Protein AF-0000000075406665 (afdb_homodimer)

Sequence (1030 aa):
MAKVLFINPRVREEDEPRHVPYGIALLAAIAIDQGHQVQVYDENAWRRGPTVLEQVFKADDWDVIALGGITTSYNSIKQIVPLAREFCPGGVIVLGGGVLTSLPREMMTWLPDVDVGVIGEAFVTWPELLGAIDTGVRDFSAINGLILRKDGGLVFTPQRGLIHNLDSLPYPAWDLFPLEEVYFPNSQTLYSEEGMLATRRLDINASYGCSLICRYCYHLGIAGDMRYETGEDGEVEVVFDTPGNYTRTIRYHSPEYIVRMIKHMYDKYKVNFVVFLDENLMTMDRYSKGTWLREICRLWHENGLAPVMREDGTWDGVFWSGTSHATLCNPEILKIMREAGCSHLVYGYESFAPHVLKTIGKGATPANNKRSFFWTLEAGIRPVPNLIIGFPNDDFESLRANMQSWDDLGIIVKPHFATPYPGSEWFTVFRSDIENQYGGVLERFIMALGDASQITAVISKNFNAVELVGLRDIMVALNHDRINEYEQIWRRNHNIPDGQPSTLVGSTQDKEIKRMAKVLFINPRVREEDEPRHVPYGIALLAAIAIDQGHQVQVYDENAWRRGPTVLEQVFKADDWDVIALGGITTSYNSIKQIVPLAREFCPGGVIVLGGGVLTSLPREMMTWLPDVDVGVIGEAFVTWPELLGAIDTGVRDFSAINGLILRKDGGLVFTPQRGLIHNLDSLPYPAWDLFPLEEVYFPNSQTLYSEEGMLATRRLDINASYGCSLICRYCYHLGIAGDMRYETGEDGEVEVVFDTPGNYTRTIRYHSPEYIVRMIKHMYDKYKVNFVVFLDENLMTMDRYSKGTWLREICRLWHENGLAPVMREDGTWDGVFWSGTSHATLCNPEILKIMREAGCSHLVYGYESFAPHVLKTIGKGATPANNKRSFFWTLEAGIRPVPNLIIGFPNDDFESLRANMQSWDDLGIIVKPHFATPYPGSEWFTVFRSDIENQYGGVLERFIMALGDASQITAVISKNFNAVELVGLRDIMVALNHDRINEYEQIWRRNHNIPDGQPSTLVGSTQDKEIKR

pLDDT: mean 92.2, std 9.39, range [39.59, 98.81]

Secondary structure (DSSP, 8-state):
--EEEEEE----TTS------HHHHHHHHHHHHTT-EEEEEEHHHH---HHHHHHHHHTS--SEEEEE--GGGHHHHHHHHHHHHHH-TTSEEEEEHHHHHHSHHHHHHH-TT--EEE-S--TTHHHHHHHHHHTT----TTSSSEEEEETTEEEEPPPPPPPS-GGGSPPP-GGGS-IIIIIGGG---SSSHHHHT-SSEEEE--EE--S---TT-GGGGTTTS-EEEE-TTS-EEEE--BTTB-----EE--HHHHHHHHHHHHHHH---EEEE--S-HHHHHHHTTT-HHHHHHHHHHHTT-S-EE-TTS-EES-EEEEEE-TTT--HHHHHHHHHTTEEEEEEEEE-S-HHHHHHHT----HHHHHHHHHHHHHTTPEEEEEEEE--TT--HHHHHHHHHHHHHHT---PPEE----TTSHHHHHTHHHHHHHTTT-HHHHHHH---TTS------SS--HHHHHHHHHHHHTT-HHHHHHHHHHHHHHTTPPTTS-S-SS-SSTHHHHH-/--EEEEEE----TTS------HHHHHHHHHHHHTT-EEEEEEHHHH---HHHHHHHHHTS--SEEEEE--GGGHHHHHHHHHHHHHH-TTSEEEEEHHHHHHSHHHHHHH-TT--EEE-S--TTHHHHHHHHHHTT----TTSSSEEEEETTEEEEPPPPPPPS-GGGSPPP-GGGS-IIIIIGGG---TTSHHHHT-SSEEEE--EE--S---TT-THHHHTTS-EEEE-TTS-EEEE--BTTB-----EE--HHHHHHHHHHHHHHH---EEEE--S-HHHHHHHTTT-HHHHHHHHHHHTT-S-EE-TTS-EES-EEEEEE-TTT--HHHHHHHHHTTEEEEEEEEE-S-HHHHHHHT----HHHHHHHHHHHHHTTPEEEEEEEE--TT--HHHHHHHHHHHHHHT---PPEE----TTSHHHHHTHHHHHHHTTT-HHHHHHH---TTS------SS--HHHHHHHHHHHHTT-HHHHHHHHHHHHHHTTPPTTS-S-SS-SSTHHHHH-

Structure (mmCIF, N/CA/C/O backbone):
data_AF-0000000075406665-model_v1
#
loop_
_entity.id
_entity.type
_entity.pdbx_description
1 polymer 'Fe-S oxidoreductase'
#
loop_
_atom_site.group_PDB
_atom_site.id
_atom_site.type_symbol
_atom_site.label_atom_id
_atom_site.label_alt_id
_atom_site.label_comp_id
_atom_site.label_asym_id
_atom_site.label_entity_id
_atom_site.label_seq_id
_atom_site.pdbx_PDB_ins_code
_atom_site.Cartn_x
_atom_site.Cartn_y
_atom_site.Cartn_z
_atom_site.occupancy
_atom_site.B_iso_or_equiv
_atom_site.auth_seq_id
_atom_site.auth_comp_id
_atom_site.auth_asym_id
_atom_site.auth_atom_id
_atom_site.pdbx_PDB_model_num
ATOM 1 N N . MET A 1 1 ? 17.859 42.438 25.312 1 92.38 1 MET A N 1
ATOM 2 C CA . MET A 1 1 ? 17.969 41.469 24.234 1 92.38 1 MET A CA 1
ATOM 3 C C . MET A 1 1 ? 17.875 40.031 24.781 1 92.38 1 MET A C 1
ATOM 5 O O . MET A 1 1 ? 18.797 39.562 25.438 1 92.38 1 MET A O 1
ATOM 9 N N . ALA A 1 2 ? 16.75 39.469 24.5 1 96 2 ALA A N 1
ATOM 10 C CA . ALA A 1 2 ? 16.547 38.125 24.984 1 96 2 ALA A CA 1
ATOM 11 C C . ALA A 1 2 ? 17.172 37.094 24.047 1 96 2 ALA A C 1
ATOM 13 O O . ALA A 1 2 ? 17.219 37.281 22.844 1 96 2 ALA A O 1
ATOM 14 N N . LYS A 1 3 ? 17.719 36.062 24.625 1 98.12 3 LYS A N 1
ATOM 15 C CA . LYS A 1 3 ? 18.188 34.906 23.875 1 98.12 3 LYS A CA 1
ATOM 16 C C . LYS A 1 3 ? 17.078 33.875 23.688 1 98.12 3 LYS A C 1
ATOM 18 O O . LYS A 1 3 ? 16.641 33.25 24.656 1 98.12 3 LYS A O 1
ATOM 23 N N . VAL A 1 4 ? 16.734 33.688 22.391 1 98.69 4 VAL A N 1
ATOM 24 C CA . VAL A 1 4 ? 15.578 32.875 22.078 1 98.69 4 VAL A CA 1
ATOM 25 C C . VAL A 1 4 ? 16.016 31.609 21.328 1 98.69 4 VAL A C 1
ATOM 27 O O . VAL A 1 4 ? 16.75 31.688 20.328 1 98.69 4 VAL A O 1
ATOM 30 N N . LEU A 1 5 ? 15.617 30.469 21.781 1 98.81 5 LEU A N 1
ATOM 31 C CA . LEU A 1 5 ? 15.812 29.203 21.078 1 98.81 5 LEU A CA 1
ATOM 32 C C . LEU A 1 5 ? 14.477 28.625 20.609 1 98.81 5 LEU A C 1
ATOM 34 O O . LEU A 1 5 ? 13.602 28.344 21.422 1 98.81 5 LEU A O 1
ATOM 38 N N . PHE A 1 6 ? 14.359 28.516 19.312 1 98.75 6 PHE A N 1
ATOM 39 C CA . PHE A 1 6 ? 13.227 27.781 18.734 1 98.75 6 PHE A CA 1
ATOM 40 C C . PHE A 1 6 ? 13.594 26.312 18.5 1 98.75 6 PHE A C 1
ATOM 42 O O . PHE A 1 6 ? 14.703 26.016 18.047 1 98.75 6 PHE A O 1
ATOM 49 N N . ILE A 1 7 ? 12.688 25.469 18.844 1 98.38 7 ILE A N 1
ATOM 50 C CA . ILE A 1 7 ? 12.828 24.062 18.5 1 98.38 7 ILE A CA 1
ATOM 51 C C . ILE A 1 7 ? 11.68 23.625 17.594 1 98.38 7 ILE A C 1
ATOM 53 O O . ILE A 1 7 ? 10.508 23.797 17.953 1 98.38 7 ILE A O 1
ATOM 57 N N . ASN A 1 8 ? 11.984 23.156 16.406 1 98.06 8 ASN A N 1
ATOM 58 C CA . ASN A 1 8 ? 11 22.547 15.531 1 98.06 8 ASN A CA 1
ATOM 59 C C . ASN A 1 8 ? 10.859 21.047 15.805 1 98.06 8 ASN A C 1
ATOM 61 O O . ASN A 1 8 ? 11.719 20.266 15.414 1 98.06 8 ASN A O 1
ATOM 65 N N . PRO A 1 9 ? 9.781 20.688 16.422 1 97.12 9 PRO A N 1
ATOM 66 C CA . PRO A 1 9 ? 9.641 19.281 16.797 1 97.12 9 PRO A CA 1
ATOM 67 C C . PRO A 1 9 ? 9.469 18.359 15.578 1 97.12 9 PRO A C 1
ATOM 69 O O . PRO A 1 9 ? 9.078 18.828 14.508 1 97.12 9 PRO A O 1
ATOM 72 N N . ARG A 1 10 ? 9.758 17.078 15.789 1 94.44 10 ARG A N 1
ATOM 73 C CA . ARG A 1 10 ? 9.617 16.094 14.734 1 94.44 10 ARG A CA 1
ATOM 74 C C . ARG A 1 10 ? 8.148 15.898 14.359 1 94.44 10 ARG A C 1
ATOM 76 O O . ARG A 1 10 ? 7.277 15.875 15.234 1 94.44 10 ARG A O 1
ATOM 83 N N . VAL A 1 11 ? 7.938 15.859 13.102 1 89 11 VAL A N 1
ATOM 84 C CA . VAL A 1 11 ? 6.598 15.586 12.594 1 89 11 VAL A CA 1
ATOM 85 C C . VAL A 1 11 ? 6.66 14.469 11.555 1 89 11 VAL A C 1
ATOM 87 O O . VAL A 1 11 ? 7.59 14.414 10.742 1 89 11 VAL A O 1
ATOM 90 N N . ARG A 1 12 ? 5.691 13.484 11.531 1 80.5 12 ARG A N 1
ATOM 91 C CA . ARG A 1 12 ? 5.555 12.43 10.531 1 80.5 12 ARG A CA 1
ATOM 92 C C . ARG A 1 12 ? 6.895 11.75 10.273 1 80.5 12 ARG A C 1
ATOM 94 O O . ARG A 1 12 ? 7.395 11.75 9.148 1 80.5 12 ARG A O 1
ATOM 101 N N . GLU A 1 13 ? 7.445 11.031 11.148 1 76.06 13 GLU A N 1
ATOM 102 C CA . GLU A 1 13 ? 8.789 10.461 11.125 1 76.06 13 GLU A CA 1
ATOM 103 C C . GLU A 1 13 ? 8.914 9.414 10.023 1 76.06 13 GLU A C 1
ATOM 105 O O . GLU A 1 13 ? 10.031 9.07 9.617 1 76.06 13 GLU A O 1
ATOM 110 N N . GLU A 1 14 ? 7.781 9.039 9.477 1 74.88 14 GLU A N 1
ATOM 111 C CA . GLU A 1 14 ? 7.801 8.055 8.398 1 74.88 14 GLU A CA 1
ATOM 112 C C . GLU A 1 14 ? 8.102 8.719 7.055 1 74.88 14 GLU A C 1
ATOM 114 O O . GLU A 1 14 ? 8.398 8.031 6.074 1 74.88 14 GLU A O 1
ATOM 119 N N . ASP A 1 15 ? 8.117 9.992 7.008 1 81.12 15 ASP A N 1
ATOM 120 C CA . ASP A 1 15 ? 8.344 10.742 5.777 1 81.12 15 ASP A CA 1
ATOM 121 C C . ASP A 1 15 ? 9.625 11.57 5.871 1 81.12 15 ASP A C 1
ATOM 123 O O . ASP A 1 15 ? 10.141 11.812 6.965 1 81.12 15 ASP A O 1
ATOM 127 N N . GLU A 1 16 ? 10.109 12.055 4.68 1 89.44 16 GLU A N 1
ATOM 128 C CA . GLU A 1 16 ? 11.227 12.992 4.637 1 89.44 16 GLU A CA 1
ATOM 129 C C . GLU A 1 16 ? 10.758 14.414 4.926 1 89.44 16 GLU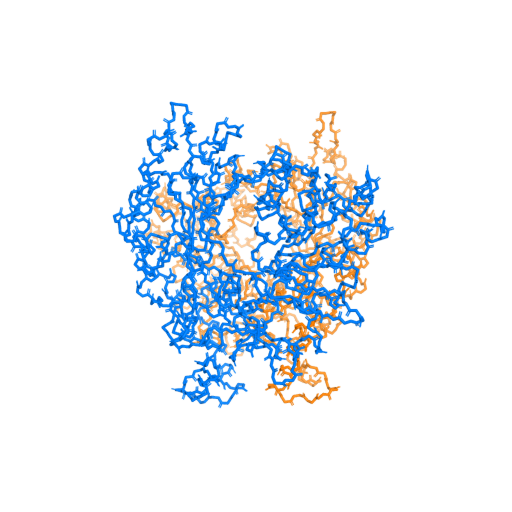 A C 1
ATOM 131 O O . GLU A 1 16 ? 9.656 14.805 4.535 1 89.44 16 GLU A O 1
ATOM 136 N N . PRO A 1 17 ? 11.547 15.109 5.652 1 93 17 PRO A N 1
ATOM 137 C CA . PRO A 1 17 ? 11.188 16.516 5.867 1 93 17 PRO A CA 1
ATOM 138 C C . PRO A 1 17 ? 11.242 17.344 4.586 1 93 17 PRO A C 1
ATOM 140 O O . PRO A 1 17 ? 12.297 17.422 3.945 1 93 17 PRO A O 1
ATOM 143 N N . ARG A 1 18 ? 10.141 17.969 4.246 1 93.38 18 ARG A N 1
ATOM 144 C CA . ARG A 1 18 ? 10.07 18.656 2.961 1 93.38 18 ARG A CA 1
ATOM 145 C C . ARG A 1 18 ? 9.633 20.109 3.137 1 93.38 18 ARG A C 1
ATOM 147 O O . ARG A 1 18 ? 9.789 20.922 2.227 1 93.38 18 ARG A O 1
ATOM 154 N N . HIS A 1 19 ? 9.148 20.469 4.32 1 94.44 19 HIS A N 1
ATOM 155 C CA . HIS A 1 19 ? 8.57 21.797 4.523 1 94.44 19 HIS A CA 1
ATOM 156 C C . HIS A 1 19 ? 9.289 22.547 5.641 1 94.44 19 HIS A C 1
ATOM 158 O O . HIS A 1 19 ? 9.258 22.125 6.801 1 94.44 19 HIS A O 1
ATOM 164 N N . VAL A 1 20 ? 9.867 23.594 5.27 1 96.38 20 VAL A N 1
ATOM 165 C CA . VAL A 1 20 ? 10.367 24.484 6.316 1 96.38 20 VAL A CA 1
ATOM 166 C C . VAL A 1 20 ? 9.211 24.953 7.188 1 96.38 20 VAL A C 1
ATOM 168 O O . VAL A 1 20 ? 8.172 25.375 6.672 1 96.38 20 VAL A O 1
ATOM 171 N N . PRO A 1 21 ? 9.383 24.844 8.477 1 96 21 PRO A N 1
ATOM 172 C CA . PRO A 1 21 ? 8.289 25.297 9.336 1 96 21 PRO A CA 1
ATOM 173 C C . PRO A 1 21 ? 8.047 26.812 9.227 1 96 21 PRO A C 1
ATOM 175 O O . PRO A 1 21 ? 8.703 27.594 9.914 1 96 21 PRO A O 1
ATOM 178 N N . TYR A 1 22 ? 7.074 27.172 8.523 1 95.62 22 TYR A N 1
ATOM 179 C CA . TYR A 1 22 ? 6.816 28.562 8.164 1 95.62 22 TYR A CA 1
ATOM 180 C C . TYR A 1 22 ? 6.527 29.391 9.406 1 95.62 22 TYR A C 1
ATOM 182 O O . TYR A 1 22 ? 7.039 30.516 9.555 1 95.62 22 TYR A O 1
ATOM 190 N N . GLY A 1 23 ? 5.676 28.859 10.312 1 95.06 23 GLY A N 1
ATOM 191 C CA . GLY A 1 23 ? 5.309 29.594 11.516 1 95.06 23 GLY A CA 1
ATOM 192 C C . GLY A 1 23 ? 6.5 29.938 12.391 1 95.06 23 GLY A C 1
ATOM 193 O O . GLY A 1 23 ? 6.645 31.078 12.828 1 95.06 23 GLY A O 1
ATOM 194 N N . ILE A 1 24 ? 7.371 28.969 12.578 1 97.44 24 ILE A N 1
ATOM 195 C CA . ILE A 1 24 ? 8.555 29.203 13.398 1 97.44 24 ILE A CA 1
ATOM 196 C C . ILE A 1 24 ? 9.484 30.188 12.688 1 97.44 24 ILE A C 1
ATOM 198 O O . ILE A 1 24 ? 10.039 31.094 13.32 1 97.44 24 ILE A O 1
ATOM 202 N N . ALA A 1 25 ? 9.648 30.062 11.398 1 98.25 25 ALA A N 1
ATOM 203 C CA . ALA A 1 25 ? 10.516 30.953 10.625 1 98.25 25 ALA A CA 1
ATOM 204 C C . ALA A 1 25 ? 10.031 32.406 10.703 1 98.25 25 ALA A C 1
ATOM 206 O O . ALA A 1 25 ? 10.836 33.312 10.82 1 98.25 25 ALA A O 1
ATOM 207 N N . LEU A 1 26 ? 8.766 32.531 10.625 1 97.75 26 LEU A N 1
ATOM 208 C CA . LEU A 1 26 ? 8.18 33.875 10.68 1 97.75 26 LEU A CA 1
ATOM 209 C C . LEU A 1 26 ? 8.344 34.5 12.07 1 97.75 26 LEU A C 1
ATOM 211 O O . LEU A 1 26 ? 8.711 35.656 12.195 1 97.75 26 LEU A O 1
ATOM 215 N N . LEU A 1 27 ? 8.062 33.719 13.117 1 98.31 27 LEU A N 1
ATOM 216 C CA . LEU A 1 27 ? 8.195 34.219 14.477 1 98.31 27 LEU A CA 1
ATOM 217 C C . LEU A 1 27 ? 9.648 34.531 14.812 1 98.31 27 LEU A C 1
ATOM 219 O O . LEU A 1 27 ? 9.945 35.469 15.555 1 98.31 27 LEU A O 1
ATOM 223 N N . ALA A 1 28 ? 10.539 33.719 14.266 1 98.75 28 ALA A N 1
ATOM 224 C CA . ALA 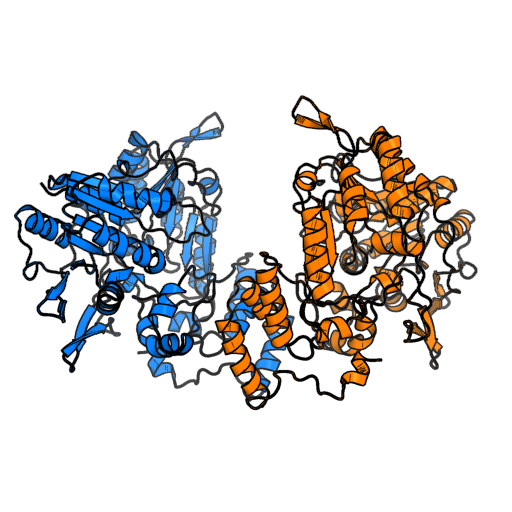A 1 28 ? 11.969 34 14.414 1 98.75 28 ALA A CA 1
ATOM 225 C C . ALA A 1 28 ? 12.328 35.344 13.781 1 98.75 28 ALA A C 1
ATOM 227 O O . ALA A 1 28 ? 13.047 36.156 14.375 1 98.75 28 ALA A O 1
ATOM 228 N N . ALA A 1 29 ? 11.805 35.594 12.617 1 98.75 29 ALA A N 1
ATOM 229 C CA . ALA A 1 29 ? 12.062 36.844 11.93 1 98.75 29 ALA A CA 1
ATOM 230 C C . ALA A 1 29 ? 11.531 38.031 12.734 1 98.75 29 ALA A C 1
ATOM 232 O O . ALA A 1 29 ? 12.195 39.062 12.828 1 98.75 29 ALA A O 1
ATOM 233 N N . ILE A 1 30 ? 10.367 37.875 13.281 1 98.44 30 ILE A N 1
ATOM 234 C CA . ILE A 1 30 ? 9.758 38.938 14.086 1 98.44 30 ILE A CA 1
ATOM 235 C C . ILE A 1 30 ? 10.641 39.219 15.305 1 98.44 30 ILE A C 1
ATOM 237 O O . ILE A 1 30 ? 10.891 40.406 15.625 1 98.44 30 ILE A O 1
ATOM 241 N N . ALA A 1 31 ? 11.086 38.219 15.961 1 98.69 31 ALA A N 1
ATOM 242 C CA . ALA A 1 31 ? 11.953 38.375 17.125 1 98.69 31 ALA A CA 1
ATOM 243 C C . ALA A 1 31 ? 13.25 39.094 16.75 1 98.69 31 ALA A C 1
ATOM 245 O O . ALA A 1 31 ? 13.711 39.969 17.484 1 98.69 31 ALA A O 1
ATOM 246 N N . ILE A 1 32 ? 13.844 38.688 15.648 1 98.44 32 ILE A N 1
ATOM 247 C CA . ILE A 1 32 ? 15.078 39.312 15.18 1 98.44 32 ILE A CA 1
ATOM 248 C C . ILE A 1 32 ? 14.852 40.781 14.898 1 98.44 32 ILE A C 1
ATOM 250 O O . ILE A 1 32 ? 15.664 41.625 15.297 1 98.44 32 ILE A O 1
ATOM 254 N N . ASP A 1 33 ? 13.758 41.062 14.25 1 97.56 33 ASP A N 1
ATOM 255 C CA . ASP A 1 33 ? 13.414 42.438 13.922 1 97.56 33 ASP A CA 1
ATOM 256 C C . ASP A 1 33 ? 13.266 43.281 15.18 1 97.56 33 ASP A C 1
ATOM 258 O O . ASP A 1 33 ? 13.484 44.5 15.148 1 97.56 33 ASP A O 1
ATOM 262 N N . GLN A 1 34 ? 12.875 42.656 16.266 1 96.81 34 GLN A N 1
ATOM 263 C CA . GLN A 1 34 ? 12.703 43.375 17.547 1 96.81 34 GLN A CA 1
ATOM 264 C C . GLN A 1 34 ? 14.031 43.469 18.297 1 96.81 34 GLN A C 1
ATOM 266 O O . GLN A 1 34 ? 14.078 44.031 19.391 1 96.81 34 GLN A O 1
ATOM 271 N N . GLY A 1 35 ? 15.062 42.906 17.797 1 97.12 35 GLY A N 1
ATOM 272 C CA . GLY A 1 35 ? 16.391 43.062 18.359 1 97.12 35 GLY A CA 1
ATOM 273 C C . GLY A 1 35 ? 16.828 41.938 19.25 1 97.12 35 GLY A C 1
ATOM 274 O O . GLY A 1 35 ? 17.875 42 19.891 1 97.12 35 GLY A O 1
ATOM 275 N N . HIS A 1 36 ? 16.094 40.844 19.281 1 98.31 36 HIS A N 1
ATOM 276 C CA . HIS A 1 36 ? 16.453 39.688 20.094 1 98.31 36 HIS A CA 1
ATOM 277 C C . HIS A 1 36 ? 17.438 38.781 19.375 1 98.31 36 HIS A C 1
ATOM 279 O O . HIS A 1 36 ? 17.641 38.906 18.172 1 98.31 36 HIS A O 1
ATOM 285 N N . GLN A 1 37 ? 18.188 38 20.109 1 98 37 GLN A N 1
ATOM 286 C CA . GLN A 1 37 ? 19.078 36.969 19.547 1 98 37 GLN A CA 1
ATOM 287 C C . GLN A 1 37 ? 18.344 35.625 19.391 1 98 37 GLN A C 1
ATOM 289 O O . GLN A 1 37 ? 17.812 35.094 20.375 1 98 37 GLN A O 1
ATOM 294 N N . VAL A 1 38 ? 18.312 35.125 18.141 1 98.56 38 VAL A N 1
ATOM 295 C CA . VAL A 1 38 ? 17.453 33.969 17.875 1 98.56 38 VAL A CA 1
ATOM 296 C C . VAL A 1 38 ? 18.281 32.844 17.25 1 98.56 38 VAL A C 1
ATOM 298 O O . VAL A 1 38 ? 19.125 33.094 16.391 1 98.56 38 VAL A O 1
ATOM 301 N N . GLN A 1 39 ? 18.125 31.672 17.766 1 98.38 39 GLN A N 1
ATOM 302 C CA . GLN A 1 39 ? 18.594 30.438 17.141 1 98.38 39 GLN A CA 1
ATOM 303 C C . GLN A 1 39 ? 17.453 29.422 16.984 1 98.38 39 GLN A C 1
ATOM 305 O O . GLN A 1 39 ? 16.469 29.484 17.719 1 98.38 39 GLN A O 1
ATOM 310 N N . VAL A 1 40 ? 17.578 28.594 15.953 1 98.56 40 VAL A N 1
ATOM 311 C CA . VAL A 1 40 ? 16.594 27.547 15.695 1 98.56 40 VAL A CA 1
ATOM 312 C C . VAL A 1 40 ? 17.281 26.188 15.656 1 98.56 40 VAL A C 1
ATOM 314 O O . VAL A 1 40 ? 18.312 26.031 15.008 1 98.56 40 VAL A O 1
ATOM 317 N N . TYR A 1 41 ? 16.797 25.312 16.391 1 98.44 41 TYR A N 1
ATOM 318 C CA . TYR A 1 41 ? 17.156 23.906 16.188 1 98.44 41 TYR A CA 1
ATOM 319 C C . TYR A 1 41 ? 16 23.141 15.555 1 98.44 41 TYR A C 1
ATOM 321 O O . TYR A 1 41 ? 14.977 22.906 16.203 1 98.44 41 TYR A O 1
ATOM 329 N N . ASP A 1 42 ? 16.219 22.797 14.367 1 98 42 ASP A N 1
ATOM 330 C CA . ASP A 1 42 ? 15.203 22.062 13.609 1 98 42 ASP A CA 1
ATOM 331 C C . ASP A 1 42 ? 15.352 20.547 13.828 1 98 42 ASP A C 1
ATOM 333 O O . ASP A 1 42 ? 15.945 19.859 13 1 98 42 ASP A O 1
ATOM 337 N N . GLU A 1 43 ? 14.672 20.094 14.812 1 96.75 43 GLU A N 1
ATOM 338 C CA . GLU A 1 43 ? 14.773 18.672 15.148 1 96.75 43 GLU A CA 1
ATOM 339 C C . GLU A 1 43 ? 14.117 17.812 14.078 1 96.75 43 GLU A C 1
ATOM 341 O O . GLU A 1 43 ? 14.508 16.656 13.883 1 96.75 43 GLU A O 1
ATOM 346 N N . ASN A 1 44 ? 13.109 18.297 13.422 1 96.5 44 ASN A N 1
ATOM 347 C CA . ASN A 1 44 ? 12.453 17.547 12.367 1 96.5 44 ASN A CA 1
ATOM 348 C C . ASN A 1 44 ? 13.391 17.312 11.18 1 96.5 44 ASN A C 1
ATOM 350 O O . ASN A 1 44 ? 13.359 16.25 10.562 1 96.5 44 ASN A O 1
ATOM 354 N N . ALA A 1 45 ? 14.188 18.266 10.852 1 96.12 45 ALA A N 1
ATOM 355 C CA . ALA A 1 45 ? 15.102 18.172 9.719 1 96.12 45 ALA A CA 1
ATOM 356 C C . ALA A 1 45 ? 16.281 17.266 10.039 1 96.12 45 ALA A C 1
ATOM 358 O O . ALA A 1 45 ? 16.594 16.344 9.273 1 96.12 45 ALA A O 1
ATOM 359 N N . TRP A 1 46 ? 16.906 17.484 11.203 1 94.56 46 TRP A N 1
ATOM 360 C CA . TRP A 1 46 ? 18.172 16.828 11.523 1 94.56 46 TRP A CA 1
ATOM 361 C C . TRP A 1 46 ? 17.922 15.422 12.062 1 94.56 46 TRP A C 1
ATOM 363 O O . TRP A 1 46 ? 18.672 14.492 11.766 1 94.56 46 TRP A O 1
ATOM 373 N N . ARG A 1 47 ? 16.875 15.266 12.953 1 92.81 47 ARG A N 1
ATOM 374 C CA . ARG A 1 47 ? 16.5 13.992 13.555 1 92.81 47 ARG A CA 1
ATOM 375 C C . ARG A 1 47 ? 17.703 13.312 14.195 1 92.81 47 ARG A C 1
ATOM 377 O O . ARG A 1 47 ? 17.953 12.133 13.961 1 92.81 47 ARG A O 1
ATOM 384 N N . ARG A 1 48 ? 18.422 14 15.07 1 90.94 48 ARG A N 1
ATOM 385 C CA . ARG A 1 48 ? 19.672 13.523 15.641 1 90.94 48 ARG A CA 1
ATOM 386 C C . ARG A 1 48 ? 19.453 12.938 17.031 1 90.94 48 ARG A C 1
ATOM 388 O O . ARG A 1 48 ? 20.391 12.398 17.641 1 90.94 48 ARG A O 1
ATOM 395 N N . GLY A 1 49 ? 18.312 13.094 17.656 1 87.88 49 GLY A N 1
ATOM 396 C CA . GLY A 1 49 ? 18 12.391 18.891 1 87.88 49 GLY A CA 1
ATOM 397 C C . GLY A 1 49 ? 18.266 13.219 20.141 1 87.88 49 GLY A C 1
ATOM 398 O O . GLY A 1 49 ? 18.625 14.398 20.031 1 87.88 49 GLY A O 1
ATOM 399 N N . PRO A 1 50 ? 18.141 12.617 21.359 1 90.69 50 PRO A N 1
ATOM 400 C CA . PRO A 1 50 ? 18.156 13.344 22.641 1 90.69 50 PRO A CA 1
ATOM 401 C C . PRO A 1 50 ? 19.547 13.852 23 1 90.69 50 PRO A C 1
ATOM 403 O O . PRO A 1 50 ? 19.672 14.898 23.641 1 90.69 50 PRO A O 1
ATOM 406 N N . THR A 1 51 ? 20.531 13.188 22.578 1 93.81 51 THR A N 1
ATOM 407 C CA . THR A 1 51 ? 21.891 13.602 22.922 1 93.81 51 THR A CA 1
ATOM 408 C C . THR A 1 51 ? 22.203 14.961 22.312 1 93.81 51 THR A C 1
ATOM 410 O O . THR A 1 51 ? 22.766 15.828 22.969 1 93.81 51 THR A O 1
ATOM 413 N N . VAL A 1 52 ? 21.844 15.156 21.141 1 95.5 52 VAL A N 1
ATOM 414 C CA . VAL A 1 52 ? 22.094 16.422 20.453 1 95.5 52 VAL A CA 1
ATOM 415 C C . VAL A 1 52 ? 21.188 17.5 21.031 1 95.5 52 VAL A C 1
ATOM 417 O O . VAL A 1 52 ? 21.594 18.656 21.156 1 95.5 52 VAL A O 1
ATOM 420 N N . LEU A 1 53 ? 20.016 17.172 21.375 1 95.94 53 LEU A N 1
ATOM 421 C CA . LEU A 1 53 ? 19.094 18.109 22 1 95.94 53 LEU A CA 1
ATOM 422 C C . LEU A 1 53 ? 19.656 18.656 23.297 1 95.94 53 LEU A C 1
ATOM 424 O O . LEU A 1 53 ? 19.531 19.859 23.594 1 95.94 53 LEU A O 1
ATOM 428 N N . GLU A 1 54 ? 20.25 17.797 24.094 1 96.88 54 GLU A N 1
ATOM 429 C CA . GLU A 1 54 ? 20.922 18.219 25.312 1 96.88 54 GLU A CA 1
ATOM 430 C C . GLU A 1 54 ? 22.016 19.25 25.031 1 96.88 54 GLU A C 1
ATOM 432 O O . GLU A 1 54 ? 22.109 20.266 25.719 1 96.88 54 GLU A O 1
ATOM 437 N N . GLN A 1 55 ? 22.766 18.953 24 1 97.75 55 GLN A N 1
ATOM 438 C CA . GLN A 1 55 ? 23.828 19.875 23.609 1 97.75 55 GLN A CA 1
ATOM 439 C C . GLN A 1 55 ? 23.266 21.219 23.188 1 97.75 55 GLN A C 1
ATOM 441 O O . GLN A 1 55 ? 23.844 22.266 23.5 1 97.75 55 GLN A O 1
ATOM 446 N N . VAL A 1 56 ? 22.188 21.172 22.516 1 97.81 56 VAL A N 1
ATOM 447 C CA . VAL A 1 56 ? 21.531 22.391 22.062 1 97.81 56 VAL A CA 1
ATOM 448 C C . VAL A 1 56 ? 21.078 23.219 23.25 1 97.81 56 VAL A C 1
ATOM 450 O O . VAL A 1 56 ? 21.281 24.438 23.281 1 97.81 56 VAL A O 1
ATOM 453 N N . PHE A 1 57 ? 20.484 22.656 24.234 1 98.12 57 PHE A N 1
ATOM 454 C CA . PHE A 1 57 ? 20 23.359 25.422 1 98.12 57 PHE A CA 1
ATOM 455 C C . PHE A 1 57 ? 21.156 23.922 26.234 1 98.12 57 PHE A C 1
ATOM 457 O O . PHE A 1 57 ? 21.047 25.016 26.812 1 98.12 57 PHE A O 1
ATOM 464 N N . LYS A 1 58 ? 22.281 23.266 26.219 1 97.81 58 LYS A N 1
ATOM 465 C CA . LYS A 1 58 ? 23.422 23.672 27.031 1 97.81 58 LYS A CA 1
ATOM 466 C C . LYS A 1 58 ? 24.297 24.688 26.297 1 97.81 58 LYS A C 1
ATOM 468 O O . LYS A 1 58 ? 25.219 25.266 26.875 1 97.81 58 LYS A O 1
ATOM 473 N N . ALA A 1 59 ? 24 24.875 25.062 1 97.25 59 ALA A N 1
ATOM 474 C CA . ALA A 1 59 ? 24.859 25.688 24.203 1 97.25 59 ALA A CA 1
ATOM 475 C C . ALA A 1 59 ? 24.875 27.141 24.656 1 97.25 59 ALA A C 1
ATOM 477 O O . ALA A 1 59 ? 25.828 27.875 24.359 1 97.25 59 ALA A O 1
ATOM 478 N N . ASP A 1 60 ? 23.875 27.625 25.328 1 96.62 60 ASP A N 1
ATOM 479 C CA . ASP A 1 60 ? 23.766 29 25.812 1 96.62 60 ASP A CA 1
ATOM 480 C C . ASP A 1 60 ? 22.828 29.109 27 1 96.62 60 ASP A C 1
ATOM 482 O O . ASP A 1 60 ? 22.203 28.109 27.391 1 96.62 60 ASP A O 1
ATOM 486 N N . ASP A 1 61 ? 22.844 30.266 27.609 1 96.31 61 ASP A N 1
ATOM 487 C CA . ASP A 1 61 ? 21.875 30.562 28.656 1 96.31 61 ASP A CA 1
ATOM 488 C C . ASP A 1 61 ? 20.594 31.156 28.062 1 96.31 61 ASP A C 1
ATOM 490 O O . ASP A 1 61 ? 20.359 32.375 28.172 1 96.31 61 ASP A O 1
ATOM 494 N N . TRP A 1 62 ? 19.75 30.359 27.625 1 98.25 62 TRP A N 1
ATOM 495 C CA . TRP A 1 62 ? 18.547 30.781 26.906 1 98.25 62 TRP A CA 1
ATOM 496 C C . TRP A 1 62 ? 17.547 31.438 27.859 1 98.25 62 TRP A C 1
ATOM 498 O O . TRP A 1 62 ? 17.281 30.922 28.938 1 98.25 62 TRP A O 1
ATOM 508 N N . ASP A 1 63 ? 17.031 32.562 27.406 1 98.06 63 ASP A N 1
ATOM 509 C CA . ASP A 1 63 ? 15.969 33.219 28.172 1 98.06 63 ASP A CA 1
ATOM 510 C C . ASP A 1 63 ? 14.602 32.594 27.844 1 98.06 63 ASP A C 1
ATOM 512 O O . ASP A 1 63 ? 13.703 32.594 28.688 1 98.06 63 ASP A O 1
ATOM 516 N N . VAL A 1 64 ? 14.492 32.156 26.625 1 98.5 64 VAL A N 1
ATOM 517 C CA . VAL A 1 64 ? 13.219 31.625 26.125 1 98.5 64 VAL A CA 1
ATOM 518 C C . VAL A 1 64 ? 13.477 30.359 25.297 1 98.5 64 VAL A C 1
ATOM 520 O O . VAL A 1 64 ? 14.383 30.344 24.469 1 98.5 64 VAL A O 1
ATOM 523 N N . ILE A 1 65 ? 12.773 29.328 25.562 1 98.75 65 ILE A N 1
ATOM 524 C CA . ILE A 1 65 ? 12.688 28.141 24.719 1 98.75 65 ILE A CA 1
ATOM 525 C C . ILE A 1 65 ? 11.273 28.016 24.156 1 98.75 65 ILE A C 1
ATOM 527 O O . ILE A 1 65 ? 10.312 27.812 24.906 1 98.75 65 ILE A O 1
ATOM 531 N N . ALA A 1 66 ? 11.172 28.172 22.859 1 98.69 66 ALA A N 1
ATOM 532 C CA . ALA A 1 66 ? 9.867 28.188 22.219 1 98.69 66 ALA A CA 1
ATOM 533 C C . ALA A 1 66 ? 9.703 27 21.281 1 98.69 66 ALA A C 1
ATOM 535 O O . ALA A 1 66 ? 10.625 26.641 20.547 1 98.69 66 ALA A O 1
ATOM 536 N N . LEU A 1 67 ? 8.602 26.328 21.391 1 97.69 67 LEU A N 1
ATOM 537 C CA . LEU A 1 67 ? 8.297 25.219 20.484 1 97.69 67 LEU A CA 1
ATOM 538 C C . LEU A 1 67 ? 6.793 25.078 20.281 1 97.69 67 LEU A C 1
ATOM 540 O O . LEU A 1 67 ? 6.008 25.781 20.922 1 97.69 67 LEU A O 1
ATOM 544 N N . GLY A 1 68 ? 6.414 24.297 19.312 1 94.5 68 GLY A N 1
ATOM 545 C CA . GLY A 1 68 ? 5.035 24.062 18.922 1 94.5 68 GLY A CA 1
ATOM 546 C C . GLY A 1 68 ? 4.902 23.469 17.547 1 94.5 68 GLY A C 1
ATOM 547 O O . GLY A 1 68 ? 5.809 22.781 17.062 1 94.5 68 GLY A O 1
ATOM 548 N N . GLY A 1 69 ? 3.746 23.609 16.969 1 91.31 69 GLY A N 1
ATOM 549 C CA . GLY A 1 69 ? 3.453 23.047 15.664 1 91.31 69 GLY A CA 1
ATOM 550 C C . GLY A 1 69 ? 2.066 22.438 15.57 1 91.31 69 GLY A C 1
ATOM 551 O O . GLY A 1 69 ? 1.131 22.906 16.219 1 91.31 69 GLY A O 1
ATOM 552 N N . ILE A 1 70 ? 1.97 21.5 14.688 1 91.44 70 ILE A N 1
ATOM 553 C CA . ILE A 1 70 ? 0.677 20.859 14.469 1 91.44 70 ILE A CA 1
ATOM 554 C C . ILE A 1 70 ? 0.439 19.797 15.531 1 91.44 70 ILE A C 1
ATOM 556 O O . ILE A 1 70 ? 1.372 19.391 16.234 1 91.44 70 ILE A O 1
ATOM 560 N N . THR A 1 71 ? -0.725 19.406 15.672 1 92.56 71 THR A N 1
ATOM 561 C CA . THR A 1 71 ? -1.12 18.5 16.75 1 92.56 71 THR A CA 1
ATOM 562 C C . THR A 1 71 ? -0.368 17.172 16.641 1 92.56 71 THR A C 1
ATOM 564 O O . THR A 1 71 ? -0.036 16.562 17.656 1 92.56 71 THR A O 1
ATOM 567 N N . THR A 1 72 ? 0.018 16.797 15.445 1 92.69 72 THR A N 1
ATOM 568 C CA . THR A 1 72 ? 0.655 15.5 15.242 1 92.69 72 THR A CA 1
ATOM 569 C C . THR A 1 72 ? 2.121 15.539 15.664 1 92.69 72 THR A C 1
ATOM 571 O O . THR A 1 72 ? 2.814 14.523 15.625 1 92.69 72 THR A O 1
ATOM 574 N N . SER A 1 73 ? 2.574 16.672 16.188 1 94.56 73 SER A N 1
ATOM 575 C CA . SER A 1 73 ? 3.93 16.781 16.719 1 94.56 73 SER A CA 1
ATOM 576 C C . SER A 1 73 ? 3.959 16.578 18.219 1 94.56 73 SER A C 1
ATOM 578 O O . SER A 1 73 ? 5.023 16.656 18.844 1 94.56 73 SER A O 1
ATOM 580 N N . TYR A 1 74 ? 2.871 16.281 18.781 1 96.75 74 TYR A N 1
ATOM 581 C CA . TYR A 1 74 ? 2.73 16.234 20.234 1 96.75 74 TYR A CA 1
ATOM 582 C C . TYR A 1 74 ? 3.711 15.242 20.859 1 96.75 74 TYR A C 1
ATOM 584 O O . TYR A 1 74 ? 4.328 15.531 21.891 1 96.75 74 TYR A O 1
ATOM 592 N N . ASN A 1 75 ? 3.842 14.094 20.266 1 96.31 75 ASN A N 1
ATOM 593 C CA . ASN A 1 75 ? 4.746 13.094 20.828 1 96.31 75 ASN A CA 1
ATOM 594 C C . ASN A 1 75 ? 6.168 13.633 20.953 1 96.31 75 ASN A C 1
ATOM 596 O O . ASN A 1 75 ? 6.84 13.398 21.953 1 96.31 75 ASN A O 1
ATOM 600 N N . SER A 1 76 ? 6.57 14.305 19.953 1 96.69 76 SER A N 1
ATOM 601 C CA . SER A 1 76 ? 7.898 14.914 19.953 1 96.69 76 SER A CA 1
ATOM 602 C C . SER A 1 76 ? 7.992 16.016 21 1 96.69 76 SER A C 1
ATOM 604 O O . SER A 1 76 ? 8.977 16.094 21.75 1 96.69 76 SER A O 1
ATOM 606 N N . ILE A 1 77 ? 7 16.812 21.125 1 98 77 ILE A N 1
ATOM 607 C CA . ILE A 1 77 ? 6.965 17.922 22.078 1 98 77 ILE A CA 1
ATOM 608 C C . ILE A 1 77 ? 7.031 17.359 23.5 1 98 77 ILE A C 1
ATOM 610 O O . ILE A 1 77 ? 7.766 17.891 24.344 1 98 77 ILE A O 1
ATOM 614 N N . LYS A 1 78 ? 6.301 16.328 23.703 1 97.62 78 LYS A N 1
ATOM 615 C CA . LYS A 1 78 ? 6.242 15.703 25.016 1 97.62 78 LYS A CA 1
ATOM 616 C C . LYS A 1 78 ? 7.613 15.188 25.438 1 97.62 78 LYS A C 1
ATOM 618 O O . LYS A 1 78 ? 7.926 15.133 26.625 1 97.62 78 LYS A O 1
ATOM 623 N N . GLN A 1 79 ? 8.438 14.859 24.5 1 96.44 79 GLN A N 1
ATOM 624 C CA . GLN A 1 79 ? 9.789 14.391 24.781 1 96.44 79 GLN A CA 1
ATOM 625 C C . GLN A 1 79 ? 10.75 15.555 25 1 96.44 79 GLN A C 1
ATOM 627 O O . GLN A 1 79 ? 11.672 15.469 25.812 1 96.44 79 GLN A O 1
ATOM 632 N N . ILE A 1 80 ? 10.539 16.641 24.359 1 97.88 80 ILE A N 1
ATOM 633 C CA . ILE A 1 80 ? 11.484 17.766 24.312 1 97.88 80 ILE A CA 1
ATOM 634 C C . ILE A 1 80 ? 11.312 18.641 25.547 1 97.88 80 ILE A C 1
ATOM 636 O O . ILE A 1 80 ? 12.297 19.094 26.141 1 97.88 80 ILE A O 1
ATOM 640 N N . VAL A 1 81 ? 10.094 18.906 26 1 98.31 81 VAL A N 1
ATOM 641 C CA . VAL A 1 81 ? 9.766 19.906 27 1 98.31 81 VAL A CA 1
ATOM 642 C C . VAL A 1 81 ? 10.438 19.562 28.328 1 98.31 81 VAL A C 1
ATOM 644 O O . VAL A 1 81 ? 11.094 20.406 28.938 1 98.31 81 VAL A O 1
ATOM 647 N N . PRO A 1 82 ? 10.367 18.266 28.781 1 97.81 82 PRO A N 1
ATOM 648 C CA . PRO A 1 82 ? 11.055 17.953 30.047 1 97.81 82 PRO A CA 1
ATOM 649 C C . PRO A 1 82 ? 12.562 18.141 29.953 1 97.81 82 PRO A C 1
ATOM 651 O O . PRO A 1 82 ? 13.195 18.547 30.938 1 97.81 82 PRO A O 1
ATOM 654 N N . LEU A 1 83 ? 13.148 17.875 28.844 1 97.44 83 LEU A N 1
ATOM 655 C CA . LEU A 1 83 ? 14.578 18.078 28.656 1 97.44 83 LEU A CA 1
ATOM 656 C C . LEU A 1 83 ? 14.93 19.562 28.703 1 97.44 83 LEU A C 1
ATOM 658 O O . LEU A 1 83 ? 15.945 19.938 29.281 1 97.44 83 LEU A O 1
ATOM 662 N N . ALA A 1 84 ? 14.102 20.375 28.062 1 98.12 84 ALA A N 1
ATOM 663 C CA . ALA A 1 84 ? 14.312 21.812 28.094 1 98.12 84 ALA A CA 1
ATOM 664 C C . ALA A 1 84 ? 14.352 22.312 29.547 1 98.12 84 ALA A C 1
ATOM 666 O O . ALA A 1 84 ? 15.211 23.125 29.906 1 98.12 84 ALA A O 1
ATOM 667 N N . ARG A 1 85 ? 13.383 21.875 30.359 1 98.12 85 ARG A N 1
ATOM 668 C CA . ARG A 1 85 ? 13.32 22.297 31.766 1 98.12 85 ARG A CA 1
ATOM 669 C C . ARG A 1 85 ? 14.547 21.812 32.531 1 98.12 85 ARG A C 1
ATOM 671 O O . ARG A 1 85 ? 15.117 22.562 33.312 1 98.12 85 ARG A O 1
ATOM 678 N N . GLU A 1 86 ? 14.922 20.625 32.281 1 97.5 86 GLU A N 1
ATOM 679 C CA . GLU A 1 86 ? 16.062 20.016 33 1 97.5 86 GLU A CA 1
ATOM 680 C C . GLU A 1 86 ? 17.344 20.797 32.719 1 97.5 86 GLU A C 1
ATOM 682 O O . GLU A 1 86 ? 18.094 21.109 33.625 1 97.5 86 GLU A O 1
ATOM 687 N N . PHE A 1 87 ? 17.562 21.141 31.484 1 97.5 87 PHE A N 1
ATOM 688 C CA . PHE A 1 87 ? 18.859 21.672 31.094 1 97.5 87 PHE A CA 1
ATOM 689 C C . PHE A 1 87 ? 18.844 23.188 31.062 1 97.5 87 PHE A C 1
ATOM 691 O O . PHE A 1 87 ? 19.891 23.828 31.031 1 97.5 87 PHE A O 1
ATOM 698 N N . CYS A 1 88 ? 17.656 23.828 30.984 1 97.31 88 CYS A N 1
ATOM 699 C CA . CYS A 1 88 ? 17.5 25.281 31.016 1 97.31 88 CYS A CA 1
ATOM 700 C C . CYS A 1 88 ? 16.516 25.703 32.094 1 97.31 88 CYS A C 1
ATOM 702 O O . CYS A 1 88 ? 15.5 26.312 31.812 1 97.31 88 CYS A O 1
ATOM 704 N N . PRO A 1 89 ? 16.812 25.5 33.312 1 95.81 89 PRO A N 1
ATOM 705 C CA . PRO A 1 89 ? 15.859 25.734 34.406 1 95.81 89 PRO A CA 1
ATOM 706 C C . PRO A 1 89 ? 15.445 27.203 34.531 1 95.81 89 PRO A C 1
ATOM 708 O O . PRO A 1 89 ? 14.352 27.5 35 1 95.81 89 PRO A O 1
ATOM 711 N N . GLY A 1 90 ? 16.281 28.078 34.094 1 93.88 90 GLY A N 1
ATOM 712 C CA . GLY A 1 90 ? 15.953 29.484 34.188 1 93.88 90 GLY A CA 1
ATOM 713 C C . GLY A 1 90 ? 15.195 30.016 33 1 93.88 90 GLY A C 1
ATOM 714 O O . GLY A 1 90 ? 14.641 31.125 33.031 1 93.88 90 GLY A O 1
ATOM 715 N N . GLY A 1 91 ? 15.148 29.281 31.953 1 96.75 91 GLY A N 1
ATOM 716 C CA . GLY A 1 91 ? 14.5 29.719 30.719 1 96.75 91 GLY A CA 1
ATOM 717 C C . GLY A 1 91 ? 12.984 29.594 30.766 1 96.75 91 GLY A C 1
ATOM 718 O O . GLY A 1 91 ? 12.445 28.672 31.391 1 96.75 91 GLY A O 1
ATOM 719 N N . VAL A 1 92 ? 12.266 30.547 30.125 1 98.12 92 VAL A N 1
ATOM 720 C CA . VAL A 1 92 ? 10.812 30.484 29.969 1 98.12 92 VAL A CA 1
ATOM 721 C C . VAL A 1 92 ? 10.453 29.562 28.812 1 98.12 92 VAL A C 1
ATOM 723 O O . VAL A 1 92 ? 10.867 29.797 27.672 1 98.12 92 VAL A O 1
ATOM 726 N N . ILE A 1 93 ? 9.742 28.484 29.094 1 98.62 93 ILE A N 1
ATOM 727 C CA . ILE A 1 93 ? 9.312 27.562 28.047 1 98.62 93 ILE A CA 1
ATOM 728 C C . ILE A 1 93 ? 7.945 27.984 27.516 1 98.62 93 ILE A C 1
ATOM 730 O O . ILE A 1 93 ? 6.969 28.047 28.25 1 98.62 93 ILE A O 1
ATOM 734 N N . VAL A 1 94 ? 7.902 28.25 26.219 1 98.75 94 VAL A N 1
ATOM 735 C CA . VAL A 1 94 ? 6.715 28.781 25.562 1 98.75 94 VAL A CA 1
ATOM 736 C C . VAL A 1 94 ? 6.207 27.75 24.547 1 98.75 94 VAL A C 1
ATOM 738 O O . VAL A 1 94 ? 6.973 27.266 23.703 1 98.75 94 VAL A O 1
ATOM 741 N N . LEU A 1 95 ? 4.949 27.406 24.625 1 98.69 95 LEU A N 1
ATOM 742 C CA . LEU A 1 95 ? 4.316 26.5 23.672 1 98.69 95 LEU A CA 1
ATOM 743 C C . LEU A 1 95 ? 3.301 27.25 22.812 1 98.69 95 LEU A C 1
ATOM 745 O O . LEU A 1 95 ? 2.539 28.078 23.328 1 98.69 95 LEU A O 1
ATOM 749 N N . GLY A 1 96 ? 3.344 27.031 21.531 1 96.75 96 GLY A N 1
ATOM 750 C CA . GLY A 1 96 ? 2.371 27.594 20.609 1 96.75 96 GLY A CA 1
ATOM 751 C C . GLY A 1 96 ? 1.99 26.641 19.484 1 96.75 96 GLY A C 1
ATOM 752 O O . GLY A 1 96 ? 2.111 25.422 19.625 1 96.75 96 GLY A O 1
ATOM 753 N N . GLY A 1 97 ? 1.359 27.219 18.438 1 93.19 97 GLY A N 1
ATOM 754 C CA . GLY A 1 97 ? 0.976 26.406 17.281 1 93.19 97 GLY A CA 1
ATOM 755 C C . GLY A 1 97 ? -0.408 25.797 17.422 1 93.19 97 GLY A C 1
ATOM 756 O O . GLY A 1 97 ? -1.13 26.094 18.375 1 93.19 97 GLY A O 1
ATOM 757 N N . GLY A 1 98 ? -0.719 25 16.359 1 91.25 98 GLY A N 1
ATOM 758 C CA . GLY A 1 98 ? -2.021 24.359 16.344 1 91.25 98 GLY A CA 1
ATOM 759 C C . GLY A 1 98 ? -2.217 23.391 17.5 1 91.25 98 GLY A C 1
ATOM 760 O O . GLY A 1 98 ? -3.332 23.234 18 1 91.25 98 GLY A O 1
ATOM 761 N N . VAL A 1 99 ? -1.132 22.797 17.953 1 93.88 99 VAL A N 1
ATOM 762 C CA . VAL A 1 99 ? -1.194 21.812 19.031 1 93.88 99 VAL A CA 1
ATOM 763 C C . VAL A 1 99 ? -1.73 22.469 20.297 1 93.88 99 VAL A C 1
ATOM 765 O O . VAL A 1 99 ? -2.584 21.891 20.984 1 93.88 99 VAL A O 1
ATOM 768 N N . LEU A 1 100 ? -1.301 23.641 20.625 1 94.56 100 LEU A N 1
ATOM 769 C CA . LEU A 1 100 ? -1.746 24.344 21.828 1 94.56 100 LEU A CA 1
ATOM 770 C C . LEU A 1 100 ? -3.09 25.031 21.594 1 94.56 100 LEU A C 1
ATOM 772 O O . LEU A 1 100 ? -3.988 24.938 22.438 1 94.56 100 LEU A O 1
ATOM 776 N N . THR A 1 101 ? -3.227 25.656 20.484 1 92.12 101 THR A N 1
ATOM 777 C CA . THR A 1 101 ? -4.41 26.453 20.203 1 92.12 101 THR A CA 1
ATOM 778 C C . THR A 1 101 ? -5.664 25.594 20.188 1 92.12 101 THR A C 1
ATOM 780 O O . THR A 1 101 ? -6.734 26.031 20.609 1 92.12 101 THR A O 1
ATOM 783 N N . SER A 1 102 ? -5.551 24.391 19.781 1 90.94 102 SER A N 1
ATOM 784 C CA . SER A 1 102 ? -6.707 23.5 19.656 1 90.94 102 SER A CA 1
ATOM 785 C C . SER A 1 102 ? -7.105 22.906 21 1 90.94 102 SER A C 1
ATOM 787 O O . SER A 1 102 ? -8.273 22.578 21.219 1 90.94 102 SER A O 1
ATOM 789 N N . LEU A 1 103 ? -6.078 22.75 21.891 1 91.75 103 LEU A N 1
ATOM 790 C CA . LEU A 1 103 ? -6.297 22.141 23.188 1 91.75 103 LEU A CA 1
ATOM 791 C C . LEU A 1 103 ? -5.457 22.828 24.266 1 91.75 103 LEU A C 1
ATOM 793 O O . LEU A 1 103 ? -4.633 22.188 24.922 1 91.75 103 LEU A O 1
ATOM 797 N N . PRO A 1 104 ? -5.762 24.031 24.516 1 93.56 104 PRO A N 1
ATOM 798 C CA . PRO A 1 104 ? -4.852 24.781 25.375 1 93.56 104 PRO A CA 1
ATOM 799 C C . PRO A 1 104 ? -4.82 24.234 26.812 1 93.56 104 PRO A C 1
ATOM 801 O O . PRO A 1 104 ? -3.744 24.047 27.375 1 93.56 104 PRO A O 1
ATOM 804 N N . ARG A 1 105 ? -5.949 23.969 27.391 1 93.62 105 ARG A N 1
ATOM 805 C CA . ARG A 1 105 ? -6 23.469 28.766 1 93.62 105 ARG A CA 1
ATOM 806 C C . ARG A 1 105 ? -5.363 22.094 28.875 1 93.62 105 ARG A C 1
ATOM 808 O O . ARG A 1 105 ? -4.586 21.828 29.797 1 93.62 105 ARG A O 1
ATOM 815 N N . GLU A 1 106 ? -5.742 21.25 27.938 1 95.19 106 GLU A N 1
ATOM 816 C CA . GLU A 1 106 ? -5.203 19.891 27.953 1 95.19 106 GLU A CA 1
ATOM 817 C C . GLU A 1 106 ? -3.684 19.891 27.812 1 95.19 106 GLU A C 1
ATOM 819 O O . GLU A 1 106 ? -2.979 19.234 28.562 1 95.19 106 GLU A O 1
ATOM 824 N N . MET A 1 107 ? -3.184 20.703 26.906 1 96.81 107 MET A N 1
ATOM 825 C CA . MET A 1 107 ? -1.749 20.734 26.641 1 96.81 107 MET A CA 1
ATOM 826 C C . MET A 1 107 ? -0.978 21.234 27.844 1 96.81 107 MET A C 1
ATOM 828 O O . MET A 1 107 ? 0.031 20.641 28.234 1 96.81 107 MET A O 1
ATOM 832 N N . MET A 1 108 ? -1.476 22.297 28.453 1 97.25 108 MET A N 1
ATOM 833 C CA . MET A 1 108 ? -0.811 22.844 29.641 1 97.25 108 MET A CA 1
ATOM 834 C C . MET A 1 108 ? -0.85 21.859 30.797 1 97.25 108 MET A C 1
ATOM 836 O O . MET A 1 108 ? 0.064 21.828 31.625 1 97.25 108 MET A O 1
ATOM 840 N N . THR A 1 109 ? -1.923 21.094 30.828 1 96.81 109 THR A N 1
ATOM 841 C CA . THR A 1 109 ? -2.045 20.094 31.875 1 96.81 109 THR A CA 1
ATOM 842 C C . THR A 1 109 ? -1.084 18.938 31.625 1 96.81 109 THR A C 1
ATOM 844 O O . THR A 1 109 ? -0.394 18.484 32.531 1 96.81 109 THR A O 1
ATOM 847 N N . TRP A 1 110 ? -1.019 18.469 30.344 1 97.81 110 TRP A N 1
ATOM 848 C CA . TRP A 1 110 ? -0.231 17.281 30 1 97.81 110 TRP A CA 1
ATOM 849 C C . TRP A 1 110 ? 1.257 17.625 29.953 1 97.81 110 TRP A C 1
ATOM 851 O O . TRP A 1 110 ? 2.102 16.734 30.047 1 97.81 110 TRP A O 1
ATOM 861 N N . LEU A 1 111 ? 1.587 18.938 29.828 1 98.31 111 LEU A N 1
ATOM 862 C CA . LEU A 1 111 ? 2.963 19.422 29.797 1 98.31 111 LEU A CA 1
ATOM 863 C C . LEU A 1 111 ? 3.215 20.406 30.922 1 98.31 111 LEU A C 1
ATOM 865 O O . LEU A 1 111 ? 3.338 21.609 30.688 1 98.31 111 LEU A O 1
ATOM 869 N N . PRO A 1 112 ? 3.443 19.938 32.094 1 97.38 112 PRO A N 1
ATOM 870 C CA . PRO A 1 112 ? 3.502 20.797 33.281 1 97.38 112 PRO A CA 1
ATOM 871 C C . PRO A 1 112 ? 4.723 21.719 33.281 1 97.38 112 PRO A C 1
ATOM 873 O O . PRO A 1 112 ? 4.742 22.734 33.969 1 97.38 112 PRO A O 1
ATOM 876 N N . ASP A 1 113 ? 5.699 21.406 32.469 1 98 113 ASP A N 1
ATOM 877 C CA . ASP A 1 113 ? 6.926 22.188 32.438 1 98 113 ASP A CA 1
ATOM 878 C C . ASP A 1 113 ? 6.777 23.406 31.516 1 98 113 ASP A C 1
ATOM 880 O O . ASP A 1 113 ? 7.625 24.297 31.531 1 98 113 ASP A O 1
ATOM 884 N N . VAL A 1 114 ? 5.742 23.531 30.766 1 98.5 114 VAL A N 1
ATOM 885 C CA . VAL A 1 114 ? 5.492 24.703 29.938 1 98.5 114 VAL A CA 1
ATOM 886 C C . VAL A 1 114 ? 5.051 25.875 30.812 1 98.5 114 VAL A C 1
ATOM 888 O O . VAL A 1 114 ? 4.109 25.75 31.594 1 98.5 114 VAL A O 1
ATOM 891 N N . ASP A 1 115 ? 5.719 26.938 30.672 1 97.44 115 ASP A N 1
ATOM 892 C CA . ASP A 1 115 ? 5.422 28.094 31.516 1 97.44 115 ASP A CA 1
ATOM 893 C C . ASP A 1 115 ? 4.25 28.891 30.953 1 97.44 115 ASP A C 1
ATOM 895 O O . ASP A 1 115 ? 3.41 29.391 31.703 1 97.44 115 ASP A O 1
ATOM 899 N N . VAL A 1 116 ? 4.211 29.062 29.688 1 98 116 VAL A N 1
ATOM 900 C CA . VAL A 1 116 ? 3.215 29.906 29.047 1 98 116 VAL A CA 1
ATOM 901 C C . VAL A 1 116 ? 2.85 29.344 27.672 1 98 116 VAL A C 1
ATOM 903 O O . VAL A 1 116 ? 3.713 28.844 26.953 1 98 116 VAL A O 1
ATOM 906 N N . GLY A 1 117 ? 1.548 29.375 27.375 1 98.06 117 GLY A N 1
ATOM 907 C CA . GLY A 1 117 ? 1.062 29.047 26.047 1 98.06 117 GLY A CA 1
ATOM 908 C C . GLY A 1 117 ? 0.563 30.25 25.266 1 98.06 117 GLY A C 1
ATOM 909 O O . GLY A 1 117 ? -0.094 31.125 25.828 1 98.06 117 GLY A O 1
ATOM 910 N N . VAL A 1 118 ? 0.953 30.344 24 1 97 118 VAL A N 1
ATOM 911 C CA . VAL A 1 118 ? 0.443 31.391 23.125 1 97 118 VAL A CA 1
ATOM 912 C C . VAL A 1 118 ? -0.68 30.844 22.25 1 97 118 VAL A C 1
ATOM 914 O O . VAL A 1 118 ? -0.462 29.922 21.453 1 97 118 VAL A O 1
ATOM 917 N N . ILE A 1 119 ? -1.846 31.406 22.312 1 93.25 119 ILE A N 1
ATOM 918 C CA . ILE A 1 119 ? -3.043 30.906 21.641 1 93.25 119 ILE A CA 1
ATOM 919 C C . ILE A 1 119 ? -3.299 31.734 20.375 1 93.25 119 ILE A C 1
ATOM 921 O O . ILE A 1 119 ? -3.254 32.969 20.422 1 93.25 119 ILE A O 1
ATOM 925 N N . GLY A 1 120 ? -3.568 31.016 19.266 1 89.31 120 GLY A N 1
ATOM 926 C CA . GLY A 1 120 ? -3.91 31.703 18.047 1 89.31 120 GLY A CA 1
ATOM 927 C C . GLY A 1 120 ? -2.703 32.281 17.344 1 89.31 120 GLY A C 1
ATOM 928 O O . GLY A 1 120 ? -1.617 31.719 17.375 1 89.31 120 GLY A O 1
ATOM 929 N N . GLU A 1 121 ? -2.939 33.438 16.672 1 89.94 121 GLU A N 1
ATOM 930 C CA . GLU A 1 121 ? -1.865 34.125 15.961 1 89.94 121 GLU A CA 1
ATOM 931 C C . GLU A 1 121 ? -0.9 34.812 16.922 1 89.94 121 GLU A C 1
ATOM 933 O O . GLU A 1 121 ? -1.314 35.594 17.766 1 89.94 121 GLU A O 1
ATOM 938 N N . ALA A 1 122 ? 0.304 34.531 16.766 1 94.38 122 ALA A N 1
ATOM 939 C CA . ALA A 1 122 ? 1.298 34.969 17.719 1 94.38 122 ALA A CA 1
ATOM 940 C C . ALA A 1 122 ? 1.963 36.281 17.266 1 94.38 122 ALA A C 1
ATOM 942 O O . ALA A 1 122 ? 2.811 36.844 17.969 1 94.38 122 ALA A O 1
ATOM 943 N N . PHE A 1 123 ? 1.572 36.906 16.25 1 95.44 123 PHE A N 1
ATOM 944 C CA . PHE A 1 123 ? 2.318 37.969 15.57 1 95.44 123 PHE A CA 1
ATOM 945 C C . PHE A 1 123 ? 2.463 39.188 16.469 1 95.44 123 PHE A C 1
ATOM 947 O O . PHE A 1 123 ? 3.459 39.906 16.391 1 95.44 123 PHE A O 1
ATOM 954 N N . VAL A 1 124 ? 1.496 39.375 17.297 1 96 124 VAL A N 1
ATOM 955 C CA . VAL A 1 124 ? 1.526 40.531 18.188 1 96 124 VAL A CA 1
ATOM 956 C C . VAL A 1 124 ? 1.879 40.062 19.609 1 96 124 VAL A C 1
ATOM 958 O O . VAL A 1 124 ? 2.689 40.719 20.281 1 96 124 VAL A O 1
ATOM 961 N N . THR A 1 125 ? 1.328 38.969 20 1 97.19 125 THR A N 1
ATOM 962 C CA . THR A 1 125 ? 1.511 38.438 21.344 1 97.19 125 THR A CA 1
ATOM 963 C C . THR A 1 125 ? 2.969 38.062 21.578 1 97.19 125 THR A C 1
ATOM 965 O O . THR A 1 125 ? 3.521 38.312 22.641 1 97.19 125 THR A O 1
ATOM 968 N N . TRP A 1 126 ? 3.592 37.531 20.594 1 97.81 126 TRP A N 1
ATOM 969 C CA . TRP A 1 126 ? 4.953 37 20.688 1 97.81 126 TRP A CA 1
ATOM 970 C C . TRP A 1 126 ? 5.949 38.125 20.969 1 97.81 126 TRP A C 1
ATOM 972 O O . TRP A 1 126 ? 6.715 38.062 21.922 1 97.81 126 TRP A O 1
ATOM 982 N N . PRO A 1 127 ? 5.965 39.219 20.219 1 97.44 127 PRO A N 1
ATOM 983 C CA . PRO A 1 127 ? 6.898 40.281 20.531 1 97.44 127 PRO A CA 1
ATOM 984 C C . PRO A 1 127 ? 6.617 40.938 21.891 1 97.44 127 PRO A C 1
ATOM 986 O O . PRO A 1 127 ? 7.547 41.344 22.578 1 97.44 127 PRO A O 1
ATOM 989 N N . GLU A 1 128 ? 5.348 41 22.297 1 97.81 128 GLU A N 1
ATOM 990 C CA . GLU A 1 128 ? 5.016 41.5 23.625 1 97.81 128 GLU A CA 1
ATOM 991 C C . GLU A 1 128 ? 5.578 40.625 24.719 1 97.81 128 GLU A C 1
ATOM 993 O O . GLU A 1 128 ? 6.125 41.125 25.719 1 97.81 128 GLU A O 1
ATOM 998 N N . LEU A 1 129 ? 5.445 39.344 24.531 1 98.25 129 LEU A N 1
ATOM 999 C CA . LEU A 1 129 ? 5.961 38.375 25.5 1 98.25 129 LEU A CA 1
ATOM 1000 C C . LEU A 1 129 ? 7.477 38.469 25.594 1 98.25 129 LEU A C 1
ATOM 1002 O O . LEU A 1 129 ? 8.031 38.5 26.703 1 98.25 129 LEU A O 1
ATOM 1006 N N . LEU A 1 130 ? 8.172 38.531 24.484 1 98.31 130 LEU A N 1
ATOM 1007 C CA . LEU A 1 130 ? 9.633 38.656 24.469 1 98.31 130 LEU A CA 1
ATOM 1008 C C . LEU A 1 130 ? 10.094 39.938 25.141 1 98.31 130 LEU A C 1
ATOM 1010 O O . LEU A 1 130 ? 11.086 39.938 25.875 1 98.31 130 LEU A O 1
ATOM 1014 N N . GLY A 1 131 ? 9.367 41.031 24.859 1 97.5 131 GLY A N 1
ATOM 1015 C CA . GLY A 1 131 ? 9.688 42.281 25.516 1 97.5 131 GLY A CA 1
ATOM 1016 C C . GLY A 1 131 ? 9.617 42.188 27.031 1 97.5 131 GLY A C 1
ATOM 1017 O O . GLY A 1 131 ? 10.484 42.719 27.734 1 97.5 131 GLY A O 1
ATOM 1018 N N . ALA A 1 132 ? 8.555 41.562 27.5 1 97.44 132 ALA A N 1
ATOM 1019 C CA . ALA A 1 132 ? 8.391 41.375 28.938 1 97.44 132 ALA A CA 1
ATOM 1020 C C . ALA A 1 132 ? 9.539 40.531 29.516 1 97.44 132 ALA A C 1
ATOM 1022 O O . ALA A 1 132 ? 10.125 40.906 30.531 1 97.44 132 ALA A O 1
ATOM 1023 N N . ILE A 1 133 ? 9.922 39.5 28.875 1 96.88 133 ILE A N 1
ATOM 1024 C CA . ILE A 1 133 ? 10.977 38.594 29.344 1 96.88 133 ILE A CA 1
ATOM 1025 C C . ILE A 1 133 ? 12.312 39.344 29.344 1 96.88 133 ILE A C 1
ATOM 1027 O O . ILE A 1 133 ? 13.109 39.188 30.281 1 96.88 133 ILE A O 1
ATOM 1031 N N . ASP A 1 134 ? 12.5 40.062 28.297 1 96.25 134 ASP A N 1
ATOM 1032 C CA . ASP A 1 134 ? 13.742 40.812 28.125 1 96.25 134 ASP A CA 1
ATOM 1033 C C . ASP A 1 134 ? 13.953 41.781 29.266 1 96.25 134 ASP A C 1
ATOM 1035 O O . ASP A 1 134 ? 15.094 42.031 29.672 1 96.25 134 ASP A O 1
ATOM 1039 N N . THR A 1 135 ? 12.891 42.312 29.859 1 95.25 135 THR A N 1
ATOM 1040 C CA . THR A 1 135 ? 12.984 43.312 30.906 1 95.25 135 THR A CA 1
ATOM 1041 C C . THR A 1 135 ? 12.906 42.688 32.281 1 95.25 135 THR A C 1
ATOM 1043 O O . THR A 1 135 ? 12.844 43.375 33.312 1 95.25 135 THR A O 1
ATOM 1046 N N . GLY A 1 136 ? 12.781 41.344 32.312 1 93.62 136 GLY A N 1
ATOM 1047 C CA . GLY A 1 136 ? 12.828 40.625 33.594 1 93.62 136 GLY A CA 1
ATOM 1048 C C . GLY A 1 136 ? 11.453 40.406 34.188 1 93.62 136 GLY A C 1
ATOM 1049 O O . GLY A 1 136 ? 11.336 39.906 35.312 1 93.62 136 GLY A O 1
ATOM 1050 N N . VAL A 1 137 ? 10.422 40.75 33.438 1 91.56 137 VAL A N 1
ATOM 1051 C CA . VAL A 1 137 ? 9.055 40.531 33.875 1 91.56 137 VAL A CA 1
ATOM 1052 C C . VAL A 1 137 ? 8.68 39.062 33.719 1 91.56 137 VAL A C 1
ATOM 1054 O O . VAL A 1 137 ? 8.969 38.438 32.688 1 91.56 137 VAL A O 1
ATOM 1057 N N . ARG A 1 138 ? 8.055 38.562 34.781 1 90.25 138 ARG A N 1
ATOM 1058 C CA . ARG A 1 138 ? 7.703 37.156 34.719 1 90.25 138 ARG A CA 1
ATOM 1059 C C . ARG A 1 138 ? 6.207 36.938 34.906 1 90.25 138 ARG A C 1
ATOM 1061 O O . ARG A 1 138 ? 5.703 35.812 34.781 1 90.25 138 ARG A O 1
ATOM 1068 N N . ASP A 1 139 ? 5.539 38 35.219 1 93.75 139 ASP A N 1
ATOM 1069 C CA . ASP A 1 139 ? 4.082 37.969 35.219 1 93.75 139 ASP A CA 1
ATOM 1070 C C . ASP A 1 139 ? 3.533 38.469 33.875 1 93.75 139 ASP A C 1
ATOM 1072 O O . ASP A 1 139 ? 3.576 39.656 33.562 1 93.75 139 ASP A O 1
ATOM 1076 N N . PHE A 1 140 ? 2.932 37.562 33.156 1 96.94 140 PHE A N 1
ATOM 1077 C CA . PHE A 1 140 ? 2.535 37.844 31.781 1 96.94 140 PHE A CA 1
ATOM 1078 C C . PHE A 1 140 ? 1.037 38.125 31.703 1 96.94 140 PHE A C 1
ATOM 1080 O O . PHE A 1 140 ? 0.467 38.156 30.609 1 96.94 140 PHE A O 1
ATOM 1087 N N . SER A 1 141 ? 0.378 38.344 32.781 1 95.88 141 SER A N 1
ATOM 1088 C CA . SER A 1 141 ? -1.076 38.406 32.875 1 95.88 141 SER A CA 1
ATOM 1089 C C . SER A 1 141 ? -1.604 39.594 32.062 1 95.88 141 SER A C 1
ATOM 1091 O O . SER A 1 141 ? -2.773 39.625 31.672 1 95.88 141 SER A O 1
ATOM 1093 N N . ALA A 1 142 ? -0.758 40.531 31.766 1 96.12 142 ALA A N 1
ATOM 1094 C CA . ALA A 1 142 ? -1.179 41.75 31.047 1 96.12 142 ALA A CA 1
ATOM 1095 C C . ALA A 1 142 ? -1.104 41.531 29.547 1 96.12 142 ALA A C 1
ATOM 1097 O O . ALA A 1 142 ? -1.62 42.344 28.781 1 96.12 142 ALA A O 1
ATOM 1098 N N . ILE A 1 143 ? -0.528 40.5 29.125 1 97.69 143 ILE A N 1
ATOM 1099 C CA . ILE A 1 143 ? -0.358 40.25 27.703 1 97.69 143 ILE A CA 1
ATOM 1100 C C . ILE A 1 143 ? -1.539 39.406 27.203 1 97.69 143 ILE A C 1
ATOM 1102 O O . ILE A 1 143 ? -1.903 38.406 27.797 1 97.69 143 ILE A O 1
ATOM 1106 N N . ASN A 1 144 ? -2.168 39.844 26.094 1 95.75 144 ASN A N 1
ATOM 1107 C CA . ASN A 1 144 ? -3.316 39.156 25.531 1 95.75 144 ASN A CA 1
ATOM 1108 C C . ASN A 1 144 ? -2.889 37.906 24.75 1 95.75 144 ASN A C 1
ATOM 1110 O O . ASN A 1 144 ? -1.788 37.844 24.203 1 95.75 144 ASN A O 1
ATOM 1114 N N . GLY A 1 145 ? -3.826 36.906 24.703 1 94.44 145 GLY A N 1
ATOM 1115 C CA . GLY A 1 145 ? -3.633 35.719 23.844 1 94.44 145 GLY A CA 1
ATOM 1116 C C . GLY A 1 145 ? -2.777 34.656 24.5 1 94.44 145 GLY A C 1
ATOM 1117 O O . GLY A 1 145 ? -2.051 33.938 23.797 1 94.44 145 GLY A O 1
ATOM 1118 N N . LEU A 1 146 ? -2.824 34.531 25.844 1 96.94 146 LEU A N 1
ATOM 1119 C CA . LEU A 1 146 ? -1.975 33.562 26.547 1 96.94 146 LEU A CA 1
ATOM 1120 C C . LEU A 1 146 ? -2.807 32.656 27.422 1 96.94 146 LEU A C 1
ATOM 1122 O O . LEU A 1 146 ? -3.949 32.969 27.766 1 96.94 146 LEU A O 1
ATOM 1126 N N . ILE A 1 147 ? -2.324 31.5 27.641 1 96.25 147 ILE A N 1
ATOM 1127 C CA . ILE A 1 147 ? -2.703 30.656 28.766 1 96.25 147 ILE A CA 1
ATOM 1128 C C . ILE A 1 147 ? -1.515 30.5 29.719 1 96.25 147 ILE A C 1
ATOM 1130 O O . ILE A 1 147 ? -0.414 30.141 29.281 1 96.25 147 ILE A O 1
ATOM 1134 N N . LEU A 1 148 ? -1.693 30.828 31.047 1 96.31 148 LEU A N 1
ATOM 1135 C CA . LEU A 1 148 ? -0.62 30.922 32.031 1 96.31 148 LEU A CA 1
ATOM 1136 C C . LEU A 1 148 ? -0.886 30.016 33.219 1 96.31 148 LEU A C 1
ATOM 1138 O O . LEU A 1 148 ? -2.021 29.578 33.438 1 96.31 148 LEU A O 1
ATOM 1142 N N . ARG A 1 149 ? 0.259 29.781 33.781 1 95 149 ARG A N 1
ATOM 1143 C CA . ARG A 1 149 ? 0.165 29.188 35.125 1 95 149 ARG A CA 1
ATOM 1144 C C . ARG A 1 149 ? 0.195 30.266 36.188 1 95 149 ARG A C 1
ATOM 1146 O O . ARG A 1 149 ? 1.148 31.047 36.281 1 95 149 ARG A O 1
ATOM 1153 N N . LYS A 1 150 ? -0.858 30.312 36.969 1 90.44 150 LYS A N 1
ATOM 1154 C CA . LYS A 1 150 ? -0.958 31.297 38.031 1 90.44 150 LYS A CA 1
ATOM 1155 C C . LYS A 1 150 ? -1.708 30.75 39.25 1 90.44 150 LYS A C 1
ATOM 1157 O O . LYS A 1 150 ? -2.809 30.203 39.094 1 90.44 150 LYS A O 1
ATOM 1162 N N . ASP A 1 151 ? -1.081 30.953 40.469 1 88.62 151 ASP A N 1
ATOM 1163 C CA . ASP A 1 151 ? -1.679 30.578 41.75 1 88.62 151 ASP A CA 1
ATOM 1164 C C . ASP A 1 151 ? -2.154 29.125 41.75 1 88.62 151 ASP A C 1
ATOM 1166 O O . ASP A 1 151 ? -3.285 28.828 42.125 1 88.62 151 ASP A O 1
ATOM 1170 N N . GLY A 1 152 ? -1.503 28.219 41.094 1 87.88 152 GLY A N 1
ATOM 1171 C CA . GLY A 1 152 ? -1.771 26.781 41.125 1 87.88 152 GLY A CA 1
ATOM 1172 C C . GLY A 1 152 ? -2.783 26.344 40.062 1 87.88 152 GLY A C 1
ATOM 1173 O O . GLY A 1 152 ? -3.125 25.172 40 1 87.88 152 GLY A O 1
ATOM 1174 N N . GLY A 1 153 ? -3.166 27.344 39.25 1 92.25 153 GLY A N 1
ATOM 1175 C CA . GLY A 1 153 ? -4.133 27 38.219 1 92.25 153 GLY A CA 1
ATOM 1176 C C . GLY A 1 153 ? -3.768 27.578 36.844 1 92.25 153 GLY A C 1
ATOM 1177 O O . GLY A 1 153 ? -2.68 28.125 36.688 1 92.25 153 GLY A O 1
ATOM 1178 N N . LEU A 1 154 ? -4.672 27.297 35.875 1 94 154 LEU A N 1
ATOM 1179 C CA . LEU A 1 154 ? -4.488 27.812 34.531 1 94 154 LEU A CA 1
ATOM 1180 C C . LEU A 1 154 ? -5.398 29.016 34.25 1 94 154 LEU A C 1
ATOM 1182 O O . LEU A 1 154 ? -6.574 28.984 34.625 1 94 154 LEU A O 1
ATOM 1186 N N . VAL A 1 155 ? -4.816 30.016 33.688 1 92.69 155 VAL A N 1
ATOM 1187 C CA . VAL A 1 155 ? -5.574 31.25 33.438 1 92.69 155 VAL A CA 1
ATOM 1188 C C . VAL A 1 155 ? -5.402 31.672 31.984 1 92.69 155 VAL A C 1
ATOM 1190 O O . VAL A 1 155 ? -4.285 31.688 31.453 1 92.69 155 VAL A O 1
ATOM 1193 N N . PHE A 1 156 ? -6.543 31.969 31.375 1 93.56 156 PHE A N 1
ATOM 1194 C CA . PHE A 1 156 ? -6.523 32.531 30.031 1 93.56 156 PHE A CA 1
ATOM 1195 C C . PHE A 1 156 ? -6.488 34.062 30.094 1 93.56 156 PHE A C 1
ATOM 1197 O O . PHE A 1 156 ? -7.211 34.688 30.891 1 93.56 156 PHE A O 1
ATOM 1204 N N . THR A 1 157 ? -5.594 34.656 29.375 1 94.31 157 THR A N 1
ATOM 1205 C CA . THR A 1 157 ? -5.684 36.094 29.172 1 94.31 157 THR A CA 1
ATOM 1206 C C . THR A 1 157 ? -6.648 36.438 28.047 1 94.31 157 THR A C 1
ATOM 1208 O O . THR A 1 157 ? -7.07 35.562 27.297 1 94.31 157 THR A O 1
ATOM 1211 N N . PRO A 1 158 ? -7.062 37.688 28 1 91.06 158 PRO A N 1
ATOM 1212 C CA . PRO A 1 158 ? -8 38.031 26.922 1 91.06 158 PRO A CA 1
ATOM 1213 C C . PRO A 1 158 ? -7.496 37.625 25.547 1 91.06 158 PRO A C 1
ATOM 1215 O O . PRO A 1 158 ? -6.289 37.688 25.281 1 91.06 158 PRO A O 1
ATOM 1218 N N . GLN A 1 159 ? -8.453 37.281 24.672 1 88.25 159 GLN A N 1
ATOM 1219 C CA . GLN A 1 159 ? -8.117 36.875 23.312 1 88.25 159 GLN A CA 1
ATOM 1220 C C . GLN A 1 159 ? -7.465 38 22.531 1 88.25 159 GLN A C 1
ATOM 1222 O O . GLN A 1 159 ? -7.891 39.156 22.625 1 88.25 159 GLN A O 1
ATOM 1227 N N . ARG A 1 160 ? -6.367 37.656 21.859 1 90.12 160 ARG A N 1
ATOM 1228 C CA . ARG A 1 160 ? -5.691 38.594 21 1 90.12 160 ARG A CA 1
ATOM 1229 C C . ARG A 1 160 ? -6.426 38.75 19.672 1 90.12 160 ARG A C 1
ATOM 1231 O O . ARG A 1 160 ? -6.812 37.781 19.047 1 90.12 160 ARG A O 1
ATOM 1238 N N . GLY A 1 161 ? -6.699 40 19.25 1 85.06 161 GLY A N 1
ATOM 1239 C CA . GLY A 1 161 ? -7.289 40.25 17.938 1 85.06 161 GLY A CA 1
ATOM 1240 C C . GLY A 1 161 ? -6.375 39.875 16.797 1 85.06 161 GLY A C 1
ATOM 1241 O O . GLY A 1 161 ? -5.152 39.906 16.922 1 85.06 161 GLY A O 1
ATOM 1242 N N . LEU A 1 162 ? -6.965 39.594 15.641 1 87.69 162 LEU A N 1
ATOM 1243 C CA . LEU A 1 162 ? -6.215 39.281 14.422 1 87.69 162 LEU A CA 1
ATOM 1244 C C . LEU A 1 162 ? -5.645 40.562 13.812 1 87.69 162 LEU A C 1
ATOM 1246 O O . LEU A 1 162 ? -6.238 41.625 13.93 1 87.69 162 LEU A O 1
ATOM 1250 N N . ILE A 1 163 ? -4.52 40.375 13.234 1 89.38 163 ILE A N 1
ATOM 1251 C CA . ILE A 1 163 ? -3.984 41.562 12.57 1 89.38 163 ILE A CA 1
ATOM 1252 C C . ILE A 1 163 ? -4.621 41.688 11.188 1 89.38 163 ILE A C 1
ATOM 1254 O O . ILE A 1 163 ? -4.871 40.688 10.508 1 89.38 163 ILE A O 1
ATOM 1258 N N . HIS A 1 164 ? -4.836 42.875 10.852 1 87.38 164 HIS A N 1
ATOM 1259 C CA . HIS A 1 164 ? -5.52 43.125 9.586 1 87.38 164 HIS A CA 1
ATOM 1260 C C . HIS A 1 164 ? -4.523 43.281 8.438 1 87.38 164 HIS A C 1
ATOM 1262 O O . HIS A 1 164 ? -4.758 42.781 7.34 1 87.38 164 HIS A O 1
ATOM 1268 N N . ASN A 1 165 ? -3.449 44 8.703 1 93.94 165 ASN A N 1
ATOM 1269 C CA . ASN A 1 165 ? -2.449 44.188 7.66 1 93.94 165 ASN A CA 1
ATOM 1270 C C . ASN A 1 165 ? -1.343 43.156 7.73 1 93.94 165 ASN A C 1
ATOM 1272 O O . ASN A 1 165 ? -0.342 43.344 8.422 1 93.94 165 ASN A O 1
ATOM 1276 N N . LEU A 1 166 ? -1.421 42.156 6.859 1 94.94 166 LEU A N 1
ATOM 1277 C CA . LEU A 1 166 ? -0.451 41.062 6.863 1 94.94 166 LEU A CA 1
ATOM 1278 C C . LEU A 1 166 ? 0.875 41.531 6.258 1 94.94 166 LEU A C 1
ATOM 1280 O O . LEU A 1 166 ? 1.923 40.938 6.543 1 94.94 166 LEU A O 1
ATOM 1284 N N . ASP A 1 167 ? 0.837 42.562 5.488 1 97.5 167 ASP A N 1
ATOM 1285 C CA . ASP A 1 167 ? 2.045 43.031 4.809 1 97.5 167 ASP A CA 1
ATOM 1286 C C . ASP A 1 167 ? 3.045 43.625 5.801 1 97.5 167 ASP A C 1
ATOM 1288 O O . ASP A 1 167 ? 4.211 43.812 5.465 1 97.5 167 ASP A O 1
ATOM 1292 N N . SER A 1 168 ? 2.609 43.812 6.973 1 96.62 168 SER A N 1
ATOM 1293 C CA . SER A 1 168 ? 3.502 44.344 8.008 1 96.62 168 SER A CA 1
ATOM 1294 C C . SER A 1 168 ? 4.438 43.25 8.516 1 96.62 168 SER A C 1
ATOM 1296 O O . SER A 1 168 ? 5.422 43.531 9.203 1 96.62 168 SER A O 1
ATOM 1298 N N . LEU A 1 169 ? 4.203 42.031 8.195 1 97.38 169 LEU A N 1
ATOM 1299 C CA . LEU A 1 169 ? 5.02 40.938 8.648 1 97.38 169 LEU A CA 1
ATOM 1300 C C . LEU A 1 169 ? 6.312 40.844 7.84 1 97.38 169 LEU A C 1
ATOM 1302 O O . LEU A 1 169 ? 6.316 41.094 6.637 1 97.38 169 LEU A O 1
ATOM 1306 N N . PRO A 1 170 ? 7.41 40.469 8.5 1 97.88 170 PRO A N 1
ATOM 1307 C CA . PRO A 1 170 ? 8.656 40.25 7.758 1 97.88 170 PRO A CA 1
ATOM 1308 C C . PRO A 1 170 ? 8.641 38.969 6.957 1 97.88 170 PRO A C 1
ATOM 1310 O O . PRO A 1 170 ? 7.719 38.156 7.094 1 97.88 170 PRO A O 1
ATOM 1313 N N . TYR A 1 171 ? 9.695 38.875 6.059 1 97.94 171 TYR A N 1
ATOM 1314 C CA . TYR A 1 171 ? 9.906 37.562 5.449 1 97.94 171 TYR A CA 1
ATOM 1315 C C . TYR A 1 171 ? 10.359 36.562 6.488 1 97.94 171 TYR A C 1
ATOM 1317 O O . TYR A 1 171 ? 11.086 36.875 7.426 1 97.94 171 TYR A O 1
ATOM 1325 N N . PRO A 1 172 ? 9.922 35.312 6.352 1 98.19 172 PRO A N 1
ATOM 1326 C CA . PRO A 1 172 ? 10.406 34.281 7.273 1 98.19 172 PRO A CA 1
ATOM 1327 C C . PRO A 1 172 ? 11.93 34.156 7.289 1 98.19 172 PRO A C 1
ATOM 1329 O O . PRO A 1 172 ? 12.578 34.375 6.262 1 98.19 172 PRO A O 1
ATOM 1332 N N . ALA A 1 173 ? 12.5 33.781 8.438 1 98.38 173 ALA A N 1
ATOM 1333 C CA . ALA A 1 173 ? 13.945 33.625 8.594 1 98.38 173 ALA A CA 1
ATOM 1334 C C . ALA A 1 173 ? 14.422 32.281 8.07 1 98.38 173 ALA A C 1
ATOM 1336 O O . ALA A 1 173 ? 14.977 31.469 8.82 1 98.38 173 ALA A O 1
ATOM 1337 N N . TRP A 1 174 ? 14.391 32.062 6.77 1 98.19 174 TRP A N 1
ATOM 1338 C CA . TRP A 1 174 ? 14.703 30.781 6.141 1 98.19 174 TRP A CA 1
ATOM 1339 C C . TRP A 1 174 ? 16.156 30.406 6.371 1 98.19 174 TRP A C 1
ATOM 1341 O O . TRP A 1 174 ? 16.5 29.219 6.426 1 98.19 174 TRP A O 1
ATOM 1351 N N . ASP A 1 175 ? 16.984 31.391 6.633 1 97.81 175 ASP A N 1
ATOM 1352 C CA . ASP A 1 175 ? 18.422 31.172 6.781 1 97.81 175 ASP A CA 1
ATOM 1353 C C . ASP A 1 175 ? 18.734 30.391 8.062 1 97.81 175 ASP A C 1
ATOM 1355 O O . ASP A 1 175 ? 19.828 29.859 8.219 1 97.81 175 ASP A O 1
ATOM 1359 N N . LEU A 1 176 ? 17.797 30.375 8.93 1 98.31 176 LEU A N 1
ATOM 1360 C CA . LEU A 1 176 ? 18.016 29.703 10.211 1 98.31 176 LEU A CA 1
ATOM 1361 C C . LEU A 1 176 ? 17.75 28.219 10.094 1 98.31 176 LEU A C 1
ATOM 1363 O O . LEU A 1 176 ? 17.922 27.469 11.062 1 98.31 176 LEU A O 1
ATOM 1367 N N . PHE A 1 177 ? 17.375 27.734 8.93 1 98.5 177 PHE A N 1
ATOM 1368 C CA . PHE A 1 177 ? 17 26.344 8.727 1 98.5 177 PHE A CA 1
ATOM 1369 C C . PHE A 1 177 ? 17.969 25.656 7.762 1 98.5 177 PHE A C 1
ATOM 1371 O O . PHE A 1 177 ? 18.625 26.328 6.953 1 98.5 177 PHE A O 1
ATOM 1378 N N . PRO A 1 178 ? 18.109 24.312 7.82 1 98.06 178 PRO A N 1
ATOM 1379 C CA . PRO A 1 178 ? 19.062 23.609 6.941 1 98.06 178 PRO A CA 1
ATOM 1380 C C . PRO A 1 178 ? 18.516 23.438 5.523 1 98.06 178 PRO A C 1
ATOM 1382 O O . PRO A 1 178 ? 18.188 22.312 5.125 1 98.06 178 PRO A O 1
ATOM 1385 N N . LEU A 1 179 ? 18.625 24.5 4.73 1 98.12 179 LEU A N 1
ATOM 1386 C CA . LEU A 1 179 ? 18.062 24.516 3.381 1 98.12 179 LEU A CA 1
ATOM 1387 C C . LEU A 1 179 ? 18.859 23.594 2.455 1 98.12 179 LEU A C 1
ATOM 1389 O O . LEU A 1 179 ? 18.297 22.703 1.827 1 98.12 179 LEU A O 1
ATOM 1393 N N . GLU A 1 180 ? 20.172 23.766 2.398 1 97.81 180 GLU A N 1
ATOM 1394 C CA . GLU A 1 180 ? 21.047 23.031 1.496 1 97.81 180 GLU A CA 1
ATOM 1395 C C . GLU A 1 180 ? 21.188 21.578 1.934 1 97.81 180 GLU A C 1
ATOM 1397 O O . GLU A 1 180 ? 21.266 20.672 1.096 1 97.81 180 GLU A O 1
ATOM 1402 N N . GLU A 1 181 ? 21.156 21.391 3.23 1 96.56 181 GLU A N 1
ATOM 1403 C CA . GLU A 1 181 ? 21.469 20.062 3.777 1 96.56 181 GLU A CA 1
ATOM 1404 C C . GLU A 1 181 ? 20.266 19.141 3.742 1 96.56 181 GLU A C 1
ATOM 1406 O O . GLU A 1 181 ? 20.391 17.938 3.549 1 96.56 181 GLU A O 1
ATOM 1411 N N . VAL A 1 182 ? 19.094 19.766 3.924 1 96.56 182 VAL A N 1
ATOM 1412 C CA . VAL A 1 182 ? 17.953 18.891 4.141 1 96.56 182 VAL A CA 1
ATOM 1413 C C . VAL A 1 182 ? 16.812 19.281 3.201 1 96.56 182 VAL A C 1
ATOM 1415 O O . VAL A 1 182 ? 16.344 18.453 2.416 1 96.56 182 VAL A O 1
ATOM 1418 N N . TYR A 1 183 ? 16.391 20.469 3.16 1 97.5 183 TYR A N 1
ATOM 1419 C CA . TYR A 1 183 ? 15.109 20.828 2.557 1 97.5 183 TYR A CA 1
ATOM 1420 C C . TYR A 1 183 ? 15.219 20.875 1.036 1 97.5 183 TYR A C 1
ATOM 1422 O O . TYR A 1 183 ? 14.344 20.359 0.333 1 97.5 183 TYR A O 1
ATOM 1430 N N . PHE A 1 184 ? 16.297 21.422 0.422 1 97.5 184 PHE A N 1
ATOM 1431 C CA . PHE A 1 184 ? 16.406 21.5 -1.029 1 97.5 184 PHE A CA 1
ATOM 1432 C C . PHE A 1 184 ? 16.578 20.125 -1.642 1 97.5 184 PHE A C 1
ATOM 1434 O O . PHE A 1 184 ? 15.938 19.781 -2.635 1 97.5 184 PHE A O 1
ATOM 1441 N N . PRO A 1 185 ? 17.312 19.234 -1.024 1 95.38 185 PRO A N 1
ATOM 1442 C CA . PRO A 1 185 ? 17.391 17.859 -1.555 1 95.38 185 PRO A CA 1
ATOM 1443 C C . PRO A 1 185 ? 16.047 17.141 -1.533 1 95.38 185 PRO A C 1
ATOM 1445 O O . PRO A 1 185 ? 15.844 16.188 -2.283 1 95.38 185 PRO A O 1
ATOM 1448 N N . ASN A 1 186 ? 15.102 17.594 -0.744 1 94.81 186 ASN A N 1
ATOM 1449 C CA . ASN A 1 186 ? 13.789 16.969 -0.615 1 94.81 186 ASN A CA 1
ATOM 1450 C C . ASN A 1 186 ? 12.703 17.797 -1.3 1 94.81 186 ASN A C 1
ATOM 1452 O O . ASN A 1 186 ? 11.539 17.75 -0.895 1 94.81 186 ASN A O 1
ATOM 1456 N N . SER A 1 187 ? 13.016 18.406 -2.391 1 95.56 187 SER A N 1
ATOM 1457 C CA . SER A 1 187 ? 12.148 19.406 -3.004 1 95.56 187 SER A CA 1
ATOM 1458 C C . SER A 1 187 ? 11.117 18.766 -3.92 1 95.56 187 SER A C 1
ATOM 1460 O O . SER A 1 187 ? 10.102 19.375 -4.25 1 95.56 187 SER A O 1
ATOM 1462 N N . GLN A 1 188 ? 11.266 17.594 -4.324 1 90.94 188 GLN A N 1
ATOM 1463 C CA . GLN A 1 188 ? 10.453 16.984 -5.371 1 90.94 188 GLN A CA 1
ATOM 1464 C C . GLN A 1 188 ? 9.055 16.641 -4.855 1 90.94 188 GLN A C 1
ATOM 1466 O O . GLN A 1 188 ? 8.883 16.344 -3.676 1 90.94 188 GLN A O 1
ATOM 1471 N N . THR A 1 189 ? 8.062 16.812 -5.723 1 87.81 189 THR A N 1
ATOM 1472 C CA . THR A 1 189 ? 6.707 16.328 -5.484 1 87.81 189 THR A CA 1
ATOM 1473 C C . THR A 1 189 ? 6.23 15.461 -6.641 1 87.81 189 THR A C 1
ATOM 1475 O O . THR A 1 189 ? 6.656 15.648 -7.785 1 87.81 189 THR A O 1
ATOM 1478 N N . LEU A 1 190 ? 5.367 14.523 -6.387 1 82.06 190 LEU A N 1
ATOM 1479 C CA . LEU A 1 190 ? 4.938 13.578 -7.41 1 82.06 190 LEU A CA 1
ATOM 1480 C C . LEU A 1 190 ? 3.633 14.031 -8.055 1 82.06 190 LEU A C 1
ATOM 1482 O O . LEU A 1 190 ? 3.027 13.289 -8.828 1 82.06 190 LEU A O 1
ATOM 1486 N N . TYR A 1 191 ? 3.24 15.227 -7.82 1 87.31 191 TYR A N 1
ATOM 1487 C CA . TYR A 1 191 ? 1.9 15.664 -8.203 1 87.31 191 TYR A CA 1
ATOM 1488 C C . TYR A 1 191 ? 1.887 16.203 -9.625 1 87.31 191 TYR A C 1
ATOM 1490 O O . TYR A 1 191 ? 0.823 16.344 -10.234 1 87.31 191 TYR A O 1
ATOM 1498 N N . SER A 1 192 ? 3.068 16.547 -10.133 1 87.69 192 SER A N 1
ATOM 1499 C CA . SER A 1 192 ? 3.211 17.062 -11.492 1 87.69 192 SER A CA 1
ATOM 1500 C C . SER A 1 192 ? 4.621 16.828 -12.023 1 87.69 192 SER A C 1
ATOM 1502 O O . SER A 1 192 ? 5.539 16.531 -11.258 1 87.69 192 SER A O 1
ATOM 1504 N N . GLU A 1 193 ? 4.758 16.953 -13.297 1 85.81 193 GLU A N 1
ATOM 1505 C CA . GLU A 1 193 ? 6.082 16.812 -13.898 1 85.81 193 GLU A CA 1
ATOM 1506 C C . GLU A 1 193 ? 7.031 17.891 -13.367 1 85.81 193 GLU A C 1
ATOM 1508 O O . GLU A 1 193 ? 8.18 17.594 -13.023 1 85.81 193 GLU A O 1
ATOM 1513 N N . GLU A 1 194 ? 6.535 19.062 -13.266 1 89.31 194 GLU A N 1
ATOM 1514 C CA . GLU A 1 194 ? 7.348 20.172 -12.773 1 89.31 194 GLU A CA 1
ATOM 1515 C C . GLU A 1 194 ? 7.719 19.984 -11.305 1 89.31 194 GLU A C 1
ATOM 1517 O O . GLU A 1 194 ? 8.836 20.297 -10.891 1 89.31 194 GLU A O 1
ATOM 1522 N N . GLY A 1 195 ? 6.723 19.531 -10.57 1 90.88 195 GLY A N 1
ATOM 1523 C CA . GLY A 1 195 ? 6.988 19.219 -9.172 1 90.88 195 GLY A CA 1
ATOM 1524 C C . GLY A 1 195 ? 8.055 18.156 -8.984 1 90.88 195 GLY A C 1
ATOM 1525 O O . GLY A 1 195 ? 8.875 18.25 -8.07 1 90.88 195 GLY A O 1
ATOM 1526 N N . MET A 1 196 ? 8.078 17.188 -9.891 1 87.75 196 MET A N 1
ATOM 1527 C CA . MET A 1 196 ? 9.055 16.109 -9.828 1 87.75 196 MET A CA 1
ATOM 1528 C C . MET A 1 196 ? 10.453 16.609 -10.156 1 87.75 196 MET A C 1
ATOM 1530 O O . MET A 1 196 ? 11.445 16.016 -9.734 1 87.75 196 MET A O 1
ATOM 1534 N N . LEU A 1 197 ? 10.523 17.688 -10.82 1 88.81 197 LEU A N 1
ATOM 1535 C CA . LEU A 1 197 ? 11.805 18.219 -11.266 1 88.81 197 LEU A CA 1
ATOM 1536 C C . LEU A 1 197 ? 12.281 19.328 -10.336 1 88.81 197 LEU A C 1
ATOM 1538 O O . LEU A 1 197 ? 13.383 19.859 -10.516 1 88.81 197 LEU A O 1
ATOM 1542 N N . ALA A 1 198 ? 11.469 19.672 -9.367 1 94.12 198 ALA A N 1
ATOM 1543 C CA . ALA A 1 198 ? 11.844 20.734 -8.43 1 94.12 198 ALA A CA 1
ATOM 1544 C C . ALA A 1 198 ? 13.117 20.359 -7.676 1 94.12 198 ALA A C 1
ATOM 1546 O O . ALA A 1 198 ? 13.258 19.234 -7.191 1 94.12 198 ALA A O 1
ATOM 1547 N N . THR A 1 199 ? 14.023 21.281 -7.543 1 95.19 199 THR A N 1
ATOM 1548 C CA . THR A 1 199 ? 15.289 21.016 -6.859 1 95.19 199 THR A CA 1
ATOM 1549 C C . THR A 1 199 ? 15.445 21.938 -5.652 1 95.19 199 THR A C 1
ATOM 1551 O O . THR A 1 199 ? 16.172 21.625 -4.707 1 95.19 199 THR A O 1
ATOM 1554 N N . ARG A 1 200 ? 14.844 23.109 -5.719 1 97.62 200 ARG A N 1
ATOM 1555 C CA . ARG A 1 200 ? 14.891 24.094 -4.645 1 97.62 200 ARG A CA 1
ATOM 1556 C C . ARG A 1 200 ? 13.516 24.688 -4.391 1 97.62 200 ARG A C 1
ATOM 1558 O O . ARG A 1 200 ? 13.164 25.719 -4.969 1 97.62 200 ARG A O 1
ATOM 1565 N N . ARG A 1 201 ? 12.805 24.047 -3.486 1 98 201 ARG A N 1
ATOM 1566 C CA . ARG A 1 201 ? 11.43 24.406 -3.172 1 98 201 ARG A CA 1
ATOM 1567 C C . ARG A 1 201 ? 11.336 25.078 -1.806 1 98 201 ARG A C 1
ATOM 1569 O O . ARG A 1 201 ? 12 24.656 -0.856 1 98 201 ARG A O 1
ATOM 1576 N N . LEU A 1 202 ? 10.531 26.094 -1.718 1 97.81 202 LEU A N 1
ATOM 1577 C CA . LEU A 1 202 ? 10.109 26.719 -0.469 1 97.81 202 LEU A CA 1
ATOM 1578 C C . LEU A 1 202 ? 8.609 27 -0.477 1 97.81 202 LEU A C 1
ATOM 1580 O O . LEU A 1 202 ? 8.031 27.266 -1.53 1 97.81 202 LEU A O 1
ATOM 1584 N N . ASP A 1 203 ? 8.047 26.984 0.671 1 96.81 203 ASP A N 1
ATOM 1585 C CA . ASP A 1 203 ? 6.605 27.188 0.805 1 96.81 203 ASP A CA 1
ATOM 1586 C C . ASP A 1 203 ? 6.305 28.562 1.405 1 96.81 203 ASP A C 1
ATOM 1588 O O . ASP A 1 203 ? 7.102 29.094 2.178 1 96.81 203 ASP A O 1
ATOM 1592 N N . ILE A 1 204 ? 5.152 29.047 1.043 1 96.81 204 ILE A N 1
ATOM 1593 C CA . ILE A 1 204 ? 4.758 30.328 1.599 1 96.81 204 ILE A CA 1
ATOM 1594 C C . ILE A 1 204 ? 3.293 30.281 2.023 1 96.81 204 ILE A C 1
ATOM 1596 O O . ILE A 1 204 ? 2.545 29.406 1.599 1 96.81 204 ILE A O 1
ATOM 1600 N N . ASN A 1 205 ? 2.949 31.188 2.898 1 94.19 205 ASN A N 1
ATOM 1601 C CA . ASN A 1 205 ? 1.566 31.484 3.256 1 94.19 205 ASN A CA 1
ATOM 1602 C C . ASN A 1 205 ? 1.146 32.875 2.783 1 94.19 205 ASN A C 1
ATOM 1604 O O . ASN A 1 205 ? 1.679 33.875 3.25 1 94.19 205 ASN A O 1
ATOM 1608 N N . ALA A 1 206 ? 0.154 32.844 1.967 1 94.56 206 ALA A N 1
ATOM 1609 C CA . ALA A 1 206 ? -0.292 34.125 1.43 1 94.56 206 ALA A CA 1
ATOM 1610 C C . ALA A 1 206 ? -1.506 34.656 2.193 1 94.56 206 ALA A C 1
ATOM 1612 O O . ALA A 1 206 ? -1.857 35.812 2.082 1 94.56 206 ALA A O 1
ATOM 1613 N N . SER A 1 207 ? -2.09 33.75 2.92 1 91.19 207 SER A N 1
ATOM 1614 C CA . SER A 1 207 ? -3.307 34.125 3.625 1 91.19 207 SER A CA 1
ATOM 1615 C C . SER A 1 207 ? -3.428 33.406 4.957 1 91.19 207 SER A C 1
ATOM 1617 O O . SER A 1 207 ? -2.74 32.406 5.191 1 91.19 207 SER A O 1
ATOM 1619 N N . TYR A 1 208 ? -4.207 33.938 5.785 1 88.94 208 TYR A N 1
ATOM 1620 C CA . TYR A 1 208 ? -4.59 33.312 7.039 1 88.94 208 TYR A CA 1
ATOM 1621 C C . TYR A 1 208 ? -6.105 33.312 7.207 1 88.94 208 TYR A C 1
ATOM 1623 O O . TYR A 1 208 ? -6.758 34.344 7.031 1 88.94 208 TYR A O 1
ATOM 1631 N N . GLY A 1 209 ? -6.57 32.094 7.453 1 80.81 209 GLY A N 1
ATOM 1632 C CA . GLY A 1 209 ? -8.008 31.938 7.613 1 80.81 209 GLY A CA 1
ATOM 1633 C C . GLY A 1 209 ? -8.695 31.469 6.344 1 80.81 209 GLY A C 1
ATOM 1634 O O . GLY A 1 209 ? -8.086 31.422 5.277 1 80.81 209 GLY A O 1
ATOM 1635 N N . CYS A 1 210 ? -9.961 30.953 6.488 1 80.19 210 CYS A N 1
ATOM 1636 C CA . CYS A 1 210 ? -10.812 30.5 5.391 1 80.19 210 CYS A CA 1
ATOM 1637 C C . CYS A 1 210 ? -12.281 30.797 5.68 1 80.19 210 CYS A C 1
ATOM 1639 O O . CYS A 1 210 ? -12.742 30.609 6.809 1 80.19 210 CYS A O 1
ATOM 1641 N N . SER A 1 211 ? -13.016 31.25 4.742 1 77.56 211 SER A N 1
ATOM 1642 C CA . SER A 1 211 ? -14.406 31.656 4.938 1 77.56 211 SER A CA 1
ATOM 1643 C C . SER A 1 211 ? -15.344 30.453 4.832 1 77.56 211 SER A C 1
ATOM 1645 O O . SER A 1 211 ? -16.547 30.578 5.051 1 77.56 211 SER A O 1
ATOM 1647 N N . LEU A 1 212 ? -14.82 29.297 4.543 1 79.94 212 LEU A N 1
ATOM 1648 C CA . LEU A 1 212 ? -15.656 28.109 4.379 1 79.94 212 LEU A CA 1
ATOM 1649 C C . LEU A 1 212 ? -15.922 27.453 5.727 1 79.94 212 LEU A C 1
ATOM 1651 O O . LEU A 1 212 ? -15.227 27.719 6.707 1 79.94 212 LEU A O 1
ATOM 1655 N N . ILE A 1 213 ? -16.984 26.625 5.777 1 80.62 213 ILE A N 1
ATOM 1656 C CA . ILE A 1 213 ? -17.438 26.094 7.059 1 80.62 213 ILE A CA 1
ATOM 1657 C C . ILE A 1 213 ? -17.312 24.578 7.055 1 80.62 213 ILE A C 1
ATOM 1659 O O . ILE A 1 213 ? -18.219 23.875 7.523 1 80.62 213 ILE A O 1
ATOM 1663 N N . CYS A 1 214 ? -16.234 24.109 6.492 1 87 214 CYS A N 1
ATOM 1664 C CA . CYS A 1 214 ? -16.031 22.672 6.461 1 87 214 CYS A CA 1
ATOM 1665 C C . CYS A 1 214 ? -15.883 22.109 7.871 1 87 214 CYS A C 1
ATOM 1667 O O . CYS A 1 214 ? -14.906 22.406 8.562 1 87 214 CYS A O 1
ATOM 1669 N N . ARG A 1 215 ? -16.688 21.266 8.328 1 87.75 215 ARG A N 1
ATOM 1670 C CA . ARG A 1 215 ? -16.844 20.844 9.719 1 87.75 215 ARG A CA 1
ATOM 1671 C C . ARG A 1 215 ? -15.688 19.953 10.156 1 87.75 215 ARG A C 1
ATOM 1673 O O . ARG A 1 215 ? -15.414 19.828 11.352 1 87.75 215 ARG A O 1
ATOM 1680 N N . TYR A 1 216 ? -15.039 19.375 9.203 1 89.38 216 TYR A N 1
ATOM 1681 C CA . TYR A 1 216 ? -13.961 18.453 9.5 1 89.38 216 TYR A CA 1
ATOM 1682 C C . TYR A 1 216 ? -12.609 19.156 9.492 1 89.38 216 TYR A C 1
ATOM 1684 O O . TYR A 1 216 ? -11.594 18.562 9.875 1 89.38 216 TYR A O 1
ATOM 1692 N N . CYS A 1 217 ? -12.547 20.391 9.086 1 87.75 217 CYS A N 1
ATOM 1693 C CA . CYS A 1 217 ? -11.289 21.094 8.883 1 87.75 217 CYS A CA 1
ATOM 1694 C C . CYS A 1 217 ? -10.758 21.641 10.203 1 87.75 217 CYS A C 1
ATOM 1696 O O . CYS A 1 217 ? -11.461 22.359 10.914 1 87.75 217 CYS A O 1
ATOM 1698 N N . TYR A 1 218 ? -9.555 21.375 10.438 1 81 218 TYR A N 1
ATOM 1699 C CA . TYR A 1 218 ? -8.938 21.844 11.672 1 81 218 TYR A CA 1
ATOM 1700 C C . TYR A 1 218 ? -8.477 23.297 11.531 1 81 218 TYR A C 1
ATOM 1702 O O . TYR A 1 218 ? -8.227 23.969 12.539 1 81 218 TYR A O 1
ATOM 1710 N N . HIS A 1 219 ? -8.359 23.812 10.359 1 69.81 219 HIS A N 1
ATOM 1711 C CA . HIS A 1 219 ? -7.852 25.156 10.141 1 69.81 219 HIS A CA 1
ATOM 1712 C C . HIS A 1 219 ? -8.852 26.203 10.617 1 69.81 219 HIS A C 1
ATOM 1714 O O . HIS A 1 219 ? -8.477 27.359 10.852 1 69.81 219 HIS A O 1
ATOM 1720 N N . LEU A 1 220 ? -10.086 25.859 10.773 1 52.62 220 LEU A N 1
ATOM 1721 C CA . LEU A 1 220 ? -11.117 26.781 11.234 1 52.62 220 LEU A CA 1
ATOM 1722 C C . LEU A 1 220 ? -10.789 27.312 12.625 1 52.62 220 LEU A C 1
ATOM 1724 O O . LEU A 1 220 ? -11.211 28.422 12.984 1 52.62 220 LEU A O 1
ATOM 1728 N N . GLY A 1 221 ? -10.188 26.578 13.414 1 51.56 221 GLY A N 1
ATOM 1729 C CA . GLY A 1 221 ? -9.883 26.953 14.789 1 51.56 221 GLY A CA 1
ATOM 1730 C C . GLY A 1 221 ? -9.047 28.219 14.883 1 51.56 221 GLY A C 1
ATOM 1731 O O . GLY A 1 221 ? -9.297 29.062 15.75 1 51.56 221 GLY A O 1
ATOM 1732 N N . ILE A 1 222 ? -8.102 28.422 14.016 1 54.44 222 ILE A N 1
ATOM 1733 C CA . ILE A 1 222 ? -7.059 29.422 14.211 1 54.44 222 ILE A CA 1
ATOM 1734 C C . ILE A 1 222 ? -7.48 30.734 13.57 1 54.44 222 ILE A C 1
ATOM 1736 O O . ILE A 1 222 ? -7.133 31.812 14.055 1 54.44 222 ILE A O 1
ATOM 1740 N N . ALA A 1 223 ? -8.18 30.609 12.461 1 55.72 223 ALA A N 1
ATOM 1741 C CA . ALA A 1 223 ? -8.359 31.859 11.711 1 55.72 223 ALA A CA 1
ATOM 1742 C C . ALA A 1 223 ? -9.766 32.406 11.922 1 55.72 223 ALA A C 1
ATOM 1744 O O . ALA A 1 223 ? -10.328 33.031 11.023 1 55.72 223 ALA A O 1
ATOM 1745 N N . GLY A 1 224 ? -10.336 32.156 13.211 1 56.72 224 GLY A N 1
ATOM 1746 C CA . GLY A 1 224 ? -11.422 33.031 13.648 1 56.72 224 GLY A CA 1
ATOM 1747 C C . GLY A 1 224 ? -12.719 32.281 13.914 1 56.72 224 GLY A C 1
ATOM 1748 O O . GLY A 1 224 ? -13.711 32.875 14.32 1 56.72 224 GLY A O 1
ATOM 1749 N N . ASP A 1 225 ? -12.719 31.016 13.602 1 62.88 225 ASP A N 1
ATOM 1750 C CA . ASP A 1 225 ? -14.008 30.406 13.914 1 62.88 225 ASP A CA 1
ATOM 1751 C C . ASP A 1 225 ? -13.984 29.75 15.289 1 62.88 225 ASP A C 1
ATOM 1753 O O . ASP A 1 225 ? -15.031 29.562 15.914 1 62.88 225 ASP A O 1
ATOM 1757 N N . MET A 1 226 ? -12.891 29.469 15.641 1 73.25 226 MET A N 1
ATOM 1758 C CA . MET A 1 226 ? -12.766 28.891 16.969 1 73.25 226 MET A CA 1
ATOM 1759 C C . MET A 1 226 ? -12.586 29.984 18.031 1 73.25 226 MET A C 1
ATOM 1761 O O . MET A 1 226 ? -11.82 30.922 17.828 1 73.25 226 MET A O 1
ATOM 1765 N N . ARG A 1 227 ? -13.461 29.844 18.969 1 77.31 227 ARG A N 1
ATOM 1766 C CA . ARG A 1 227 ? -13.391 30.797 20.078 1 77.31 227 ARG A CA 1
ATOM 1767 C C . ARG A 1 227 ? -13.398 30.078 21.422 1 77.31 227 ARG A C 1
ATOM 1769 O O . ARG A 1 227 ? -13.727 28.891 21.5 1 77.31 227 ARG A O 1
ATOM 1776 N N . TYR A 1 228 ? -12.898 30.891 22.312 1 81.31 228 TYR A N 1
ATOM 1777 C CA . TYR A 1 228 ? -12.906 30.391 23.688 1 81.31 228 TYR A CA 1
ATOM 1778 C C . TYR A 1 228 ? -13.922 31.141 24.531 1 81.31 228 TYR A C 1
ATOM 1780 O O . TYR A 1 228 ? -13.891 32.375 24.609 1 81.31 228 TYR A O 1
ATOM 1788 N N . GLU A 1 229 ? -14.852 30.391 25 1 81 229 GLU A N 1
ATOM 1789 C CA . GLU A 1 229 ? -15.891 31 25.828 1 81 229 GLU A CA 1
ATOM 1790 C C . GLU A 1 229 ? -15.969 30.312 27.188 1 81 229 GLU A C 1
ATOM 1792 O O . GLU A 1 229 ? -15.734 29.109 27.297 1 81 229 GLU A O 1
ATOM 1797 N N . THR A 1 230 ? -16.172 31.172 28.125 1 79.56 230 THR A N 1
ATOM 1798 C CA . THR A 1 230 ? -16.344 30.641 29.469 1 79.56 230 THR A CA 1
ATOM 1799 C C . THR A 1 230 ? -17.75 30.062 29.641 1 79.56 230 THR A C 1
ATOM 1801 O O . THR A 1 230 ? -18.734 30.766 29.438 1 79.56 230 THR A O 1
ATOM 1804 N N . GLY A 1 231 ? -17.734 28.875 29.953 1 75.31 231 GLY A N 1
ATOM 1805 C CA . GLY A 1 231 ? -19.016 28.219 30.188 1 75.31 231 GLY A CA 1
ATOM 1806 C C . GLY A 1 231 ? -19.641 28.594 31.516 1 75.31 231 GLY A C 1
ATOM 1807 O O . GLY A 1 231 ? -19.078 29.359 32.281 1 75.31 231 GLY A O 1
ATOM 1808 N N . GLU A 1 232 ? -20.812 28.062 31.781 1 76.44 232 GLU A N 1
ATOM 1809 C CA . GLU A 1 232 ? -21.562 28.328 33 1 76.44 232 GLU A CA 1
ATOM 1810 C C . GLU A 1 232 ? -20.812 27.828 34.25 1 76.44 232 GLU A C 1
ATOM 1812 O O . GLU A 1 232 ? -20.922 28.422 35.312 1 76.44 232 GLU A O 1
ATOM 1817 N N . ASP A 1 233 ? -19.984 26.891 33.969 1 74.56 233 ASP A N 1
ATOM 1818 C CA . ASP A 1 233 ? -19.234 26.297 35.062 1 74.56 233 ASP A CA 1
ATOM 1819 C C . ASP A 1 233 ? -17.938 27.047 35.312 1 74.56 233 ASP A C 1
ATOM 1821 O O . ASP A 1 233 ? -17.156 26.672 36.188 1 74.56 233 ASP A O 1
ATOM 1825 N N . GLY A 1 234 ? -17.734 28.031 34.531 1 75 234 GLY A N 1
ATOM 1826 C CA . GLY A 1 234 ? -16.547 28.844 34.719 1 75 234 GLY A CA 1
ATOM 1827 C C . GLY A 1 234 ? -15.344 28.312 33.938 1 75 234 GLY A C 1
ATOM 1828 O O . GLY A 1 234 ? -14.289 28.953 33.938 1 75 234 GLY A O 1
ATOM 1829 N N . GLU A 1 235 ? -15.633 27.234 33.281 1 77.5 235 GLU A N 1
ATOM 1830 C CA . GLU A 1 235 ? -14.531 26.656 32.5 1 77.5 235 GLU A CA 1
ATOM 1831 C C . GLU A 1 235 ? -14.516 27.188 31.078 1 77.5 235 GLU A C 1
ATOM 1833 O O . GLU A 1 235 ? -15.57 27.406 30.484 1 77.5 235 GLU A O 1
ATOM 1838 N N . VAL A 1 236 ? -13.336 27.422 30.625 1 79 236 VAL A N 1
ATOM 1839 C CA . VAL A 1 236 ? -13.195 27.891 29.25 1 79 236 VAL A CA 1
ATOM 1840 C C . VAL A 1 236 ? -13.367 26.719 28.281 1 79 236 VAL A C 1
ATOM 1842 O O . VAL A 1 236 ? -12.742 25.672 28.453 1 79 236 VAL A O 1
ATOM 1845 N N . GLU A 1 237 ? -14.305 26.969 27.312 1 77.81 237 GLU A N 1
ATOM 1846 C CA . GLU A 1 237 ? -14.602 25.938 26.328 1 77.81 237 GLU A CA 1
ATOM 1847 C C . GLU A 1 237 ? -14.375 26.438 24.906 1 77.81 237 GLU A C 1
ATOM 1849 O O . GLU A 1 237 ? -14.445 27.656 24.656 1 77.81 237 GLU A O 1
ATOM 1854 N N . VAL A 1 238 ? -14.086 25.469 24.062 1 78.44 238 VAL A N 1
ATOM 1855 C CA . VAL A 1 238 ? -13.945 25.781 22.641 1 78.44 238 VAL A CA 1
ATOM 1856 C C . VAL A 1 238 ? -15.32 25.766 21.969 1 78.44 238 VAL A C 1
ATOM 1858 O O . VAL A 1 238 ? -16.094 24.828 22.156 1 78.44 238 VAL A O 1
ATOM 1861 N N . VAL A 1 239 ? -15.586 26.812 21.266 1 77.5 239 VAL A N 1
ATOM 1862 C CA . VAL A 1 239 ? -16.875 26.922 20.609 1 77.5 239 VAL A CA 1
ATOM 1863 C C . VAL A 1 239 ? -16.672 27.328 19.141 1 77.5 239 VAL A C 1
ATOM 1865 O O . VAL A 1 239 ? -15.688 27.969 18.797 1 77.5 239 VAL A O 1
ATOM 1868 N N . PHE A 1 240 ? -17.625 26.969 18.312 1 78.94 240 PHE A N 1
ATOM 1869 C CA . PHE A 1 240 ? -17.594 27.281 16.891 1 78.94 240 PHE A CA 1
ATOM 1870 C C . PHE A 1 240 ? -18.797 28.125 16.484 1 78.94 240 PHE A C 1
ATOM 1872 O O . PHE A 1 240 ? -19.766 28.219 17.25 1 78.94 240 PHE A O 1
ATOM 1879 N N . ASP A 1 241 ? -18.594 28.719 15.273 1 74.5 241 ASP A N 1
ATOM 1880 C CA . ASP A 1 241 ? -19.703 29.5 14.742 1 74.5 241 ASP A CA 1
ATOM 1881 C C . ASP A 1 241 ? -20.938 28.625 14.5 1 74.5 241 ASP A C 1
ATOM 1883 O O . ASP A 1 241 ? -20.812 27.422 14.258 1 74.5 241 ASP A O 1
ATOM 1887 N N . THR A 1 242 ? -22.047 29.234 14.734 1 72.75 242 THR A N 1
ATOM 1888 C CA . THR A 1 242 ? -23.312 28.578 14.445 1 72.75 242 THR A CA 1
ATOM 1889 C C . THR A 1 242 ? -23.969 29.172 13.195 1 72.75 242 THR A C 1
ATOM 1891 O O . THR A 1 242 ? -23.641 30.297 12.797 1 72.75 242 THR A O 1
ATOM 1894 N N . PRO A 1 243 ? -24.781 28.359 12.523 1 68.19 243 PRO A N 1
ATOM 1895 C CA . PRO A 1 243 ? -25.438 28.891 11.328 1 68.19 243 PRO A CA 1
ATOM 1896 C C . PRO A 1 243 ? -26.109 30.25 11.578 1 68.19 243 PRO A C 1
ATOM 1898 O O . PRO A 1 243 ? -26.859 30.406 12.539 1 68.19 243 PRO A O 1
ATOM 1901 N N . GLY A 1 244 ? -25.766 31.156 10.711 1 67.19 244 GLY A N 1
ATOM 1902 C CA . GLY A 1 244 ? -26.359 32.469 10.812 1 67.19 244 GLY A CA 1
ATOM 1903 C C . GLY A 1 244 ? -25.469 33.469 11.555 1 67.19 244 GLY A C 1
ATOM 1904 O O . GLY A 1 244 ? -25.719 34.688 11.5 1 67.19 244 GLY A O 1
ATOM 1905 N N . ASN A 1 245 ? -24.562 33 12.234 1 73.62 245 ASN A N 1
ATOM 1906 C CA . ASN A 1 245 ? -23.656 33.875 13 1 73.62 245 ASN A CA 1
ATOM 1907 C C . ASN A 1 245 ? -22.203 33.469 12.766 1 73.62 245 ASN A C 1
ATOM 1909 O O . ASN A 1 245 ? -21.516 33.062 13.688 1 73.62 245 ASN A O 1
ATOM 1913 N N . TYR A 1 246 ? -21.797 33.719 11.539 1 71.5 246 TYR A N 1
ATOM 1914 C CA . TYR A 1 246 ? -20.422 33.375 11.203 1 71.5 246 TYR A CA 1
ATOM 1915 C C . TYR A 1 246 ? -19.5 34.562 11.305 1 71.5 246 TYR A C 1
ATOM 1917 O O . TYR A 1 246 ? -19.828 35.656 10.828 1 71.5 246 TYR A O 1
ATOM 1925 N N . THR A 1 247 ? -18.438 34.438 12.039 1 71.69 247 THR A N 1
ATOM 1926 C CA . THR A 1 247 ? -17.469 35.531 12.242 1 71.69 247 THR A CA 1
ATOM 1927 C C . THR A 1 247 ? -16.172 35.219 11.5 1 71.69 247 THR A C 1
ATOM 1929 O O . THR A 1 247 ? -15.188 35.938 11.648 1 71.69 247 THR A O 1
ATOM 1932 N N . ARG A 1 248 ? -16.234 34.25 10.672 1 74.75 248 ARG A N 1
ATOM 1933 C CA . ARG A 1 248 ? -15.031 33.844 9.953 1 74.75 248 ARG A CA 1
ATOM 1934 C C . ARG A 1 248 ? -14.594 34.938 8.961 1 74.75 248 ARG A C 1
ATOM 1936 O O . ARG A 1 248 ? -15.438 35.594 8.344 1 74.75 248 ARG A O 1
ATOM 1943 N N . THR A 1 249 ? -13.289 35.125 8.961 1 75.69 249 THR A N 1
ATOM 1944 C CA . THR A 1 249 ? -12.711 36.094 8.047 1 75.69 249 THR A CA 1
ATOM 1945 C C . THR A 1 249 ? -11.453 35.562 7.383 1 75.69 249 THR A C 1
ATOM 1947 O O . THR A 1 249 ? -10.805 34.656 7.918 1 75.69 249 THR A O 1
ATOM 1950 N N . ILE A 1 250 ? -11.195 36 6.145 1 83 250 ILE A N 1
ATOM 1951 C CA . ILE A 1 250 ? -9.938 35.688 5.465 1 83 250 ILE A CA 1
ATOM 1952 C C . ILE A 1 250 ? -9.117 36.969 5.285 1 83 250 ILE A C 1
ATOM 1954 O O . ILE A 1 250 ? -9.664 38 4.969 1 83 250 ILE A O 1
ATOM 1958 N N . ARG A 1 251 ? -7.918 36.844 5.723 1 88.62 251 ARG A N 1
ATOM 1959 C CA . ARG A 1 251 ? -6.945 37.906 5.484 1 88.62 251 ARG A CA 1
ATOM 1960 C C . ARG A 1 251 ? -5.816 37.406 4.582 1 88.62 251 ARG A C 1
ATOM 1962 O O . ARG A 1 251 ? -5.391 36.25 4.676 1 88.62 251 ARG A O 1
ATOM 1969 N N . TYR A 1 252 ? -5.402 38.281 3.676 1 92.38 252 TYR A N 1
ATOM 1970 C CA . TYR A 1 252 ? -4.363 37.875 2.744 1 92.38 252 TYR A CA 1
ATOM 1971 C C . TYR A 1 252 ? -3.379 39 2.469 1 92.38 252 TYR A C 1
ATOM 1973 O O . TYR A 1 252 ? -3.719 40.188 2.617 1 92.38 252 TYR A O 1
ATOM 1981 N N . HIS A 1 253 ? -2.156 38.688 2.141 1 95.88 253 HIS A N 1
ATOM 1982 C CA . HIS A 1 253 ? -1.137 39.625 1.713 1 95.88 253 HIS A CA 1
ATOM 1983 C C . HIS A 1 253 ? -1.488 40.25 0.363 1 95.88 253 HIS A C 1
ATOM 1985 O O . HIS A 1 253 ? -2.189 39.625 -0.441 1 95.88 253 HIS A O 1
ATOM 1991 N N . SER A 1 254 ? -0.959 41.438 0.184 1 96.25 254 SER A N 1
ATOM 1992 C CA . SER A 1 254 ? -1.091 42.031 -1.148 1 96.25 254 SER A CA 1
ATOM 1993 C C . SER A 1 254 ? -0.306 41.219 -2.182 1 96.25 254 SER A C 1
ATOM 1995 O O . SER A 1 254 ? 0.69 40.594 -1.849 1 96.25 254 SER A O 1
ATOM 1997 N N . PRO A 1 255 ? -0.797 41.281 -3.447 1 97.06 255 PRO A N 1
ATOM 1998 C CA . PRO A 1 255 ? -0.029 40.625 -4.504 1 97.06 255 PRO A CA 1
ATOM 1999 C C . PRO A 1 255 ? 1.414 41.094 -4.582 1 97.06 255 PRO A C 1
ATOM 2001 O O . PRO A 1 255 ? 2.33 40.312 -4.812 1 97.06 255 PRO A O 1
ATOM 2004 N N . GLU A 1 256 ? 1.646 42.344 -4.324 1 97.94 256 GLU A N 1
ATOM 2005 C CA . GLU A 1 256 ? 2.982 42.938 -4.383 1 97.94 256 GLU A CA 1
ATOM 2006 C C . GLU A 1 256 ? 3.898 42.312 -3.328 1 97.94 256 GLU A C 1
ATOM 2008 O O . GLU A 1 256 ? 5.047 41.969 -3.619 1 97.94 256 GLU A O 1
ATOM 2013 N N . TYR A 1 257 ? 3.373 42.219 -2.186 1 98.12 257 TYR A N 1
ATOM 2014 C CA . TYR A 1 257 ? 4.152 41.625 -1.107 1 98.12 257 TYR A CA 1
ATOM 2015 C C . TYR A 1 257 ? 4.578 40.219 -1.464 1 98.12 257 TYR A C 1
ATOM 2017 O O . TYR A 1 257 ? 5.742 39.844 -1.3 1 98.12 257 TYR A O 1
ATOM 2025 N N . ILE A 1 258 ? 3.664 39.438 -1.966 1 97.81 258 ILE A N 1
ATOM 2026 C CA . ILE A 1 258 ? 3.891 38.031 -2.266 1 97.81 258 ILE A CA 1
ATOM 2027 C C . ILE A 1 258 ? 4.938 37.906 -3.367 1 97.81 258 ILE A C 1
ATOM 2029 O O . ILE A 1 258 ? 5.902 37.156 -3.229 1 97.81 258 ILE A O 1
ATOM 2033 N N . VAL A 1 259 ? 4.781 38.625 -4.406 1 98.5 259 VAL A N 1
ATOM 2034 C CA . VAL A 1 259 ? 5.68 38.5 -5.547 1 98.5 259 VAL A CA 1
ATOM 2035 C C . VAL A 1 259 ? 7.07 39 -5.176 1 98.5 259 VAL A C 1
ATOM 2037 O O . VAL A 1 259 ? 8.078 38.438 -5.602 1 98.5 259 VAL A O 1
ATOM 2040 N N . ARG A 1 260 ? 7.156 40.031 -4.375 1 98.31 260 ARG A N 1
ATOM 2041 C CA . ARG A 1 260 ? 8.453 40.5 -3.898 1 98.31 260 ARG A CA 1
ATOM 2042 C C . ARG A 1 260 ? 9.148 39.438 -3.055 1 98.31 260 ARG A C 1
ATOM 2044 O O . ARG A 1 260 ? 10.367 39.25 -3.154 1 98.31 260 ARG A O 1
ATOM 2051 N N . MET A 1 261 ? 8.391 38.844 -2.246 1 98.44 261 MET A N 1
ATOM 2052 C CA . MET A 1 261 ? 8.945 37.781 -1.433 1 98.44 261 MET A CA 1
ATOM 2053 C C . MET A 1 261 ? 9.469 36.656 -2.311 1 98.44 261 MET A C 1
ATOM 2055 O O . MET A 1 261 ? 10.562 36.125 -2.082 1 98.44 261 MET A O 1
ATOM 2059 N N . ILE A 1 262 ? 8.719 36.281 -3.322 1 98.44 262 ILE A N 1
ATOM 2060 C CA . ILE A 1 262 ? 9.117 35.188 -4.211 1 98.44 262 ILE A CA 1
ATOM 2061 C C . ILE A 1 262 ? 10.352 35.594 -5.008 1 98.44 262 ILE A C 1
ATOM 2063 O O . ILE A 1 262 ? 11.258 34.781 -5.227 1 98.44 262 ILE A O 1
ATOM 2067 N N . LYS A 1 263 ? 10.383 36.844 -5.422 1 98.44 263 LYS A N 1
ATOM 2068 C CA . LYS A 1 263 ? 11.562 37.344 -6.113 1 98.44 263 LYS A CA 1
ATOM 2069 C C . LYS A 1 263 ? 12.797 37.281 -5.219 1 98.44 263 LYS A C 1
ATOM 2071 O O . LYS A 1 263 ? 13.875 36.906 -5.676 1 98.44 263 LYS A O 1
ATOM 2076 N N . HIS A 1 264 ? 12.594 37.625 -4.004 1 98.19 264 HIS A N 1
ATOM 2077 C CA . HIS A 1 264 ? 13.664 37.5 -3.025 1 98.19 264 HIS A CA 1
ATOM 2078 C C . HIS A 1 264 ? 14.133 36.062 -2.902 1 98.19 264 HIS A C 1
ATOM 2080 O O . HIS A 1 264 ? 15.336 35.781 -2.889 1 98.19 264 HIS A O 1
ATOM 2086 N N . MET A 1 265 ? 13.227 35.125 -2.82 1 98.5 265 MET A N 1
ATOM 2087 C CA . MET A 1 265 ? 13.531 33.688 -2.73 1 98.5 265 MET A CA 1
ATOM 2088 C C . MET A 1 265 ? 14.305 33.219 -3.957 1 98.5 265 MET A C 1
ATOM 2090 O O . MET A 1 265 ? 15.258 32.438 -3.836 1 98.5 265 MET A O 1
ATOM 2094 N N . TYR A 1 266 ? 13.828 33.688 -5.098 1 98.31 266 TYR A N 1
ATOM 2095 C CA . TYR A 1 266 ? 14.477 33.344 -6.359 1 98.31 266 TYR A CA 1
ATOM 2096 C C . TYR A 1 266 ? 15.898 33.906 -6.414 1 98.31 266 TYR A C 1
ATOM 2098 O O . TYR A 1 266 ? 16.828 33.188 -6.766 1 98.31 266 TYR A O 1
ATOM 2106 N N . ASP A 1 267 ? 16.094 35.125 -6.023 1 98.19 267 ASP A N 1
ATOM 2107 C CA . ASP A 1 267 ? 17.375 35.812 -6.148 1 98.19 267 ASP A CA 1
ATOM 2108 C C . ASP A 1 267 ? 18.375 35.312 -5.113 1 98.19 267 ASP A C 1
ATOM 2110 O O . ASP A 1 267 ? 19.547 35.062 -5.426 1 98.19 267 ASP A O 1
ATOM 2114 N N . LYS A 1 268 ? 17.906 35.094 -3.967 1 98.12 268 LYS A N 1
ATOM 2115 C CA . LYS A 1 268 ? 18.812 34.781 -2.867 1 98.12 268 LYS A CA 1
ATOM 2116 C C . LYS A 1 268 ? 19.031 33.25 -2.742 1 98.12 268 LYS A C 1
ATOM 2118 O O . LYS A 1 268 ? 20.156 32.812 -2.502 1 98.12 268 LYS A O 1
ATOM 2123 N N . TYR A 1 269 ? 18.016 32.531 -2.844 1 98.25 269 TYR A N 1
ATOM 2124 C CA . TYR A 1 269 ? 18.094 31.094 -2.547 1 98.25 269 TYR A CA 1
ATOM 2125 C C . TYR A 1 269 ? 18 30.266 -3.822 1 98.25 269 TYR A C 1
ATOM 2127 O O . TYR A 1 269 ? 18.078 29.031 -3.779 1 98.25 269 TYR A O 1
ATOM 2135 N N . LYS A 1 270 ? 17.703 30.844 -4.953 1 97.62 270 LYS A N 1
ATOM 2136 C CA . LYS A 1 270 ? 17.578 30.203 -6.258 1 97.62 270 LYS A CA 1
ATOM 2137 C C . LYS A 1 270 ? 16.406 29.234 -6.289 1 97.62 270 LYS A C 1
ATOM 2139 O O . LYS A 1 270 ? 16.516 28.141 -6.852 1 97.62 270 LYS A O 1
ATOM 2144 N N . VAL A 1 271 ? 15.383 29.609 -5.668 1 98.12 271 VAL A N 1
ATOM 2145 C CA . VAL A 1 271 ? 14.18 28.797 -5.613 1 98.12 271 VAL A CA 1
ATOM 2146 C C . VAL A 1 271 ? 13.586 28.641 -7.012 1 98.12 271 VAL A C 1
ATOM 2148 O O . VAL A 1 271 ? 13.5 29.625 -7.762 1 98.12 271 VAL A O 1
ATOM 2151 N N . ASN A 1 272 ? 13.234 27.391 -7.359 1 97.75 272 ASN A N 1
ATOM 2152 C CA . ASN A 1 272 ? 12.617 27.172 -8.664 1 97.75 272 ASN A CA 1
ATOM 2153 C C . ASN A 1 272 ? 11.219 26.594 -8.539 1 97.75 272 ASN A C 1
ATOM 2155 O O . ASN A 1 272 ? 10.578 26.266 -9.539 1 97.75 272 ASN A O 1
ATOM 2159 N N . PHE A 1 273 ? 10.742 26.438 -7.359 1 98.12 273 PHE A N 1
ATOM 2160 C CA . PHE A 1 273 ? 9.383 25.969 -7.105 1 98.12 273 PHE A CA 1
ATOM 2161 C C . PHE A 1 273 ? 8.852 26.516 -5.789 1 98.12 273 PHE A C 1
ATOM 2163 O O . PHE A 1 273 ? 9.555 26.5 -4.777 1 98.12 273 PHE A O 1
ATOM 2170 N N . VAL A 1 274 ? 7.648 27 -5.785 1 98.06 274 VAL A N 1
ATOM 2171 C CA . VAL A 1 274 ? 7.016 27.531 -4.582 1 98.06 274 VAL A CA 1
ATOM 2172 C C . VAL A 1 274 ? 5.66 26.859 -4.375 1 98.06 274 VAL A C 1
ATOM 2174 O O . VAL A 1 274 ? 4.895 26.688 -5.328 1 98.06 274 VAL A O 1
ATOM 2177 N N . VAL A 1 275 ? 5.379 26.516 -3.172 1 97.25 275 VAL A N 1
ATOM 2178 C CA . VAL A 1 275 ? 4.062 25.984 -2.834 1 97.25 275 VAL A CA 1
ATOM 2179 C C . VAL A 1 275 ? 3.309 26.984 -1.96 1 97.25 275 VAL A C 1
ATOM 2181 O O . VAL A 1 275 ? 3.809 27.406 -0.915 1 97.25 275 VAL A O 1
ATOM 2184 N N . PHE A 1 276 ? 2.168 27.359 -2.391 1 96.31 276 PHE A N 1
ATOM 2185 C CA . PHE A 1 276 ? 1.248 28.109 -1.547 1 96.31 276 PHE A CA 1
ATOM 2186 C C . PHE A 1 276 ? 0.549 27.188 -0.554 1 96.31 276 PHE A C 1
ATOM 2188 O O . PHE A 1 276 ? -0.337 26.422 -0.93 1 96.31 276 PHE A O 1
ATOM 2195 N N . LEU A 1 277 ? 0.88 27.297 0.706 1 91.5 277 LEU A N 1
ATOM 2196 C CA . LEU A 1 277 ? 0.341 26.438 1.747 1 91.5 277 LEU A CA 1
ATOM 2197 C C . LEU A 1 277 ? -1.069 26.859 2.137 1 91.5 277 LEU A C 1
ATOM 2199 O O . LEU A 1 277 ? -1.707 26.219 2.977 1 91.5 277 LEU A O 1
ATOM 2203 N N . ASP A 1 278 ? -1.495 27.812 1.535 1 84.56 278 ASP A N 1
ATOM 2204 C CA . ASP A 1 278 ? -2.791 28.391 1.885 1 84.56 278 ASP A CA 1
ATOM 2205 C C . ASP A 1 278 ? -3.902 27.344 1.771 1 84.56 278 ASP A C 1
ATOM 2207 O O . ASP A 1 278 ? -3.775 26.375 1.024 1 84.56 278 ASP A O 1
ATOM 2211 N N . GLU A 1 279 ? -4.922 27.625 2.504 1 75.62 279 GLU A N 1
ATOM 2212 C CA . GLU A 1 279 ? -6.059 26.719 2.506 1 75.62 279 GLU A CA 1
ATOM 2213 C C . GLU A 1 279 ? -6.762 26.703 1.151 1 75.62 279 GLU A C 1
ATOM 2215 O O . GLU A 1 279 ? -7.238 25.656 0.704 1 75.62 279 GLU A O 1
ATOM 2220 N N . ASN A 1 280 ? -6.871 27.922 0.597 1 83 280 ASN A N 1
ATOM 2221 C CA . ASN A 1 280 ? -7.578 28 -0.676 1 83 280 ASN A CA 1
ATOM 2222 C C . ASN A 1 280 ? -7.215 29.281 -1.435 1 83 280 ASN A C 1
ATOM 2224 O O . ASN A 1 280 ? -7.645 30.375 -1.064 1 83 280 ASN A O 1
ATOM 2228 N N . LEU A 1 281 ? -6.551 29.109 -2.541 1 86.19 281 LEU A N 1
ATOM 2229 C CA . LEU A 1 281 ? -6.133 30.25 -3.361 1 86.19 281 LEU A CA 1
ATOM 2230 C C . LEU A 1 281 ? -7.34 30.953 -3.977 1 86.19 281 LEU A C 1
ATOM 2232 O O . LEU A 1 281 ? -7.359 32.188 -4.09 1 86.19 281 LEU A O 1
ATOM 2236 N N . MET A 1 282 ? -8.344 30.203 -4.238 1 85 282 MET A N 1
ATOM 2237 C CA . MET A 1 282 ? -9.516 30.734 -4.93 1 85 282 MET A CA 1
ATOM 2238 C C . MET A 1 282 ? -10.367 31.578 -3.984 1 85 282 MET A C 1
ATOM 2240 O O . MET A 1 282 ? -11.055 32.5 -4.422 1 85 282 MET A O 1
ATOM 2244 N N . THR A 1 283 ? -10.281 31.234 -2.742 1 82.94 283 THR A N 1
ATOM 2245 C CA . THR A 1 283 ? -11.031 32.031 -1.778 1 82.94 283 THR A CA 1
ATOM 2246 C C . THR A 1 283 ? -10.461 33.469 -1.698 1 82.94 283 THR A C 1
ATOM 2248 O O . THR A 1 283 ? -11.211 34.438 -1.597 1 82.94 283 THR A O 1
ATOM 2251 N N . MET A 1 284 ? -9.172 33.594 -1.794 1 83.69 284 MET A N 1
ATOM 2252 C CA . MET A 1 284 ? -8.539 34.906 -1.82 1 83.69 284 MET A CA 1
ATOM 2253 C C . MET A 1 284 ? -8.969 35.688 -3.055 1 83.69 284 MET A C 1
ATOM 2255 O O . MET A 1 284 ? -9.242 36.875 -2.967 1 83.69 284 MET A O 1
ATOM 2259 N N . ASP A 1 285 ? -9.031 35 -4.074 1 86.56 285 ASP A N 1
ATOM 2260 C CA . ASP A 1 285 ? -9.43 35.656 -5.32 1 86.56 285 ASP A CA 1
ATOM 2261 C C . ASP A 1 285 ? -10.883 36.094 -5.266 1 86.56 285 ASP A C 1
ATOM 2263 O O . ASP A 1 285 ? -11.203 37.219 -5.688 1 86.56 285 ASP A O 1
ATOM 2267 N N . ARG A 1 286 ? -11.703 35.281 -4.742 1 85.06 286 ARG A N 1
ATOM 2268 C CA . ARG A 1 286 ? -13.117 35.625 -4.609 1 85.06 286 ARG A CA 1
ATOM 2269 C C . ARG A 1 286 ? -13.297 36.844 -3.713 1 85.06 286 ARG A C 1
ATOM 2271 O O . ARG A 1 286 ? -14.031 37.781 -4.055 1 85.06 286 ARG A O 1
ATOM 2278 N N . TYR A 1 287 ? -12.641 36.844 -2.621 1 85.38 287 TYR A N 1
ATOM 2279 C CA . TYR A 1 287 ? -12.781 37.938 -1.644 1 85.38 287 TYR A CA 1
ATOM 2280 C C . TYR A 1 287 ? -12.203 39.25 -2.176 1 85.38 287 TYR A C 1
ATOM 2282 O O . TYR A 1 287 ? -12.562 40.312 -1.711 1 85.38 287 TYR A O 1
ATOM 2290 N N . SER A 1 288 ? -11.352 39.125 -3.148 1 88.81 288 SER A N 1
ATOM 2291 C CA . SER A 1 288 ? -10.766 40.312 -3.77 1 88.81 288 SER A CA 1
ATOM 2292 C C . SER A 1 288 ? -11.492 40.688 -5.059 1 88.81 288 SER A C 1
ATOM 2294 O O . SER A 1 288 ? -10.977 41.469 -5.867 1 88.81 288 SER A O 1
ATOM 2296 N N . LYS A 1 289 ? -12.641 40.031 -5.223 1 90.5 289 LYS A N 1
ATOM 2297 C CA . LYS A 1 289 ? -13.469 40.281 -6.398 1 90.5 289 LYS A CA 1
ATOM 2298 C C . LYS A 1 289 ? -12.742 39.906 -7.68 1 90.5 289 LYS A C 1
ATOM 2300 O O . LYS A 1 289 ? -12.773 40.656 -8.664 1 90.5 289 LYS A O 1
ATOM 2305 N N . GLY A 1 290 ? -11.945 38.906 -7.578 1 90.25 290 GLY A N 1
ATOM 2306 C CA . GLY A 1 290 ? -11.312 38.312 -8.742 1 90.25 290 GLY A CA 1
ATOM 2307 C C . GLY A 1 290 ? -10.039 39.031 -9.164 1 90.25 290 GLY A C 1
ATOM 2308 O O . GLY A 1 290 ? -9.57 38.875 -10.289 1 90.25 290 GLY A O 1
ATOM 2309 N N . THR A 1 291 ? -9.43 39.75 -8.273 1 93.38 291 THR A N 1
ATOM 2310 C CA . THR A 1 291 ? -8.289 40.562 -8.688 1 93.38 291 THR A CA 1
ATOM 2311 C C . THR A 1 291 ? -6.992 39.969 -8.141 1 93.38 291 THR A C 1
ATOM 2313 O O . THR A 1 291 ? -5.934 40.125 -8.758 1 93.38 291 THR A O 1
ATOM 2316 N N . TRP A 1 292 ? -7.031 39.375 -7.051 1 94.69 292 TRP A N 1
ATOM 2317 C CA . TRP A 1 292 ? -5.824 39 -6.324 1 94.69 292 TRP A CA 1
ATOM 2318 C C . TRP A 1 292 ? -4.961 38.062 -7.152 1 94.69 292 TRP A C 1
ATOM 2320 O O . TRP A 1 292 ? -3.777 38.312 -7.375 1 94.69 292 TRP A O 1
ATOM 2330 N N . LEU A 1 293 ? -5.543 37 -7.691 1 94.94 293 LEU A N 1
ATOM 2331 C CA . LEU A 1 293 ? -4.785 36 -8.438 1 94.94 293 LEU A CA 1
ATOM 2332 C C . LEU A 1 293 ? -4.301 36.562 -9.766 1 94.94 293 LEU A C 1
ATOM 2334 O O . LEU A 1 293 ? -3.195 36.25 -10.219 1 94.94 293 LEU A O 1
ATOM 2338 N N . ARG A 1 294 ? -5.113 37.312 -10.398 1 95.94 294 ARG A N 1
ATOM 2339 C CA . ARG A 1 294 ? -4.727 37.969 -11.648 1 95.94 294 ARG A CA 1
ATOM 2340 C C . ARG A 1 294 ? -3.523 38.875 -11.445 1 95.94 294 ARG A C 1
ATOM 2342 O O . ARG A 1 294 ? -2.605 38.875 -12.273 1 95.94 294 ARG A O 1
ATOM 2349 N N . GLU A 1 295 ? -3.615 39.594 -10.359 1 97.44 295 GLU A N 1
ATOM 2350 C CA . GLU A 1 295 ? -2.521 40.5 -10.047 1 97.44 295 GLU A CA 1
ATOM 2351 C C . GLU A 1 295 ? -1.248 39.75 -9.695 1 97.44 295 GLU A C 1
ATOM 2353 O O . GLU A 1 295 ? -0.147 40.156 -10.062 1 97.44 295 GLU A O 1
ATOM 2358 N N . ILE A 1 296 ? -1.349 38.719 -8.961 1 97.44 296 ILE A N 1
ATOM 2359 C CA . ILE A 1 296 ? -0.204 37.844 -8.656 1 97.44 296 ILE A CA 1
ATOM 2360 C C . ILE A 1 296 ? 0.444 37.375 -9.961 1 97.44 296 ILE A C 1
ATOM 2362 O O . ILE A 1 296 ? 1.66 37.5 -10.133 1 97.44 296 ILE A O 1
ATOM 2366 N N . CYS A 1 297 ? -0.369 36.906 -10.883 1 97.81 297 CYS A N 1
ATOM 2367 C CA . CYS A 1 297 ? 0.138 36.375 -12.133 1 97.81 297 CYS A CA 1
ATOM 2368 C C . CYS A 1 297 ? 0.778 37.469 -12.992 1 97.81 297 CYS A C 1
ATOM 2370 O O . CYS A 1 297 ? 1.829 37.25 -13.594 1 97.81 297 CYS A O 1
ATOM 2372 N N . ARG A 1 298 ? 0.127 38.562 -13.031 1 98.06 298 ARG A N 1
ATOM 2373 C CA . ARG A 1 298 ? 0.695 39.688 -13.773 1 98.06 298 ARG A CA 1
ATOM 2374 C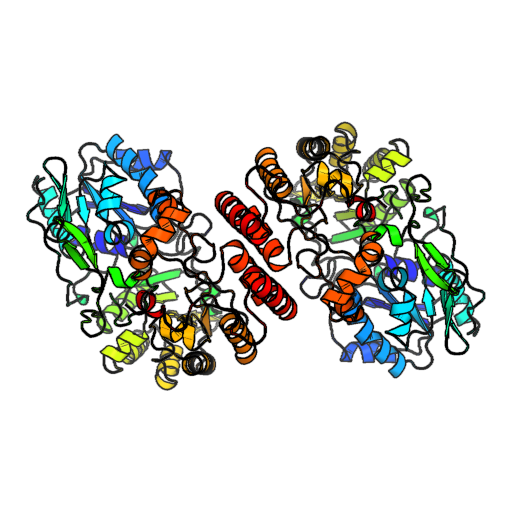 C . ARG A 1 298 ? 2.068 40.062 -13.227 1 98.06 298 ARG A C 1
ATOM 2376 O O . ARG A 1 298 ? 3.031 40.188 -13.984 1 98.06 298 ARG A O 1
ATOM 2383 N N . LEU A 1 299 ? 2.143 40.25 -11.945 1 98.44 299 LEU A N 1
ATOM 2384 C CA . LEU A 1 299 ? 3.391 40.625 -11.297 1 98.44 299 LEU A CA 1
ATOM 2385 C C . LEU A 1 299 ? 4.441 39.531 -11.43 1 98.44 299 LEU A C 1
ATOM 2387 O O . LEU A 1 299 ? 5.637 39.812 -11.516 1 98.44 299 LEU A O 1
ATOM 2391 N N . TRP A 1 300 ? 3.982 38.281 -11.477 1 98.06 300 TRP A N 1
ATOM 2392 C CA . TRP A 1 300 ? 4.875 37.156 -11.695 1 98.06 300 TRP A CA 1
ATOM 2393 C C . TRP A 1 300 ? 5.637 37.281 -13.008 1 98.06 300 TRP A C 1
ATOM 2395 O O . TRP A 1 300 ? 6.852 37.094 -13.055 1 98.06 300 TRP A O 1
ATOM 2405 N N . HIS A 1 301 ? 4.93 37.625 -14.023 1 97.81 301 HIS A N 1
ATOM 2406 C CA . HIS A 1 301 ? 5.512 37.875 -15.336 1 97.81 301 HIS A CA 1
ATOM 2407 C C . HIS A 1 301 ? 6.418 39.125 -15.32 1 97.81 301 HIS A C 1
ATOM 2409 O O . HIS A 1 301 ? 7.551 39.062 -15.805 1 97.81 301 HIS A O 1
ATOM 2415 N N . GLU A 1 302 ? 5.938 40.125 -14.742 1 98 302 GLU A N 1
ATOM 2416 C CA . GLU A 1 302 ? 6.645 41.406 -14.75 1 98 302 GLU A CA 1
ATOM 2417 C C . GLU A 1 302 ? 7.977 41.312 -14.016 1 98 302 GLU A C 1
ATOM 2419 O O . GLU A 1 302 ? 8.922 42.031 -14.336 1 98 302 GLU A O 1
ATOM 2424 N N . ASN A 1 303 ? 8.039 40.469 -13.078 1 97.94 303 ASN A N 1
ATOM 2425 C CA . ASN A 1 303 ? 9.258 40.344 -12.281 1 97.94 303 ASN A CA 1
ATOM 2426 C C . ASN A 1 303 ? 10.148 39.219 -12.789 1 97.94 303 ASN A C 1
ATOM 2428 O O . ASN A 1 303 ? 11.07 38.781 -12.094 1 97.94 303 ASN A O 1
ATOM 2432 N N . GLY A 1 304 ? 9.836 38.625 -13.906 1 96.62 304 GLY A N 1
ATOM 2433 C CA . GLY A 1 304 ? 10.68 37.625 -14.539 1 96.62 304 GLY A CA 1
ATOM 2434 C C . GLY A 1 304 ? 10.641 36.281 -13.836 1 96.62 304 GLY A C 1
ATOM 2435 O O . GLY A 1 304 ? 11.625 35.531 -13.852 1 96.62 304 GLY A O 1
ATOM 2436 N N . LEU A 1 305 ? 9.586 35.969 -13.211 1 98.12 305 LEU A N 1
ATOM 2437 C CA . LEU A 1 305 ? 9.5 34.75 -12.43 1 98.12 305 LEU A CA 1
ATOM 2438 C C . LEU A 1 305 ? 8.82 33.625 -13.234 1 98.12 305 LEU A C 1
ATOM 2440 O O . LEU A 1 305 ? 8.945 32.469 -12.898 1 98.12 305 LEU A O 1
ATOM 2444 N N . ALA A 1 306 ? 8.07 34 -14.281 1 97.38 306 ALA A N 1
ATOM 2445 C CA . ALA A 1 306 ? 7.387 33 -15.094 1 97.38 306 ALA A CA 1
ATOM 2446 C C . ALA A 1 306 ? 8.383 32.062 -15.766 1 97.38 306 ALA A C 1
ATOM 2448 O O . ALA A 1 306 ? 9.367 32.5 -16.359 1 97.38 306 ALA A O 1
ATOM 2449 N N . PRO A 1 307 ? 8.055 30.719 -15.68 1 96.19 307 PRO A N 1
ATOM 2450 C CA . PRO A 1 307 ? 9.031 29.75 -16.188 1 96.19 307 PRO A CA 1
ATOM 2451 C C . PRO A 1 307 ? 9.211 29.859 -17.703 1 96.19 307 PRO A C 1
ATOM 2453 O O . PRO A 1 307 ? 8.242 30.047 -18.438 1 96.19 307 PRO A O 1
ATOM 2456 N N . VAL A 1 308 ? 10.461 29.734 -18.156 1 93.94 308 VAL A N 1
ATOM 2457 C CA . VAL A 1 308 ? 10.836 29.734 -19.578 1 93.94 308 VAL A CA 1
ATOM 2458 C C . VAL A 1 308 ? 11.844 28.609 -19.828 1 93.94 308 VAL A C 1
ATOM 2460 O O . VAL A 1 308 ? 12.766 28.406 -19.047 1 93.94 308 VAL A O 1
ATOM 2463 N N . MET A 1 309 ? 11.57 27.906 -20.766 1 90.94 309 MET A N 1
ATOM 2464 C CA . MET A 1 309 ? 12.484 26.828 -21.125 1 90.94 309 MET A CA 1
ATOM 2465 C C . MET A 1 309 ? 13.742 27.375 -21.797 1 90.94 309 MET A C 1
ATOM 2467 O O . MET A 1 309 ? 13.656 28.172 -22.734 1 90.94 309 MET A O 1
ATOM 2471 N N . ARG A 1 310 ? 14.812 26.859 -21.375 1 89.56 310 ARG A N 1
ATOM 2472 C CA . ARG A 1 310 ? 16.094 27.234 -21.953 1 89.56 310 ARG A CA 1
ATOM 2473 C C . ARG A 1 310 ? 16.453 26.328 -23.125 1 89.56 310 ARG A C 1
ATOM 2475 O O . ARG A 1 310 ? 15.82 25.281 -23.328 1 89.56 310 ARG A O 1
ATOM 2482 N N . GLU A 1 311 ? 17.438 26.672 -23.797 1 89.88 311 GLU A N 1
ATOM 2483 C CA . GLU A 1 311 ? 17.891 25.922 -24.969 1 89.88 311 GLU A CA 1
ATOM 2484 C C . GLU A 1 311 ? 18.391 24.531 -24.562 1 89.88 311 GLU A C 1
ATOM 2486 O O . GLU A 1 311 ? 18.25 23.578 -25.328 1 89.88 311 GLU A O 1
ATOM 2491 N N . ASP A 1 312 ? 18.859 24.5 -23.406 1 88.75 312 ASP A N 1
ATOM 2492 C CA . ASP A 1 312 ? 19.469 23.25 -22.953 1 88.75 312 ASP A CA 1
ATOM 2493 C C . ASP A 1 312 ? 18.422 22.312 -22.359 1 88.75 312 ASP A C 1
ATOM 2495 O O . ASP A 1 312 ? 18.75 21.25 -21.844 1 88.75 312 ASP A O 1
ATOM 2499 N N . GLY A 1 313 ? 17.188 22.734 -22.328 1 83.62 313 GLY A N 1
ATOM 2500 C CA . GLY A 1 313 ? 16.109 21.875 -21.875 1 83.62 313 GLY A CA 1
ATOM 2501 C C . GLY A 1 313 ? 15.742 22.094 -20.422 1 83.62 313 GLY A C 1
ATOM 2502 O O . GLY A 1 313 ? 14.781 21.516 -19.922 1 83.62 313 GLY A O 1
ATOM 2503 N N . THR A 1 314 ? 16.531 23 -19.797 1 84.81 314 THR A N 1
ATOM 2504 C CA . THR A 1 314 ? 16.219 23.297 -18.406 1 84.81 314 THR A CA 1
ATOM 2505 C C . THR A 1 314 ? 15.273 24.5 -18.312 1 84.81 314 THR A C 1
ATOM 2507 O O . THR A 1 314 ? 15.016 25.172 -19.297 1 84.81 314 THR A O 1
ATOM 2510 N N . TRP A 1 315 ? 14.672 24.688 -17.188 1 88.88 315 TRP A N 1
ATOM 2511 C CA . TRP A 1 315 ? 13.727 25.781 -17 1 88.88 315 TRP A CA 1
ATOM 2512 C C . TRP A 1 315 ? 14.336 26.891 -16.141 1 88.88 315 TRP A C 1
ATOM 2514 O O . TRP A 1 315 ? 15.07 26.609 -15.188 1 88.88 315 TRP A O 1
ATOM 2524 N N . ASP A 1 316 ? 14.094 28.078 -16.562 1 93.62 316 ASP A N 1
ATOM 2525 C CA . ASP A 1 316 ? 14.352 29.234 -15.719 1 93.62 316 ASP A CA 1
ATOM 2526 C C . ASP A 1 316 ? 13.047 29.828 -15.188 1 93.62 316 ASP A C 1
ATOM 2528 O O . ASP A 1 316 ? 12.008 29.75 -15.844 1 93.62 316 ASP A O 1
ATOM 2532 N N . GLY A 1 317 ? 13.125 30.344 -13.984 1 96.44 317 GLY A N 1
ATOM 2533 C CA . GLY A 1 317 ? 11.922 30.859 -13.359 1 96.44 317 GLY A CA 1
ATOM 2534 C C . GLY A 1 317 ? 11.438 30 -12.203 1 96.44 317 GLY A C 1
ATOM 2535 O O . GLY A 1 317 ? 12.18 29.156 -11.688 1 96.44 317 GLY A O 1
ATOM 2536 N N . VAL A 1 318 ? 10.188 30.281 -11.742 1 98.19 318 VAL A N 1
ATOM 2537 C CA . VAL A 1 318 ? 9.656 29.625 -10.555 1 98.19 318 VAL A CA 1
ATOM 2538 C C . VAL A 1 318 ? 8.273 29.047 -10.852 1 98.19 318 VAL A C 1
ATOM 2540 O O . VAL A 1 318 ? 7.34 29.797 -11.156 1 98.19 318 VAL A O 1
ATOM 2543 N N . PHE A 1 319 ? 8.148 27.703 -10.852 1 98 319 PHE A N 1
ATOM 2544 C CA . PHE A 1 319 ? 6.836 27.062 -10.867 1 98 319 PHE A CA 1
ATOM 2545 C C . PHE A 1 319 ? 6.18 27.141 -9.5 1 98 319 PHE A C 1
ATOM 2547 O O . PHE A 1 319 ? 6.852 27.391 -8.492 1 98 319 PHE A O 1
ATOM 2554 N N . TRP A 1 320 ? 4.914 26.984 -9.516 1 97.75 320 TRP A N 1
ATOM 2555 C CA . TRP A 1 320 ? 4.25 27.031 -8.219 1 97.75 320 TRP A CA 1
ATOM 2556 C C . TRP A 1 320 ? 2.975 26.203 -8.227 1 97.75 320 TRP A C 1
ATOM 2558 O O . TRP A 1 320 ? 2.521 25.75 -9.281 1 97.75 320 TRP A O 1
ATOM 2568 N N . SER A 1 321 ? 2.48 25.859 -7.074 1 97.38 321 SER A N 1
ATOM 2569 C CA . SER A 1 321 ? 1.254 25.094 -6.859 1 97.38 321 SER A CA 1
ATOM 2570 C C . SER A 1 321 ? 0.502 25.594 -5.629 1 97.38 321 SER A C 1
ATOM 2572 O O . SER A 1 321 ? 1.02 26.406 -4.867 1 97.38 321 SER A O 1
ATOM 2574 N N . GLY A 1 322 ? -0.671 25.125 -5.449 1 95.12 322 GLY A N 1
ATOM 2575 C CA . GLY A 1 322 ? -1.494 25.469 -4.297 1 95.12 322 GLY A CA 1
ATOM 2576 C C . GLY A 1 322 ? -2.781 24.672 -4.227 1 95.12 322 GLY A C 1
ATOM 2577 O O . GLY A 1 322 ? -2.916 23.641 -4.891 1 95.12 322 GLY A O 1
ATOM 2578 N N . THR A 1 323 ? -3.637 25.125 -3.33 1 93 323 THR A N 1
ATOM 2579 C CA . THR A 1 323 ? -4.926 24.469 -3.137 1 93 323 THR A CA 1
ATOM 2580 C C . THR A 1 323 ? -6.055 25.312 -3.709 1 93 323 THR A C 1
ATOM 2582 O O . THR A 1 323 ? -6.012 26.547 -3.639 1 93 323 THR A O 1
ATOM 2585 N N . SER A 1 324 ? -6.969 24.594 -4.316 1 91.31 324 SER A N 1
ATOM 2586 C CA . SER A 1 324 ? -8.117 25.266 -4.914 1 91.31 324 SER A CA 1
ATOM 2587 C C . SER A 1 324 ? -9.43 24.688 -4.395 1 91.31 324 SER A C 1
ATOM 2589 O O . SER A 1 324 ? -9.422 23.797 -3.549 1 91.31 324 SER A O 1
ATOM 2591 N N . HIS A 1 325 ? -10.508 25.359 -4.805 1 90.5 325 HIS A N 1
ATOM 2592 C CA . HIS A 1 325 ? -11.859 24.938 -4.461 1 90.5 325 HIS A CA 1
ATOM 2593 C C . HIS A 1 325 ? -12.703 24.719 -5.715 1 90.5 325 HIS A C 1
ATOM 2595 O O . HIS A 1 325 ? -12.719 25.562 -6.609 1 90.5 325 HIS A O 1
ATOM 2601 N N . ALA A 1 326 ? -13.445 23.688 -5.715 1 91.94 326 ALA A N 1
ATOM 2602 C CA . ALA A 1 326 ? -14.172 23.234 -6.902 1 91.94 326 ALA A CA 1
ATOM 2603 C C . ALA A 1 326 ? -15.172 24.297 -7.363 1 91.94 326 ALA A C 1
ATOM 2605 O O . ALA A 1 326 ? -15.422 24.438 -8.562 1 91.94 326 ALA A O 1
ATOM 2606 N N . THR A 1 327 ? -15.734 25.062 -6.441 1 89.94 327 THR A N 1
ATOM 2607 C CA . THR A 1 327 ? -16.828 25.969 -6.77 1 89.94 327 THR A CA 1
ATOM 2608 C C . THR A 1 327 ? -16.297 27.312 -7.25 1 89.94 327 THR A C 1
ATOM 2610 O O . THR A 1 327 ? -17.047 28.125 -7.809 1 89.94 327 THR A O 1
ATOM 2613 N N . LEU A 1 328 ? -15.039 27.516 -7.09 1 86.69 328 LEU A N 1
ATOM 2614 C CA . LEU A 1 328 ? -14.555 28.875 -7.281 1 86.69 328 LEU A CA 1
ATOM 2615 C C . LEU A 1 328 ? -13.656 28.969 -8.508 1 86.69 328 LEU A C 1
ATOM 2617 O O . LEU A 1 328 ? -13.281 30.062 -8.93 1 86.69 328 LEU A O 1
ATOM 2621 N N . CYS A 1 329 ? -13.352 27.906 -9.078 1 86.38 329 CYS A N 1
ATOM 2622 C CA . CYS A 1 329 ? -12.453 27.953 -10.227 1 86.38 329 CYS A CA 1
ATOM 2623 C C . CYS A 1 329 ? -13.219 28.188 -11.516 1 86.38 329 CYS A C 1
ATOM 2625 O O . CYS A 1 329 ? -14.414 27.875 -11.602 1 86.38 329 CYS A O 1
ATOM 2627 N N . ASN A 1 330 ? -12.578 28.891 -12.445 1 89.69 330 ASN A N 1
ATOM 2628 C CA . ASN A 1 330 ? -13.094 29.062 -13.797 1 89.69 330 ASN A CA 1
ATOM 2629 C C . ASN A 1 330 ? -11.977 28.969 -14.836 1 89.69 330 ASN A C 1
ATOM 2631 O O . ASN A 1 330 ? -10.805 29.156 -14.516 1 89.69 330 ASN A O 1
ATOM 2635 N N . PRO A 1 331 ? -12.359 28.703 -16.062 1 95.44 331 PRO A N 1
ATOM 2636 C CA . PRO A 1 331 ? -11.352 28.453 -17.109 1 95.44 331 PRO A CA 1
ATOM 2637 C C . PRO A 1 331 ? -10.422 29.641 -17.328 1 95.44 331 PRO A C 1
ATOM 2639 O O . PRO A 1 331 ? -9.219 29.453 -17.547 1 95.44 331 PRO A O 1
ATOM 2642 N N . GLU A 1 332 ? -10.883 30.781 -17.25 1 95.19 332 GLU A N 1
ATOM 2643 C CA . GLU A 1 332 ? -10.086 31.969 -17.547 1 95.19 332 GLU A CA 1
ATOM 2644 C C . GLU A 1 332 ? -8.945 32.125 -16.547 1 95.19 332 GLU A C 1
ATOM 2646 O O . GLU A 1 332 ? -7.785 32.281 -16.938 1 95.19 332 GLU A O 1
ATOM 2651 N N . ILE A 1 333 ? -9.266 32.094 -15.297 1 94.94 333 ILE A N 1
ATOM 2652 C CA . ILE A 1 333 ? -8.242 32.312 -14.281 1 94.94 333 ILE A CA 1
ATOM 2653 C C . ILE A 1 333 ? -7.25 31.141 -14.305 1 94.94 333 ILE A C 1
ATOM 2655 O O . ILE A 1 333 ? -6.059 31.328 -14.062 1 94.94 333 ILE A O 1
ATOM 2659 N N . LEU A 1 334 ? -7.688 29.969 -14.594 1 97.25 334 LEU A N 1
ATOM 2660 C CA . LEU A 1 334 ? -6.812 28.797 -14.648 1 97.25 334 LEU A CA 1
ATOM 2661 C C . LEU A 1 334 ? -5.785 28.938 -15.766 1 97.25 334 LEU A C 1
ATOM 2663 O O . LEU A 1 334 ? -4.621 28.578 -15.594 1 97.25 334 LEU A O 1
ATOM 2667 N N . LYS A 1 335 ? -6.215 29.438 -16.906 1 97.44 335 LYS A N 1
ATOM 2668 C CA . LYS A 1 335 ? -5.289 29.672 -18.016 1 97.44 335 LYS A CA 1
ATOM 2669 C C . LYS A 1 335 ? -4.219 30.703 -17.625 1 97.44 335 LYS A C 1
ATOM 2671 O O . LYS A 1 335 ? -3.037 30.5 -17.906 1 97.44 335 LYS A O 1
ATOM 2676 N N . ILE A 1 336 ? -4.688 31.75 -17 1 96.88 336 ILE A N 1
ATOM 2677 C CA . ILE A 1 336 ? -3.779 32.812 -16.547 1 96.88 336 ILE A CA 1
ATOM 2678 C C . ILE A 1 336 ? -2.768 32.219 -15.562 1 96.88 336 ILE A C 1
ATOM 2680 O O . ILE A 1 336 ? -1.572 32.5 -15.648 1 96.88 336 ILE A O 1
ATOM 2684 N N . MET A 1 337 ? -3.227 31.422 -14.664 1 97.38 337 MET A N 1
ATOM 2685 C CA . MET A 1 337 ? -2.371 30.781 -13.672 1 97.38 337 MET A CA 1
ATOM 2686 C C . MET A 1 337 ? -1.342 29.875 -14.344 1 97.38 337 MET A C 1
ATOM 2688 O O . MET A 1 337 ? -0.166 29.875 -13.977 1 97.38 337 MET A O 1
ATOM 2692 N N . ARG A 1 338 ? -1.784 29.094 -15.312 1 97.81 338 ARG A N 1
ATOM 2693 C CA . ARG A 1 338 ? -0.884 28.188 -16.031 1 97.81 338 ARG A CA 1
ATOM 2694 C C . ARG A 1 338 ? 0.245 28.969 -16.703 1 97.81 338 ARG A C 1
ATOM 2696 O O . ARG A 1 338 ? 1.41 28.578 -16.625 1 97.81 338 ARG A O 1
ATOM 2703 N N . GLU A 1 339 ? -0.09 30.016 -17.312 1 97.25 339 GLU A N 1
ATOM 2704 C CA . GLU A 1 339 ? 0.881 30.844 -18.016 1 97.25 339 GLU A CA 1
ATOM 2705 C C . GLU A 1 339 ? 1.906 31.438 -17.062 1 97.25 339 GLU A C 1
ATOM 2707 O O . GLU A 1 339 ? 3.055 31.688 -17.438 1 97.25 339 GLU A O 1
ATOM 2712 N N . ALA A 1 340 ? 1.441 31.625 -15.828 1 97.81 340 ALA A N 1
ATOM 2713 C CA . ALA A 1 340 ? 2.334 32.188 -14.82 1 97.81 340 ALA A CA 1
ATOM 2714 C C . ALA A 1 340 ? 3.113 31.094 -14.102 1 97.81 340 ALA A C 1
ATOM 2716 O O . ALA A 1 340 ? 3.857 31.375 -13.156 1 97.81 340 ALA A O 1
ATOM 2717 N N . GLY A 1 341 ? 2.914 29.828 -14.516 1 97.5 341 GLY A N 1
ATOM 2718 C CA . GLY A 1 341 ? 3.783 28.781 -14 1 97.5 341 GLY A CA 1
ATOM 2719 C C . GLY A 1 341 ? 3.082 27.844 -13.031 1 97.5 341 GLY A C 1
ATOM 2720 O O . GLY A 1 341 ? 3.721 27 -12.414 1 97.5 341 GLY A O 1
ATOM 2721 N N . CYS A 1 342 ? 1.773 27.953 -12.828 1 97.75 342 CYS A N 1
ATOM 2722 C CA . CYS A 1 342 ? 1.06 27.031 -11.945 1 97.75 342 CYS A CA 1
ATOM 2723 C C . CYS A 1 342 ? 1.115 25.609 -12.484 1 97.75 342 CYS A C 1
ATOM 2725 O O . CYS A 1 342 ? 0.652 25.344 -13.594 1 97.75 342 CYS A O 1
ATOM 2727 N N . SER A 1 343 ? 1.655 24.719 -11.695 1 97.62 343 SER A N 1
ATOM 2728 C CA . SER A 1 343 ? 1.931 23.359 -12.164 1 97.62 343 SER A CA 1
ATOM 2729 C C . SER A 1 343 ? 0.795 22.406 -11.812 1 97.62 343 SER A C 1
ATOM 2731 O O . SER A 1 343 ? 0.405 21.562 -12.625 1 97.62 343 SER A O 1
ATOM 2733 N N . HIS A 1 344 ? 0.335 22.438 -10.609 1 97.75 344 HIS A N 1
ATOM 2734 C CA . HIS A 1 344 ? -0.764 21.594 -10.148 1 97.75 344 HIS A CA 1
ATOM 2735 C C . HIS A 1 344 ? -1.581 22.297 -9.07 1 97.75 344 HIS A C 1
ATOM 2737 O O . HIS A 1 344 ? -1.093 23.219 -8.414 1 97.75 344 HIS A O 1
ATOM 2743 N N . LEU A 1 345 ? -2.803 21.922 -8.945 1 97.12 345 LEU A N 1
ATOM 2744 C CA . LEU A 1 345 ? -3.717 22.406 -7.918 1 97.12 345 LEU A CA 1
ATOM 2745 C C . LEU A 1 345 ? -4.348 21.234 -7.156 1 97.12 345 LEU A C 1
ATOM 2747 O O . LEU A 1 345 ? -4.852 20.297 -7.766 1 97.12 345 LEU A O 1
ATOM 2751 N N . VAL A 1 346 ? -4.289 21.359 -5.875 1 96.31 346 VAL A N 1
ATOM 2752 C CA . VAL A 1 346 ? -4.902 20.344 -5.027 1 96.31 346 VAL A CA 1
ATOM 2753 C C . VAL A 1 346 ? -6.363 20.719 -4.758 1 96.31 346 VAL A C 1
ATOM 2755 O O . VAL A 1 346 ? -6.668 21.859 -4.391 1 96.31 346 VAL A O 1
ATOM 2758 N N . TYR A 1 347 ? -7.246 19.75 -5.008 1 95.5 347 TYR A N 1
ATOM 2759 C CA . TYR A 1 347 ? -8.672 19.922 -4.738 1 95.5 347 TYR A CA 1
ATOM 2760 C C . TYR A 1 347 ? -9.133 18.984 -3.639 1 95.5 347 TYR A C 1
ATOM 2762 O O . TYR A 1 347 ? -8.953 17.766 -3.74 1 95.5 347 TYR A O 1
ATOM 2770 N N . GLY A 1 348 ? -9.727 19.547 -2.562 1 94.62 348 GLY A N 1
ATOM 2771 C CA . GLY A 1 348 ? -10.5 18.719 -1.65 1 94.62 348 GLY A CA 1
ATOM 2772 C C . GLY A 1 348 ? -11.891 18.406 -2.16 1 94.62 348 GLY A C 1
ATOM 2773 O O . GLY A 1 348 ? -12.844 19.141 -1.872 1 94.62 348 GLY A O 1
ATOM 2774 N N . TYR A 1 349 ? -12.016 17.375 -2.895 1 96.31 349 TYR A N 1
ATOM 2775 C CA . TYR A 1 349 ? -13.352 17 -3.354 1 96.31 349 TYR A CA 1
ATOM 2776 C C . TYR A 1 349 ? -14.141 16.328 -2.242 1 96.31 349 TYR A C 1
ATOM 2778 O O . TYR A 1 349 ? -15.367 16.453 -2.178 1 96.31 349 TYR A O 1
ATOM 2786 N N . GLU A 1 350 ? -13.438 15.555 -1.415 1 96.44 350 GLU A N 1
ATOM 2787 C CA . GLU A 1 350 ? -13.938 14.93 -0.195 1 96.44 350 GLU A CA 1
ATOM 2788 C C . GLU A 1 350 ? -14.898 13.789 -0.514 1 96.44 350 GLU A C 1
ATOM 2790 O O . GLU A 1 350 ? -14.812 12.711 0.084 1 96.44 350 GLU A O 1
ATOM 2795 N N . SER A 1 351 ? -15.812 14.023 -1.387 1 97.5 351 SER A N 1
ATOM 2796 C CA . SER A 1 351 ? -16.812 13.031 -1.765 1 97.5 351 SER A CA 1
ATOM 2797 C C . SER A 1 351 ? -17.5 13.406 -3.072 1 97.5 351 SER A C 1
ATOM 2799 O O . SER A 1 351 ? -17.422 14.562 -3.508 1 97.5 351 SER A O 1
ATOM 2801 N N . PHE A 1 352 ? -18.125 12.438 -3.697 1 97.88 352 PHE A N 1
ATOM 2802 C CA . PHE A 1 352 ? -18.969 12.688 -4.863 1 97.88 352 PHE A CA 1
ATOM 2803 C C . PHE A 1 352 ? -20.406 12.289 -4.586 1 97.88 352 PHE A C 1
ATOM 2805 O O . PHE A 1 352 ? -21.203 12.125 -5.516 1 97.88 352 PHE A O 1
ATOM 2812 N N . ALA A 1 353 ? -20.734 12.109 -3.322 1 97.25 353 ALA A N 1
ATOM 2813 C CA . ALA A 1 353 ? -22.109 11.859 -2.908 1 97.25 353 ALA A CA 1
ATOM 2814 C C . ALA A 1 353 ? -22.766 13.125 -2.377 1 97.25 353 ALA A C 1
ATOM 2816 O O . ALA A 1 353 ? -22.297 13.719 -1.407 1 97.25 353 ALA A O 1
ATOM 2817 N N . PRO A 1 354 ? -23.922 13.469 -2.889 1 96.12 354 PRO A N 1
ATOM 2818 C CA . PRO A 1 354 ? -24.547 14.734 -2.496 1 96.12 354 PRO A CA 1
ATOM 2819 C C . PRO A 1 354 ? -24.875 14.789 -1.005 1 96.12 354 PRO A C 1
ATOM 2821 O O . PRO A 1 354 ? -24.672 15.828 -0.367 1 96.12 354 PRO A O 1
ATOM 2824 N N . HIS A 1 355 ? -25.359 13.719 -0.436 1 94.56 355 HIS A N 1
ATOM 2825 C CA . HIS A 1 355 ? -25.781 13.758 0.96 1 94.56 355 HIS A CA 1
ATOM 2826 C C . HIS A 1 355 ? -24.578 13.922 1.891 1 94.56 355 HIS A C 1
ATOM 2828 O O . HIS A 1 355 ? -24.688 14.547 2.945 1 94.56 355 HIS A O 1
ATOM 2834 N N . VAL A 1 356 ? -23.406 13.391 1.527 1 95.88 356 VAL A N 1
ATOM 2835 C CA . VAL A 1 356 ? -22.203 13.539 2.322 1 95.88 356 VAL A CA 1
ATOM 2836 C C . VAL A 1 356 ? -21.672 14.969 2.203 1 95.88 356 VAL A C 1
ATOM 2838 O O . VAL A 1 356 ? -21.328 15.594 3.207 1 95.88 356 VAL A O 1
ATOM 2841 N N . LEU A 1 357 ? -21.672 15.508 0.964 1 95.44 357 LEU A N 1
ATOM 2842 C CA . LEU A 1 357 ? -21.188 16.859 0.728 1 95.44 357 LEU A CA 1
ATOM 2843 C C . LEU A 1 357 ? -22.047 17.875 1.476 1 95.44 357 LEU A C 1
ATOM 2845 O O . LEU A 1 357 ? -21.531 18.875 1.982 1 95.44 357 LEU A O 1
ATOM 2849 N N . LYS A 1 358 ? -23.281 17.609 1.569 1 91.69 358 LYS A N 1
ATOM 2850 C CA . LYS A 1 358 ? -24.172 18.484 2.33 1 91.69 358 LYS A CA 1
ATOM 2851 C C . LYS A 1 358 ? -23.812 18.484 3.812 1 91.69 358 LYS A C 1
ATOM 2853 O O . LYS A 1 358 ? -23.797 19.531 4.453 1 91.69 358 LYS A O 1
ATOM 2858 N N . THR A 1 359 ? -23.453 17.391 4.297 1 90.25 359 THR A N 1
ATOM 2859 C CA . THR A 1 359 ? -23.125 17.219 5.711 1 90.25 359 THR A CA 1
ATOM 2860 C C . THR A 1 359 ? -21.797 17.875 6.047 1 90.25 359 THR A C 1
ATOM 2862 O O . THR A 1 359 ? -21.656 18.484 7.117 1 90.25 359 THR A O 1
ATOM 2865 N N . ILE A 1 360 ? -20.859 17.828 5.207 1 90.56 360 ILE A N 1
ATOM 2866 C CA . ILE A 1 360 ? -19.516 18.312 5.492 1 90.56 360 ILE A CA 1
ATOM 2867 C C . ILE A 1 360 ? -19.5 19.844 5.441 1 90.56 360 ILE A C 1
ATOM 2869 O O . ILE A 1 360 ? -18.656 20.484 6.082 1 90.56 360 ILE A O 1
ATOM 2873 N N . GLY A 1 361 ? -20.438 20.484 4.656 1 84.12 361 GLY A N 1
ATOM 2874 C CA . GLY A 1 361 ? -20.609 21.922 4.664 1 84.12 361 GLY A CA 1
ATOM 2875 C C . GLY A 1 361 ? -19.641 22.656 3.76 1 84.12 361 GLY A C 1
ATOM 2876 O O . GLY A 1 361 ? -19.422 23.859 3.912 1 84.12 361 GLY A O 1
ATOM 2877 N N . LYS A 1 362 ? -19.016 22 2.859 1 84.06 362 LYS A N 1
ATOM 2878 C CA . LYS A 1 362 ? -18 22.609 2.014 1 84.06 362 LYS A CA 1
ATOM 2879 C C . LYS A 1 362 ? -18.641 23.406 0.88 1 84.06 362 LYS A C 1
ATOM 2881 O O . LYS A 1 362 ? -17.984 24.266 0.266 1 84.06 362 LYS A O 1
ATOM 2886 N N . GLY A 1 363 ? -19.875 23.219 0.618 1 86.31 363 GLY A N 1
ATOM 2887 C CA . GLY A 1 363 ? -20.609 24 -0.365 1 86.31 363 GLY A CA 1
ATOM 2888 C C . GLY A 1 363 ? -20.422 23.5 -1.785 1 86.31 363 GLY A C 1
ATOM 2889 O O . GLY A 1 363 ? -20.969 24.078 -2.729 1 86.31 363 GLY A O 1
ATOM 2890 N N . ALA A 1 364 ? -19.734 22.438 -1.993 1 91.12 364 ALA A N 1
ATOM 2891 C CA . ALA A 1 364 ? -19.5 21.875 -3.324 1 91.12 364 ALA A CA 1
ATOM 2892 C C . ALA A 1 364 ? -20.516 20.781 -3.645 1 91.12 364 ALA A C 1
ATOM 2894 O O . ALA A 1 364 ? -21.172 20.25 -2.744 1 91.12 364 ALA A O 1
ATOM 2895 N N . THR A 1 365 ? -20.719 20.547 -4.93 1 94.75 365 THR A N 1
ATOM 2896 C CA . THR A 1 365 ? -21.516 19.438 -5.434 1 94.75 365 THR A CA 1
ATOM 2897 C C . THR A 1 365 ? -20.672 18.516 -6.293 1 94.75 365 THR A C 1
ATOM 2899 O O . THR A 1 365 ? -19.578 18.875 -6.727 1 94.75 365 THR A O 1
ATOM 2902 N N . PRO A 1 366 ? -21.203 17.297 -6.508 1 96.44 366 PRO A N 1
ATOM 2903 C CA . PRO A 1 366 ? -20.453 16.406 -7.395 1 96.44 366 PRO A CA 1
ATOM 2904 C C . PRO A 1 366 ? -20.219 17.016 -8.773 1 96.44 366 PRO A C 1
ATOM 2906 O O . PRO A 1 366 ? -19.141 16.828 -9.359 1 96.44 366 PRO A O 1
ATOM 2909 N N . ALA A 1 367 ? -21.156 17.719 -9.266 1 96.19 367 ALA A N 1
ATOM 2910 C CA . ALA A 1 367 ? -21.031 18.344 -10.586 1 96.19 367 ALA A CA 1
ATOM 2911 C C . ALA A 1 367 ? -19.922 19.375 -10.594 1 96.19 367 ALA A C 1
ATOM 2913 O O . ALA A 1 367 ? -19.125 19.438 -11.539 1 96.19 367 ALA A O 1
ATOM 2914 N N . ASN A 1 368 ? -19.875 20.203 -9.523 1 95.56 368 ASN A N 1
ATOM 2915 C CA . ASN A 1 368 ? -18.797 21.172 -9.391 1 95.56 368 ASN A CA 1
ATOM 2916 C C . ASN A 1 368 ? -17.438 20.484 -9.344 1 95.56 368 ASN A C 1
ATOM 2918 O O . ASN A 1 368 ? -16.469 20.953 -9.961 1 95.56 368 ASN A O 1
ATOM 2922 N N . ASN A 1 369 ? -17.406 19.438 -8.562 1 97 369 ASN A N 1
ATOM 2923 C CA . ASN A 1 369 ? -16.156 18.688 -8.422 1 97 369 ASN A CA 1
ATOM 2924 C C . ASN A 1 369 ? -15.648 18.172 -9.766 1 97 369 ASN A C 1
ATOM 2926 O O . ASN A 1 369 ? -14.5 18.422 -10.141 1 97 369 ASN A O 1
ATOM 2930 N N . LYS A 1 370 ? -16.5 17.562 -10.562 1 97.31 370 LYS A N 1
ATOM 2931 C CA . LYS A 1 370 ? -16.125 17 -11.859 1 97.31 370 LYS A CA 1
ATOM 2932 C C . LYS A 1 370 ? -15.734 18.094 -12.844 1 97.31 370 LYS A C 1
ATOM 2934 O O . LYS A 1 370 ? -14.727 17.984 -13.539 1 97.31 370 LYS A O 1
ATOM 2939 N N . ARG A 1 371 ? -16.5 19.125 -12.859 1 96.81 371 ARG A N 1
ATOM 2940 C CA . ARG A 1 371 ? -16.234 20.234 -13.766 1 96.81 371 ARG A CA 1
ATOM 2941 C C . ARG A 1 371 ? -14.875 20.875 -13.469 1 96.81 371 ARG A C 1
ATOM 2943 O O . ARG A 1 371 ? -14.109 21.172 -14.391 1 96.81 371 ARG A O 1
ATOM 2950 N N . SER A 1 372 ? -14.625 21.109 -12.203 1 96.75 372 SER A N 1
ATOM 2951 C CA . SER A 1 372 ? -13.359 21.734 -11.82 1 96.75 372 SER A CA 1
ATOM 2952 C C . SER A 1 372 ? -12.172 20.875 -12.227 1 96.75 372 SER A C 1
ATOM 2954 O O . SER A 1 372 ? -11.125 21.391 -12.617 1 96.75 372 SER A O 1
ATOM 2956 N N . PHE A 1 373 ? -12.336 19.578 -12.109 1 97.56 373 PHE A N 1
ATOM 2957 C CA . PHE A 1 373 ? -11.289 18.641 -12.516 1 97.56 373 PHE A CA 1
ATOM 2958 C C . PHE A 1 373 ? -10.945 18.828 -13.992 1 97.56 373 PHE A C 1
ATOM 2960 O O . PHE A 1 373 ? -9.773 19.016 -14.344 1 97.56 373 PHE A O 1
ATOM 2967 N N . PHE A 1 374 ? -11.914 18.891 -14.812 1 97.62 374 PHE A N 1
ATOM 2968 C CA . PHE A 1 374 ? -11.695 18.953 -16.25 1 97.62 374 PHE A CA 1
ATOM 2969 C C . PHE A 1 374 ? -11.234 20.344 -16.672 1 97.62 374 PHE A C 1
ATOM 2971 O O . PHE A 1 374 ? -10.359 20.469 -17.531 1 97.62 374 PHE A O 1
ATOM 2978 N N . TRP A 1 375 ? -11.828 21.391 -16.062 1 97.81 375 TRP A N 1
ATOM 2979 C CA . TRP A 1 375 ? -11.383 22.734 -16.359 1 97.81 375 TRP A CA 1
ATOM 2980 C C . TRP A 1 375 ? -9.891 22.906 -16.078 1 97.81 375 TRP A C 1
ATOM 2982 O O . TRP A 1 375 ? -9.164 23.516 -16.859 1 97.81 375 TRP A O 1
ATOM 2992 N N . THR A 1 376 ? -9.477 22.359 -14.938 1 97.75 376 THR A N 1
ATOM 2993 C CA . THR A 1 376 ? -8.078 22.453 -14.531 1 97.75 376 THR A CA 1
ATOM 2994 C C . THR A 1 376 ? -7.18 21.688 -15.484 1 97.75 376 THR A C 1
ATOM 2996 O O . THR A 1 376 ? -6.148 22.188 -15.93 1 97.75 376 THR A O 1
ATOM 2999 N N . LEU A 1 377 ? -7.594 20.516 -15.836 1 96.88 377 LEU A N 1
ATOM 3000 C CA . LEU A 1 377 ? -6.852 19.672 -16.766 1 96.88 377 LEU A CA 1
ATOM 3001 C C . LEU A 1 377 ? -6.746 20.344 -18.141 1 96.88 377 LEU A C 1
ATOM 3003 O O . LEU A 1 377 ? -5.672 20.359 -18.75 1 96.88 377 LEU A O 1
ATOM 3007 N N . GLU A 1 378 ? -7.785 20.891 -18.641 1 97.12 378 GLU A N 1
ATOM 3008 C CA . GLU A 1 378 ? -7.84 21.547 -19.938 1 97.12 378 GLU A CA 1
ATOM 3009 C C . GLU A 1 378 ? -6.926 22.766 -19.984 1 97.12 378 GLU A C 1
ATOM 3011 O O . GLU A 1 378 ? -6.367 23.094 -21.031 1 97.12 378 GLU A O 1
ATOM 3016 N N . ALA A 1 379 ? -6.762 23.422 -18.859 1 97.62 379 ALA A N 1
ATOM 3017 C CA . ALA A 1 379 ? -5.906 24.594 -18.766 1 97.62 379 ALA A CA 1
ATOM 3018 C C . ALA A 1 379 ? -4.43 24.203 -18.781 1 97.62 379 ALA A C 1
ATOM 3020 O O . ALA A 1 379 ? -3.551 25.062 -18.844 1 97.62 379 ALA A O 1
ATOM 3021 N N . GLY A 1 380 ? -4.164 22.906 -18.656 1 96.81 380 GLY A N 1
ATOM 3022 C CA . GLY A 1 380 ? -2.793 22.422 -18.625 1 96.81 380 GLY A CA 1
ATOM 3023 C C . GLY A 1 380 ? -2.227 22.328 -17.219 1 96.81 380 GLY A C 1
ATOM 3024 O O . GLY A 1 380 ? -1.014 22.203 -17.031 1 96.81 380 GLY A O 1
ATOM 3025 N N . ILE A 1 381 ? -3.035 22.5 -16.203 1 97.62 381 ILE A N 1
ATOM 3026 C CA . ILE A 1 381 ? -2.664 22.344 -14.797 1 97.62 381 ILE A CA 1
ATOM 3027 C C . ILE A 1 381 ? -3.096 20.953 -14.305 1 97.62 381 ILE A C 1
ATOM 3029 O O . ILE A 1 381 ? -4.207 20.516 -14.594 1 97.62 381 ILE A O 1
ATOM 3033 N N . ARG A 1 382 ? -2.236 20.312 -13.625 1 97.31 382 ARG A N 1
ATOM 3034 C CA . ARG A 1 382 ? -2.596 19 -13.109 1 97.31 382 ARG A CA 1
ATOM 3035 C C . ARG A 1 382 ? -3.535 19.109 -11.914 1 97.31 382 ARG A C 1
ATOM 3037 O O . ARG A 1 382 ? -3.17 19.688 -10.883 1 97.31 382 ARG A O 1
ATOM 3044 N N . PRO A 1 383 ? -4.723 18.609 -11.992 1 96.81 383 PRO A N 1
ATOM 3045 C CA . PRO A 1 383 ? -5.582 18.547 -10.805 1 96.81 383 PRO A CA 1
ATOM 3046 C C . PRO A 1 383 ? -5.215 17.391 -9.867 1 96.81 383 PRO A C 1
ATOM 3048 O O . PRO A 1 383 ? -4.992 16.266 -10.328 1 96.81 383 PRO A O 1
ATOM 3051 N N . VAL A 1 384 ? -5.078 17.656 -8.688 1 96.31 384 VAL A N 1
ATOM 3052 C CA . VAL A 1 384 ? -4.785 16.641 -7.684 1 96.31 384 VAL A CA 1
ATOM 3053 C C . VAL A 1 384 ? -5.977 16.484 -6.746 1 96.31 384 VAL A C 1
ATOM 3055 O O . VAL A 1 384 ? -6.141 17.266 -5.801 1 96.31 384 VAL A O 1
ATOM 3058 N N . PRO A 1 385 ? -6.773 15.453 -6.938 1 96.44 385 PRO A N 1
ATOM 3059 C CA . PRO A 1 385 ? -7.992 15.281 -6.145 1 96.44 385 PRO A CA 1
ATOM 3060 C C . PRO A 1 385 ? -7.727 14.617 -4.793 1 96.44 385 PRO A C 1
ATOM 3062 O O . PRO A 1 385 ? -6.91 13.695 -4.703 1 96.44 385 PRO A O 1
ATOM 3065 N N . ASN A 1 386 ? -8.352 15.086 -3.793 1 95.69 386 ASN A N 1
ATOM 3066 C CA . ASN A 1 386 ? -8.391 14.453 -2.482 1 95.69 386 ASN A CA 1
ATOM 3067 C C . ASN A 1 386 ? -9.805 13.984 -2.131 1 95.69 386 ASN A C 1
ATOM 3069 O O . ASN A 1 386 ? -10.781 14.688 -2.395 1 95.69 386 ASN A O 1
ATOM 3073 N N . LEU A 1 387 ? -9.859 12.805 -1.603 1 97.56 387 LEU A N 1
ATOM 3074 C CA . LEU A 1 387 ? -11.109 12.203 -1.144 1 97.56 387 LEU A CA 1
ATOM 3075 C C . LEU A 1 387 ? -10.984 11.742 0.304 1 97.56 387 LEU A C 1
ATOM 3077 O O . LEU A 1 387 ? -9.898 11.375 0.754 1 97.56 387 LEU A O 1
ATOM 3081 N N . ILE A 1 388 ? -12.055 11.766 0.999 1 97.75 388 ILE A N 1
ATOM 3082 C CA . ILE A 1 388 ? -12.133 11.305 2.383 1 97.75 388 ILE A CA 1
ATOM 3083 C C . ILE A 1 388 ? -13.32 10.359 2.545 1 97.75 388 ILE A C 1
ATOM 3085 O O . ILE A 1 388 ? -14.406 10.609 2.01 1 97.75 388 ILE A O 1
ATOM 3089 N N . ILE A 1 389 ? -13.164 9.266 3.213 1 98.19 389 ILE A N 1
ATOM 3090 C CA . ILE A 1 389 ? -14.281 8.414 3.609 1 98.19 389 ILE A CA 1
ATOM 3091 C C . ILE A 1 389 ? -14.312 8.289 5.129 1 98.19 389 ILE A C 1
ATOM 3093 O O . ILE A 1 389 ? -13.336 8.617 5.809 1 98.19 389 ILE A O 1
ATOM 3097 N N . GLY A 1 390 ? -15.477 7.863 5.605 1 97.75 390 GLY A N 1
ATOM 3098 C CA . GLY A 1 390 ? -15.633 7.688 7.039 1 97.75 390 GLY A CA 1
ATOM 3099 C C . GLY A 1 390 ? -16.312 8.859 7.715 1 97.75 390 GLY A C 1
ATOM 3100 O O . GLY A 1 390 ? -16.297 8.977 8.945 1 97.75 390 GLY A O 1
ATOM 3101 N N . PHE A 1 391 ? -16.859 9.742 6.898 1 97 391 PHE A N 1
ATOM 3102 C CA . PHE A 1 391 ? -17.719 10.766 7.492 1 97 391 PHE A CA 1
ATOM 3103 C C . PHE A 1 391 ? -18.906 10.125 8.195 1 97 391 PHE A C 1
ATOM 3105 O O . PHE A 1 391 ? -19.25 8.969 7.934 1 97 391 PHE A O 1
ATOM 3112 N N . PRO A 1 392 ? -19.594 10.883 9.055 1 95.5 392 PRO A N 1
ATOM 3113 C CA . PRO A 1 392 ? -20.672 10.305 9.867 1 95.5 392 PRO A CA 1
ATOM 3114 C C . PRO A 1 392 ? -21.75 9.633 9.016 1 95.5 392 PRO A C 1
ATOM 3116 O O . PRO A 1 392 ? -22.25 8.57 9.375 1 95.5 392 PRO A O 1
ATOM 3119 N N . ASN A 1 393 ? -22.031 10.188 7.824 1 95.06 393 ASN A N 1
ATOM 3120 C CA . ASN A 1 393 ? -23.156 9.648 7.047 1 95.06 393 ASN A CA 1
ATOM 3121 C C . ASN A 1 393 ? -22.656 8.953 5.777 1 95.06 393 ASN A C 1
ATOM 3123 O O . ASN A 1 393 ? -23.438 8.742 4.844 1 95.06 393 ASN A O 1
ATOM 3127 N N . ASP A 1 394 ? -21.406 8.672 5.695 1 96.75 394 ASP A N 1
ATOM 3128 C CA . ASP A 1 394 ? -20.938 7.812 4.617 1 96.75 394 ASP A CA 1
ATOM 3129 C C . ASP A 1 394 ? -21.625 6.445 4.668 1 96.75 394 ASP A C 1
ATOM 3131 O O . ASP A 1 394 ? -21.828 5.895 5.75 1 96.75 394 ASP A O 1
ATOM 3135 N N . ASP A 1 395 ? -22.031 5.992 3.584 1 97.12 395 ASP A N 1
ATOM 3136 C CA . ASP A 1 395 ? -22.703 4.699 3.451 1 97.12 395 ASP A CA 1
ATOM 3137 C C . ASP A 1 395 ? -22.328 4.027 2.129 1 97.12 395 ASP A C 1
ATOM 3139 O O . ASP A 1 395 ? -21.406 4.469 1.437 1 97.12 395 ASP A O 1
ATOM 3143 N N . PHE A 1 396 ? -22.969 2.904 1.791 1 97.75 396 PHE A N 1
ATOM 3144 C CA . PHE A 1 396 ? -22.625 2.158 0.584 1 97.75 396 PHE A CA 1
ATOM 3145 C C . PHE A 1 396 ? -22.922 2.982 -0.663 1 97.75 396 PHE A C 1
ATOM 3147 O O . PHE A 1 396 ? -22.219 2.881 -1.664 1 97.75 396 PHE A O 1
ATOM 3154 N N . GLU A 1 397 ? -23.906 3.818 -0.568 1 96.38 397 GLU A N 1
ATOM 3155 C CA . GLU A 1 397 ? -24.25 4.691 -1.689 1 96.38 397 GLU A CA 1
ATOM 3156 C C . GLU A 1 397 ? -23.125 5.688 -1.966 1 96.38 397 GLU A C 1
ATOM 3158 O O . GLU A 1 397 ? -22.781 5.93 -3.121 1 96.38 397 GLU A O 1
ATOM 3163 N N . SER A 1 398 ? -22.641 6.332 -0.948 1 97.69 398 SER A N 1
ATOM 3164 C CA . SER A 1 398 ? -21.578 7.301 -1.134 1 97.69 398 SER A CA 1
ATOM 3165 C C . SER A 1 398 ? -20.312 6.637 -1.669 1 97.69 398 SER A C 1
ATOM 3167 O O . SER A 1 398 ? -19.594 7.223 -2.475 1 97.69 398 SER A O 1
ATOM 3169 N N . LEU A 1 399 ? -20 5.402 -1.174 1 98.06 399 LEU A N 1
ATOM 3170 C CA . LEU A 1 399 ? -18.844 4.672 -1.701 1 98.06 399 LEU A CA 1
ATOM 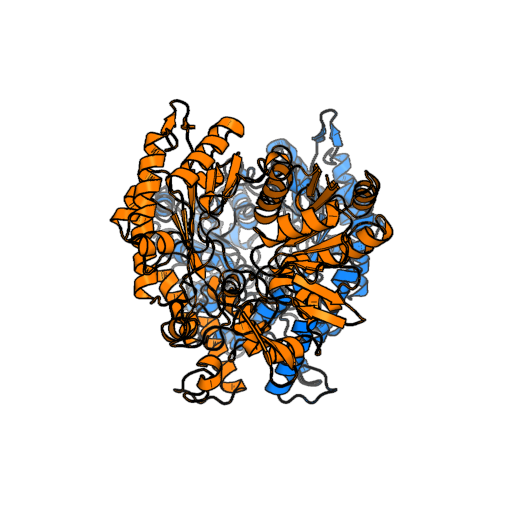3171 C C . LEU A 1 399 ? -18.984 4.449 -3.203 1 98.06 399 LEU A C 1
ATOM 3173 O O . LEU A 1 399 ? -18.047 4.688 -3.963 1 98.06 399 LEU A O 1
ATOM 3177 N N . ARG A 1 400 ? -20.141 4.039 -3.631 1 97.5 400 ARG A N 1
ATOM 3178 C CA . ARG A 1 400 ? -20.391 3.762 -5.043 1 97.5 400 ARG A CA 1
ATOM 3179 C C . ARG A 1 400 ? -20.344 5.043 -5.871 1 97.5 400 ARG A C 1
ATOM 3181 O O . ARG A 1 400 ? -19.875 5.035 -7.008 1 97.5 400 ARG A O 1
ATOM 3188 N N . ALA A 1 401 ? -20.859 6.094 -5.285 1 97.56 401 ALA A N 1
ATOM 3189 C CA . ALA A 1 401 ? -20.797 7.379 -5.977 1 97.56 401 ALA A CA 1
ATOM 3190 C C . ALA A 1 401 ? -19.359 7.801 -6.238 1 97.56 401 ALA A C 1
ATOM 3192 O O . ALA A 1 401 ? -19.047 8.312 -7.316 1 97.56 401 ALA A O 1
ATOM 3193 N N . ASN A 1 402 ? -18.531 7.637 -5.266 1 98.12 402 ASN A N 1
ATOM 3194 C CA . ASN A 1 402 ? -17.109 7.945 -5.434 1 98.12 402 ASN A CA 1
ATOM 3195 C C . ASN A 1 402 ? -16.484 7.086 -6.523 1 98.12 402 ASN A C 1
ATOM 3197 O O . ASN A 1 402 ? -15.797 7.605 -7.414 1 98.12 402 ASN A O 1
ATOM 3201 N N . MET A 1 403 ? -16.734 5.797 -6.5 1 97.56 403 MET A N 1
ATOM 3202 C CA . MET A 1 403 ? -16.156 4.875 -7.473 1 97.56 403 MET A CA 1
ATOM 3203 C C . MET A 1 403 ? -16.641 5.188 -8.883 1 97.56 403 MET A C 1
ATOM 3205 O O . MET A 1 403 ? -15.875 5.141 -9.836 1 97.56 403 MET A O 1
ATOM 3209 N N . GLN A 1 404 ? -17.922 5.457 -8.984 1 97.06 404 GLN A N 1
ATOM 3210 C CA . GLN A 1 404 ? -18.469 5.836 -10.289 1 97.06 404 GLN A CA 1
ATOM 3211 C C . GLN A 1 404 ? -17.781 7.094 -10.82 1 97.06 404 GLN A C 1
ATOM 3213 O O . GLN A 1 404 ? -17.516 7.195 -12.023 1 97.06 404 GLN A O 1
ATOM 3218 N N . SER A 1 405 ? -17.562 7.996 -9.961 1 97.25 405 SER A N 1
ATOM 3219 C CA . SER A 1 405 ? -16.922 9.234 -10.367 1 97.25 405 SER A CA 1
ATOM 3220 C C . SER A 1 405 ? -15.484 8.984 -10.828 1 97.25 405 SER A C 1
ATOM 3222 O O . SER A 1 405 ? -14.977 9.68 -11.703 1 97.25 405 SER A O 1
ATOM 3224 N N . TRP A 1 406 ? -14.781 8.039 -10.172 1 96.75 406 TRP A N 1
ATOM 3225 C CA . TRP A 1 406 ? -13.461 7.66 -10.648 1 96.75 406 TRP A CA 1
ATOM 3226 C C . TRP A 1 406 ? -13.508 7.254 -12.117 1 96.75 406 TRP A C 1
ATOM 3228 O O . TRP A 1 406 ? -12.625 7.625 -12.906 1 96.75 406 TRP A O 1
ATOM 3238 N N . ASP A 1 407 ? -14.523 6.527 -12.492 1 94.38 407 ASP A N 1
ATOM 3239 C CA . ASP A 1 407 ? -14.703 6.109 -13.875 1 94.38 407 ASP A CA 1
ATOM 3240 C C . ASP A 1 407 ? -14.93 7.316 -14.789 1 94.38 407 ASP A C 1
ATOM 3242 O O . ASP A 1 407 ? -14.344 7.402 -15.867 1 94.38 407 ASP A O 1
ATOM 3246 N N . ASP A 1 408 ? -15.75 8.188 -14.289 1 94.5 408 ASP A N 1
ATOM 3247 C CA . ASP A 1 408 ? -16.062 9.383 -15.062 1 94.5 408 ASP A CA 1
ATOM 3248 C C . ASP A 1 408 ? -14.812 10.227 -15.297 1 94.5 408 ASP A C 1
ATOM 3250 O O . ASP A 1 408 ? -14.648 10.82 -16.359 1 94.5 408 ASP A O 1
ATOM 3254 N N . LEU A 1 409 ? -14.008 10.273 -14.328 1 95.69 409 LEU A N 1
ATOM 3255 C CA . LEU A 1 409 ? -12.836 11.141 -14.359 1 95.69 409 LEU A CA 1
ATOM 3256 C C . LEU A 1 409 ? -11.648 10.422 -14.992 1 95.69 409 LEU A C 1
ATOM 3258 O O . LEU A 1 409 ? -10.68 11.062 -15.406 1 95.69 409 LEU A O 1
ATOM 3262 N N . GLY A 1 410 ? -11.68 9.094 -15.016 1 94 410 GLY A N 1
ATOM 3263 C CA . GLY A 1 410 ? -10.578 8.297 -15.539 1 94 410 GLY A CA 1
ATOM 3264 C C . GLY A 1 410 ? -9.406 8.195 -14.578 1 94 410 GLY A C 1
ATOM 3265 O O . GLY A 1 410 ? -8.258 8.133 -15 1 94 410 GLY A O 1
ATOM 3266 N N . ILE A 1 411 ? -9.719 8.312 -13.266 1 93.38 411 ILE A N 1
ATOM 3267 C CA . ILE A 1 411 ? -8.664 8.242 -12.258 1 93.38 411 ILE A CA 1
ATOM 3268 C C . ILE A 1 411 ? -9.156 7.43 -11.055 1 93.38 411 ILE A C 1
ATOM 3270 O O . ILE A 1 411 ? -10.352 7.176 -10.922 1 93.38 411 ILE A O 1
ATOM 3274 N N . ILE A 1 412 ? -8.227 6.941 -10.273 1 93.56 412 ILE A N 1
ATOM 3275 C CA . ILE A 1 412 ? -8.5 6.34 -8.969 1 93.56 412 ILE A CA 1
ATOM 3276 C C . ILE A 1 412 ? -7.836 7.164 -7.871 1 93.56 412 ILE A C 1
ATOM 3278 O O . ILE A 1 412 ? -6.656 7.508 -7.973 1 93.56 412 ILE A O 1
ATOM 3282 N N . VAL A 1 413 ? -8.609 7.535 -6.934 1 95.44 413 VAL A N 1
ATOM 3283 C CA . VAL A 1 413 ? -8.102 8.312 -5.809 1 95.44 413 VAL A CA 1
ATOM 3284 C C . VAL A 1 413 ? -8.219 7.5 -4.523 1 95.44 413 VAL A C 1
ATOM 3286 O O . VAL A 1 413 ? -9.32 7.094 -4.133 1 95.44 413 VAL A O 1
ATOM 3289 N N . LYS A 1 414 ? -7.109 7.164 -3.904 1 95.62 414 LYS A N 1
ATOM 3290 C CA . LYS A 1 414 ? -7.168 6.512 -2.6 1 95.62 414 LYS A CA 1
ATOM 3291 C C . LYS A 1 414 ? -7.641 7.484 -1.521 1 95.62 414 LYS A C 1
ATOM 3293 O O . LYS A 1 414 ? -6.941 8.445 -1.198 1 95.62 414 LYS A O 1
ATOM 3298 N N . PRO A 1 415 ? -8.734 7.215 -0.897 1 97.69 415 PRO A N 1
ATOM 3299 C CA . PRO A 1 415 ? -9.281 8.172 0.072 1 97.69 415 PRO A CA 1
ATOM 3300 C C . PRO A 1 415 ? -8.508 8.18 1.388 1 97.69 415 PRO A C 1
ATOM 3302 O O . PRO A 1 415 ? -7.938 7.16 1.781 1 97.69 415 PRO A O 1
ATOM 3305 N N . HIS A 1 416 ? -8.484 9.352 2.014 1 97.25 416 HIS A N 1
ATOM 3306 C CA . HIS A 1 416 ? -8.117 9.461 3.42 1 97.25 416 HIS A CA 1
ATOM 3307 C C . HIS A 1 416 ? -9.312 9.172 4.324 1 97.25 416 HIS A C 1
ATOM 3309 O O . HIS A 1 416 ? -10.43 8.961 3.844 1 97.25 416 HIS A O 1
ATOM 3315 N N . PHE A 1 417 ? -9.07 9.07 5.586 1 97.38 417 PHE A N 1
ATOM 3316 C CA . PHE A 1 417 ? -10.164 8.844 6.527 1 97.38 417 PHE A CA 1
ATOM 3317 C C . PHE A 1 417 ? -10.57 10.141 7.211 1 97.38 417 PHE A C 1
ATOM 3319 O O . PHE A 1 417 ? -9.719 10.984 7.504 1 97.38 417 PHE A O 1
ATOM 3326 N N . ALA A 1 418 ? -11.836 10.273 7.434 1 96.94 418 ALA A N 1
ATOM 3327 C CA . ALA A 1 418 ? -12.344 11.414 8.203 1 96.94 418 ALA A CA 1
ATOM 3328 C C . ALA A 1 418 ? -11.805 11.391 9.633 1 96.94 418 ALA A C 1
ATOM 3330 O O . ALA A 1 418 ? -12.438 10.82 10.523 1 96.94 418 ALA A O 1
ATOM 3331 N N . THR A 1 419 ? -10.703 12.039 9.805 1 95.38 419 THR A N 1
ATOM 3332 C CA . THR A 1 419 ? -10.047 12.102 11.109 1 95.38 419 THR A CA 1
ATOM 3333 C C . THR A 1 419 ? -10.43 13.375 11.852 1 95.38 419 THR A C 1
ATOM 3335 O O . THR A 1 419 ? -10.25 14.484 11.336 1 95.38 419 THR A O 1
ATOM 3338 N N . PRO A 1 420 ? -10.977 13.219 12.992 1 94.5 420 PRO A N 1
ATOM 3339 C CA . PRO A 1 420 ? -11.391 14.406 13.75 1 94.5 420 PRO A CA 1
ATOM 3340 C C . PRO A 1 420 ? -10.234 15.07 14.484 1 94.5 420 PRO A C 1
ATOM 3342 O O . PRO A 1 420 ? -10.109 14.93 15.703 1 94.5 420 PRO A O 1
ATOM 3345 N N . TYR A 1 421 ? -9.531 15.867 13.828 1 93.38 421 TYR A N 1
ATOM 3346 C CA . TYR A 1 421 ? -8.398 16.562 14.414 1 93.38 421 TYR A CA 1
ATOM 3347 C C . TYR A 1 421 ? -8.859 17.625 15.398 1 93.38 421 TYR A C 1
ATOM 3349 O O . TYR A 1 421 ? -9.852 18.328 15.156 1 93.38 421 TYR A O 1
ATOM 3357 N N . PRO A 1 422 ? -8.094 17.812 16.5 1 92.56 422 PRO A N 1
ATOM 3358 C CA . PRO A 1 422 ? -8.406 18.922 17.391 1 92.56 422 PRO A CA 1
ATOM 3359 C C . PRO A 1 422 ? -8.391 20.266 16.672 1 92.56 422 PRO A C 1
ATOM 3361 O O . PRO A 1 422 ? -7.52 20.516 15.828 1 92.56 422 PRO A O 1
ATOM 3364 N N . GLY A 1 423 ? -9.359 21.078 17 1 89.06 423 GLY A N 1
ATOM 3365 C CA . GLY A 1 423 ? -9.5 22.344 16.312 1 89.06 423 GLY A CA 1
ATOM 3366 C C . GLY A 1 423 ? -10.602 22.344 15.266 1 89.06 423 GLY A C 1
ATOM 3367 O O . GLY A 1 423 ? -10.992 23.406 14.766 1 89.06 423 GLY A O 1
ATOM 3368 N N . SER A 1 424 ? -11.109 21.172 14.969 1 89.06 424 SER A N 1
ATOM 3369 C CA . SER A 1 424 ? -12.242 21.062 14.055 1 89.06 424 SER A CA 1
ATOM 3370 C C . SER A 1 424 ? -13.555 20.984 14.82 1 89.06 424 SER A C 1
ATOM 3372 O O . SER A 1 424 ? -13.586 20.562 15.977 1 89.06 424 SER A O 1
ATOM 3374 N N . GLU A 1 425 ? -14.617 21.344 14.234 1 87.44 425 GLU A N 1
ATOM 3375 C CA . GLU A 1 425 ? -15.945 21.234 14.836 1 87.44 425 GLU A CA 1
ATOM 3376 C C . GLU A 1 425 ? -16.266 19.766 15.172 1 87.44 425 GLU A C 1
ATOM 3378 O O . GLU A 1 425 ? -16.797 19.484 16.25 1 87.44 425 GLU A O 1
ATOM 3383 N N . TRP A 1 426 ? -15.906 18.922 14.352 1 90.81 426 TRP A N 1
ATOM 3384 C CA . TRP A 1 426 ? -16.281 17.516 14.523 1 90.81 426 TRP A CA 1
ATOM 3385 C C . TRP A 1 426 ? -15.438 16.859 15.602 1 90.81 426 TRP A C 1
ATOM 3387 O O . TRP A 1 426 ? -15.867 15.883 16.234 1 90.81 426 TRP A O 1
ATOM 3397 N N . PHE A 1 427 ? -14.273 17.328 15.883 1 92.62 427 PHE A N 1
ATOM 3398 C CA . PHE A 1 427 ? -13.578 16.875 17.078 1 92.62 427 PHE A CA 1
ATOM 3399 C C . PHE A 1 427 ? -14.391 17.188 18.328 1 92.62 427 PHE A C 1
ATOM 3401 O O . PHE A 1 427 ? -14.531 16.344 19.219 1 92.62 427 PHE A O 1
ATOM 3408 N N . THR A 1 428 ? -14.859 18.359 18.328 1 88.25 428 THR A N 1
ATOM 3409 C CA . THR A 1 428 ? -15.617 18.812 19.484 1 88.25 428 THR A CA 1
ATOM 3410 C C . THR A 1 428 ? -16.906 18.031 19.641 1 88.25 428 THR A C 1
ATOM 3412 O O . THR A 1 428 ? -17.25 17.578 20.734 1 88.25 428 THR A O 1
ATOM 3415 N N . VAL A 1 429 ? -17.562 17.812 18.562 1 88.75 429 VAL A N 1
ATOM 3416 C CA . VAL A 1 429 ? -18.859 17.125 18.562 1 88.75 429 VAL A CA 1
ATOM 3417 C C . VAL A 1 429 ? -18.656 15.664 18.953 1 88.75 429 VAL A C 1
ATOM 3419 O O . VAL A 1 429 ? -19.469 15.102 19.688 1 88.75 429 VAL A O 1
ATOM 3422 N N . PHE A 1 430 ? -17.594 15.086 18.5 1 94.19 430 PHE A N 1
ATOM 3423 C CA . PHE A 1 430 ? -17.406 13.648 18.672 1 94.19 430 PHE A CA 1
ATOM 3424 C C . PHE A 1 430 ? -16.375 13.367 19.766 1 94.19 430 PHE A C 1
ATOM 3426 O O . PHE A 1 430 ? -15.867 12.25 19.875 1 94.19 430 PHE A O 1
ATOM 3433 N N . ARG A 1 431 ? -16.047 14.32 20.547 1 93.81 431 ARG A N 1
ATOM 3434 C CA . ARG A 1 431 ? -14.984 14.203 21.531 1 93.81 431 ARG A CA 1
ATOM 3435 C C . ARG A 1 431 ? -15.227 13.023 22.469 1 93.81 431 ARG A C 1
ATOM 3437 O O . ARG A 1 431 ? -14.312 12.234 22.719 1 93.81 431 ARG A O 1
ATOM 3444 N N . SER A 1 432 ? -16.484 12.852 22.953 1 94.44 432 SER A N 1
ATOM 3445 C CA . SER A 1 432 ? -16.797 11.758 23.875 1 94.44 432 SER A CA 1
ATOM 3446 C C . SER A 1 432 ? -16.609 10.398 23.203 1 94.44 432 SER A C 1
ATOM 3448 O O . SER A 1 432 ? -16.094 9.469 23.828 1 94.44 432 SER A O 1
ATOM 3450 N N . ASP A 1 433 ? -17.016 10.289 21.969 1 93.69 433 ASP A N 1
ATOM 3451 C CA . ASP A 1 433 ? -16.844 9.055 21.203 1 93.69 433 ASP A CA 1
ATOM 3452 C C . ASP A 1 433 ? -15.367 8.719 21.031 1 93.69 433 ASP A C 1
ATOM 3454 O O . ASP A 1 433 ? -14.961 7.562 21.156 1 93.69 433 ASP A O 1
ATOM 3458 N N . ILE A 1 434 ? -14.594 9.703 20.766 1 94.5 434 ILE A N 1
ATOM 3459 C CA . ILE A 1 434 ? -13.156 9.547 20.547 1 94.5 434 ILE A CA 1
ATOM 3460 C C . ILE A 1 434 ? -12.492 9.078 21.844 1 94.5 434 ILE A C 1
ATOM 3462 O O . ILE A 1 434 ? -11.695 8.141 21.828 1 94.5 434 ILE A O 1
ATOM 3466 N N . GLU A 1 435 ? -12.844 9.727 22.953 1 95.31 435 GLU A N 1
ATOM 3467 C CA . GLU A 1 435 ? -12.297 9.344 24.25 1 95.31 435 GLU A CA 1
ATOM 3468 C C . GLU A 1 435 ? -12.633 7.891 24.578 1 95.31 435 GLU A C 1
ATOM 3470 O O . GLU A 1 435 ? -11.781 7.148 25.078 1 95.31 435 GLU A O 1
ATOM 3475 N N . ASN A 1 436 ? -13.828 7.508 24.266 1 93.75 436 ASN A N 1
ATOM 3476 C CA . ASN A 1 436 ? -14.242 6.133 24.516 1 93.75 436 ASN A CA 1
ATOM 3477 C C . ASN A 1 436 ? -13.414 5.141 23.703 1 93.75 436 ASN A C 1
ATOM 3479 O O . ASN A 1 436 ? -13.094 4.051 24.188 1 93.75 436 ASN A O 1
ATOM 3483 N N . GLN A 1 437 ? -13.062 5.531 22.531 1 93.38 437 GLN A N 1
ATOM 3484 C CA . GLN A 1 437 ? -12.258 4.672 21.672 1 93.38 437 GLN A CA 1
ATOM 3485 C C . GLN A 1 437 ? -10.844 4.492 22.234 1 93.38 437 GLN A C 1
ATOM 3487 O O . GLN A 1 437 ? -10.125 3.572 21.828 1 93.38 437 GLN A O 1
ATOM 3492 N N . TYR A 1 438 ? -10.461 5.332 23.125 1 95 438 TYR A N 1
ATOM 3493 C CA . TYR A 1 438 ? -9.125 5.281 23.703 1 95 438 TYR A CA 1
ATOM 3494 C C . TYR A 1 438 ? -9.188 5.074 25.219 1 95 438 TYR A C 1
ATOM 3496 O O . TYR A 1 438 ? -8.344 5.59 25.953 1 95 438 TYR A O 1
ATOM 3504 N N . GLY A 1 439 ? -10.211 4.41 25.766 1 92.38 439 GLY A N 1
ATOM 3505 C CA . GLY A 1 439 ? -10.336 4.023 27.156 1 92.38 439 GLY A CA 1
ATOM 3506 C C . GLY A 1 439 ? -10.586 5.199 28.094 1 92.38 439 GLY A C 1
ATOM 3507 O O . GLY A 1 439 ? -10.18 5.176 29.25 1 92.38 439 GLY A O 1
ATOM 3508 N N . GLY A 1 440 ? -11.102 6.266 27.516 1 94.75 440 GLY A N 1
ATOM 3509 C CA . GLY A 1 440 ? -11.43 7.43 28.328 1 94.75 440 GLY A CA 1
ATOM 3510 C C . GLY A 1 440 ? -10.273 8.398 28.484 1 94.75 440 GLY A C 1
ATOM 3511 O O . GLY A 1 440 ? -10.375 9.383 29.219 1 94.75 440 GLY A O 1
ATOM 3512 N N . VAL A 1 441 ? -9.188 8.117 27.766 1 95.75 441 VAL A N 1
ATOM 3513 C CA . VAL A 1 441 ? -7.992 8.938 27.906 1 95.75 441 VAL A CA 1
ATOM 3514 C C . VAL A 1 441 ? -7.727 9.68 26.594 1 95.75 441 VAL A C 1
ATOM 3516 O O . VAL A 1 441 ? -7.141 9.125 25.656 1 95.75 441 VAL A O 1
ATOM 3519 N N . LEU A 1 442 ? -8.031 10.961 26.547 1 96.44 442 LEU A N 1
ATOM 3520 C CA . LEU A 1 442 ? -7.914 11.789 25.344 1 96.44 442 LEU A CA 1
ATOM 3521 C C . LEU A 1 442 ? -6.465 11.859 24.875 1 96.44 442 LEU A C 1
ATOM 3523 O O . LEU A 1 442 ? -6.199 11.852 23.672 1 96.44 442 LEU A O 1
ATOM 3527 N N . GLU A 1 443 ? -5.523 11.898 25.797 1 97.44 443 GLU A N 1
ATOM 3528 C CA . GLU A 1 443 ? -4.117 12.047 25.438 1 97.44 443 GLU A CA 1
ATOM 3529 C C . GLU A 1 443 ? -3.643 10.867 24.578 1 97.44 443 GLU A C 1
ATOM 3531 O O . GLU A 1 443 ? -2.793 11.031 23.703 1 97.44 443 GLU A O 1
ATOM 3536 N N . ARG A 1 444 ? -4.238 9.734 24.828 1 96 444 ARG A N 1
ATOM 3537 C CA . ARG A 1 444 ? -3.877 8.562 24.031 1 96 444 ARG A CA 1
ATOM 3538 C C . ARG A 1 444 ? -4.25 8.758 22.562 1 96 444 ARG A C 1
ATOM 3540 O O . ARG A 1 444 ? -3.518 8.336 21.672 1 96 444 ARG A O 1
ATOM 3547 N N . PHE A 1 445 ? -5.379 9.352 22.375 1 95.31 445 PHE A N 1
ATOM 3548 C CA . PHE A 1 445 ? -5.789 9.68 21.016 1 95.31 445 PHE A CA 1
ATOM 3549 C C . PHE A 1 445 ? -4.805 10.648 20.375 1 95.31 445 PHE A C 1
ATOM 3551 O O . PHE A 1 445 ? -4.367 10.445 19.234 1 95.31 445 PHE A O 1
ATOM 3558 N N . ILE A 1 446 ? -4.465 11.672 21.109 1 96.75 446 ILE A N 1
ATOM 3559 C CA . ILE A 1 446 ? -3.578 12.711 20.578 1 96.75 446 ILE A CA 1
ATOM 3560 C C . ILE A 1 446 ? -2.223 12.094 20.234 1 96.75 446 ILE A C 1
ATOM 3562 O O . ILE A 1 446 ? -1.624 12.445 19.203 1 96.75 446 ILE A O 1
ATOM 3566 N N . MET A 1 447 ? -1.777 11.195 21.047 1 95.62 447 MET A N 1
ATOM 3567 C CA . MET A 1 447 ? -0.499 10.531 20.797 1 95.62 447 MET A CA 1
ATOM 3568 C C . MET A 1 447 ? -0.584 9.602 19.594 1 95.62 447 MET A C 1
ATOM 3570 O O . MET A 1 447 ? 0.416 9.367 18.922 1 95.62 447 MET A O 1
ATOM 3574 N N . ALA A 1 448 ? -1.799 9.141 19.281 1 93 448 ALA A N 1
ATOM 3575 C CA . ALA A 1 448 ? -2 8.211 18.172 1 93 448 ALA A CA 1
ATOM 3576 C C . ALA A 1 448 ? -2.215 8.961 16.859 1 93 448 ALA A C 1
ATOM 3578 O O . ALA A 1 448 ? -2.109 8.375 15.781 1 93 448 ALA A O 1
ATOM 3579 N N . LEU A 1 449 ? -2.506 10.195 16.938 1 92.81 449 LEU A N 1
ATOM 3580 C CA . LEU A 1 449 ? -2.863 10.992 15.766 1 92.81 449 LEU A CA 1
ATOM 3581 C C . LEU A 1 449 ? -1.686 11.109 14.805 1 92.81 449 LEU A C 1
ATOM 3583 O O . LEU A 1 449 ? -0.566 11.414 15.219 1 92.81 449 LEU A O 1
ATOM 3587 N N . GLY A 1 450 ? -1.91 10.734 13.57 1 88.31 450 GLY A N 1
ATOM 3588 C CA . GLY A 1 450 ? -0.946 10.875 12.492 1 88.31 450 GLY A CA 1
ATOM 3589 C C . GLY A 1 450 ? -1.575 11.312 11.188 1 88.31 450 GLY A C 1
ATOM 3590 O O . GLY A 1 450 ? -2.502 12.125 11.18 1 88.31 450 GLY A O 1
ATOM 3591 N N . ASP A 1 451 ? -0.997 10.82 10.141 1 87.62 451 ASP A N 1
ATOM 3592 C CA . ASP A 1 451 ? -1.528 11.125 8.812 1 87.62 451 ASP A CA 1
ATOM 3593 C C . ASP A 1 451 ? -2.904 10.484 8.617 1 87.62 451 ASP A C 1
ATOM 3595 O O . ASP A 1 451 ? -3.15 9.375 9.078 1 87.62 451 ASP A O 1
ATOM 3599 N N . ALA A 1 452 ? -3.75 11.172 7.91 1 90.19 452 ALA A N 1
ATOM 3600 C CA . ALA A 1 452 ? -5.141 10.758 7.754 1 90.19 452 ALA A CA 1
ATOM 3601 C C . ALA A 1 452 ? -5.25 9.539 6.848 1 90.19 452 ALA A C 1
ATOM 3603 O O . ALA A 1 452 ? -6.34 8.984 6.66 1 90.19 452 ALA A O 1
ATOM 3604 N N . SER A 1 453 ? -4.176 9.109 6.328 1 90.56 453 SER A N 1
ATOM 3605 C CA . SER A 1 453 ? -4.191 7.863 5.566 1 90.56 453 SER A CA 1
ATOM 3606 C C . SER A 1 453 ? -4.348 6.656 6.484 1 90.56 453 SER A C 1
ATOM 3608 O O . SER A 1 453 ? -4.703 5.566 6.031 1 90.56 453 SER A O 1
ATOM 3610 N N . GLN A 1 454 ? -4.086 6.898 7.719 1 89.44 454 GLN A N 1
ATOM 3611 C CA . GLN A 1 454 ? -4.266 5.852 8.719 1 89.44 454 GLN A CA 1
ATOM 3612 C C . GLN A 1 454 ? -5.527 6.09 9.547 1 89.44 454 GLN A C 1
ATOM 3614 O O . GLN A 1 454 ? -5.918 7.234 9.781 1 89.44 454 GLN A O 1
ATOM 3619 N N . ILE A 1 455 ? -6.07 5.039 9.992 1 92.62 455 ILE A N 1
ATOM 3620 C CA . ILE A 1 455 ? -7.289 5.172 10.781 1 92.62 455 ILE A CA 1
ATOM 3621 C C . ILE A 1 455 ? -6.938 5.344 12.25 1 92.62 455 ILE A C 1
ATOM 3623 O O . ILE A 1 455 ? -6.352 4.453 12.867 1 92.62 455 ILE A O 1
ATOM 3627 N N . THR A 1 456 ? -7.238 6.438 12.82 1 93.06 456 THR A N 1
ATOM 3628 C CA . THR A 1 456 ? -6.902 6.723 14.211 1 93.06 456 THR A CA 1
ATOM 3629 C C . THR A 1 456 ? -8.156 6.77 15.078 1 93.06 456 THR A C 1
ATOM 3631 O O . THR A 1 456 ? -8.141 6.336 16.234 1 93.06 456 THR A O 1
ATOM 3634 N N . ALA A 1 457 ? -9.25 7.301 14.5 1 94.62 457 ALA A N 1
ATOM 3635 C CA . ALA A 1 457 ? -10.555 7.316 15.164 1 94.62 457 ALA A CA 1
ATOM 3636 C C . ALA A 1 457 ? -11.688 7.227 14.148 1 94.62 457 ALA A C 1
ATOM 3638 O O . ALA A 1 457 ? -11.492 7.531 12.969 1 94.62 457 ALA A O 1
ATOM 3639 N N . VAL A 1 458 ? -12.789 6.738 14.648 1 96 458 VAL A N 1
ATOM 3640 C CA . VAL A 1 458 ? -13.938 6.547 13.773 1 96 458 VAL A CA 1
ATOM 3641 C C . VAL A 1 458 ? -15.078 7.453 14.203 1 96 458 VAL A C 1
ATOM 3643 O O . VAL A 1 458 ? -15.516 7.406 15.359 1 96 458 VAL A O 1
ATOM 3646 N N . ILE A 1 459 ? -15.531 8.266 13.281 1 96 459 ILE A N 1
ATOM 3647 C CA . ILE A 1 459 ? -16.703 9.078 13.57 1 96 459 ILE A CA 1
ATOM 3648 C C . ILE A 1 459 ? -17.859 8.656 12.656 1 96 459 ILE A C 1
ATOM 3650 O O . ILE A 1 459 ? -18.969 9.211 12.75 1 96 459 ILE A O 1
ATOM 3654 N N . SER A 1 460 ? -17.594 7.703 11.773 1 96.44 460 SER A N 1
ATOM 3655 C CA . SER A 1 460 ? -18.641 7.141 10.93 1 96.44 460 SER A CA 1
ATOM 3656 C C . SER A 1 460 ? -19.719 6.469 11.781 1 96.44 460 SER A C 1
ATOM 3658 O O . SER A 1 460 ? -19.422 5.781 12.758 1 96.44 460 SER A O 1
ATOM 3660 N N . LYS A 1 461 ? -20.922 6.641 11.398 1 95.5 461 LYS A N 1
ATOM 3661 C CA . LYS A 1 461 ? -22.031 6.004 12.102 1 95.5 461 LYS A CA 1
ATOM 3662 C C . LYS A 1 461 ? -22.375 4.656 11.484 1 95.5 461 LYS A C 1
ATOM 3664 O O . LYS A 1 461 ? -23.094 3.852 12.094 1 95.5 461 LYS A O 1
ATOM 3669 N N . ASN A 1 462 ? -21.844 4.426 10.32 1 96.62 462 ASN A N 1
ATOM 3670 C CA . ASN A 1 462 ? -22.234 3.225 9.594 1 96.62 462 ASN A CA 1
ATOM 3671 C C . ASN A 1 462 ? -21.141 2.166 9.625 1 96.62 462 ASN A C 1
ATOM 3673 O O . ASN A 1 462 ? -21.422 0.969 9.539 1 96.62 462 ASN A O 1
ATOM 3677 N N . PHE A 1 463 ? -19.875 2.6 9.711 1 97.25 463 PHE A N 1
ATOM 3678 C CA . PHE A 1 463 ? -18.766 1.668 9.547 1 97.25 463 PHE A CA 1
ATOM 3679 C C . PHE A 1 463 ? -17.781 1.803 10.695 1 97.25 463 PHE A C 1
ATOM 3681 O O . PHE A 1 463 ? -17.5 2.912 11.156 1 97.25 463 PHE A O 1
ATOM 3688 N N . ASN A 1 464 ? -17.266 0.656 11.234 1 96 464 ASN A N 1
ATOM 3689 C CA . ASN A 1 464 ? -16.172 0.684 12.195 1 96 464 ASN A CA 1
ATOM 3690 C C . ASN A 1 464 ? -14.812 0.765 11.5 1 96 464 ASN A C 1
ATOM 3692 O O . ASN A 1 464 ? -14.742 0.845 10.273 1 96 464 ASN A O 1
ATOM 3696 N N . ALA A 1 465 ? -13.719 0.749 12.234 1 96.81 465 ALA A N 1
ATOM 3697 C CA . ALA A 1 465 ? -12.367 0.979 11.719 1 96.81 465 ALA A CA 1
ATOM 3698 C C . ALA A 1 465 ? -11.977 -0.106 10.719 1 96.81 465 ALA A C 1
ATOM 3700 O O . ALA A 1 465 ? -11.469 0.194 9.633 1 96.81 465 ALA A O 1
ATOM 3701 N N . VAL A 1 466 ? -12.234 -1.394 11.023 1 97 466 VAL A N 1
ATOM 3702 C CA . VAL A 1 466 ? -11.859 -2.525 10.18 1 97 466 VAL A CA 1
ATOM 3703 C C . VAL A 1 466 ? -12.617 -2.453 8.859 1 97 466 VAL A C 1
ATOM 3705 O O . VAL A 1 466 ? -12.031 -2.641 7.789 1 97 466 VAL A O 1
ATOM 3708 N N . GLU A 1 467 ? -13.867 -2.162 8.953 1 97.44 467 GLU A N 1
ATOM 3709 C CA . GLU A 1 467 ? -14.703 -2.055 7.762 1 97.44 467 GLU A CA 1
ATOM 3710 C C . GLU A 1 467 ? -14.242 -0.915 6.859 1 97.44 467 GLU A C 1
ATOM 3712 O O . GLU A 1 467 ? -14.156 -1.076 5.641 1 97.44 467 GLU A O 1
ATOM 3717 N N . LEU A 1 468 ? -13.891 0.219 7.484 1 98.25 468 LEU A N 1
ATOM 3718 C CA . LEU A 1 468 ? -13.461 1.375 6.707 1 98.25 468 LEU A CA 1
ATOM 3719 C C . LEU A 1 468 ? -12.148 1.083 5.977 1 98.25 468 LEU A C 1
ATOM 3721 O O . LEU A 1 468 ? -12.016 1.385 4.789 1 98.25 468 LEU A O 1
ATOM 3725 N N . VAL A 1 469 ? -11.258 0.533 6.66 1 97.56 469 VAL A N 1
ATOM 3726 C CA . VAL A 1 469 ? -9.969 0.205 6.059 1 97.56 469 VAL A CA 1
ATOM 3727 C C . VAL A 1 469 ? -10.172 -0.801 4.926 1 97.56 469 VAL A C 1
ATOM 3729 O O . VAL A 1 469 ? -9.625 -0.637 3.836 1 97.56 469 VAL A O 1
ATOM 3732 N N . GLY A 1 470 ? -10.945 -1.841 5.156 1 97.75 470 GLY A N 1
ATOM 3733 C CA . GLY A 1 470 ? -11.227 -2.842 4.141 1 97.75 470 GLY A CA 1
ATOM 3734 C C . GLY A 1 470 ? -11.945 -2.277 2.932 1 97.75 470 GLY A C 1
ATOM 3735 O O . GLY A 1 470 ? -11.578 -2.566 1.792 1 97.75 470 GLY A O 1
ATOM 3736 N N . LEU A 1 471 ? -12.953 -1.497 3.184 1 98 471 LEU A N 1
ATOM 3737 C CA . LEU A 1 471 ? -13.742 -0.91 2.109 1 98 471 LEU A CA 1
ATOM 3738 C C . LEU A 1 471 ? -12.891 0.016 1.249 1 98 471 LEU A C 1
ATOM 3740 O O . LEU A 1 471 ? -13.016 0.025 0.023 1 98 471 LEU A O 1
ATOM 3744 N N . ARG A 1 472 ? -12.031 0.824 1.907 1 97.62 472 ARG A N 1
ATOM 3745 C CA . ARG A 1 472 ? -11.156 1.702 1.145 1 97.62 472 ARG A CA 1
ATOM 3746 C C . ARG A 1 472 ? -10.328 0.91 0.135 1 97.62 472 ARG A C 1
ATOM 3748 O O . ARG A 1 472 ? -10.25 1.28 -1.038 1 97.62 472 ARG A O 1
ATOM 3755 N N . ASP A 1 473 ? -9.734 -0.179 0.605 1 95.44 473 ASP A N 1
ATOM 3756 C CA . ASP A 1 473 ? -8.859 -0.958 -0.269 1 95.44 473 ASP A CA 1
ATOM 3757 C C . ASP A 1 473 ? -9.664 -1.661 -1.36 1 95.44 473 ASP A C 1
ATOM 3759 O O . ASP A 1 473 ? -9.203 -1.791 -2.494 1 95.44 473 ASP A O 1
ATOM 3763 N N . ILE A 1 474 ? -10.812 -2.131 -1.043 1 95.75 474 ILE A N 1
ATOM 3764 C CA . ILE A 1 474 ? -11.672 -2.795 -2.016 1 95.75 474 ILE A CA 1
ATOM 3765 C C . ILE A 1 474 ? -12.148 -1.785 -3.059 1 95.75 474 ILE A C 1
ATOM 3767 O O . ILE A 1 474 ? -12.266 -2.115 -4.238 1 95.75 474 ILE A O 1
ATOM 3771 N N . MET A 1 475 ? -12.391 -0.549 -2.617 1 96.5 475 MET A N 1
ATOM 3772 C CA . MET A 1 475 ? -12.734 0.525 -3.547 1 96.5 475 MET A CA 1
ATOM 3773 C C . MET A 1 475 ? -11.602 0.764 -4.539 1 96.5 475 MET A C 1
ATOM 3775 O O . MET A 1 475 ? -11.828 0.831 -5.746 1 96.5 475 MET A O 1
ATOM 3779 N N . VAL A 1 476 ? -10.453 0.904 -4.004 1 95.5 476 VAL A N 1
ATOM 3780 C CA . VAL A 1 476 ? -9.281 1.21 -4.828 1 95.5 476 VAL A CA 1
ATOM 3781 C C . VAL A 1 476 ? -9.031 0.071 -5.812 1 95.5 476 VAL A C 1
ATOM 3783 O O . VAL A 1 476 ? -8.594 0.303 -6.941 1 95.5 476 VAL A O 1
ATOM 3786 N N . ALA A 1 477 ? -9.398 -1.107 -5.41 1 91.94 477 ALA A N 1
ATOM 3787 C CA . ALA A 1 477 ? -9.266 -2.271 -6.281 1 91.94 477 ALA A CA 1
ATOM 3788 C C . ALA A 1 477 ? -10.422 -2.348 -7.277 1 91.94 477 ALA A C 1
ATOM 3790 O O . ALA A 1 477 ? -10.469 -3.254 -8.109 1 91.94 477 ALA A O 1
ATOM 3791 N N . LEU A 1 478 ? -11.375 -1.475 -7.18 1 92.75 478 LEU A N 1
ATOM 3792 C CA . LEU A 1 478 ? -12.555 -1.386 -8.047 1 92.75 478 LEU A CA 1
ATOM 3793 C C . LEU A 1 478 ? -13.352 -2.682 -8.008 1 92.75 478 LEU A C 1
ATOM 3795 O O . LEU A 1 478 ? -13.875 -3.127 -9.031 1 92.75 478 LEU A O 1
ATOM 3799 N N . ASN A 1 479 ? -13.375 -3.295 -6.812 1 91.25 479 ASN A N 1
ATOM 3800 C CA . ASN A 1 479 ? -14.062 -4.574 -6.668 1 91.25 479 ASN A CA 1
ATOM 3801 C C . ASN A 1 479 ? -15.5 -4.387 -6.199 1 91.25 479 ASN A C 1
ATOM 3803 O O . ASN A 1 479 ? -15.812 -4.602 -5.027 1 91.25 479 ASN A O 1
ATOM 3807 N N . HIS A 1 480 ? -16.375 -4.133 -7.113 1 91.69 480 HIS A N 1
ATOM 3808 C CA . HIS A 1 480 ? -17.781 -3.859 -6.836 1 91.69 480 HIS A CA 1
ATOM 3809 C C . HIS A 1 480 ? -18.469 -5.078 -6.234 1 91.69 480 HIS A C 1
ATOM 3811 O O . HIS A 1 480 ? -19.344 -4.941 -5.371 1 91.69 480 HIS A O 1
ATOM 3817 N N . ASP A 1 481 ? -18.078 -6.195 -6.633 1 89.56 481 ASP A N 1
ATOM 3818 C CA . ASP A 1 481 ? -18.719 -7.43 -6.176 1 89.56 481 ASP A CA 1
ATOM 3819 C C . ASP A 1 481 ? -18.516 -7.625 -4.672 1 89.56 481 ASP A C 1
ATOM 3821 O O . ASP A 1 481 ? -19.453 -7.988 -3.961 1 89.56 481 ASP A O 1
ATOM 3825 N N . ARG A 1 482 ? -17.312 -7.348 -4.254 1 92.25 482 ARG A N 1
ATOM 3826 C CA . ARG A 1 482 ? -17.031 -7.531 -2.836 1 92.25 482 ARG A CA 1
ATOM 3827 C C . ARG A 1 482 ? -17.75 -6.488 -1.989 1 92.25 482 ARG A C 1
ATOM 3829 O O . ARG A 1 482 ? -18.141 -6.77 -0.855 1 92.25 482 ARG A O 1
ATOM 3836 N N . ILE A 1 483 ? -17.906 -5.305 -2.504 1 94.62 483 ILE A N 1
ATOM 3837 C CA . ILE A 1 483 ? -18.672 -4.285 -1.791 1 94.62 483 ILE A CA 1
ATOM 3838 C C . ILE A 1 483 ? -20.125 -4.707 -1.684 1 94.62 483 ILE A C 1
ATOM 3840 O O . ILE A 1 483 ? -20.734 -4.621 -0.61 1 94.62 483 ILE A O 1
ATOM 3844 N N . ASN A 1 484 ? -20.703 -5.215 -2.807 1 93.44 484 ASN A N 1
ATOM 3845 C CA . ASN A 1 484 ? -22.078 -5.68 -2.809 1 93.44 484 ASN A CA 1
ATOM 3846 C C . ASN A 1 484 ? -22.281 -6.848 -1.846 1 93.44 484 ASN A C 1
ATOM 3848 O O . ASN A 1 484 ? -23.266 -6.891 -1.115 1 93.44 484 ASN A O 1
ATOM 3852 N N . GLU A 1 485 ? -21.375 -7.754 -1.881 1 92.88 485 GLU A N 1
ATOM 3853 C CA . GLU A 1 485 ? -21.438 -8.891 -0.967 1 92.88 485 GLU A CA 1
ATOM 3854 C C . GLU A 1 485 ? -21.422 -8.43 0.488 1 92.88 485 GLU A C 1
ATOM 3856 O O . GLU A 1 485 ? -22.203 -8.914 1.306 1 92.88 485 GLU A O 1
ATOM 3861 N N . TYR A 1 486 ? -20.562 -7.52 0.791 1 95.81 486 TYR A N 1
ATOM 3862 C CA . TYR A 1 486 ? -20.453 -7.047 2.166 1 95.81 486 TYR A CA 1
ATOM 3863 C C . TYR A 1 486 ? -21.734 -6.312 2.578 1 95.81 486 TYR A C 1
ATOM 3865 O O . TYR A 1 486 ? -22.172 -6.418 3.725 1 95.81 486 TYR A O 1
ATOM 3873 N N . GLU A 1 487 ? -22.234 -5.5 1.652 1 96.75 487 GLU A N 1
ATOM 3874 C CA . GLU A 1 487 ? -23.484 -4.797 1.972 1 96.75 487 GLU A CA 1
ATOM 3875 C C . GLU A 1 487 ? -24.562 -5.773 2.418 1 96.75 487 GLU A C 1
ATOM 3877 O O . GLU A 1 487 ? -25.297 -5.496 3.365 1 96.75 487 GLU A O 1
ATOM 3882 N N . GLN A 1 488 ? -24.656 -6.91 1.758 1 94.19 488 GLN A N 1
ATOM 3883 C CA . GLN A 1 488 ? -25.656 -7.914 2.139 1 94.19 488 GLN A CA 1
ATOM 3884 C C . GLN A 1 488 ? -25.375 -8.445 3.543 1 94.19 488 GLN A C 1
ATOM 3886 O O . GLN A 1 488 ? -26.297 -8.609 4.34 1 94.19 488 GLN A O 1
ATOM 3891 N N . ILE A 1 489 ? -24.141 -8.672 3.814 1 93.69 489 ILE A N 1
ATOM 3892 C CA . ILE A 1 489 ? -23.75 -9.156 5.133 1 93.69 489 ILE A CA 1
ATOM 3893 C C . ILE A 1 489 ? -24.047 -8.086 6.184 1 93.69 489 ILE A C 1
ATOM 3895 O O . ILE A 1 489 ? -24.594 -8.391 7.246 1 93.69 489 ILE A O 1
ATOM 3899 N N . TRP A 1 490 ? -23.641 -6.852 5.848 1 95.5 490 TRP A N 1
ATOM 3900 C CA . TRP A 1 490 ? -23.844 -5.707 6.734 1 95.5 490 TRP A CA 1
ATOM 3901 C C . TRP A 1 490 ? -25.312 -5.531 7.074 1 95.5 490 TRP A C 1
ATOM 3903 O O . TRP A 1 490 ? -25.672 -5.324 8.234 1 95.5 490 TRP A O 1
ATOM 3913 N N . ARG A 1 491 ? -26.25 -5.664 6.07 1 95 491 ARG A N 1
ATOM 3914 C CA . ARG A 1 491 ? -27.688 -5.559 6.277 1 95 491 ARG A CA 1
ATOM 3915 C C . ARG A 1 491 ? -28.172 -6.629 7.246 1 95 491 ARG A C 1
ATOM 3917 O O . ARG A 1 491 ? -28.969 -6.336 8.148 1 95 491 ARG A O 1
ATOM 3924 N N . ARG A 1 492 ? -27.656 -7.793 7.059 1 91.94 492 ARG A N 1
ATOM 3925 C CA . ARG A 1 492 ? -28.062 -8.898 7.922 1 91.94 492 ARG A CA 1
ATOM 3926 C C . ARG A 1 492 ? -27.609 -8.664 9.359 1 91.94 492 ARG A C 1
ATOM 3928 O O . ARG A 1 492 ? -28.375 -8.859 10.297 1 91.94 492 ARG A O 1
ATOM 3935 N N . ASN A 1 493 ? -26.375 -8.211 9.508 1 91.38 493 ASN A N 1
ATOM 3936 C CA . ASN A 1 493 ? -25.797 -7.98 10.828 1 91.38 493 ASN A CA 1
ATOM 3937 C C . ASN A 1 493 ? -26.547 -6.883 11.578 1 91.38 493 ASN A C 1
ATOM 3939 O O . ASN A 1 493 ? -26.625 -6.895 12.805 1 91.38 493 ASN A O 1
ATOM 3943 N N . HIS A 1 494 ? -27.125 -5.941 10.828 1 93.25 494 HIS A N 1
ATOM 3944 C CA . HIS A 1 494 ? -27.75 -4.793 11.461 1 93.25 494 HIS A CA 1
ATOM 3945 C C . HIS A 1 494 ? -29.266 -4.879 11.359 1 93.25 494 HIS A C 1
ATOM 3947 O O . HIS A 1 494 ? -29.969 -3.91 11.656 1 93.25 494 HIS A O 1
ATOM 3953 N N . ASN A 1 495 ? -29.812 -5.977 10.844 1 92.94 495 ASN A N 1
ATOM 3954 C CA . ASN A 1 495 ? -31.25 -6.23 10.727 1 92.94 495 ASN A CA 1
ATOM 3955 C C . ASN A 1 495 ? -31.938 -5.18 9.867 1 92.94 495 ASN A C 1
ATOM 3957 O O . ASN A 1 495 ? -32.969 -4.637 10.25 1 92.94 495 ASN A O 1
ATOM 3961 N N . ILE A 1 496 ? -31.312 -4.805 8.758 1 94 496 ILE A N 1
ATOM 3962 C CA . ILE A 1 496 ? -31.906 -3.893 7.785 1 94 496 ILE A CA 1
ATOM 3963 C C . ILE A 1 496 ? -32.5 -4.688 6.629 1 94 496 ILE A C 1
ATOM 3965 O O . ILE A 1 496 ? -31.781 -5.359 5.891 1 94 496 ILE A O 1
ATOM 3969 N N . PRO A 1 497 ? -33.812 -4.586 6.441 1 92.62 497 PRO A N 1
ATOM 3970 C CA . PRO A 1 497 ? -34.469 -5.363 5.387 1 92.62 497 PRO A CA 1
ATOM 3971 C C . PRO A 1 497 ? -34.031 -4.93 3.986 1 92.62 497 PRO A C 1
ATOM 3973 O O . PRO A 1 497 ? -33.625 -3.785 3.785 1 92.62 497 PRO A O 1
ATOM 3976 N N . ASP A 1 498 ? -34.188 -5.848 3.094 1 89.12 498 ASP A N 1
ATOM 3977 C CA . ASP A 1 498 ? -33.906 -5.547 1.696 1 89.12 498 ASP A CA 1
ATOM 3978 C C . ASP A 1 498 ? -34.781 -4.402 1.186 1 89.12 498 ASP A C 1
ATOM 3980 O O . ASP A 1 498 ? -35.938 -4.301 1.55 1 89.12 498 ASP A O 1
ATOM 3984 N N . GLY A 1 499 ? -34.281 -3.545 0.355 1 87.56 499 GLY A N 1
ATOM 3985 C CA . GLY A 1 499 ? -35.031 -2.445 -0.22 1 87.56 499 GLY A CA 1
ATOM 3986 C C . GLY A 1 499 ? -34.875 -1.146 0.546 1 87.56 499 GLY A C 1
ATOM 3987 O O . GLY A 1 499 ? -35.188 -0.071 0.03 1 87.56 499 GLY A O 1
ATOM 3988 N N . GLN A 1 500 ? -34.531 -1.242 1.771 1 90.88 500 GLN A N 1
ATOM 3989 C CA . GLN A 1 500 ? -34.25 -0.037 2.549 1 90.88 500 GLN A CA 1
ATOM 3990 C C . GLN A 1 500 ? -32.812 0.438 2.346 1 90.88 500 GLN A C 1
ATOM 3992 O O . GLN A 1 500 ? -31.938 -0.349 1.979 1 90.88 500 GLN A O 1
ATOM 3997 N N . PRO A 1 501 ? -32.594 1.693 2.625 1 91.44 501 PRO A N 1
ATOM 3998 C CA . PRO A 1 501 ? -31.234 2.178 2.502 1 91.44 501 PRO A CA 1
ATOM 3999 C C . PRO A 1 501 ? -30.281 1.51 3.492 1 91.44 501 PRO A C 1
ATOM 4001 O O . PRO A 1 501 ? -30.656 1.255 4.641 1 91.44 501 PRO A O 1
ATOM 4004 N N . SER A 1 502 ? -29.141 1.187 3.043 1 93.5 502 SER A N 1
ATOM 4005 C CA . SER A 1 502 ? -28.109 0.577 3.887 1 93.5 502 SER A CA 1
ATOM 4006 C C . SER A 1 502 ? -27.422 1.623 4.75 1 93.5 502 SER A C 1
ATOM 4008 O O . SER A 1 502 ? -26.25 1.942 4.52 1 93.5 502 SER A O 1
ATOM 4010 N N . THR A 1 503 ? -28 2.137 5.727 1 94.81 503 THR A N 1
ATOM 4011 C CA . THR A 1 503 ? -27.453 3.154 6.617 1 94.81 503 THR A CA 1
ATOM 4012 C C . THR A 1 503 ? -28.109 3.072 7.996 1 94.81 503 THR A C 1
ATOM 4014 O O . THR A 1 503 ? -29.25 2.631 8.125 1 94.81 503 THR A O 1
ATOM 4017 N N . LEU A 1 504 ? -27.375 3.342 9 1 93.25 504 LEU A N 1
ATOM 4018 C CA . LEU A 1 504 ? -27.859 3.383 10.375 1 93.25 504 LEU A CA 1
ATOM 4019 C C . LEU A 1 504 ? -28.25 4.805 10.766 1 93.25 504 LEU A C 1
ATOM 4021 O O . LEU A 1 504 ? -28.734 5.035 11.883 1 93.25 504 LEU A O 1
ATOM 4025 N N . VAL A 1 505 ? -27.953 5.707 9.922 1 87.19 505 VAL A N 1
ATOM 4026 C CA . VAL A 1 505 ? -28.219 7.117 10.195 1 87.19 505 VAL A CA 1
ATOM 4027 C C . VAL A 1 505 ? -29.656 7.445 9.836 1 87.19 505 VAL A C 1
ATOM 4029 O O . VAL A 1 505 ? -30.141 7.094 8.75 1 87.19 505 VAL A O 1
ATOM 4032 N N . GLY A 1 506 ? -30.656 7.453 10.914 1 69 506 GLY A N 1
ATOM 4033 C CA . GLY A 1 506 ? -32.062 7.746 10.695 1 69 506 GLY A CA 1
ATOM 4034 C C . GLY A 1 506 ? -32.281 9.07 9.992 1 69 506 GLY A C 1
ATOM 4035 O O . GLY A 1 506 ? -31.375 9.891 9.891 1 69 506 GLY A O 1
ATOM 4036 N N . SER A 1 507 ? -33.344 9.109 9.18 1 52.12 507 SER A N 1
ATOM 4037 C CA . SER A 1 507 ? -33.781 10.367 8.594 1 52.12 507 SER A CA 1
ATOM 4038 C C . SER A 1 507 ? -33.719 11.5 9.609 1 52.12 507 SER A C 1
ATOM 4040 O O . SER A 1 507 ? -33.406 12.648 9.266 1 52.12 507 SER A O 1
ATOM 4042 N N . THR A 1 508 ? -34.031 11.258 10.914 1 41.88 508 THR A N 1
ATOM 4043 C CA . THR A 1 508 ? -34.281 12.289 11.914 1 41.88 508 THR A CA 1
ATOM 4044 C C . THR A 1 508 ? -33 12.617 12.664 1 41.88 508 THR A C 1
ATOM 4046 O O . THR A 1 508 ? -32.938 13.578 13.43 1 41.88 508 THR A O 1
ATOM 4049 N N . GLN A 1 509 ? -32.25 11.898 13.023 1 43.06 509 GLN A N 1
ATOM 4050 C CA . GLN A 1 509 ? -31.078 12.125 13.875 1 43.06 509 GLN A CA 1
ATOM 4051 C C . GLN A 1 509 ? -30.109 13.094 13.227 1 43.06 509 GLN A C 1
ATOM 4053 O O . GLN A 1 509 ? -29 13.297 13.727 1 43.06 509 GLN A O 1
ATOM 4058 N N . ASP A 1 510 ? -30.438 13.68 12.281 1 48.5 510 ASP A N 1
ATOM 4059 C CA . ASP A 1 510 ? -29.688 14.75 11.625 1 48.5 510 ASP A CA 1
ATOM 4060 C C . ASP A 1 510 ? -29.359 15.875 12.602 1 48.5 510 ASP A C 1
ATOM 4062 O O . ASP A 1 510 ? -28.875 16.938 12.195 1 48.5 510 ASP A O 1
ATOM 4066 N N . LYS A 1 511 ? -30.047 15.891 13.75 1 45.22 511 LYS A N 1
ATOM 4067 C CA . LYS A 1 511 ? -29.906 17.141 14.484 1 45.22 511 LYS A CA 1
ATOM 4068 C C . LYS A 1 511 ? -28.484 17.312 15.008 1 45.22 511 LYS A C 1
ATOM 4070 O O . LYS A 1 511 ? -28 18.438 15.164 1 45.22 511 LYS A O 1
ATOM 4075 N N . GLU A 1 512 ? -27.938 16.391 15.477 1 47.06 512 GLU A N 1
ATOM 4076 C CA . GLU A 1 512 ? -26.641 16.578 16.125 1 47.06 512 GLU A CA 1
ATOM 4077 C C . GLU A 1 512 ? -25.531 16.797 15.094 1 47.06 512 GLU A C 1
ATOM 4079 O O . GLU A 1 512 ? -24.547 17.484 15.367 1 47.06 512 GLU A O 1
ATOM 4084 N N . ILE A 1 513 ? -25.625 16.062 13.953 1 50.5 513 ILE A N 1
ATOM 4085 C CA . ILE A 1 513 ? -24.625 16.266 12.906 1 50.5 513 ILE A CA 1
ATOM 4086 C C . ILE A 1 513 ? -24.891 17.594 12.203 1 50.5 513 ILE A C 1
ATOM 4088 O O . ILE A 1 513 ? -23.984 18.156 11.578 1 50.5 513 ILE A O 1
ATOM 4092 N N . LYS A 1 514 ? -26.266 18.125 12.32 1 45.22 514 LYS A N 1
ATOM 4093 C CA . LYS A 1 514 ? -26.703 19.344 11.656 1 45.22 514 LYS A CA 1
ATOM 4094 C C . LYS A 1 514 ? -26.516 20.562 12.555 1 45.22 514 LYS A C 1
ATOM 4096 O O . LYS A 1 514 ? -26.688 21.703 12.117 1 45.22 514 LYS A O 1
ATOM 4101 N N . ARG A 1 515 ? -26.344 20.312 13.961 1 39.59 515 ARG A N 1
ATOM 4102 C CA . ARG A 1 515 ? -26.062 21.531 14.719 1 39.59 515 ARG A CA 1
ATOM 4103 C C . ARG A 1 515 ? -24.594 21.922 14.586 1 39.59 515 ARG A C 1
ATOM 4105 O O . ARG A 1 515 ? -23.703 21.062 14.656 1 39.59 515 ARG A O 1
ATOM 4112 N N . MET B 1 1 ? 8.781 -33.344 -39.75 1 92.38 1 MET B N 1
ATOM 4113 C CA . MET B 1 1 ? 9.172 -32.188 -38.969 1 92.38 1 MET B CA 1
ATOM 4114 C C . MET B 1 1 ? 8.023 -31.203 -38.844 1 92.38 1 MET B C 1
ATOM 4116 O O . MET B 1 1 ? 7.66 -30.531 -39.812 1 92.38 1 MET B O 1
ATOM 4120 N N . ALA B 1 2 ? 7.5 -31.219 -37.625 1 96.06 2 ALA B N 1
ATOM 4121 C CA . ALA B 1 2 ? 6.371 -30.312 -37.406 1 96.06 2 ALA B CA 1
ATOM 4122 C C . ALA B 1 2 ? 6.848 -28.906 -37.062 1 96.06 2 ALA B C 1
ATOM 4124 O O . ALA B 1 2 ? 7.902 -28.734 -36.469 1 96.06 2 ALA B O 1
ATOM 4125 N N . LYS B 1 3 ? 6.121 -27.938 -37.562 1 98.12 3 LYS B N 1
ATOM 4126 C CA . LYS B 1 3 ? 6.336 -26.531 -37.188 1 98.12 3 LYS B CA 1
ATOM 4127 C C . LYS B 1 3 ? 5.52 -26.172 -35.938 1 98.12 3 LYS B C 1
ATOM 4129 O O . LYS B 1 3 ? 4.289 -26.141 -36 1 98.12 3 LYS B O 1
ATOM 4134 N N . VAL B 1 4 ? 6.277 -25.859 -34.875 1 98.69 4 VAL B N 1
ATOM 4135 C CA . VAL B 1 4 ? 5.641 -25.656 -33.562 1 98.69 4 VAL B CA 1
ATOM 4136 C C . VAL B 1 4 ? 5.781 -24.203 -33.156 1 98.69 4 VAL B C 1
ATOM 4138 O O . VAL B 1 4 ? 6.887 -23.656 -33.156 1 98.69 4 VAL B O 1
ATOM 4141 N N . LEU B 1 5 ? 4.707 -23.562 -32.781 1 98.81 5 LEU B N 1
ATOM 4142 C CA . LEU B 1 5 ? 4.707 -22.234 -32.188 1 98.81 5 LEU B CA 1
ATOM 4143 C C . LEU B 1 5 ? 4.238 -22.281 -30.75 1 98.81 5 LEU B C 1
ATOM 4145 O O . LEU B 1 5 ? 3.107 -22.688 -30.469 1 98.81 5 LEU B O 1
ATOM 4149 N N . PHE B 1 6 ? 5.137 -21.906 -29.859 1 98.75 6 PHE B N 1
ATOM 4150 C CA . PHE B 1 6 ? 4.75 -21.703 -28.469 1 98.75 6 PHE B CA 1
ATOM 4151 C C . PHE B 1 6 ? 4.363 -20.25 -28.234 1 98.75 6 PHE B C 1
ATOM 4153 O O . PHE B 1 6 ? 5.023 -19.328 -28.734 1 98.75 6 PHE B O 1
ATOM 4160 N N . ILE B 1 7 ? 3.316 -20.078 -27.5 1 98.38 7 ILE B N 1
ATOM 4161 C CA . ILE B 1 7 ? 2.953 -18.75 -27.031 1 98.38 7 ILE B CA 1
ATOM 4162 C C . ILE B 1 7 ? 2.963 -18.719 -25.516 1 98.38 7 ILE B C 1
ATOM 4164 O O . ILE B 1 7 ? 2.293 -19.516 -24.859 1 98.38 7 ILE B O 1
ATOM 4168 N N . ASN B 1 8 ? 3.771 -17.859 -24.938 1 98.06 8 ASN B N 1
ATOM 4169 C CA . ASN B 1 8 ? 3.736 -17.594 -23.5 1 98.06 8 ASN B CA 1
ATOM 4170 C C . ASN B 1 8 ? 2.738 -16.5 -23.156 1 98.06 8 ASN B C 1
ATOM 4172 O O . ASN B 1 8 ? 3.008 -15.312 -23.375 1 98.06 8 ASN B O 1
ATOM 4176 N N . PRO B 1 9 ? 1.633 -16.891 -22.578 1 97.12 9 PRO B N 1
ATOM 4177 C CA . PRO B 1 9 ? 0.604 -15.883 -22.312 1 97.12 9 PRO B CA 1
ATOM 4178 C C . PRO B 1 9 ? 1.023 -14.891 -21.234 1 97.12 9 PRO B C 1
ATOM 4180 O O . PRO B 1 9 ? 1.928 -15.172 -20.438 1 97.12 9 PRO B O 1
ATOM 4183 N N . ARG B 1 10 ? 0.341 -13.734 -21.234 1 94.56 10 ARG B N 1
ATOM 4184 C CA . ARG B 1 10 ? 0.612 -12.703 -20.25 1 94.56 10 ARG B CA 1
ATOM 4185 C C . ARG B 1 10 ? 0.201 -13.164 -18.859 1 94.56 10 ARG B C 1
ATOM 4187 O O . ARG B 1 10 ? -0.842 -13.805 -18.688 1 94.56 10 ARG B O 1
ATOM 4194 N N . VAL B 1 11 ? 1.06 -12.906 -17.938 1 89.12 11 VAL B N 1
ATOM 4195 C CA . VAL B 1 11 ? 0.771 -13.203 -16.547 1 89.12 11 VAL B CA 1
ATOM 4196 C C . VAL B 1 11 ? 1.038 -11.969 -15.688 1 89.12 11 VAL B C 1
ATOM 4198 O O . VAL B 1 11 ? 2.006 -11.234 -15.922 1 89.12 11 VAL B O 1
ATOM 4201 N N . ARG B 1 12 ? 0.176 -11.633 -14.68 1 80.69 12 ARG B N 1
ATOM 4202 C CA . ARG B 1 12 ? 0.362 -10.555 -13.703 1 80.69 12 ARG B CA 1
ATOM 4203 C C . ARG B 1 12 ? 0.791 -9.266 -14.391 1 80.69 12 ARG B C 1
ATOM 4205 O O . ARG B 1 12 ? 1.865 -8.734 -14.102 1 80.69 12 ARG B O 1
ATOM 4212 N N . GLU B 1 13 ? -0.002 -8.625 -15.141 1 76 13 GLU B N 1
ATOM 4213 C CA . GLU B 1 13 ? 0.305 -7.484 -16 1 76 13 GLU B CA 1
ATOM 4214 C C . GLU B 1 13 ? 0.694 -6.262 -15.18 1 76 13 GLU B C 1
ATOM 4216 O O . GLU B 1 13 ? 1.305 -5.324 -15.695 1 76 13 GLU B O 1
ATOM 4221 N N . GLU B 1 14 ? 0.462 -6.367 -13.883 1 74.38 14 GLU B N 1
ATOM 4222 C CA . GLU B 1 14 ? 0.822 -5.258 -13.008 1 74.38 14 GLU B CA 1
ATOM 4223 C C . GLU B 1 14 ? 2.301 -5.305 -12.633 1 74.38 14 GLU B C 1
ATOM 4225 O O . GLU B 1 14 ? 2.848 -4.328 -12.117 1 74.38 14 GLU B O 1
ATOM 4230 N N . ASP B 1 15 ? 2.969 -6.348 -12.953 1 80.81 15 ASP B N 1
ATOM 4231 C CA . ASP B 1 15 ? 4.379 -6.527 -12.617 1 80.81 15 ASP B CA 1
ATOM 4232 C C . ASP B 1 15 ? 5.238 -6.605 -13.875 1 80.81 15 ASP B C 1
ATOM 4234 O O . ASP B 1 15 ? 4.727 -6.848 -14.969 1 80.81 15 ASP B O 1
ATOM 4238 N N . GLU B 1 16 ? 6.586 -6.43 -13.68 1 89.44 16 GLU B N 1
ATOM 4239 C CA . GLU B 1 16 ? 7.539 -6.652 -14.766 1 89.44 16 GLU B CA 1
ATOM 4240 C C . GLU B 1 16 ? 7.82 -8.141 -14.961 1 89.44 16 GLU B C 1
ATOM 4242 O O . GLU B 1 16 ? 7.871 -8.898 -13.992 1 89.44 16 GLU B O 1
ATOM 4247 N N . PRO B 1 17 ? 7.914 -8.523 -16.172 1 92.81 17 PRO B N 1
ATOM 4248 C CA . PRO B 1 17 ? 8.281 -9.922 -16.406 1 92.81 17 PRO B CA 1
ATOM 4249 C C . PRO B 1 17 ? 9.703 -10.242 -15.93 1 92.81 17 PRO B C 1
ATOM 4251 O O . PRO B 1 17 ? 10.664 -9.617 -16.391 1 92.81 17 PRO B O 1
ATOM 4254 N N . ARG B 1 18 ? 9.812 -11.219 -15.055 1 93.31 18 ARG B N 1
ATOM 4255 C CA . ARG B 1 18 ? 11.109 -11.484 -14.445 1 93.31 18 ARG B CA 1
ATOM 4256 C C . ARG B 1 18 ? 11.5 -12.953 -14.602 1 93.31 18 ARG B C 1
ATOM 4258 O O . ARG B 1 18 ? 12.664 -13.32 -14.422 1 93.31 18 ARG B O 1
ATOM 4265 N N . HIS B 1 19 ? 10.57 -13.812 -15 1 94.25 19 HIS B N 1
ATOM 4266 C CA . HIS B 1 19 ? 10.82 -15.25 -15.039 1 94.25 19 HIS B CA 1
ATOM 4267 C C . HIS B 1 19 ? 10.625 -15.812 -16.438 1 94.25 19 HIS B C 1
ATOM 4269 O O . HIS B 1 19 ? 9.516 -15.789 -16.984 1 94.25 19 HIS B O 1
ATOM 4275 N N . VAL B 1 20 ? 11.664 -16.297 -16.938 1 96.25 20 VAL B N 1
ATOM 4276 C CA . VAL B 1 20 ? 11.5 -17.062 -18.172 1 96.25 20 VAL B CA 1
ATOM 4277 C C . VAL B 1 20 ? 10.586 -18.266 -17.922 1 96.25 20 VAL B C 1
ATOM 4279 O O . VAL B 1 20 ? 10.75 -18.969 -16.922 1 96.25 20 VAL B O 1
ATOM 4282 N N . PRO B 1 21 ? 9.602 -18.422 -18.766 1 95.94 21 PRO B N 1
ATOM 4283 C CA . PRO B 1 21 ? 8.719 -19.562 -18.547 1 95.94 21 PRO B CA 1
ATOM 4284 C C . PRO B 1 21 ? 9.438 -20.906 -18.703 1 95.94 21 PRO B C 1
ATOM 4286 O O . PRO B 1 21 ? 9.57 -21.422 -19.812 1 95.94 21 PRO B O 1
ATOM 4289 N N . TYR B 1 22 ? 9.766 -21.5 -17.641 1 95.62 22 TYR B N 1
ATOM 4290 C CA . TYR B 1 22 ? 10.609 -22.688 -17.609 1 95.62 22 TYR B CA 1
ATOM 4291 C C . TYR B 1 22 ? 9.938 -23.859 -18.328 1 95.62 22 TYR B C 1
ATOM 4293 O O . TYR B 1 22 ? 10.578 -24.562 -19.125 1 95.62 22 TYR B O 1
ATOM 4301 N N . GLY B 1 23 ? 8.633 -24.062 -18.062 1 95.06 23 GLY B N 1
ATOM 4302 C CA . GLY B 1 23 ? 7.906 -25.172 -18.672 1 95.06 23 GLY B CA 1
ATOM 4303 C C . GLY B 1 23 ? 7.895 -25.109 -20.188 1 95.06 23 GLY B C 1
ATOM 4304 O O . GLY B 1 23 ? 8.18 -26.094 -20.859 1 95.06 23 GLY B O 1
ATOM 4305 N N . ILE B 1 24 ? 7.641 -23.922 -20.703 1 97.5 24 ILE B N 1
ATOM 4306 C CA . ILE B 1 24 ? 7.613 -23.75 -22.156 1 97.5 24 ILE B CA 1
ATOM 4307 C C . I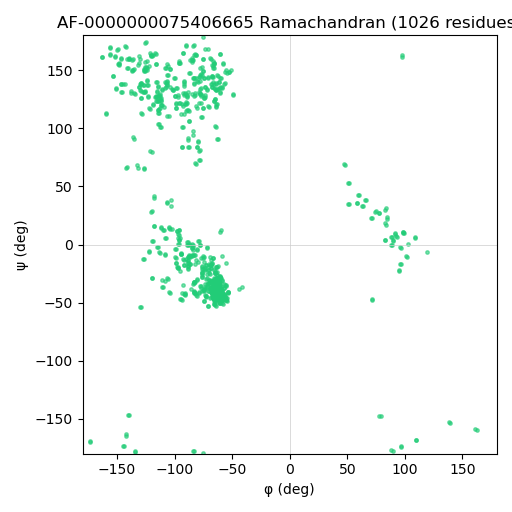LE B 1 24 ? 9.023 -23.922 -22.719 1 97.5 24 ILE B C 1
ATOM 4309 O O . ILE B 1 24 ? 9.211 -24.578 -23.75 1 97.5 24 ILE B O 1
ATOM 4313 N N . ALA B 1 25 ? 10.023 -23.391 -22.062 1 98.31 25 ALA B N 1
ATOM 4314 C CA . ALA B 1 25 ? 11.406 -23.5 -22.531 1 98.31 25 ALA B CA 1
ATOM 4315 C C . ALA B 1 25 ? 11.859 -24.953 -22.578 1 98.31 25 ALA B C 1
ATOM 4317 O O . ALA B 1 25 ? 12.555 -25.359 -23.516 1 98.31 25 ALA B O 1
ATOM 4318 N N . LEU B 1 26 ? 11.461 -25.688 -21.609 1 97.81 26 LEU B N 1
ATOM 4319 C CA . LEU B 1 26 ? 11.836 -27.094 -21.531 1 97.81 26 LEU B CA 1
ATOM 4320 C C . LEU B 1 26 ? 11.141 -27.891 -22.641 1 97.81 26 LEU B C 1
ATOM 4322 O O . LEU B 1 26 ? 11.773 -28.703 -23.312 1 97.81 26 LEU B O 1
ATOM 4326 N N . LEU B 1 27 ? 9.844 -27.672 -22.828 1 98.38 27 LEU B N 1
ATOM 4327 C CA . LEU B 1 27 ? 9.102 -28.391 -23.844 1 98.38 27 LEU B CA 1
ATOM 4328 C C . LEU B 1 27 ? 9.594 -28.016 -25.25 1 98.38 27 LEU B C 1
ATOM 4330 O O . LEU B 1 27 ? 9.602 -28.844 -26.156 1 98.38 27 LEU B O 1
ATOM 4334 N N . ALA B 1 28 ? 9.977 -26.75 -25.391 1 98.75 28 ALA B N 1
ATOM 4335 C CA . ALA B 1 28 ? 10.594 -26.328 -26.656 1 98.75 28 ALA B CA 1
ATOM 4336 C C . ALA B 1 28 ? 11.883 -27.109 -26.922 1 98.75 28 ALA B C 1
ATOM 4338 O O . ALA B 1 28 ? 12.117 -27.578 -28.031 1 98.75 28 ALA B O 1
ATOM 4339 N N . ALA B 1 29 ? 12.688 -27.25 -25.906 1 98.75 29 ALA B N 1
ATOM 4340 C CA . ALA B 1 29 ? 13.938 -27.984 -26.031 1 98.75 29 ALA B CA 1
ATOM 4341 C C . ALA B 1 29 ? 13.688 -29.438 -26.422 1 98.75 29 ALA B C 1
ATOM 4343 O O . ALA B 1 29 ? 14.383 -30 -27.266 1 98.75 29 ALA B O 1
ATOM 4344 N N . ILE B 1 30 ? 12.711 -30.031 -25.797 1 98.44 30 ILE B N 1
ATOM 4345 C CA . ILE B 1 30 ? 12.359 -31.422 -26.078 1 98.44 30 ILE B CA 1
ATOM 4346 C C . ILE B 1 30 ? 11.938 -31.562 -27.547 1 98.44 30 ILE B C 1
ATOM 4348 O O . ILE B 1 30 ? 12.359 -32.5 -28.234 1 98.44 30 ILE B O 1
ATOM 4352 N N . ALA B 1 31 ? 11.109 -30.672 -28 1 98.69 31 ALA B N 1
ATOM 4353 C CA . ALA B 1 31 ? 10.648 -30.703 -29.391 1 98.69 31 ALA B CA 1
ATOM 4354 C C . ALA B 1 31 ? 11.82 -30.547 -30.359 1 98.69 31 ALA B C 1
ATOM 4356 O O . ALA B 1 31 ? 11.891 -31.25 -31.375 1 98.69 31 ALA B O 1
ATOM 4357 N N . ILE B 1 32 ? 12.719 -29.625 -30.062 1 98.44 32 ILE B N 1
ATOM 4358 C CA . ILE B 1 32 ? 13.891 -29.406 -30.906 1 98.44 32 ILE B CA 1
ATOM 4359 C C . ILE B 1 32 ? 14.742 -30.672 -30.953 1 98.44 32 ILE B C 1
ATOM 4361 O O . ILE B 1 32 ? 15.18 -31.078 -32.031 1 98.44 32 ILE B O 1
ATOM 4365 N N . ASP B 1 33 ? 14.938 -31.266 -29.812 1 97.62 33 ASP B N 1
ATOM 4366 C CA . ASP B 1 33 ? 15.727 -32.5 -29.734 1 97.62 33 ASP B CA 1
ATOM 4367 C C . ASP B 1 33 ? 15.109 -33.594 -30.578 1 97.62 33 ASP B C 1
ATOM 4369 O O . ASP B 1 33 ? 15.82 -34.5 -31.062 1 97.62 33 ASP B O 1
ATOM 4373 N N . GLN B 1 34 ? 13.789 -33.562 -30.75 1 96.81 34 GLN B N 1
ATOM 4374 C CA . GLN B 1 34 ? 13.094 -34.562 -31.547 1 96.81 34 GLN B CA 1
ATOM 4375 C C . GLN B 1 34 ? 13.117 -34.219 -33.031 1 96.81 34 GLN B C 1
ATOM 4377 O O . GLN B 1 34 ? 12.555 -34.938 -33.844 1 96.81 34 GLN B O 1
ATOM 4382 N N . GLY B 1 35 ? 13.641 -33.094 -33.375 1 97.12 35 GLY B N 1
ATOM 4383 C CA . GLY B 1 35 ? 13.852 -32.719 -34.781 1 97.12 35 GLY B CA 1
ATOM 4384 C C . GLY B 1 35 ? 12.773 -31.797 -35.312 1 97.12 35 GLY B C 1
ATOM 4385 O O . GLY B 1 35 ? 12.75 -31.5 -36.5 1 97.12 35 GLY B O 1
ATOM 4386 N N . HIS B 1 36 ? 11.914 -31.281 -34.469 1 98.38 36 HIS B N 1
ATOM 4387 C CA . HIS B 1 36 ? 10.867 -30.375 -34.938 1 98.38 36 HIS B CA 1
ATOM 4388 C C . HIS B 1 36 ? 11.391 -28.938 -35.031 1 98.38 36 HIS B C 1
ATOM 4390 O O . HIS B 1 36 ? 12.461 -28.625 -34.5 1 98.38 36 HIS B O 1
ATOM 4396 N N . GLN B 1 37 ? 10.75 -28.094 -35.812 1 98 37 GLN B N 1
ATOM 4397 C CA . GLN B 1 37 ? 11.039 -26.656 -35.875 1 98 37 GLN B CA 1
ATOM 4398 C C . GLN B 1 37 ? 10.195 -25.875 -34.875 1 98 37 GLN B C 1
ATOM 4400 O O . GLN B 1 37 ? 8.969 -25.953 -34.906 1 98 37 GLN B O 1
ATOM 4405 N N . VAL B 1 38 ? 10.898 -25.141 -34 1 98.56 38 VAL B N 1
ATOM 4406 C CA . VAL B 1 38 ? 10.188 -24.547 -32.875 1 98.56 38 VAL B CA 1
ATOM 4407 C C . VAL B 1 38 ? 10.445 -23.031 -32.844 1 98.56 38 VAL B C 1
ATOM 4409 O O . VAL B 1 38 ? 11.578 -22.578 -33.062 1 98.56 38 VAL B O 1
ATOM 4412 N N . GLN B 1 39 ? 9.422 -22.266 -32.719 1 98.38 39 GLN B N 1
ATOM 4413 C CA . GLN B 1 39 ? 9.484 -20.844 -32.375 1 98.38 39 GLN B CA 1
ATOM 4414 C C . GLN B 1 39 ? 8.656 -20.531 -31.141 1 98.38 39 GLN B C 1
ATOM 4416 O O . GLN B 1 39 ? 7.703 -21.25 -30.828 1 98.38 39 GLN B O 1
ATOM 4421 N N . VAL B 1 40 ? 9.094 -19.516 -30.406 1 98.56 40 VAL B N 1
ATOM 4422 C CA . VAL B 1 40 ? 8.367 -19.062 -29.234 1 98.56 40 VAL B CA 1
ATOM 4423 C C . VAL B 1 40 ? 8.016 -17.578 -29.359 1 98.56 40 VAL B C 1
ATOM 4425 O O . VAL B 1 40 ? 8.867 -16.766 -29.734 1 98.56 40 VAL B O 1
ATOM 4428 N N . TYR B 1 41 ? 6.82 -17.281 -29.203 1 98.44 41 TYR B N 1
ATOM 4429 C CA . TYR B 1 41 ? 6.434 -15.891 -28.984 1 98.44 41 TYR B CA 1
ATOM 4430 C C . TYR B 1 41 ? 6.07 -15.648 -27.516 1 98.44 41 TYR B C 1
ATOM 4432 O O . TYR B 1 41 ? 5.039 -16.125 -27.047 1 98.44 41 TYR B O 1
ATOM 4440 N N . ASP B 1 42 ? 6.891 -14.93 -26.891 1 98 42 ASP B N 1
ATOM 4441 C CA . ASP B 1 42 ? 6.695 -14.609 -25.484 1 98 42 ASP B CA 1
ATOM 4442 C C . ASP B 1 42 ? 5.855 -13.352 -25.328 1 98 42 ASP B C 1
ATOM 4444 O O . ASP B 1 42 ? 6.395 -12.258 -25.125 1 98 42 ASP B O 1
ATOM 4448 N N . GLU B 1 43 ? 4.598 -13.562 -25.234 1 96.75 43 GLU B N 1
ATOM 4449 C CA . GLU B 1 43 ? 3.68 -12.43 -25.125 1 96.75 43 GLU B CA 1
ATOM 4450 C C . GLU B 1 43 ? 3.805 -11.75 -23.781 1 96.75 43 GLU B C 1
ATOM 4452 O O . GLU B 1 43 ? 3.559 -10.547 -23.656 1 96.75 43 GLU B O 1
ATOM 4457 N N . ASN B 1 44 ? 4.145 -12.484 -22.75 1 96.5 44 ASN B N 1
ATOM 4458 C CA . ASN B 1 44 ? 4.316 -11.898 -21.438 1 96.5 44 ASN B CA 1
ATOM 4459 C C . ASN B 1 44 ? 5.496 -10.93 -21.406 1 96.5 44 ASN B C 1
ATOM 4461 O O . ASN B 1 44 ? 5.43 -9.891 -20.734 1 96.5 44 ASN B O 1
ATOM 4465 N N . ALA B 1 45 ? 6.551 -11.234 -22.078 1 96.12 45 ALA B N 1
ATOM 4466 C CA . ALA B 1 45 ? 7.75 -10.406 -22.094 1 96.12 45 ALA B CA 1
ATOM 4467 C C . ALA B 1 45 ? 7.539 -9.156 -22.938 1 96.12 45 ALA B C 1
ATOM 4469 O O . ALA B 1 45 ? 7.801 -8.039 -22.484 1 96.12 45 ALA B O 1
ATOM 4470 N N . TRP B 1 46 ? 7.012 -9.344 -24.156 1 94.56 46 TRP B N 1
ATOM 4471 C CA . TRP B 1 46 ? 6.961 -8.258 -25.125 1 94.56 46 TRP B CA 1
ATOM 4472 C C . TRP B 1 46 ? 5.75 -7.363 -24.891 1 94.56 46 TRP B C 1
ATOM 4474 O O . TRP B 1 46 ? 5.832 -6.145 -25.047 1 94.56 46 TRP B O 1
ATOM 4484 N N . ARG B 1 47 ? 4.566 -8.008 -24.547 1 92.75 47 ARG B N 1
ATOM 4485 C CA . ARG B 1 47 ? 3.322 -7.293 -24.281 1 92.75 47 ARG B CA 1
ATOM 4486 C C . ARG B 1 47 ? 2.994 -6.316 -25.391 1 92.75 47 ARG B C 1
ATOM 4488 O O . ARG B 1 47 ? 2.689 -5.148 -25.141 1 92.75 47 ARG B O 1
ATOM 4495 N N . ARG B 1 48 ? 2.959 -6.77 -26.625 1 90.88 48 ARG B N 1
ATOM 4496 C CA . ARG B 1 48 ? 2.809 -5.91 -27.797 1 90.88 48 ARG B CA 1
ATOM 4497 C C . ARG B 1 48 ? 1.362 -5.895 -28.281 1 90.88 48 ARG B C 1
ATOM 4499 O O . ARG B 1 48 ? 1.02 -5.152 -29.203 1 90.88 48 ARG B O 1
ATOM 4506 N N . GLY B 1 49 ? 0.486 -6.758 -27.812 1 88 49 GLY B N 1
ATOM 4507 C CA . GLY B 1 49 ? -0.935 -6.652 -28.109 1 88 49 GLY B CA 1
ATOM 4508 C C . GLY B 1 49 ? -1.374 -7.531 -29.266 1 88 49 GLY B C 1
ATOM 4509 O O . GLY B 1 49 ? -0.577 -8.305 -29.797 1 88 49 GLY B O 1
ATOM 4510 N N . PRO B 1 50 ? -2.664 -7.422 -29.703 1 90.81 50 PRO B N 1
ATOM 4511 C CA . PRO B 1 50 ? -3.281 -8.352 -30.656 1 90.81 50 PRO B CA 1
ATOM 4512 C C . PRO B 1 50 ? -2.746 -8.188 -32.062 1 90.81 50 PRO B C 1
ATOM 4514 O O . PRO B 1 50 ? -2.676 -9.156 -32.844 1 90.81 50 PRO B O 1
ATOM 4517 N N . THR B 1 51 ? -2.338 -7.039 -32.406 1 93.88 51 THR B N 1
ATOM 4518 C CA . THR B 1 51 ? -1.843 -6.809 -33.75 1 93.88 51 THR B CA 1
ATOM 4519 C C . THR B 1 51 ? -0.567 -7.605 -34 1 93.88 51 THR B C 1
ATOM 4521 O O . THR B 1 51 ? -0.419 -8.234 -35.062 1 93.88 51 THR B O 1
ATOM 4524 N N . VAL B 1 52 ? 0.276 -7.648 -33.094 1 95.5 52 VAL B N 1
ATOM 4525 C CA . VAL B 1 52 ? 1.521 -8.398 -33.25 1 95.5 52 VAL B CA 1
ATOM 4526 C C . VAL B 1 52 ? 1.236 -9.891 -33.156 1 95.5 52 VAL B C 1
ATOM 4528 O O . VAL B 1 52 ? 1.871 -10.688 -33.875 1 95.5 52 VAL B O 1
ATOM 4531 N N . LEU B 1 53 ? 0.323 -10.281 -32.375 1 96 53 LEU B N 1
ATOM 4532 C CA . LEU B 1 53 ? -0.073 -11.688 -32.281 1 96 53 LEU B CA 1
ATOM 4533 C C . LEU B 1 53 ? -0.565 -12.203 -33.625 1 96 53 LEU B C 1
ATOM 4535 O O . LEU B 1 53 ? -0.248 -13.328 -34.031 1 96 53 LEU B O 1
ATOM 4539 N N . GLU B 1 54 ? -1.348 -11.391 -34.312 1 96.94 54 GLU B N 1
ATOM 4540 C CA . GLU B 1 54 ? -1.809 -11.742 -35.656 1 96.94 54 GLU B CA 1
ATOM 4541 C C . GLU B 1 54 ? -0.633 -11.984 -36.594 1 96.94 54 GLU B C 1
ATOM 4543 O O . GLU B 1 54 ? -0.628 -12.953 -37.344 1 96.94 54 GLU B O 1
ATOM 4548 N N . GLN B 1 55 ? 0.319 -11.102 -36.469 1 97.75 55 GLN B N 1
ATOM 4549 C CA . GLN B 1 55 ? 1.505 -11.234 -37.312 1 97.75 55 GLN B CA 1
ATOM 4550 C C . GLN B 1 55 ? 2.258 -12.523 -37 1 97.75 55 GLN B C 1
ATOM 4552 O O . GLN B 1 55 ? 2.764 -13.188 -37.906 1 97.75 55 GLN B O 1
ATOM 4557 N N . VAL B 1 56 ? 2.309 -12.828 -35.781 1 97.81 56 VAL B N 1
ATOM 4558 C CA . VAL B 1 56 ? 2.992 -14.031 -35.344 1 97.81 56 VAL B CA 1
ATOM 4559 C C . VAL B 1 56 ? 2.297 -15.266 -35.906 1 97.81 56 VAL B C 1
ATOM 4561 O O . VAL B 1 56 ? 2.955 -16.172 -36.406 1 97.81 56 VAL B O 1
ATOM 4564 N N . PHE B 1 57 ? 1.012 -15.352 -35.875 1 98.12 57 PHE B N 1
ATOM 4565 C CA . PHE B 1 57 ? 0.24 -16.484 -36.375 1 98.12 57 PHE B CA 1
ATOM 4566 C C . PHE B 1 57 ? 0.378 -16.609 -37.875 1 98.12 57 PHE B C 1
ATOM 4568 O O . PHE B 1 57 ? 0.425 -17.719 -38.438 1 98.12 57 PHE B O 1
ATOM 4575 N N . LYS B 1 58 ? 0.527 -15.5 -38.562 1 97.81 58 LYS B N 1
ATOM 4576 C CA . LYS B 1 58 ? 0.57 -15.492 -40.031 1 97.81 58 LYS B CA 1
ATOM 4577 C C . LYS B 1 58 ? 1.99 -15.719 -40.531 1 97.81 58 LYS B C 1
ATOM 4579 O O . LYS B 1 58 ? 2.203 -15.906 -41.75 1 97.81 58 LYS B O 1
ATOM 4584 N N . ALA B 1 59 ? 2.912 -15.688 -39.656 1 97.25 59 ALA B N 1
ATOM 4585 C CA . ALA B 1 59 ? 4.324 -15.711 -40.031 1 97.25 59 ALA B CA 1
ATOM 4586 C C . ALA B 1 59 ? 4.688 -17.031 -40.688 1 97.25 59 ALA B C 1
ATOM 4588 O O . ALA B 1 59 ? 5.664 -17.109 -41.438 1 97.25 59 ALA B O 1
ATOM 4589 N N . ASP B 1 60 ? 3.99 -18.109 -40.438 1 96.69 60 ASP B N 1
ATOM 4590 C CA . ASP B 1 60 ? 4.254 -19.438 -41 1 96.69 60 ASP B CA 1
ATOM 4591 C C . ASP B 1 60 ? 2.996 -20.297 -41 1 96.69 60 ASP B C 1
ATOM 4593 O O . ASP B 1 60 ? 1.956 -19.891 -40.469 1 96.69 60 ASP B O 1
ATOM 4597 N N . ASP B 1 61 ? 3.109 -21.406 -41.688 1 96.38 61 ASP B N 1
ATOM 4598 C CA . ASP B 1 61 ? 2.055 -22.406 -41.625 1 96.38 61 ASP B CA 1
ATOM 4599 C C . ASP B 1 61 ? 2.271 -23.375 -40.469 1 96.38 61 ASP B C 1
ATOM 4601 O O . ASP B 1 61 ? 2.693 -24.516 -40.656 1 96.38 61 ASP B O 1
ATOM 4605 N N . TRP B 1 62 ? 1.859 -23.016 -39.344 1 98.25 62 TRP B N 1
ATOM 4606 C CA . TRP B 1 62 ? 2.117 -23.766 -38.094 1 98.25 62 TRP B CA 1
ATOM 4607 C C . TRP B 1 62 ? 1.306 -25.047 -38.062 1 98.25 62 TRP B C 1
ATOM 4609 O O . TRP B 1 62 ? 0.106 -25.047 -38.344 1 98.25 62 TRP B O 1
ATOM 4619 N N . ASP B 1 63 ? 1.982 -26.109 -37.719 1 98.06 63 ASP B N 1
ATOM 4620 C CA . ASP B 1 63 ? 1.29 -27.375 -37.5 1 98.06 63 ASP B CA 1
ATOM 4621 C C . ASP B 1 63 ? 0.683 -27.453 -36.125 1 98.06 63 ASP B C 1
ATOM 4623 O O . ASP B 1 63 ? -0.337 -28.109 -35.906 1 98.06 63 ASP B O 1
ATOM 4627 N N . VAL B 1 64 ? 1.354 -26.812 -35.188 1 98.5 64 VAL B N 1
ATOM 4628 C CA . VAL B 1 64 ? 0.953 -26.859 -33.781 1 98.5 64 VAL B CA 1
ATOM 4629 C C . VAL B 1 64 ? 1.08 -25.469 -33.188 1 98.5 64 VAL B C 1
ATOM 4631 O O . VAL B 1 64 ? 2.078 -24.781 -33.375 1 98.5 64 VAL B O 1
ATOM 4634 N N . ILE B 1 65 ? 0.086 -25.016 -32.5 1 98.75 65 ILE B N 1
ATOM 4635 C CA . ILE B 1 65 ? 0.116 -23.859 -31.641 1 98.75 65 ILE B CA 1
ATOM 4636 C C . ILE B 1 65 ? -0.097 -24.297 -30.188 1 98.75 65 ILE B C 1
ATOM 4638 O O . ILE B 1 65 ? -1.172 -24.781 -29.828 1 98.75 65 ILE B O 1
ATOM 4642 N N . ALA B 1 66 ? 0.925 -24.125 -29.406 1 98.75 66 ALA B N 1
ATOM 4643 C CA . ALA B 1 66 ? 0.89 -24.609 -28.031 1 98.75 66 ALA B CA 1
ATOM 4644 C C . ALA B 1 66 ? 0.958 -23.453 -27.031 1 98.75 66 ALA B C 1
ATOM 4646 O O . ALA B 1 66 ? 1.736 -22.516 -27.219 1 98.75 66 ALA B O 1
ATOM 4647 N N . LEU B 1 67 ? 0.099 -23.453 -26.078 1 97.81 67 LEU B N 1
ATOM 4648 C CA . LEU B 1 67 ? 0.129 -22.453 -25.016 1 97.81 67 LEU B CA 1
ATOM 4649 C C . LEU B 1 67 ? -0.405 -23.031 -23.703 1 97.81 67 LEU B C 1
ATOM 4651 O O . LEU B 1 67 ? -0.886 -24.156 -23.672 1 97.81 67 LEU B O 1
ATOM 4655 N N . GLY B 1 68 ? -0.21 -22.312 -22.641 1 94.75 68 GLY B N 1
ATOM 4656 C CA . GLY B 1 68 ? -0.601 -22.688 -21.297 1 94.75 68 GLY B CA 1
ATOM 4657 C C . GLY B 1 68 ? 0.128 -21.906 -20.219 1 94.75 68 GLY B C 1
ATOM 4658 O O . GLY B 1 68 ? 0.556 -20.766 -20.453 1 94.75 68 GLY B O 1
ATOM 4659 N N . GLY B 1 69 ? 0.162 -22.438 -19.047 1 91.5 69 GLY B N 1
ATOM 4660 C CA . GLY B 1 69 ? 0.776 -21.781 -17.906 1 91.5 69 GLY B CA 1
ATOM 4661 C C . GLY B 1 69 ? -0.028 -21.922 -16.625 1 91.5 69 GLY B C 1
ATOM 4662 O O . GLY B 1 69 ? -0.69 -22.938 -16.422 1 91.5 69 GLY B O 1
ATOM 4663 N N . ILE B 1 70 ? 0.154 -20.938 -15.789 1 91.5 70 ILE B N 1
ATOM 4664 C CA . ILE B 1 70 ? -0.522 -20.984 -14.5 1 91.5 70 ILE B CA 1
ATOM 4665 C C . ILE B 1 70 ? -1.963 -20.5 -14.656 1 91.5 70 ILE B C 1
ATOM 4667 O O . ILE B 1 70 ? -2.312 -19.891 -15.664 1 91.5 70 ILE B O 1
ATOM 4671 N N . THR B 1 71 ? -2.744 -20.781 -13.734 1 92.62 71 THR B N 1
ATOM 4672 C CA . THR B 1 71 ? -4.176 -20.5 -13.812 1 92.62 71 THR B CA 1
ATOM 4673 C C . THR B 1 71 ? -4.434 -19.016 -13.977 1 92.62 71 THR B C 1
ATOM 4675 O O . THR B 1 71 ? -5.375 -18.609 -14.664 1 92.62 71 THR B O 1
ATOM 4678 N N . THR B 1 72 ? -3.539 -18.188 -13.484 1 92.81 72 THR B N 1
ATOM 4679 C CA . THR B 1 72 ? -3.758 -16.75 -13.5 1 92.81 72 THR B CA 1
ATOM 4680 C C . THR B 1 72 ? -3.451 -16.188 -14.883 1 92.81 72 THR B C 1
ATOM 4682 O O . THR B 1 72 ? -3.641 -14.984 -15.125 1 92.81 72 THR B O 1
ATOM 4685 N N . SER B 1 73 ? -3.117 -17.016 -15.836 1 94.69 73 SER B N 1
ATOM 4686 C CA . SER B 1 73 ? -2.904 -16.594 -17.219 1 94.69 73 SER B CA 1
ATOM 4687 C C . SER B 1 73 ? -4.152 -16.812 -18.062 1 94.69 73 SER B C 1
ATOM 4689 O O . SER B 1 73 ? -4.16 -16.5 -19.25 1 94.69 73 SER B O 1
ATOM 4691 N N . TYR B 1 74 ? -5.188 -17.234 -17.469 1 96.75 74 TYR B N 1
ATOM 4692 C CA . TYR B 1 74 ? -6.379 -17.656 -18.203 1 96.75 74 TYR B CA 1
ATOM 4693 C C . TYR B 1 74 ? -6.934 -16.516 -19.047 1 96.75 74 TYR B C 1
ATOM 4695 O O . TYR B 1 74 ? -7.324 -16.734 -20.203 1 96.75 74 TYR B O 1
ATOM 4703 N N . ASN B 1 75 ? -6.988 -15.344 -18.5 1 96.38 75 ASN B N 1
ATOM 4704 C CA . ASN B 1 75 ? -7.531 -14.219 -19.25 1 96.38 75 ASN B CA 1
ATOM 4705 C C . ASN B 1 75 ? -6.773 -14 -20.562 1 96.38 75 ASN B C 1
ATOM 4707 O O . ASN B 1 75 ? -7.383 -13.75 -21.609 1 96.38 75 ASN B O 1
ATOM 4711 N N . SER B 1 76 ? -5.508 -14.102 -20.453 1 96.75 76 SER B N 1
ATOM 4712 C CA . SER B 1 76 ? -4.672 -13.953 -21.641 1 96.75 76 SER B CA 1
ATOM 4713 C C . SER B 1 76 ? -4.898 -15.102 -22.625 1 96.75 76 SER B C 1
ATOM 4715 O O . SER B 1 76 ? -5.02 -14.883 -23.828 1 96.75 76 SER B O 1
ATOM 4717 N N . ILE B 1 77 ? -5 -16.281 -22.156 1 98.06 77 ILE B N 1
ATOM 4718 C CA . ILE B 1 77 ? -5.215 -17.469 -22.969 1 98.06 77 ILE B CA 1
ATOM 4719 C C . ILE B 1 77 ? -6.547 -17.359 -23.703 1 98.06 77 ILE B C 1
ATOM 4721 O O . ILE B 1 77 ? -6.637 -17.656 -24.906 1 98.06 77 ILE B O 1
ATOM 4725 N N . LYS B 1 78 ? -7.504 -16.922 -22.969 1 97.69 78 LYS B N 1
ATOM 4726 C CA . LYS B 1 78 ? -8.852 -16.766 -23.531 1 97.69 78 LYS B CA 1
ATOM 4727 C C . LYS B 1 78 ? -8.859 -15.773 -24.688 1 97.69 78 LYS B C 1
ATOM 4729 O O . LYS B 1 78 ? -9.68 -15.883 -25.594 1 97.69 78 LYS B O 1
ATOM 4734 N N . GLN B 1 79 ? -7.957 -14.852 -24.688 1 96.5 79 GLN B N 1
ATOM 4735 C CA . GLN B 1 79 ? -7.844 -13.867 -25.75 1 96.5 79 GLN B CA 1
ATOM 4736 C C . GLN B 1 79 ? -7.047 -14.422 -26.938 1 96.5 79 GLN B C 1
ATOM 4738 O O . GLN B 1 79 ? -7.336 -14.117 -28.094 1 96.5 79 GLN B O 1
ATOM 4743 N N . ILE B 1 80 ? -6.105 -15.266 -26.703 1 97.94 80 ILE B N 1
ATOM 4744 C CA . ILE B 1 80 ? -5.141 -15.719 -27.688 1 97.94 80 ILE B CA 1
ATOM 4745 C C . ILE B 1 80 ? -5.738 -16.859 -28.516 1 97.94 80 ILE B C 1
ATOM 4747 O O . ILE B 1 80 ? -5.566 -16.906 -29.734 1 97.94 80 ILE B O 1
ATOM 4751 N N . VAL B 1 81 ? -6.457 -17.797 -27.922 1 98.31 81 VAL B N 1
ATOM 4752 C CA . VAL B 1 81 ? -6.875 -19.062 -28.516 1 98.31 81 VAL B CA 1
ATOM 4753 C C . VAL B 1 81 ? -7.789 -18.781 -29.703 1 98.31 81 VAL B C 1
ATOM 4755 O O . VAL B 1 81 ? -7.582 -19.328 -30.797 1 98.31 81 VAL B O 1
ATOM 4758 N N . PRO B 1 82 ? -8.805 -17.875 -29.578 1 97.81 82 PRO B N 1
ATOM 4759 C CA . PRO B 1 82 ? -9.648 -17.594 -30.734 1 97.81 82 PRO B CA 1
ATOM 4760 C C . PRO B 1 82 ? -8.867 -17 -31.906 1 97.81 82 PRO B C 1
ATOM 4762 O O . PRO B 1 82 ? -9.164 -17.281 -33.062 1 97.81 82 PRO B O 1
ATOM 4765 N N . LEU B 1 83 ? -7.895 -16.188 -31.641 1 97.5 83 LEU B N 1
ATOM 4766 C CA . LEU B 1 83 ? -7.059 -15.609 -32.688 1 97.5 83 LEU B CA 1
ATOM 4767 C C . LEU B 1 83 ? -6.23 -16.688 -33.375 1 97.5 83 LEU B C 1
ATOM 4769 O O . LEU B 1 83 ? -6.066 -16.656 -34.594 1 97.5 83 LEU B O 1
ATOM 4773 N N . ALA B 1 84 ? -5.672 -17.594 -32.594 1 98.12 84 ALA B N 1
ATOM 4774 C CA . ALA B 1 84 ? -4.914 -18.703 -33.156 1 98.12 84 ALA B CA 1
ATOM 4775 C C . ALA B 1 84 ? -5.758 -19.484 -34.156 1 98.12 84 ALA B C 1
ATOM 4777 O O . ALA B 1 84 ? -5.289 -19.828 -35.25 1 98.12 84 ALA B O 1
ATOM 4778 N N . ARG B 1 85 ? -7.008 -19.797 -33.781 1 98.12 85 ARG B N 1
ATOM 4779 C CA . ARG B 1 85 ? -7.902 -20.562 -34.656 1 98.12 85 ARG B CA 1
ATOM 4780 C C . ARG B 1 85 ? -8.227 -19.766 -35.906 1 98.12 85 ARG B C 1
ATOM 4782 O O . ARG B 1 85 ? -8.234 -20.312 -37.031 1 98.12 85 ARG B O 1
ATOM 4789 N N . GLU B 1 86 ? -8.477 -18.516 -35.75 1 97.56 86 GLU B N 1
ATOM 4790 C CA . GLU B 1 86 ? -8.836 -17.656 -36.875 1 97.56 86 GLU B CA 1
ATOM 4791 C C . GLU B 1 86 ? -7.711 -17.578 -37.906 1 97.56 86 GLU B C 1
ATOM 4793 O O . GLU B 1 86 ? -7.949 -17.734 -39.094 1 97.56 86 GLU B O 1
ATOM 4798 N N . PHE B 1 87 ? -6.516 -17.453 -37.438 1 97.56 87 PHE B N 1
ATOM 4799 C CA . PHE B 1 87 ? -5.41 -17.141 -38.344 1 97.56 87 PHE B CA 1
ATOM 4800 C C . PHE B 1 87 ? -4.652 -18.422 -38.719 1 97.56 87 PHE B C 1
ATOM 4802 O O . PHE B 1 87 ? -3.889 -18.422 -39.688 1 97.56 87 PHE B O 1
ATOM 4809 N N . CYS B 1 88 ? -4.781 -19.5 -37.938 1 97.38 88 CYS B N 1
ATOM 4810 C CA . CYS B 1 88 ? -4.152 -20.781 -38.219 1 97.38 88 CYS B CA 1
ATOM 4811 C C . CYS B 1 88 ? -5.184 -21.906 -38.219 1 97.38 88 CYS B C 1
ATOM 4813 O O . CYS B 1 88 ? -5.082 -22.844 -37.438 1 97.38 88 CYS B O 1
ATOM 4815 N N . PRO B 1 89 ? -6.094 -21.922 -39.094 1 95.88 89 PRO B N 1
ATOM 4816 C CA . PRO B 1 89 ? -7.203 -22.875 -39.062 1 95.88 89 PRO B CA 1
ATOM 4817 C C . PRO B 1 89 ? -6.738 -24.328 -39.219 1 95.88 89 PRO B C 1
ATOM 4819 O O . PRO B 1 89 ? -7.414 -25.234 -38.719 1 95.88 89 PRO B O 1
ATOM 4822 N N . GLY B 1 90 ? -5.641 -24.531 -39.812 1 94 90 GLY B N 1
ATOM 4823 C CA . GLY B 1 90 ? -5.164 -25.891 -40 1 94 90 GLY B CA 1
ATOM 4824 C C . GLY B 1 90 ? -4.293 -26.391 -38.875 1 94 90 GLY B C 1
ATOM 4825 O O . GLY B 1 90 ? -4.008 -27.578 -38.781 1 94 90 GLY B O 1
ATOM 4826 N N . GLY B 1 91 ? -3.879 -25.5 -38.031 1 96.81 91 GLY B N 1
ATOM 4827 C CA . GLY B 1 91 ? -2.99 -25.859 -36.938 1 96.81 91 GLY B CA 1
ATOM 4828 C C . GLY B 1 91 ? -3.707 -26.531 -35.781 1 96.81 91 GLY B C 1
ATOM 4829 O O . GLY B 1 91 ? -4.855 -26.188 -35.469 1 96.81 91 GLY B O 1
ATOM 4830 N N . VAL B 1 92 ? -3.033 -27.5 -35.094 1 98.19 92 VAL B N 1
ATOM 4831 C CA . VAL B 1 92 ? -3.553 -28.109 -33.875 1 98.19 92 VAL B CA 1
ATOM 4832 C C . VAL B 1 92 ? -3.266 -27.219 -32.688 1 98.19 92 VAL B C 1
ATOM 4834 O O . VAL B 1 92 ? -2.107 -26.906 -32.375 1 98.19 92 VAL B O 1
ATOM 4837 N N . ILE B 1 93 ? -4.293 -26.75 -32 1 98.62 93 ILE B N 1
ATOM 4838 C CA . ILE B 1 93 ? -4.129 -25.906 -30.828 1 98.62 93 ILE B CA 1
ATOM 4839 C C . ILE B 1 93 ? -4.066 -26.797 -29.578 1 98.62 93 ILE B C 1
ATOM 4841 O O . ILE B 1 93 ? -5.016 -27.531 -29.281 1 98.62 93 ILE B O 1
ATOM 4845 N N . VAL B 1 94 ? -2.973 -26.688 -28.875 1 98.75 94 VAL B N 1
ATOM 4846 C CA . VAL B 1 94 ? -2.693 -27.516 -27.719 1 98.75 94 VAL B CA 1
ATOM 4847 C C . VAL B 1 94 ? -2.625 -26.656 -26.453 1 98.75 94 VAL B C 1
ATOM 4849 O O . VAL B 1 94 ? -1.914 -25.641 -26.438 1 98.75 94 VAL B O 1
ATOM 4852 N N . LEU B 1 95 ? -3.373 -27.016 -25.453 1 98.69 95 LEU B N 1
ATOM 4853 C CA . LEU B 1 95 ? -3.346 -26.328 -24.172 1 98.69 95 LEU B CA 1
ATOM 4854 C C . LEU B 1 95 ? -2.74 -27.203 -23.078 1 98.69 95 LEU B C 1
ATOM 4856 O O . LEU B 1 95 ? -3.043 -28.406 -23.016 1 98.69 95 LEU B O 1
ATOM 4860 N N . GLY B 1 96 ? -1.848 -26.672 -22.297 1 96.69 96 GLY B N 1
ATOM 4861 C CA . GLY B 1 96 ? -1.265 -27.375 -21.156 1 96.69 96 GLY B CA 1
ATOM 4862 C C . GLY B 1 96 ? -1.029 -26.469 -19.969 1 96.69 96 GLY B C 1
ATOM 4863 O O . GLY B 1 96 ? -1.699 -25.453 -19.812 1 96.69 96 GLY B O 1
ATOM 4864 N N . GLY B 1 97 ? -0.184 -26.953 -19.031 1 93.19 97 GLY B N 1
ATOM 4865 C CA . GLY B 1 97 ? 0.141 -26.172 -17.844 1 93.19 97 GLY B CA 1
ATOM 4866 C C . GLY B 1 97 ? -0.832 -26.391 -16.703 1 93.19 97 GLY B C 1
ATOM 4867 O O . GLY B 1 97 ? -1.718 -27.234 -16.781 1 93.19 97 GLY B O 1
ATOM 4868 N N . GLY B 1 98 ? -0.546 -25.609 -15.633 1 91.5 98 GLY B N 1
ATOM 4869 C CA . GLY B 1 98 ? -1.389 -25.703 -14.445 1 91.5 98 GLY B CA 1
ATOM 4870 C C . GLY B 1 98 ? -2.828 -25.297 -14.703 1 91.5 98 GLY B C 1
ATOM 4871 O O . GLY B 1 98 ? -3.75 -25.844 -14.102 1 91.5 98 GLY B O 1
ATOM 4872 N N . VAL B 1 99 ? -3.014 -24.406 -15.664 1 93.81 99 VAL B N 1
ATOM 4873 C CA . VAL B 1 99 ? -4.348 -23.906 -15.977 1 93.81 99 VAL B CA 1
ATOM 4874 C C . VAL B 1 99 ? -5.227 -25.047 -16.484 1 93.81 99 VAL B C 1
ATOM 4876 O O . VAL B 1 99 ? -6.383 -25.172 -16.078 1 93.81 99 VAL B O 1
ATOM 4879 N N . LEU B 1 100 ? -4.719 -25.891 -17.312 1 94.62 100 LEU B N 1
ATOM 4880 C CA . LEU B 1 100 ? -5.48 -27.016 -17.844 1 94.62 100 LEU B CA 1
ATOM 4881 C C . LEU B 1 100 ? -5.52 -28.172 -16.859 1 94.62 100 LEU B C 1
ATOM 4883 O O . LEU B 1 100 ? -6.574 -28.766 -16.641 1 94.62 100 LEU B O 1
ATOM 4887 N N . THR B 1 101 ? -4.422 -28.469 -16.281 1 92.5 101 THR B N 1
ATOM 4888 C CA . THR B 1 101 ? -4.289 -29.641 -15.414 1 92.5 101 THR B CA 1
ATOM 4889 C C . THR B 1 101 ? -5.234 -29.531 -14.219 1 92.5 101 THR B C 1
ATOM 4891 O O . THR B 1 101 ? -5.789 -30.547 -13.773 1 92.5 101 THR B O 1
ATOM 4894 N N . SER B 1 102 ? -5.465 -28.391 -13.75 1 91.25 102 SER B N 1
ATOM 4895 C CA . SER B 1 102 ? -6.273 -28.188 -12.555 1 91.25 102 SER B CA 1
ATOM 4896 C C . SER B 1 102 ? -7.766 -28.25 -12.875 1 91.25 102 SER B C 1
ATOM 4898 O O . SER B 1 102 ? -8.578 -28.609 -12.016 1 91.25 102 SER B O 1
ATOM 4900 N N . LEU B 1 103 ? -8.094 -27.828 -14.133 1 91.81 103 LEU B N 1
ATOM 4901 C CA . LEU B 1 103 ? -9.484 -27.781 -14.57 1 91.81 103 LEU B CA 1
ATOM 4902 C C . LEU B 1 103 ? -9.617 -28.219 -16.016 1 91.81 103 LEU B C 1
ATOM 4904 O O . LEU B 1 103 ? -10.094 -27.469 -16.859 1 91.81 103 LEU B O 1
ATOM 4908 N N . PRO B 1 104 ? -9.352 -29.438 -16.25 1 93.44 104 PRO B N 1
ATOM 4909 C CA . PRO B 1 104 ? -9.281 -29.844 -17.656 1 93.44 104 PRO B CA 1
ATOM 4910 C C . PRO B 1 104 ? -10.625 -29.75 -18.359 1 93.44 104 PRO B C 1
ATOM 4912 O O . PRO B 1 104 ? -10.719 -29.219 -19.469 1 93.44 104 PRO B O 1
ATOM 4915 N N . ARG B 1 105 ? -11.672 -30.25 -17.766 1 93.56 105 ARG B N 1
ATOM 4916 C CA . ARG B 1 105 ? -12.992 -30.219 -18.391 1 93.56 105 ARG B CA 1
ATOM 4917 C C . ARG B 1 105 ? -13.484 -28.781 -18.578 1 93.56 105 ARG B C 1
ATOM 4919 O O . ARG B 1 105 ? -14 -28.438 -19.641 1 93.56 105 ARG B O 1
ATOM 4926 N N . GLU B 1 106 ? -13.344 -28.016 -17.516 1 95.19 106 GLU B N 1
ATOM 4927 C CA . GLU B 1 106 ? -13.781 -26.625 -17.578 1 95.19 106 GLU B CA 1
ATOM 4928 C C . GLU B 1 106 ? -13.039 -25.859 -18.656 1 95.19 106 GLU B C 1
ATOM 4930 O O . GLU B 1 106 ? -13.656 -25.156 -19.469 1 95.19 106 GLU B O 1
ATOM 4935 N N . MET B 1 107 ? -11.75 -26.047 -18.734 1 96.75 107 MET B N 1
ATOM 4936 C CA . MET B 1 107 ? -10.938 -25.297 -19.688 1 96.75 107 MET B CA 1
ATOM 4937 C C . MET B 1 107 ? -11.312 -25.656 -21.109 1 96.75 107 MET B C 1
ATOM 4939 O O . MET B 1 107 ? -11.484 -24.766 -21.953 1 96.75 107 MET B O 1
ATOM 4943 N N . MET B 1 108 ? -11.477 -26.938 -21.375 1 97.19 108 MET B N 1
ATOM 4944 C CA . MET B 1 108 ? -11.836 -27.375 -22.719 1 97.19 108 MET B CA 1
ATOM 4945 C C . MET B 1 108 ? -13.234 -26.891 -23.109 1 97.19 108 MET B C 1
ATOM 4947 O O . MET B 1 108 ? -13.508 -26.641 -24.281 1 97.19 108 MET B O 1
ATOM 4951 N N . THR B 1 109 ? -14.062 -26.797 -22.094 1 96.81 109 THR B N 1
ATOM 4952 C CA . THR B 1 109 ? -15.414 -26.297 -22.344 1 96.81 109 THR B CA 1
ATOM 4953 C C . THR B 1 109 ? -15.391 -24.797 -22.625 1 96.81 109 THR B C 1
ATOM 4955 O O . THR B 1 109 ? -16.031 -24.328 -23.562 1 96.81 109 THR B O 1
ATOM 4958 N N . TRP B 1 110 ? -14.602 -24.047 -21.797 1 97.81 110 TRP B N 1
ATOM 4959 C CA . TRP B 1 110 ? -14.586 -22.578 -21.891 1 97.81 110 TRP B CA 1
ATOM 4960 C C . TRP B 1 110 ? -13.773 -22.125 -23.094 1 97.81 110 TRP B C 1
ATOM 4962 O O . TRP B 1 110 ? -13.93 -20.984 -23.562 1 97.81 110 TRP B O 1
ATOM 4972 N N . LEU B 1 111 ? -12.891 -23 -23.625 1 98.31 111 LEU B N 1
ATOM 4973 C CA . LEU B 1 111 ? -12.07 -22.734 -24.797 1 98.31 111 LEU B CA 1
ATOM 4974 C C . LEU B 1 111 ? -12.352 -23.719 -25.906 1 98.31 111 LEU B C 1
ATOM 4976 O O . LEU B 1 111 ? -11.539 -24.609 -26.188 1 98.31 111 LEU B O 1
ATOM 4980 N N . PRO B 1 112 ? -13.398 -23.531 -26.641 1 97.31 112 PRO B N 1
ATOM 4981 C CA . PRO B 1 112 ? -13.852 -24.531 -27.594 1 97.31 112 PRO B CA 1
ATOM 4982 C C . PRO B 1 112 ? -12.891 -24.703 -28.781 1 97.31 112 PRO B C 1
ATOM 4984 O O . PRO B 1 112 ? -12.938 -25.719 -29.469 1 97.31 112 PRO B O 1
ATOM 4987 N N . ASP B 1 113 ? -12.016 -23.734 -28.969 1 98 113 ASP B N 1
ATOM 4988 C CA . ASP B 1 113 ? -11.109 -23.781 -30.109 1 98 113 ASP B CA 1
ATOM 4989 C C . ASP B 1 113 ? -9.875 -24.625 -29.797 1 98 113 ASP B C 1
ATOM 4991 O O . ASP B 1 113 ? -9.094 -24.953 -30.688 1 98 113 ASP B O 1
ATOM 4995 N N . VAL B 1 114 ? -9.656 -25.047 -28.594 1 98.5 114 VAL B N 1
ATOM 4996 C CA . VAL B 1 114 ? -8.547 -25.922 -28.234 1 98.5 114 VAL B CA 1
ATOM 4997 C C . VAL B 1 114 ? -8.836 -27.344 -28.719 1 98.5 114 VAL B C 1
ATOM 4999 O O . VAL B 1 114 ? -9.891 -27.906 -28.422 1 98.5 114 VAL B O 1
ATOM 5002 N N . ASP B 1 115 ? -7.934 -27.859 -29.438 1 97.44 115 ASP B N 1
ATOM 5003 C CA . ASP B 1 115 ? -8.141 -29.188 -30 1 97.44 115 ASP B CA 1
ATOM 5004 C C . ASP B 1 115 ? -7.801 -30.266 -28.984 1 97.44 115 ASP B C 1
ATOM 5006 O O . ASP B 1 115 ? -8.484 -31.297 -28.922 1 97.44 115 ASP B O 1
ATOM 5010 N N . VAL B 1 116 ? -6.758 -30.109 -28.266 1 98 116 VAL B N 1
ATOM 5011 C CA . VAL B 1 116 ? -6.27 -31.141 -27.359 1 98 116 VAL B CA 1
ATOM 5012 C C . VAL B 1 116 ? -5.637 -30.484 -26.125 1 98 116 VAL B C 1
ATOM 5014 O O . VAL B 1 116 ? -4.977 -29.453 -26.234 1 98 116 VAL B O 1
ATOM 5017 N N . GLY B 1 117 ? -5.93 -31.062 -24.953 1 98.06 117 GLY B N 1
ATOM 5018 C CA . GLY B 1 117 ? -5.273 -30.672 -23.719 1 98.06 117 GLY B CA 1
ATOM 5019 C C . GLY B 1 117 ? -4.289 -31.703 -23.203 1 98.06 117 GLY B C 1
ATOM 5020 O O . GLY B 1 117 ? -4.562 -32.906 -23.266 1 98.06 117 GLY B O 1
ATOM 5021 N N . VAL B 1 118 ? -3.102 -31.25 -22.781 1 96.88 118 VAL B N 1
ATOM 5022 C CA . VAL B 1 118 ? -2.123 -32.125 -22.172 1 96.88 118 VAL B CA 1
ATOM 5023 C C . VAL B 1 118 ? -2.184 -32 -20.641 1 96.88 118 VAL B C 1
ATOM 5025 O O . VAL B 1 118 ? -1.938 -30.906 -20.109 1 96.88 118 VAL B O 1
ATOM 5028 N N . ILE B 1 119 ? -2.434 -33.062 -19.953 1 93.31 119 ILE B N 1
ATOM 5029 C CA . ILE B 1 119 ? -2.646 -33.062 -18.5 1 93.31 119 ILE B CA 1
ATOM 5030 C C . ILE B 1 119 ? -1.379 -33.531 -17.797 1 93.31 119 ILE B C 1
ATOM 5032 O O . ILE B 1 119 ? -0.786 -34.531 -18.188 1 93.31 119 ILE B O 1
ATOM 5036 N N . GLY B 1 120 ? -0.992 -32.75 -16.75 1 89.69 120 GLY B N 1
ATOM 5037 C CA . GLY B 1 120 ? 0.152 -33.188 -15.953 1 89.69 120 GLY B CA 1
ATOM 5038 C C . GLY B 1 120 ? 1.481 -32.875 -16.625 1 89.69 120 GLY B C 1
ATOM 5039 O O . GLY B 1 120 ? 1.626 -31.875 -17.328 1 89.69 120 GLY B O 1
ATOM 5040 N N . GLU B 1 121 ? 2.451 -33.781 -16.359 1 90.25 121 GLU B N 1
ATOM 5041 C CA . GLU B 1 121 ? 3.779 -33.625 -16.953 1 90.25 121 GLU B CA 1
ATOM 5042 C C . GLU B 1 121 ? 3.762 -33.969 -18.438 1 90.25 121 GLU B C 1
ATOM 5044 O O . GLU B 1 121 ? 3.336 -35.062 -18.828 1 90.25 121 GLU B O 1
ATOM 5049 N N . ALA B 1 122 ? 4.246 -33.125 -19.203 1 94.38 122 ALA B N 1
ATOM 5050 C CA . ALA B 1 122 ? 4.133 -33.25 -20.641 1 94.38 122 ALA B CA 1
ATOM 5051 C C . ALA B 1 122 ? 5.398 -33.875 -21.234 1 94.38 122 ALA B C 1
ATOM 5053 O O . ALA B 1 122 ? 5.484 -34.094 -22.438 1 94.38 122 ALA B O 1
ATOM 5054 N N . PHE B 1 123 ? 6.332 -34.312 -20.5 1 95.44 123 PHE B N 1
ATOM 5055 C CA . PHE B 1 123 ? 7.672 -34.656 -20.969 1 95.44 123 PHE B CA 1
ATOM 5056 C C . PHE B 1 123 ? 7.637 -35.844 -21.938 1 95.44 123 PHE B C 1
ATOM 5058 O O . PHE B 1 123 ? 8.453 -35.906 -22.844 1 95.44 123 PHE B O 1
ATOM 5065 N N . VAL B 1 124 ? 6.707 -36.688 -21.719 1 96.12 124 VAL B N 1
ATOM 5066 C CA . VAL B 1 124 ? 6.586 -37.875 -22.578 1 96.12 124 VAL B CA 1
ATOM 5067 C C . VAL B 1 124 ? 5.422 -37.688 -23.547 1 96.12 124 VAL B C 1
ATOM 5069 O O . VAL B 1 124 ? 5.547 -38 -24.734 1 96.12 124 VAL B O 1
ATOM 5072 N N . THR B 1 125 ? 4.352 -37.156 -23.062 1 97.12 125 THR B N 1
ATOM 5073 C CA . THR B 1 125 ? 3.133 -37 -23.844 1 97.12 125 THR B CA 1
ATOM 5074 C C . THR B 1 125 ? 3.365 -36 -24.984 1 97.12 125 THR B C 1
ATOM 5076 O O . THR B 1 125 ? 2.906 -36.25 -26.109 1 97.12 125 THR B O 1
ATOM 5079 N N . TRP B 1 126 ? 4.113 -35 -24.75 1 97.88 126 TRP B N 1
ATOM 5080 C CA . TRP B 1 126 ? 4.348 -33.938 -25.719 1 97.88 126 TRP B CA 1
ATOM 5081 C C . TRP B 1 126 ? 5.094 -34.438 -26.938 1 97.88 126 TRP B C 1
ATOM 5083 O O . TRP B 1 126 ? 4.633 -34.281 -28.062 1 97.88 126 TRP B O 1
ATOM 5093 N N . PRO B 1 127 ? 6.215 -35.125 -26.812 1 97.44 127 PRO B N 1
ATOM 5094 C CA . PRO B 1 127 ? 6.887 -35.656 -28 1 97.44 127 PRO B CA 1
ATOM 5095 C C . PRO B 1 127 ? 6.047 -36.688 -28.75 1 97.44 127 PRO B C 1
ATOM 5097 O O . PRO B 1 127 ? 6.105 -36.781 -29.969 1 97.44 127 PRO B O 1
ATOM 5100 N N . GLU B 1 128 ? 5.23 -37.469 -28.031 1 97.88 128 GLU B N 1
ATOM 5101 C CA . GLU B 1 128 ? 4.336 -38.406 -28.672 1 97.88 128 GLU B CA 1
ATOM 5102 C C . GLU B 1 128 ? 3.283 -37.688 -29.516 1 97.88 128 GLU B C 1
ATOM 5104 O O . GLU B 1 128 ? 2.998 -38.094 -30.641 1 97.88 128 GLU B O 1
ATOM 5109 N N . LEU B 1 129 ? 2.75 -36.656 -28.969 1 98.31 129 LEU B N 1
ATOM 5110 C CA . LEU B 1 129 ? 1.748 -35.875 -29.656 1 98.31 129 LEU B CA 1
ATOM 5111 C C . LEU B 1 129 ? 2.34 -35.219 -30.906 1 98.31 129 LEU B C 1
ATOM 5113 O O . LEU B 1 129 ? 1.733 -35.281 -31.984 1 98.31 129 LEU B O 1
ATOM 5117 N N . LEU B 1 130 ? 3.529 -34.625 -30.812 1 98.31 130 LEU B N 1
ATOM 5118 C CA . LEU B 1 130 ? 4.191 -34 -31.938 1 98.31 130 LEU B CA 1
ATOM 5119 C C . LEU B 1 130 ? 4.484 -35.031 -33.031 1 98.31 130 LEU B C 1
ATOM 5121 O O . LEU B 1 130 ? 4.336 -34.719 -34.219 1 98.31 130 LEU B O 1
ATOM 5125 N N . GLY B 1 131 ? 4.945 -36.219 -32.594 1 97.5 131 GLY B N 1
ATOM 5126 C CA . GLY B 1 131 ? 5.18 -37.281 -33.562 1 97.5 131 GLY B CA 1
ATOM 5127 C C . GLY B 1 131 ? 3.943 -37.625 -34.375 1 97.5 131 GLY B C 1
ATOM 5128 O O . GLY B 1 131 ? 4.016 -37.812 -35.594 1 97.5 131 GLY B O 1
ATOM 5129 N N . ALA B 1 132 ? 2.842 -37.75 -33.656 1 97.44 132 ALA B N 1
ATOM 5130 C CA . ALA B 1 132 ? 1.577 -38.062 -34.312 1 97.44 132 ALA B CA 1
ATOM 5131 C C . ALA B 1 132 ? 1.202 -36.969 -35.312 1 97.44 132 ALA B C 1
ATOM 5133 O O . ALA B 1 132 ? 0.853 -37.25 -36.469 1 97.44 132 ALA B O 1
ATOM 5134 N N . ILE B 1 133 ? 1.325 -35.719 -34.969 1 96.94 133 ILE B N 1
ATOM 5135 C CA . ILE B 1 133 ? 0.96 -34.594 -35.812 1 96.94 133 ILE B CA 1
ATOM 5136 C C . ILE B 1 133 ? 1.878 -34.562 -37.031 1 96.94 133 ILE B C 1
ATOM 5138 O O . ILE B 1 133 ? 1.421 -34.312 -38.156 1 96.94 133 ILE B O 1
ATOM 5142 N N . ASP B 1 134 ? 3.129 -34.781 -36.75 1 96.31 134 ASP B N 1
ATOM 5143 C CA . ASP B 1 134 ? 4.137 -34.75 -37.812 1 96.31 134 ASP B CA 1
ATOM 5144 C C . ASP B 1 134 ? 3.822 -35.781 -38.906 1 96.31 134 ASP B C 1
ATOM 5146 O O . ASP B 1 134 ? 4.094 -35.531 -40.094 1 96.31 134 ASP B O 1
ATOM 5150 N N . THR B 1 135 ? 3.191 -36.875 -38.562 1 95.38 135 THR B N 1
ATOM 5151 C CA . THR B 1 135 ? 2.92 -37.969 -39.5 1 95.38 135 THR B CA 1
ATOM 5152 C C . THR B 1 135 ? 1.507 -37.844 -40.062 1 95.38 135 THR B C 1
ATOM 5154 O O . THR B 1 135 ? 1.042 -38.719 -40.812 1 95.38 135 THR B O 1
ATOM 5157 N N . GLY B 1 136 ? 0.777 -36.812 -39.656 1 93.69 136 GLY B N 1
ATOM 5158 C CA . GLY B 1 136 ? -0.53 -36.531 -40.219 1 93.69 136 GLY B CA 1
ATOM 5159 C C . GLY B 1 136 ? -1.669 -37.156 -39.469 1 93.69 136 GLY B C 1
ATOM 5160 O O . GLY B 1 136 ? -2.82 -37.125 -39.906 1 93.69 136 GLY B O 1
ATOM 5161 N N . VAL B 1 137 ? -1.353 -37.75 -38.312 1 91.56 137 VAL B N 1
ATOM 5162 C CA . VAL B 1 137 ? -2.361 -38.375 -37.469 1 91.56 137 VAL B CA 1
ATOM 5163 C C . VAL B 1 137 ? -3.117 -37.281 -36.688 1 91.56 137 VAL B C 1
ATOM 5165 O O . VAL B 1 137 ? -2.508 -36.375 -36.156 1 91.56 137 VAL B O 1
ATOM 5168 N N . ARG B 1 138 ? -4.426 -37.469 -36.719 1 90.25 138 ARG B N 1
ATOM 5169 C CA . ARG B 1 138 ? -5.207 -36.438 -36.031 1 90.25 138 ARG B CA 1
ATOM 5170 C C . ARG B 1 138 ? -6.082 -37.062 -34.938 1 90.25 138 ARG B C 1
ATOM 5172 O O . ARG B 1 138 ? -6.727 -36.344 -34.156 1 90.25 138 ARG B O 1
ATOM 5179 N N . ASP B 1 139 ? -6.09 -38.344 -34.875 1 93.69 139 ASP B N 1
ATOM 5180 C CA . ASP B 1 139 ? -6.691 -39.062 -33.75 1 93.69 139 ASP B CA 1
ATOM 5181 C C . ASP B 1 139 ? -5.648 -39.344 -32.688 1 93.69 139 ASP B C 1
ATOM 5183 O O . ASP B 1 139 ? -4.809 -40.25 -32.875 1 93.69 139 ASP B O 1
ATOM 5187 N N . PHE B 1 140 ? -5.777 -38.719 -31.562 1 96.94 140 PHE B N 1
ATOM 5188 C CA . PHE B 1 140 ? -4.742 -38.781 -30.547 1 96.94 140 PHE B CA 1
ATOM 5189 C C . PHE B 1 140 ? -5.16 -39.719 -29.422 1 96.94 140 PHE B C 1
ATOM 5191 O O . PHE B 1 140 ? -4.547 -39.719 -28.344 1 96.94 140 PHE B O 1
ATOM 5198 N N . SER B 1 141 ? -6.168 -40.5 -29.594 1 95.88 141 SER B N 1
ATOM 5199 C CA . SER B 1 141 ? -6.785 -41.312 -28.547 1 95.88 141 SER B CA 1
ATOM 5200 C C . SER B 1 141 ? -5.801 -42.344 -27.984 1 95.88 141 SER B C 1
ATOM 5202 O O . SER B 1 141 ? -5.977 -42.812 -26.859 1 95.88 141 SER B O 1
ATOM 5204 N N . ALA B 1 142 ? -4.766 -42.625 -28.703 1 96.12 142 ALA B N 1
ATOM 5205 C CA . ALA B 1 142 ? -3.799 -43.625 -28.297 1 96.12 142 ALA B CA 1
ATOM 5206 C C . ALA B 1 142 ? -2.709 -43.031 -27.422 1 96.12 142 ALA B C 1
ATOM 5208 O O . ALA B 1 142 ? -1.931 -43.75 -26.781 1 96.12 142 ALA B O 1
ATOM 5209 N N . ILE B 1 143 ? -2.664 -41.781 -27.344 1 97.69 143 ILE B N 1
ATOM 5210 C CA . ILE B 1 143 ? -1.637 -41.094 -26.578 1 97.69 143 ILE B CA 1
ATOM 5211 C C . ILE B 1 143 ? -2.133 -40.844 -25.156 1 97.69 143 ILE B C 1
ATOM 5213 O O . ILE B 1 143 ? -3.238 -40.344 -24.953 1 97.69 143 ILE B O 1
ATOM 5217 N N . ASN B 1 144 ? -1.354 -41.219 -24.141 1 95.88 144 ASN B N 1
ATOM 5218 C CA . ASN B 1 144 ? -1.727 -41.062 -22.75 1 95.88 144 ASN B CA 1
ATOM 5219 C C . ASN B 1 144 ? -1.569 -39.594 -22.297 1 95.88 144 ASN B C 1
ATOM 5221 O O . ASN B 1 144 ? -0.715 -38.875 -22.797 1 95.88 144 ASN B O 1
ATOM 5225 N N . GLY B 1 145 ? -2.408 -39.219 -21.266 1 94.38 145 GLY B N 1
ATOM 5226 C CA . GLY B 1 145 ? -2.24 -37.938 -20.609 1 94.38 145 GLY B CA 1
ATOM 5227 C C . GLY B 1 145 ? -2.908 -36.781 -21.359 1 94.38 145 GLY B C 1
ATOM 5228 O O . GLY B 1 145 ? -2.428 -35.656 -21.328 1 94.38 145 GLY B O 1
ATOM 5229 N N . LEU B 1 146 ? -4.023 -37.062 -22.094 1 96.88 146 LEU B N 1
ATOM 5230 C CA . LEU B 1 146 ? -4.676 -36.031 -22.891 1 96.88 146 LEU B CA 1
ATOM 5231 C C . LEU B 1 146 ? -6.152 -35.906 -22.516 1 96.88 146 LEU B C 1
ATOM 5233 O O . LEU B 1 146 ? -6.723 -36.844 -21.922 1 96.88 146 LEU B O 1
ATOM 5237 N N . ILE B 1 147 ? -6.691 -34.781 -22.703 1 96.19 147 ILE B N 1
ATOM 5238 C CA . ILE B 1 147 ? -8.133 -34.562 -22.844 1 96.19 147 ILE B CA 1
ATOM 5239 C C . ILE B 1 147 ? -8.445 -34.125 -24.266 1 96.19 147 ILE B C 1
ATOM 5241 O O . ILE B 1 147 ? -7.828 -33.156 -24.766 1 96.19 147 ILE B O 1
ATOM 5245 N N . LEU B 1 148 ? -9.367 -34.812 -24.984 1 96.31 148 LEU B N 1
ATOM 5246 C CA . LEU B 1 148 ? -9.625 -34.625 -26.422 1 96.31 148 LEU B CA 1
ATOM 5247 C C . LEU B 1 148 ? -11.102 -34.344 -26.672 1 96.31 148 LEU B C 1
ATOM 5249 O O . LEU B 1 148 ? -11.945 -34.594 -25.812 1 96.31 148 LEU B O 1
ATOM 5253 N N . ARG B 1 149 ? -11.18 -33.719 -27.812 1 95 149 ARG B N 1
ATOM 5254 C CA . ARG B 1 149 ? -12.531 -33.625 -28.359 1 95 149 ARG B CA 1
ATOM 5255 C C . ARG B 1 149 ? -12.82 -34.781 -29.297 1 95 149 ARG B C 1
ATOM 5257 O O . ARG B 1 149 ? -12.109 -35 -30.281 1 95 149 ARG B O 1
ATOM 5264 N N . LYS B 1 150 ? -13.828 -35.562 -28.953 1 90.38 150 LYS B N 1
ATOM 5265 C CA . LYS B 1 150 ? -14.195 -36.719 -29.75 1 90.38 150 LYS B CA 1
ATOM 5266 C C . LYS B 1 150 ? -15.711 -36.938 -29.734 1 90.38 150 LYS B C 1
ATOM 5268 O O . LYS B 1 150 ? -16.312 -37 -28.672 1 90.38 150 LYS B O 1
ATOM 5273 N N . ASP B 1 151 ? -16.297 -37.125 -31 1 88.62 151 ASP B N 1
ATOM 5274 C CA . ASP B 1 151 ? -17.719 -37.438 -31.188 1 88.62 151 ASP B CA 1
ATOM 5275 C C . ASP B 1 151 ? -18.609 -36.469 -30.422 1 88.62 151 ASP B C 1
ATOM 5277 O O . ASP B 1 151 ? -19.531 -36.906 -29.703 1 88.62 151 ASP B O 1
ATOM 5281 N N . GLY B 1 152 ? -18.297 -35.219 -30.281 1 88 152 GLY B N 1
ATOM 5282 C CA . GLY B 1 152 ? -19.125 -34.188 -29.719 1 88 152 GLY B CA 1
ATOM 5283 C C . GLY B 1 152 ? -18.953 -34.031 -28.219 1 88 152 GLY B C 1
ATOM 5284 O O . GLY B 1 152 ? -19.625 -33.219 -27.578 1 88 152 GLY B O 1
ATOM 5285 N N . GLY B 1 153 ? -18 -34.844 -27.703 1 92.19 153 GLY B N 1
ATOM 5286 C CA . GLY B 1 153 ? -17.766 -34.75 -26.266 1 92.19 153 GLY B CA 1
ATOM 5287 C C . GLY B 1 153 ? -16.297 -34.688 -25.906 1 92.19 153 GLY B C 1
ATOM 5288 O O . GLY B 1 153 ? -15.445 -34.562 -26.781 1 92.19 153 GLY B O 1
ATOM 5289 N N . LEU B 1 154 ? -16.031 -34.656 -24.562 1 93.94 154 LEU B N 1
ATOM 5290 C CA . LEU B 1 154 ? -14.672 -34.625 -24.062 1 93.94 154 LEU B CA 1
ATOM 5291 C C . LEU B 1 154 ? -14.266 -36 -23.531 1 93.94 154 LEU B C 1
ATOM 5293 O O . LEU B 1 154 ? -15.039 -36.656 -22.828 1 93.94 154 LEU B O 1
ATOM 5297 N N . VAL B 1 155 ? -13.078 -36.375 -23.906 1 92.69 155 VAL B N 1
ATOM 5298 C CA . VAL B 1 155 ? -12.602 -37.719 -23.5 1 92.69 155 VAL B CA 1
ATOM 5299 C C . VAL B 1 155 ? -11.211 -37.594 -22.891 1 92.69 155 VAL B C 1
ATOM 5301 O O . VAL B 1 155 ? -10.336 -36.906 -23.453 1 92.69 155 VAL B O 1
ATOM 5304 N N . PHE B 1 156 ? -11.07 -38.25 -21.766 1 93.69 156 PHE B N 1
ATOM 5305 C CA . PHE B 1 156 ? -9.75 -38.375 -21.141 1 93.69 156 PHE B CA 1
ATOM 5306 C C . PHE B 1 156 ? -9.039 -39.625 -21.609 1 93.69 156 PHE B C 1
ATOM 5308 O O . PHE B 1 156 ? -9.641 -40.688 -21.672 1 93.69 156 PHE B O 1
ATOM 5315 N N . THR B 1 157 ? -7.824 -39.5 -22.047 1 94.31 157 THR B N 1
ATOM 5316 C CA . THR B 1 157 ? -7.004 -40.688 -22.234 1 94.31 157 THR B CA 1
ATOM 5317 C C . THR B 1 157 ? -6.371 -41.125 -20.922 1 94.31 157 THR B C 1
ATOM 5319 O O . THR B 1 157 ? -6.41 -40.375 -19.938 1 94.31 157 THR B O 1
ATOM 5322 N N . PRO B 1 158 ? -5.887 -42.344 -20.891 1 91.44 158 PRO B N 1
ATOM 5323 C CA . PRO B 1 158 ? -5.285 -42.812 -19.641 1 91.44 158 PRO B CA 1
ATOM 5324 C C . PRO B 1 158 ? -4.203 -41.844 -19.125 1 91.44 158 PRO B C 1
ATOM 5326 O O . PRO B 1 158 ? -3.482 -41.25 -19.922 1 91.44 158 PRO B O 1
ATOM 5329 N N . GLN B 1 159 ? -4.102 -41.812 -17.797 1 88.94 159 GLN B N 1
ATOM 5330 C CA . GLN B 1 159 ? -3.131 -40.906 -17.156 1 88.94 159 GLN B CA 1
ATOM 5331 C C . GLN B 1 159 ? -1.702 -41.344 -17.5 1 88.94 159 GLN B C 1
ATOM 5333 O O . GLN B 1 159 ? -1.388 -42.531 -17.547 1 88.94 159 GLN B O 1
ATOM 5338 N N . ARG B 1 160 ? -0.908 -40.312 -17.859 1 90.56 160 ARG B N 1
ATOM 5339 C CA . ARG B 1 160 ? 0.507 -40.562 -18.125 1 90.56 160 ARG B CA 1
ATOM 5340 C C . ARG B 1 160 ? 1.296 -40.688 -16.828 1 90.56 160 ARG B C 1
ATOM 5342 O O . ARG B 1 160 ? 1.122 -39.875 -15.906 1 90.56 160 ARG B O 1
ATOM 5349 N N . GLY B 1 161 ? 2.107 -41.719 -16.688 1 85.94 161 GLY B N 1
ATOM 5350 C CA . GLY B 1 161 ? 2.992 -41.875 -15.539 1 85.94 161 GLY B CA 1
ATOM 5351 C C . GLY B 1 161 ? 4.07 -40.812 -15.477 1 85.94 161 GLY B C 1
ATOM 5352 O O . GLY B 1 161 ? 4.469 -40.25 -16.5 1 85.94 161 GLY B O 1
ATOM 5353 N N . LEU B 1 162 ? 4.586 -40.562 -14.281 1 88.19 162 LEU B N 1
ATOM 5354 C CA . LEU B 1 162 ? 5.684 -39.625 -14.078 1 88.19 162 LEU B CA 1
ATOM 5355 C C . LEU B 1 162 ? 7.012 -40.219 -14.508 1 88.19 162 LEU B C 1
ATOM 5357 O O . LEU B 1 162 ? 7.211 -41.438 -14.391 1 88.19 162 LEU B O 1
ATOM 5361 N N . ILE B 1 163 ? 7.816 -39.375 -15 1 89.75 163 ILE B N 1
ATOM 5362 C CA . ILE B 1 163 ? 9.133 -39.906 -15.336 1 89.75 163 ILE B CA 1
ATOM 5363 C C . ILE B 1 163 ? 10 -39.969 -14.078 1 89.75 163 ILE B C 1
ATOM 5365 O O . ILE B 1 163 ? 9.922 -39.094 -13.219 1 89.75 163 ILE B O 1
ATOM 5369 N N . HIS B 1 164 ? 10.75 -40.969 -14.031 1 87.94 164 HIS B N 1
ATOM 5370 C CA . HIS B 1 164 ? 11.555 -41.156 -12.836 1 87.94 164 HIS B CA 1
ATOM 5371 C C . HIS B 1 164 ? 12.922 -40.5 -12.977 1 87.94 164 HIS B C 1
ATOM 5373 O O . HIS B 1 164 ? 13.43 -39.906 -12.023 1 87.94 164 HIS B O 1
ATOM 5379 N N . ASN B 1 165 ? 13.5 -40.656 -14.148 1 94.25 165 ASN B N 1
ATOM 5380 C CA . ASN B 1 165 ? 14.812 -40.062 -14.367 1 94.25 165 ASN B CA 1
ATOM 5381 C C . ASN B 1 165 ? 14.711 -38.656 -14.984 1 94.25 165 ASN B C 1
ATOM 5383 O O . ASN B 1 165 ? 14.688 -38.531 -16.203 1 94.25 165 ASN B O 1
ATOM 5387 N N . LEU B 1 166 ? 14.867 -37.656 -14.156 1 95.12 166 LEU B N 1
ATOM 5388 C CA . LEU B 1 166 ? 14.734 -36.281 -14.617 1 95.12 166 LEU B CA 1
ATOM 5389 C C . LEU B 1 166 ? 15.969 -35.844 -15.406 1 95.12 166 LEU B C 1
ATOM 5391 O O . LEU B 1 166 ? 15.891 -34.906 -16.219 1 95.12 166 LEU B O 1
ATOM 5395 N N . ASP B 1 167 ? 17.062 -36.5 -15.211 1 97.56 167 ASP B N 1
ATOM 5396 C CA . ASP B 1 167 ? 18.312 -36.125 -15.867 1 97.56 167 ASP B CA 1
ATOM 5397 C C . ASP B 1 167 ? 18.25 -36.375 -17.375 1 97.56 167 ASP B C 1
ATOM 5399 O O . ASP B 1 167 ? 19.094 -35.906 -18.125 1 97.56 167 ASP B O 1
ATOM 5403 N N . SER B 1 168 ? 17.266 -37.094 -17.766 1 96.69 168 SER B N 1
ATOM 5404 C CA . SER B 1 168 ? 17.094 -37.344 -19.188 1 96.69 168 SER B CA 1
ATOM 5405 C C . SER B 1 168 ? 16.547 -36.125 -19.906 1 96.69 168 SER B C 1
ATOM 5407 O O . SER B 1 168 ? 16.562 -36.062 -21.141 1 96.69 168 SER B O 1
ATOM 5409 N N . LEU B 1 169 ? 16.109 -35.156 -19.219 1 97.44 169 LEU B N 1
ATOM 5410 C CA . LEU B 1 169 ? 15.555 -33.938 -19.812 1 97.44 169 LEU B CA 1
ATOM 5411 C C . LEU B 1 169 ? 16.656 -33 -20.312 1 97.44 169 LEU B C 1
ATOM 5413 O O . LEU B 1 169 ? 17.719 -32.906 -19.688 1 97.44 169 LEU B O 1
ATOM 5417 N N . PRO B 1 170 ? 16.438 -32.375 -21.438 1 97.94 170 PRO B N 1
ATOM 5418 C CA . PRO B 1 170 ? 17.406 -31.375 -21.906 1 97.94 170 PRO B CA 1
ATOM 5419 C C . PRO B 1 170 ? 17.391 -30.094 -21.078 1 97.94 170 PRO B C 1
ATOM 5421 O O . PRO B 1 170 ? 16.5 -29.906 -20.234 1 97.94 170 PRO B O 1
ATOM 5424 N N . TYR B 1 171 ? 18.469 -29.266 -21.344 1 97.94 171 TYR B N 1
ATOM 5425 C CA . TYR B 1 171 ? 18.375 -27.906 -20.797 1 97.94 171 TYR B CA 1
ATOM 5426 C C . TYR B 1 171 ? 17.266 -27.125 -21.484 1 97.94 171 TYR B C 1
ATOM 5428 O O . TYR B 1 171 ? 17.016 -27.297 -22.672 1 97.94 171 TYR B O 1
ATOM 5436 N N . PRO B 1 172 ? 16.578 -26.266 -20.734 1 98.19 172 PRO B N 1
ATOM 5437 C CA . PRO B 1 172 ? 15.57 -25.422 -21.375 1 98.19 172 PRO B CA 1
ATOM 5438 C C . PRO B 1 172 ? 16.125 -24.594 -22.531 1 98.19 172 PRO B C 1
ATOM 5440 O O . PRO B 1 172 ? 17.297 -24.188 -22.484 1 98.19 172 PRO B O 1
ATOM 5443 N N . ALA B 1 173 ? 15.297 -24.297 -23.516 1 98.38 173 ALA B N 1
ATOM 5444 C CA . ALA B 1 173 ? 15.695 -23.5 -24.688 1 98.38 173 ALA B CA 1
ATOM 5445 C C . ALA B 1 173 ? 15.633 -22.016 -24.391 1 98.38 173 ALA B C 1
ATOM 5447 O O . ALA B 1 173 ? 14.891 -21.266 -25.031 1 98.38 173 ALA B O 1
ATOM 5448 N N . TRP B 1 174 ? 16.516 -21.5 -23.562 1 98.19 174 TRP B N 1
ATOM 5449 C CA . TRP B 1 174 ? 16.5 -20.125 -23.094 1 98.19 174 TRP B CA 1
ATOM 5450 C C . TRP B 1 174 ? 16.75 -19.156 -24.234 1 98.19 174 TRP B C 1
ATOM 5452 O O . TRP B 1 174 ? 16.266 -18.016 -24.219 1 98.19 174 TRP B O 1
ATOM 5462 N N . ASP B 1 175 ? 17.359 -19.625 -25.281 1 97.81 175 ASP B N 1
ATOM 5463 C CA . ASP B 1 175 ? 17.734 -18.781 -26.406 1 97.81 175 ASP B CA 1
ATOM 5464 C C . ASP B 1 175 ? 16.5 -18.328 -27.188 1 97.81 175 ASP B C 1
ATOM 5466 O O . ASP B 1 175 ? 16.562 -17.391 -27.984 1 97.81 175 ASP B O 1
ATOM 5470 N N . LEU B 1 176 ? 15.43 -19 -26.969 1 98.31 176 LEU B N 1
ATOM 5471 C CA . LEU B 1 176 ? 14.211 -18.672 -27.703 1 98.31 176 LEU B CA 1
ATOM 5472 C C . LEU B 1 176 ? 13.453 -17.547 -27.031 1 98.31 176 LEU B C 1
ATOM 5474 O O . LEU B 1 176 ? 12.422 -17.094 -27.531 1 98.31 176 LEU B O 1
ATOM 5478 N N . PHE B 1 177 ? 13.969 -17.031 -25.938 1 98.5 177 PHE B N 1
A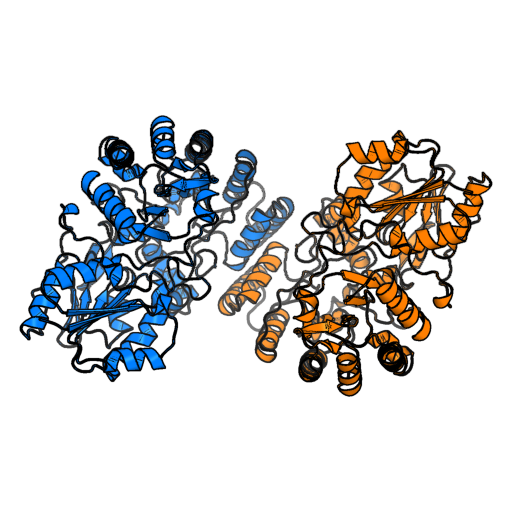TOM 5479 C CA . PHE B 1 177 ? 13.289 -15.992 -25.156 1 98.5 177 PHE B CA 1
ATOM 5480 C C . PHE B 1 177 ? 14.094 -14.703 -25.156 1 98.5 177 PHE B C 1
ATOM 5482 O O . PHE B 1 177 ? 15.312 -14.727 -25.359 1 98.5 177 PHE B O 1
ATOM 5489 N N . PRO B 1 178 ? 13.445 -13.523 -24.953 1 98.06 178 PRO B N 1
ATOM 5490 C CA . PRO B 1 178 ? 14.172 -12.25 -24.984 1 98.06 178 PRO B CA 1
ATOM 5491 C C . PRO B 1 178 ? 14.945 -11.992 -23.688 1 98.06 178 PRO B C 1
ATOM 5493 O O . PRO B 1 178 ? 14.57 -11.117 -22.906 1 98.06 178 PRO B O 1
ATOM 5496 N N . LEU B 1 179 ? 16.125 -12.609 -23.594 1 98.12 179 LEU B N 1
ATOM 5497 C CA . LEU B 1 179 ? 16.938 -12.539 -22.391 1 98.12 179 LEU B CA 1
ATOM 5498 C C . LEU B 1 179 ? 17.531 -11.141 -22.219 1 98.12 179 LEU B C 1
ATOM 5500 O O . LEU B 1 179 ? 17.344 -10.5 -21.188 1 98.12 179 LEU B O 1
ATOM 5504 N N . GLU B 1 180 ? 18.203 -10.625 -23.234 1 97.75 180 GLU B N 1
ATOM 5505 C CA . GLU B 1 180 ? 18.891 -9.344 -23.188 1 97.75 180 GLU B CA 1
ATOM 5506 C C . GLU B 1 180 ? 17.906 -8.18 -23.156 1 97.75 180 GLU B C 1
ATOM 5508 O O . GLU B 1 180 ? 18.141 -7.172 -22.484 1 97.75 180 GLU B O 1
ATOM 5513 N N . GLU B 1 181 ? 16.797 -8.383 -23.828 1 96.56 181 GLU B N 1
ATOM 5514 C CA . GLU B 1 181 ? 15.867 -7.281 -24.047 1 96.56 181 GLU B CA 1
ATOM 5515 C C . GLU B 1 181 ? 14.945 -7.105 -22.844 1 96.56 181 GLU B C 1
ATOM 5517 O O . GLU B 1 181 ? 14.555 -5.98 -22.516 1 96.56 181 GLU B O 1
ATOM 5522 N N . VAL B 1 182 ? 14.625 -8.242 -22.219 1 96.44 182 VAL B N 1
ATOM 5523 C CA . VAL B 1 182 ? 13.555 -8.133 -21.234 1 96.44 182 VAL B CA 1
ATOM 5524 C C . VAL B 1 182 ? 14 -8.766 -19.922 1 96.44 182 VAL B C 1
ATOM 5526 O O . VAL B 1 182 ? 14.016 -8.102 -18.875 1 96.44 182 VAL B O 1
ATOM 5529 N N . TYR B 1 183 ? 14.438 -9.945 -19.906 1 97.5 183 TYR B N 1
ATOM 5530 C CA . TYR B 1 183 ? 14.547 -10.703 -18.656 1 97.5 183 TYR B CA 1
ATOM 5531 C C . TYR B 1 183 ? 15.781 -10.281 -17.875 1 97.5 183 TYR B C 1
ATOM 5533 O O . TYR B 1 183 ? 15.703 -10.094 -16.656 1 97.5 183 TYR B O 1
ATOM 5541 N N . PHE B 1 184 ? 16.953 -10.047 -18.484 1 97.5 184 PHE B N 1
ATOM 5542 C CA . PHE B 1 184 ? 18.156 -9.68 -17.75 1 97.5 184 PHE B CA 1
ATOM 5543 C C . PHE B 1 184 ? 18.031 -8.281 -17.156 1 97.5 184 PHE B C 1
ATOM 5545 O O . PHE B 1 184 ? 18.359 -8.055 -15.992 1 97.5 184 PHE B O 1
ATOM 5552 N N . PRO B 1 185 ? 17.422 -7.34 -17.844 1 95.38 185 PRO B N 1
ATOM 5553 C CA . PRO B 1 185 ? 17.203 -6.027 -17.234 1 95.38 185 PRO B CA 1
ATOM 5554 C C . PRO B 1 185 ? 16.281 -6.094 -16.031 1 95.38 185 PRO B C 1
ATOM 5556 O O . PRO B 1 185 ? 16.297 -5.199 -15.18 1 95.38 185 PRO B O 1
ATOM 5559 N N . ASN B 1 186 ? 15.492 -7.145 -15.883 1 94.69 186 ASN B N 1
ATOM 5560 C CA . ASN B 1 186 ? 14.547 -7.297 -14.781 1 94.69 186 ASN B CA 1
ATOM 5561 C C . ASN B 1 186 ? 15.023 -8.328 -13.766 1 94.69 186 ASN B C 1
ATOM 5563 O O . ASN B 1 186 ? 14.211 -8.977 -13.102 1 94.69 186 ASN B O 1
ATOM 5567 N N . SER B 1 187 ? 16.297 -8.391 -13.523 1 95.5 187 SER B N 1
ATOM 5568 C CA . SER B 1 187 ? 16.891 -9.484 -12.773 1 95.5 187 SER B CA 1
ATOM 5569 C C . SER B 1 187 ? 16.859 -9.211 -11.273 1 95.5 187 SER B C 1
ATOM 5571 O O . SER B 1 187 ? 16.984 -10.125 -10.461 1 95.5 187 SER B O 1
ATOM 5573 N N . GLN B 1 188 ? 16.656 -8.062 -10.844 1 90.69 188 GLN B N 1
ATOM 5574 C CA . GLN B 1 188 ? 16.828 -7.672 -9.445 1 90.69 188 GLN B CA 1
ATOM 5575 C C . GLN B 1 188 ? 15.688 -8.211 -8.578 1 90.69 188 GLN B C 1
ATOM 5577 O O . GLN B 1 188 ? 14.555 -8.359 -9.055 1 90.69 188 GLN B O 1
ATOM 5582 N N . THR B 1 189 ? 16.016 -8.609 -7.359 1 87.5 189 THR B N 1
ATOM 5583 C CA . THR B 1 189 ? 15.039 -8.938 -6.328 1 87.5 189 THR B CA 1
ATOM 5584 C C . THR B 1 189 ? 15.312 -8.141 -5.055 1 87.5 189 THR B C 1
ATOM 5586 O O . THR B 1 189 ? 16.469 -7.797 -4.762 1 87.5 189 THR B O 1
ATOM 5589 N N . LEU B 1 190 ? 14.305 -7.848 -4.293 1 81.75 190 LEU B N 1
ATOM 5590 C CA . LEU B 1 190 ? 14.461 -7 -3.115 1 81.75 190 LEU B CA 1
ATOM 5591 C C . LEU B 1 190 ? 14.641 -7.844 -1.858 1 81.75 190 LEU B C 1
ATOM 5593 O O . LEU B 1 190 ? 14.625 -7.316 -0.744 1 81.75 190 LEU B O 1
ATOM 5597 N N . TYR B 1 191 ? 14.883 -9.102 -2.016 1 86.81 191 TYR B N 1
ATOM 5598 C CA . TYR B 1 191 ? 14.836 -10.016 -0.881 1 86.81 191 TYR B CA 1
ATOM 5599 C C . TYR B 1 191 ? 16.188 -10.094 -0.186 1 86.81 191 TYR B C 1
ATOM 5601 O O . TYR B 1 191 ? 16.281 -10.562 0.951 1 86.81 191 TYR B O 1
ATOM 5609 N N . SER B 1 192 ? 17.234 -9.664 -0.894 1 86.69 192 SER B N 1
ATOM 5610 C CA . SER B 1 192 ? 18.594 -9.656 -0.35 1 86.69 192 SER B CA 1
ATOM 5611 C C . SER B 1 192 ? 19.469 -8.633 -1.062 1 86.69 192 SER B C 1
ATOM 5613 O O . SER B 1 192 ? 19.109 -8.141 -2.133 1 86.69 192 SER B O 1
ATOM 5615 N N . GLU B 1 193 ? 20.547 -8.32 -0.455 1 84.94 193 GLU B N 1
ATOM 5616 C CA . GLU B 1 193 ? 21.5 -7.406 -1.091 1 84.94 193 GLU B CA 1
ATOM 5617 C C . GLU B 1 193 ? 22 -7.969 -2.414 1 84.94 193 GLU B C 1
ATOM 5619 O O . GLU B 1 193 ? 22.062 -7.258 -3.42 1 84.94 193 GLU B O 1
ATOM 5624 N N . GLU B 1 194 ? 22.297 -9.227 -2.416 1 88.75 194 GLU B N 1
ATOM 5625 C CA . GLU B 1 194 ? 22.797 -9.883 -3.623 1 88.75 194 GLU B CA 1
ATOM 5626 C C . GLU B 1 194 ? 21.734 -9.93 -4.707 1 88.75 194 GLU B C 1
ATOM 5628 O O . GLU B 1 194 ? 22.031 -9.75 -5.891 1 88.75 194 GLU B O 1
ATOM 5633 N N . GLY B 1 195 ? 20.531 -10.234 -4.238 1 90.44 195 GLY B N 1
ATOM 5634 C CA . GLY B 1 195 ? 19.422 -10.219 -5.176 1 90.44 195 GLY B CA 1
ATOM 5635 C C . GLY B 1 195 ? 19.188 -8.867 -5.82 1 90.44 195 GLY B C 1
ATOM 5636 O O . GLY B 1 195 ? 18.859 -8.781 -7.004 1 90.44 195 GLY B O 1
ATOM 5637 N N . MET B 1 196 ? 19.422 -7.809 -5.055 1 87.19 196 MET B N 1
ATOM 5638 C CA . MET B 1 196 ? 19.234 -6.445 -5.551 1 87.19 196 MET B CA 1
ATOM 5639 C C . MET B 1 196 ? 20.312 -6.09 -6.57 1 87.19 196 MET B C 1
ATOM 5641 O O . MET B 1 196 ? 20.109 -5.227 -7.422 1 87.19 196 MET B O 1
ATOM 5645 N N . LEU B 1 197 ? 21.391 -6.766 -6.52 1 88.5 197 LEU B N 1
ATOM 5646 C CA . LEU B 1 197 ? 22.516 -6.461 -7.387 1 88.5 197 LEU B CA 1
ATOM 5647 C C . LEU B 1 197 ? 22.547 -7.395 -8.594 1 88.5 197 LEU B C 1
ATOM 5649 O O . LEU B 1 197 ? 23.391 -7.242 -9.477 1 88.5 197 LEU B O 1
ATOM 5653 N N . ALA B 1 198 ? 21.625 -8.344 -8.617 1 94 198 ALA B N 1
ATOM 5654 C CA . ALA B 1 198 ? 21.578 -9.289 -9.734 1 94 198 ALA B CA 1
ATOM 5655 C C . ALA B 1 198 ? 21.344 -8.562 -11.055 1 94 198 ALA B C 1
ATOM 5657 O O . ALA B 1 198 ? 20.484 -7.684 -11.148 1 94 198 ALA B O 1
ATOM 5658 N N . THR B 1 199 ? 22.062 -8.898 -12.062 1 95.12 199 THR B N 1
ATOM 5659 C CA . THR B 1 199 ? 21.922 -8.25 -13.359 1 95.12 199 THR B CA 1
ATOM 5660 C C . THR B 1 199 ? 21.516 -9.266 -14.43 1 95.12 199 THR B C 1
ATOM 5662 O O . THR B 1 199 ? 20.938 -8.898 -15.453 1 95.12 199 THR B O 1
ATOM 5665 N N . ARG B 1 200 ? 21.906 -10.516 -14.234 1 97.62 200 ARG B N 1
ATOM 5666 C CA . ARG B 1 200 ? 21.578 -11.594 -15.164 1 97.62 200 ARG B CA 1
ATOM 5667 C C . ARG B 1 200 ? 21.125 -12.836 -14.414 1 97.62 200 ARG B C 1
ATOM 5669 O O . ARG B 1 200 ? 21.922 -13.703 -14.086 1 97.62 200 ARG B O 1
ATOM 5676 N N . ARG B 1 201 ? 19.812 -12.898 -14.242 1 98 201 ARG B N 1
ATOM 5677 C CA . ARG B 1 201 ? 19.188 -13.961 -13.469 1 98 201 ARG B CA 1
ATOM 5678 C C . ARG B 1 201 ? 18.438 -14.93 -14.375 1 98 201 ARG B C 1
ATOM 5680 O O . ARG B 1 201 ? 17.766 -14.508 -15.328 1 98 201 ARG B O 1
ATOM 5687 N N . LEU B 1 202 ? 18.531 -16.188 -14.078 1 97.75 202 LEU B N 1
ATOM 5688 C CA . LEU B 1 202 ? 17.719 -17.234 -14.648 1 97.75 202 LEU B CA 1
ATOM 5689 C C . LEU B 1 202 ? 17.234 -18.203 -13.562 1 97.75 202 LEU B C 1
ATOM 5691 O O . LEU B 1 202 ? 17.953 -18.438 -12.578 1 97.75 202 LEU B O 1
ATOM 5695 N N . ASP B 1 203 ? 16.109 -18.766 -13.781 1 96.75 203 ASP B N 1
ATOM 5696 C CA . ASP B 1 203 ? 15.516 -19.672 -12.805 1 96.75 203 ASP B CA 1
ATOM 5697 C C . ASP B 1 203 ? 15.586 -21.125 -13.289 1 96.75 203 ASP B C 1
ATOM 5699 O O . ASP B 1 203 ? 15.57 -21.375 -14.492 1 96.75 203 ASP B O 1
ATOM 5703 N N . ILE B 1 204 ? 15.625 -22 -12.32 1 96.75 204 ILE B N 1
ATOM 5704 C CA . ILE B 1 204 ? 15.672 -23.406 -12.695 1 96.75 204 ILE B CA 1
ATOM 5705 C C . ILE B 1 204 ? 14.719 -24.203 -11.797 1 96.75 204 ILE B C 1
ATOM 5707 O O . ILE B 1 204 ? 14.305 -23.719 -10.742 1 96.75 204 ILE B O 1
ATOM 5711 N N . ASN B 1 205 ? 14.352 -25.344 -12.289 1 94.19 205 ASN B N 1
ATOM 5712 C CA . ASN B 1 205 ? 13.656 -26.375 -11.516 1 94.19 205 ASN B CA 1
ATOM 5713 C C . ASN B 1 205 ? 14.531 -27.594 -11.281 1 94.19 205 ASN B C 1
ATOM 5715 O O . ASN B 1 205 ? 14.891 -28.297 -12.234 1 94.19 205 ASN B O 1
ATOM 5719 N N . ALA B 1 206 ? 14.727 -27.828 -10.039 1 94.69 206 ALA B N 1
ATOM 5720 C CA . ALA B 1 206 ? 15.586 -28.969 -9.727 1 94.69 206 ALA B CA 1
ATOM 5721 C C . ALA B 1 206 ? 14.758 -30.203 -9.375 1 94.69 206 ALA B C 1
ATOM 5723 O O . ALA B 1 206 ? 15.281 -31.328 -9.352 1 94.69 206 ALA B O 1
ATOM 5724 N N . SER B 1 207 ? 13.531 -29.953 -9.109 1 91.5 207 SER B N 1
ATOM 5725 C CA . SER B 1 207 ? 12.68 -31.047 -8.688 1 91.5 207 SER B CA 1
ATOM 5726 C C . SER B 1 207 ? 11.242 -30.859 -9.172 1 91.5 207 SER B C 1
ATOM 5728 O O . SER B 1 207 ? 10.867 -29.766 -9.578 1 91.5 207 SER B O 1
ATOM 5730 N N . TYR B 1 208 ? 10.547 -31.906 -9.195 1 89.38 208 TYR B N 1
ATOM 5731 C CA . TYR B 1 208 ? 9.109 -31.906 -9.453 1 89.38 208 TYR B CA 1
ATOM 5732 C C . TYR B 1 208 ? 8.359 -32.688 -8.383 1 89.38 208 TYR B C 1
ATOM 5734 O O . TYR B 1 208 ? 8.727 -33.812 -8.062 1 89.38 208 TYR B O 1
ATOM 5742 N N . GLY B 1 209 ? 7.398 -31.969 -7.84 1 81.69 209 GLY B N 1
ATOM 5743 C CA . GLY B 1 209 ? 6.605 -32.594 -6.785 1 81.69 209 GLY B CA 1
ATOM 5744 C C . GLY B 1 209 ? 7.074 -32.219 -5.395 1 81.69 209 GLY B C 1
ATOM 5745 O O . GLY B 1 209 ? 8.133 -31.594 -5.23 1 81.69 209 GLY B O 1
ATOM 5746 N N . CYS B 1 210 ? 6.207 -32.406 -4.383 1 81.31 210 CYS B N 1
ATOM 5747 C CA . CYS B 1 210 ? 6.484 -32.156 -2.971 1 81.31 210 CYS B CA 1
ATOM 5748 C C . CYS B 1 210 ? 5.793 -33.219 -2.096 1 81.31 210 CYS B C 1
ATOM 5750 O O . CYS B 1 210 ? 4.645 -33.562 -2.35 1 81.31 210 CYS B O 1
ATOM 5752 N N . SER B 1 211 ? 6.43 -33.719 -1.108 1 78.5 211 SER B N 1
ATOM 5753 C CA . SER B 1 211 ? 5.895 -34.781 -0.268 1 78.5 211 SER B CA 1
ATOM 5754 C C . SER B 1 211 ? 5 -34.219 0.833 1 78.5 211 SER B C 1
ATOM 5756 O O . SER B 1 211 ? 4.398 -34.969 1.599 1 78.5 211 SER B O 1
ATOM 5758 N N . LEU B 1 212 ? 4.875 -32.938 0.909 1 80.88 212 LEU B N 1
ATOM 5759 C CA . LEU B 1 212 ? 4.074 -32.312 1.958 1 80.88 212 LEU B CA 1
ATOM 5760 C C . LEU B 1 212 ? 2.605 -32.25 1.545 1 80.88 212 LEU B C 1
ATOM 5762 O O . LEU B 1 212 ? 2.285 -32.344 0.358 1 80.88 212 LEU B O 1
ATOM 5766 N N . ILE B 1 213 ? 1.727 -32.125 2.539 1 81.19 213 ILE B N 1
ATOM 5767 C CA . ILE B 1 213 ? 0.299 -32.25 2.262 1 81.19 213 ILE B CA 1
ATOM 5768 C C . ILE B 1 213 ? -0.401 -30.938 2.594 1 81.19 213 ILE B C 1
ATOM 5770 O O . ILE B 1 213 ? -1.478 -30.922 3.193 1 81.19 213 ILE B O 1
ATOM 5774 N N . CYS B 1 214 ? 0.24 -29.859 2.225 1 87.62 214 CYS B N 1
ATOM 5775 C CA . CYS B 1 214 ? -0.364 -28.562 2.494 1 87.62 214 CYS B CA 1
ATOM 5776 C C . CYS B 1 214 ? -1.663 -28.391 1.714 1 87.62 214 CYS B C 1
ATOM 5778 O O . CYS B 1 214 ? -1.647 -28.312 0.485 1 87.62 214 CYS B O 1
ATOM 5780 N N . ARG B 1 215 ? -2.76 -28.219 2.299 1 88.12 215 ARG B N 1
ATOM 5781 C CA . ARG B 1 215 ? -4.098 -28.328 1.719 1 88.12 215 ARG B CA 1
ATOM 5782 C C . ARG B 1 215 ? -4.398 -27.125 0.822 1 88.12 215 ARG B C 1
ATOM 5784 O O . ARG B 1 215 ? -5.273 -27.203 -0.041 1 88.12 215 ARG B O 1
ATOM 5791 N N . TYR B 1 216 ? -3.682 -26.078 1.026 1 89.69 216 TYR B N 1
ATOM 5792 C CA . TYR B 1 216 ? -3.922 -24.859 0.279 1 89.69 216 TYR B CA 1
ATOM 5793 C C . TYR B 1 216 ? -3.014 -24.766 -0.943 1 89.69 216 TYR B C 1
ATOM 5795 O O . TYR B 1 216 ? -3.174 -23.891 -1.784 1 89.69 216 TYR B O 1
ATOM 5803 N N . CYS B 1 217 ? -2.064 -25.656 -1.078 1 88.5 217 CYS B N 1
ATOM 5804 C CA . CYS B 1 217 ? -1.046 -25.562 -2.119 1 88.5 217 CYS B CA 1
ATOM 5805 C C . CYS B 1 217 ? -1.572 -26.109 -3.443 1 88.5 217 CYS B C 1
ATOM 5807 O O . CYS B 1 217 ? -2.047 -27.234 -3.51 1 88.5 217 CYS B O 1
ATOM 5809 N N . TYR B 1 218 ? -1.427 -25.359 -4.438 1 82.31 218 TYR B N 1
ATOM 5810 C CA . TYR B 1 218 ? -1.916 -25.781 -5.75 1 82.31 218 TYR B CA 1
ATOM 5811 C C . TYR B 1 218 ? -0.893 -26.656 -6.461 1 82.31 218 TYR B C 1
ATOM 5813 O O . TYR B 1 218 ? -1.217 -27.312 -7.449 1 82.31 218 TYR B O 1
ATOM 5821 N N . HIS B 1 219 ? 0.291 -26.766 -5.977 1 73.25 219 HIS B N 1
ATOM 5822 C CA . HIS B 1 219 ? 1.329 -27.578 -6.609 1 73.25 219 HIS B CA 1
ATOM 5823 C C . HIS B 1 219 ? 1.074 -29.062 -6.395 1 73.25 219 HIS B C 1
ATOM 5825 O O . HIS B 1 219 ? 1.638 -29.891 -7.105 1 73.25 219 HIS B O 1
ATOM 5831 N N . LEU B 1 220 ? 0.24 -29.375 -5.512 1 55.47 220 LEU B N 1
ATOM 5832 C CA . LEU B 1 220 ? -0.107 -30.766 -5.273 1 55.47 220 LEU B CA 1
ATOM 5833 C C . LEU B 1 220 ? -0.77 -31.391 -6.5 1 55.47 220 LEU B C 1
ATOM 5835 O O . LEU B 1 220 ? -0.651 -32.594 -6.734 1 55.47 220 LEU B O 1
ATOM 5839 N N . GLY B 1 221 ? -1.456 -30.625 -7.223 1 55.28 221 GLY B N 1
ATOM 5840 C CA . GLY B 1 221 ? -2.141 -31.078 -8.422 1 55.28 221 GLY B CA 1
ATOM 5841 C C . GLY B 1 221 ? -1.191 -31.438 -9.547 1 55.28 221 GLY B C 1
ATOM 5842 O O . GLY B 1 221 ? -1.429 -32.406 -10.281 1 55.28 221 GLY B O 1
ATOM 5843 N N . ILE B 1 222 ? -0.093 -30.766 -9.625 1 59 222 ILE B N 1
ATOM 5844 C CA . ILE B 1 222 ? 0.795 -30.906 -10.773 1 59 222 ILE B CA 1
ATOM 5845 C C . ILE B 1 222 ? 1.744 -32.094 -10.555 1 59 222 ILE B C 1
ATOM 5847 O O . ILE B 1 222 ? 2.08 -32.812 -11.5 1 59 222 ILE B O 1
ATOM 5851 N N . ALA B 1 223 ? 2.16 -32.188 -9.227 1 59.59 223 ALA B N 1
ATOM 5852 C CA . ALA B 1 223 ? 3.211 -33.188 -9.039 1 59.59 223 ALA B CA 1
ATOM 5853 C C . ALA B 1 223 ? 2.652 -34.469 -8.414 1 59.59 223 ALA B C 1
ATOM 5855 O O . ALA B 1 223 ? 3.355 -35.156 -7.68 1 59.59 223 ALA B O 1
ATOM 5856 N N . GLY B 1 224 ? 1.409 -34.906 -8.82 1 59.25 224 GLY B N 1
ATOM 5857 C CA . GLY B 1 224 ? 0.924 -36.281 -8.789 1 59.25 224 GLY B CA 1
ATOM 5858 C C . GLY B 1 224 ? -0.03 -36.562 -7.645 1 59.25 224 GLY B C 1
ATOM 5859 O O . GLY B 1 224 ? -0.415 -37.719 -7.406 1 59.25 224 GLY B O 1
ATOM 5860 N N . ASP B 1 225 ? -0.307 -35.5 -6.82 1 66.75 225 ASP B N 1
ATOM 5861 C CA . ASP B 1 225 ? -1.264 -35.938 -5.805 1 66.75 225 ASP B CA 1
ATOM 5862 C C . ASP B 1 225 ? -2.699 -35.75 -6.297 1 66.75 225 ASP B C 1
ATOM 5864 O O . ASP B 1 225 ? -3.629 -36.312 -5.715 1 66.75 225 ASP B O 1
ATOM 5868 N N . MET B 1 226 ? -2.762 -35.062 -7.242 1 75.44 226 MET B N 1
ATOM 5869 C CA . MET B 1 226 ? -4.062 -34.906 -7.883 1 75.44 226 MET B CA 1
ATOM 5870 C C . MET B 1 226 ? -4.289 -36 -8.93 1 75.44 226 MET B C 1
ATOM 5872 O O . MET B 1 226 ? -3.381 -36.312 -9.703 1 75.44 226 MET B O 1
ATOM 5876 N N . ARG B 1 227 ? -5.418 -36.531 -8.766 1 78.19 227 ARG B N 1
ATOM 5877 C CA . ARG B 1 227 ? -5.77 -37.594 -9.727 1 78.19 227 ARG B CA 1
ATOM 5878 C C . ARG B 1 227 ? -7.168 -37.344 -10.297 1 78.19 227 ARG B C 1
ATOM 5880 O O . ARG B 1 227 ? -7.934 -36.531 -9.766 1 78.19 227 ARG B O 1
ATOM 5887 N N . TYR B 1 228 ? -7.27 -38.062 -11.375 1 82.5 228 TYR B N 1
ATOM 5888 C CA . TYR B 1 228 ? -8.578 -38.031 -12.016 1 82.5 228 TYR B CA 1
ATOM 5889 C C . TYR B 1 228 ? -9.273 -39.375 -11.898 1 82.5 228 TYR B C 1
ATOM 5891 O O . TYR B 1 228 ? -8.695 -40.406 -12.258 1 82.5 228 TYR B O 1
ATOM 5899 N N . GLU B 1 229 ? -10.375 -39.344 -11.289 1 82.44 229 GLU B N 1
ATOM 5900 C CA . GLU B 1 229 ? -11.141 -40.562 -11.141 1 82.44 229 GLU B CA 1
ATOM 5901 C C . GLU B 1 229 ? -12.555 -40.406 -11.695 1 82.44 229 GLU B C 1
ATOM 5903 O O . GLU B 1 229 ? -13.133 -39.344 -11.633 1 82.44 229 GLU B O 1
ATOM 5908 N N . THR B 1 230 ? -12.93 -41.5 -12.297 1 80.5 230 THR B N 1
ATOM 5909 C CA . THR B 1 230 ? -14.305 -41.5 -12.805 1 80.5 230 THR B CA 1
ATOM 5910 C C . THR B 1 230 ? -15.297 -41.75 -11.672 1 80.5 230 THR B C 1
ATOM 5912 O O . THR B 1 230 ? -15.195 -42.781 -10.977 1 80.5 230 THR B O 1
ATOM 5915 N N . GLY B 1 231 ? -16.125 -40.844 -11.547 1 76.38 231 GLY B N 1
ATOM 5916 C CA . GLY B 1 231 ? -17.141 -41 -10.516 1 76.38 231 GLY B CA 1
ATOM 5917 C C . GLY B 1 231 ? -18.234 -42 -10.898 1 76.38 231 GLY B C 1
ATOM 5918 O O . GLY B 1 231 ? -18.219 -42.531 -12 1 76.38 231 GLY B O 1
ATOM 5919 N N . GLU B 1 232 ? -19.188 -42.188 -10.016 1 77.88 232 GLU B N 1
ATOM 5920 C CA . GLU B 1 232 ? -20.312 -43.125 -10.219 1 77.88 232 GLU B CA 1
ATOM 5921 C C . GLU B 1 232 ? -21.188 -42.656 -11.383 1 77.88 232 GLU B C 1
ATOM 5923 O O . GLU B 1 232 ? -21.766 -43.5 -12.078 1 77.88 232 GLU B O 1
ATOM 5928 N N . ASP B 1 233 ? -21.109 -41.406 -11.602 1 75.88 233 ASP B N 1
ATOM 5929 C CA . ASP B 1 233 ? -21.953 -40.844 -12.664 1 75.88 233 ASP B CA 1
ATOM 5930 C C . ASP B 1 233 ? -21.234 -40.906 -14.008 1 75.88 233 ASP B C 1
ATOM 5932 O O . ASP B 1 233 ? -21.781 -40.438 -15.023 1 75.88 233 ASP B O 1
ATOM 5936 N N . GLY B 1 234 ? -20.078 -41.406 -13.984 1 76 234 GLY B N 1
ATOM 5937 C CA . GLY B 1 234 ? -19.328 -41.531 -15.227 1 76 234 GLY B CA 1
ATOM 5938 C C . GLY B 1 234 ? -18.516 -40.312 -15.555 1 76 234 GLY B C 1
ATOM 5939 O O . GLY B 1 234 ? -17.75 -40.281 -16.531 1 76 234 GLY B O 1
ATOM 5940 N N . GLU B 1 235 ? -18.641 -39.344 -14.664 1 78.25 235 GLU B N 1
ATOM 5941 C CA . GLU B 1 235 ? -17.891 -38.125 -14.906 1 78.25 235 GLU B CA 1
ATOM 5942 C C . GLU B 1 235 ? -16.531 -38.156 -14.234 1 78.25 235 GLU B C 1
ATOM 5944 O O . GLU B 1 235 ? -16.391 -38.719 -13.141 1 78.25 235 GLU B O 1
ATOM 5949 N N . VAL B 1 236 ? -15.578 -37.656 -14.93 1 79.94 236 VAL B N 1
ATOM 5950 C CA . VAL B 1 236 ? -14.234 -37.594 -14.375 1 79.94 236 VAL B CA 1
ATOM 5951 C C . VAL B 1 236 ? -14.141 -36.469 -13.359 1 79.94 236 VAL B C 1
ATOM 5953 O O . VAL B 1 236 ? -14.547 -35.344 -13.648 1 79.94 236 VAL B O 1
ATOM 5956 N N . GLU B 1 237 ? -13.633 -36.844 -12.156 1 78.81 237 GLU B N 1
ATOM 5957 C CA . GLU B 1 237 ? -13.508 -35.875 -11.07 1 78.81 237 GLU B CA 1
ATOM 5958 C C . GLU B 1 237 ? -12.07 -35.812 -10.562 1 78.81 237 GLU B C 1
ATOM 5960 O O . GLU B 1 237 ? -11.305 -36.75 -10.68 1 78.81 237 GLU B O 1
ATOM 5965 N N . VAL B 1 238 ? -11.773 -34.625 -10.047 1 79.62 238 VAL B N 1
ATOM 5966 C CA . VAL B 1 238 ? -10.477 -34.406 -9.406 1 79.62 238 VAL B CA 1
ATOM 5967 C C . VAL B 1 238 ? -10.523 -34.906 -7.961 1 79.62 238 VAL B C 1
ATOM 5969 O O . VAL B 1 238 ? -11.445 -34.562 -7.215 1 79.62 238 VAL B O 1
ATOM 5972 N N . VAL B 1 239 ? -9.586 -35.719 -7.617 1 78.06 239 VAL B N 1
ATOM 5973 C CA . VAL B 1 239 ? -9.539 -36.25 -6.262 1 78.06 239 VAL B CA 1
ATOM 5974 C C . VAL B 1 239 ? -8.133 -36.094 -5.691 1 78.06 239 VAL B C 1
ATOM 5976 O O . VAL B 1 239 ? -7.156 -36.031 -6.441 1 78.06 239 VAL B O 1
ATOM 5979 N N . PHE B 1 240 ? -8.023 -36.062 -4.387 1 80.25 240 PHE B N 1
ATOM 5980 C CA . PHE B 1 240 ? -6.746 -35.938 -3.689 1 80.25 240 PHE B CA 1
ATOM 5981 C C . PHE B 1 240 ? -6.531 -37.125 -2.75 1 80.25 240 PHE B C 1
ATOM 5983 O O . PHE B 1 240 ? -7.473 -37.875 -2.445 1 80.25 240 PHE B O 1
ATOM 5990 N N . ASP B 1 241 ? -5.238 -37.188 -2.359 1 75.19 241 ASP B N 1
ATOM 5991 C CA . ASP B 1 241 ? -4.898 -38.25 -1.4 1 75.19 241 ASP B CA 1
ATOM 5992 C C . ASP B 1 241 ? -5.637 -38.031 -0.08 1 75.19 241 ASP B C 1
ATOM 5994 O O . ASP B 1 241 ? -5.98 -36.906 0.277 1 75.19 241 ASP B O 1
ATOM 5998 N N . THR B 1 242 ? -5.973 -39.156 0.487 1 73.69 242 THR B N 1
ATOM 5999 C CA . THR B 1 242 ? -6.59 -39.125 1.808 1 73.69 242 THR B CA 1
ATOM 6000 C C . THR B 1 242 ? -5.602 -39.594 2.873 1 73.69 242 THR B C 1
ATOM 6002 O O . THR B 1 242 ? -4.609 -40.25 2.561 1 73.69 242 THR B O 1
ATOM 6005 N N . PRO B 1 243 ? -5.812 -39.156 4.125 1 69.19 243 PRO B N 1
ATOM 6006 C CA . PRO B 1 243 ? -4.906 -39.594 5.184 1 69.19 243 PRO B CA 1
ATOM 6007 C C . PRO B 1 243 ? -4.703 -41.094 5.195 1 69.19 243 PRO B C 1
ATOM 6009 O O . PRO B 1 243 ? -5.676 -41.844 5.176 1 69.19 243 PRO B O 1
ATOM 6012 N N . GLY B 1 244 ? -3.457 -41.438 5.211 1 67.81 244 GLY B N 1
ATOM 6013 C CA . GLY B 1 244 ? -3.127 -42.844 5.25 1 67.81 244 GLY B CA 1
ATOM 6014 C C . GLY B 1 244 ? -2.844 -43.438 3.877 1 67.81 244 GLY B C 1
ATOM 6015 O O . GLY B 1 244 ? -2.314 -44.562 3.768 1 67.81 244 GLY B O 1
ATOM 6016 N N . ASN B 1 245 ? -3.221 -42.781 2.9 1 74.69 245 ASN B N 1
ATOM 6017 C CA . ASN B 1 245 ? -3.018 -43.25 1.533 1 74.69 245 ASN B CA 1
ATOM 6018 C C . ASN B 1 245 ? -2.43 -42.156 0.649 1 74.69 245 ASN B C 1
ATOM 6020 O O . ASN B 1 245 ? -3.066 -41.719 -0.31 1 74.69 245 ASN B O 1
ATOM 6024 N N . TYR B 1 246 ? -1.211 -41.812 1 1 72.31 246 TYR B N 1
ATOM 6025 C CA . TYR B 1 246 ? -0.577 -40.75 0.233 1 72.31 246 TYR B CA 1
ATOM 6026 C C . TYR B 1 246 ? 0.327 -41.344 -0.852 1 72.31 246 TYR B C 1
ATOM 6028 O O . TYR B 1 246 ? 1.098 -42.25 -0.602 1 72.31 246 TYR B O 1
ATOM 6036 N N . THR B 1 247 ? 0.141 -40.906 -2.057 1 72.31 247 THR B N 1
ATOM 6037 C CA . THR B 1 247 ? 0.92 -41.406 -3.195 1 72.31 247 THR B CA 1
ATOM 6038 C C . THR B 1 247 ? 1.875 -40.312 -3.686 1 72.31 247 THR B C 1
ATOM 6040 O O . THR B 1 247 ? 2.527 -40.469 -4.719 1 72.31 247 THR B O 1
ATOM 6043 N N . ARG B 1 248 ? 2.006 -39.312 -2.922 1 75.5 248 ARG B N 1
ATOM 6044 C CA . ARG B 1 248 ? 2.861 -38.219 -3.322 1 75.5 248 ARG B CA 1
ATOM 6045 C C . ARG B 1 248 ? 4.328 -38.625 -3.342 1 75.5 248 ARG B C 1
ATOM 6047 O O . ARG B 1 248 ? 4.766 -39.406 -2.502 1 75.5 248 ARG B O 1
ATOM 6054 N N . THR B 1 249 ? 4.965 -38.156 -4.379 1 76.06 249 THR B N 1
ATOM 6055 C CA . THR B 1 249 ? 6.387 -38.438 -4.531 1 76.06 249 THR B CA 1
ATOM 6056 C C . THR B 1 249 ? 7.145 -37.188 -4.98 1 76.06 249 THR B C 1
ATOM 6058 O O . THR B 1 249 ? 6.559 -36.281 -5.57 1 76.06 249 THR B O 1
ATOM 6061 N N . ILE B 1 250 ? 8.414 -37.125 -4.566 1 83.5 250 ILE B N 1
ATOM 6062 C CA . ILE B 1 250 ? 9.297 -36.062 -5.059 1 83.5 250 ILE B CA 1
ATOM 6063 C C . ILE B 1 250 ? 10.391 -36.688 -5.926 1 83.5 250 ILE B C 1
ATOM 6065 O O . ILE B 1 250 ? 10.93 -37.75 -5.602 1 83.5 250 ILE B O 1
ATOM 6069 N N . ARG B 1 251 ? 10.5 -36.094 -7.074 1 89.19 251 ARG B N 1
ATOM 6070 C CA . ARG B 1 251 ? 11.602 -36.438 -7.969 1 89.19 251 ARG B CA 1
ATOM 6071 C C . ARG B 1 251 ? 12.516 -35.25 -8.188 1 89.19 251 ARG B C 1
ATOM 6073 O O . ARG B 1 251 ? 12.055 -34.125 -8.266 1 89.19 251 ARG B O 1
ATOM 6080 N N . TYR B 1 252 ? 13.812 -35.531 -8.211 1 92.56 252 TYR B N 1
ATOM 6081 C CA . TYR B 1 252 ? 14.75 -34.438 -8.352 1 92.56 252 TYR B CA 1
ATOM 6082 C C . TYR B 1 252 ? 15.914 -34.812 -9.258 1 92.56 252 TYR B C 1
ATOM 6084 O O . TYR B 1 252 ? 16.234 -36 -9.398 1 92.56 252 TYR B O 1
ATOM 6092 N N . HIS B 1 253 ? 16.516 -33.844 -9.922 1 95.94 253 HIS B N 1
ATOM 6093 C CA . HIS B 1 253 ? 17.734 -34.031 -10.711 1 95.94 253 HIS B CA 1
ATOM 6094 C C . HIS B 1 253 ? 18.922 -34.344 -9.82 1 95.94 253 HIS B C 1
ATOM 6096 O O . HIS B 1 253 ? 18.953 -33.969 -8.648 1 95.94 253 HIS B O 1
ATOM 6102 N N . SER B 1 254 ? 19.875 -35.031 -10.445 1 96.25 254 SER B N 1
ATOM 6103 C CA . SER B 1 254 ? 21.125 -35.25 -9.727 1 96.25 254 SER B CA 1
ATOM 6104 C C . SER B 1 254 ? 21.844 -33.906 -9.516 1 96.25 254 SER B C 1
ATOM 6106 O O . SER B 1 254 ? 21.688 -32.969 -10.305 1 96.25 254 SER B O 1
ATOM 6108 N N . PRO B 1 255 ? 22.641 -33.844 -8.414 1 97.12 255 PRO B N 1
ATOM 6109 C CA . PRO B 1 255 ? 23.438 -32.656 -8.211 1 97.12 255 PRO B CA 1
ATOM 6110 C C . PRO B 1 255 ? 24.344 -32.312 -9.406 1 97.12 255 PRO B C 1
ATOM 6112 O O . PRO B 1 255 ? 24.5 -31.156 -9.766 1 97.12 255 PRO B O 1
ATOM 6115 N N . GLU B 1 256 ? 24.844 -33.312 -10.078 1 98 256 GLU B N 1
ATOM 6116 C CA . GLU B 1 256 ? 25.719 -33.125 -11.227 1 98 256 GLU B CA 1
ATOM 6117 C C . GLU B 1 256 ? 24.984 -32.438 -12.375 1 98 256 GLU B C 1
ATOM 6119 O O . GLU B 1 256 ? 25.516 -31.516 -13 1 98 256 GLU B O 1
ATOM 6124 N N . TYR B 1 257 ? 23.844 -32.938 -12.617 1 98.12 257 TYR B N 1
ATOM 6125 C CA . TYR B 1 257 ? 23.047 -32.344 -13.68 1 98.12 257 TYR B CA 1
ATOM 6126 C C . TYR B 1 257 ? 22.797 -30.859 -13.422 1 98.12 257 TYR B C 1
ATOM 6128 O O . TYR B 1 257 ? 22.969 -30.031 -14.312 1 98.12 257 TYR B O 1
ATOM 6136 N N . ILE B 1 258 ? 22.438 -30.547 -12.219 1 97.81 258 ILE B N 1
ATOM 6137 C CA . ILE B 1 258 ? 22.062 -29.188 -11.836 1 97.81 258 ILE B CA 1
ATOM 6138 C C . ILE B 1 258 ? 23.281 -28.281 -11.969 1 97.81 258 ILE B C 1
ATOM 6140 O O . ILE B 1 258 ? 23.203 -27.219 -12.594 1 97.81 258 ILE B O 1
ATOM 6144 N N . VAL B 1 259 ? 24.375 -28.672 -11.438 1 98.5 259 VAL B N 1
ATOM 6145 C CA . VAL B 1 259 ? 25.547 -27.812 -11.43 1 98.5 259 VAL B CA 1
ATOM 6146 C C . VAL B 1 259 ? 26.094 -27.656 -12.852 1 98.5 259 VAL B C 1
ATOM 6148 O O . VAL B 1 259 ? 26.547 -26.562 -13.227 1 98.5 259 VAL B O 1
ATOM 6151 N N . ARG B 1 260 ? 26.016 -28.672 -13.664 1 98.31 260 ARG B N 1
ATOM 6152 C CA . ARG B 1 260 ? 26.406 -28.562 -15.062 1 98.31 260 ARG B CA 1
ATOM 6153 C C . ARG B 1 260 ? 25.531 -27.562 -15.805 1 98.31 260 ARG B C 1
ATOM 6155 O O . ARG B 1 260 ? 26.016 -26.781 -16.625 1 98.31 260 ARG B O 1
ATOM 6162 N N . MET B 1 261 ? 24.297 -27.656 -15.523 1 98.44 261 MET B N 1
ATOM 6163 C CA . MET B 1 261 ? 23.375 -26.719 -16.141 1 98.44 261 MET B CA 1
ATOM 6164 C C . MET B 1 261 ? 23.719 -25.281 -15.727 1 98.44 261 MET B C 1
ATOM 6166 O O . MET B 1 261 ? 23.734 -24.375 -16.562 1 98.44 261 MET B O 1
ATOM 6170 N N . ILE B 1 262 ? 24 -25.078 -14.469 1 98.44 262 ILE B N 1
ATOM 6171 C CA . ILE B 1 262 ? 24.312 -23.75 -13.969 1 98.44 262 ILE B CA 1
ATOM 6172 C C . ILE B 1 262 ? 25.641 -23.266 -14.562 1 98.44 262 ILE B C 1
ATOM 6174 O O . ILE B 1 262 ? 25.781 -22.094 -14.914 1 98.44 262 ILE B O 1
ATOM 6178 N N . LYS B 1 263 ? 26.578 -24.156 -14.664 1 98.44 263 LYS B N 1
ATOM 6179 C CA . LYS B 1 263 ? 27.844 -23.812 -15.312 1 98.44 263 LYS B CA 1
ATOM 6180 C C . LYS B 1 263 ? 27.625 -23.391 -16.75 1 98.44 263 LYS B C 1
ATOM 6182 O O . LYS B 1 263 ? 28.234 -22.422 -17.219 1 98.44 263 LYS B O 1
ATOM 6187 N N . HIS B 1 264 ? 26.781 -24.125 -17.406 1 98.25 264 HIS B N 1
ATOM 6188 C CA . HIS B 1 264 ? 26.406 -23.75 -18.766 1 98.25 264 HIS B CA 1
ATOM 6189 C C . HIS B 1 264 ? 25.797 -22.359 -18.812 1 98.25 264 HIS B C 1
ATOM 6191 O O . HIS B 1 264 ? 26.156 -21.547 -19.672 1 98.25 264 HIS B O 1
ATOM 6197 N N . MET B 1 265 ? 24.906 -22.047 -17.906 1 98.5 265 MET B N 1
ATOM 6198 C CA . MET B 1 265 ? 24.266 -20.734 -17.812 1 98.5 265 MET B CA 1
ATOM 6199 C C . MET B 1 265 ? 25.297 -19.641 -17.578 1 98.5 265 MET B C 1
ATOM 6201 O O . MET B 1 265 ? 25.219 -18.562 -18.172 1 98.5 265 MET B O 1
ATOM 6205 N N . TYR B 1 266 ? 26.203 -19.953 -16.672 1 98.31 266 TYR B N 1
ATOM 6206 C CA . TYR B 1 266 ? 27.266 -19.016 -16.328 1 98.31 266 TYR B CA 1
ATOM 6207 C C . TYR B 1 266 ? 28.172 -18.766 -17.547 1 98.31 266 TYR B C 1
ATOM 6209 O O . TYR B 1 266 ? 28.469 -17.609 -17.859 1 98.31 266 TYR B O 1
ATOM 6217 N N . ASP B 1 267 ? 28.547 -19.797 -18.25 1 98.19 267 ASP B N 1
ATOM 6218 C CA . ASP B 1 267 ? 29.516 -19.688 -19.344 1 98.19 267 ASP B CA 1
ATOM 6219 C C . ASP B 1 267 ? 28.875 -19.047 -20.578 1 98.19 267 ASP B C 1
ATOM 6221 O O . ASP B 1 267 ? 29.484 -18.203 -21.234 1 98.19 267 ASP B O 1
ATOM 6225 N N . LYS B 1 268 ? 27.688 -19.406 -20.812 1 98.12 268 LYS B N 1
ATOM 6226 C CA . LYS B 1 268 ? 27.062 -19 -22.078 1 98.12 268 LYS B CA 1
ATOM 6227 C C . LYS B 1 268 ? 26.312 -17.688 -21.922 1 98.12 268 LYS B C 1
ATOM 6229 O O . LYS B 1 268 ? 26.375 -16.812 -22.797 1 98.12 268 LYS B O 1
ATOM 6234 N N . TYR B 1 269 ? 25.609 -17.531 -20.875 1 98.25 269 TYR B N 1
ATOM 6235 C CA . TYR B 1 269 ? 24.719 -16.375 -20.719 1 98.25 269 TYR B CA 1
ATOM 6236 C C . TYR B 1 269 ? 25.25 -15.398 -19.688 1 98.25 269 TYR B C 1
ATOM 6238 O O . TYR B 1 269 ? 24.656 -14.352 -19.453 1 98.25 269 TYR B O 1
ATOM 6246 N N . LYS B 1 270 ? 26.281 -15.734 -18.953 1 97.62 270 LYS B N 1
ATOM 6247 C CA . LYS B 1 270 ? 26.922 -14.906 -17.938 1 97.62 270 LYS B CA 1
ATOM 6248 C C . LYS B 1 270 ? 25.984 -14.664 -16.75 1 97.62 270 LYS B C 1
ATOM 6250 O O . LYS B 1 270 ? 25.938 -13.555 -16.219 1 97.62 270 LYS B O 1
ATOM 6255 N N . VAL B 1 271 ? 25.266 -15.648 -16.422 1 98.06 271 VAL B N 1
ATOM 6256 C CA . VAL B 1 271 ? 24.328 -15.578 -15.312 1 98.06 271 VAL B CA 1
ATOM 6257 C C . VAL B 1 271 ? 25.094 -15.375 -14 1 98.06 271 VAL B C 1
ATOM 6259 O O . VAL B 1 271 ? 26.109 -16.031 -13.766 1 98.06 271 VAL B O 1
ATOM 6262 N N . ASN B 1 272 ? 24.594 -14.422 -13.195 1 97.75 272 ASN B N 1
ATOM 6263 C CA . ASN B 1 272 ? 25.234 -14.188 -11.906 1 97.75 272 ASN B CA 1
ATOM 6264 C C . ASN B 1 272 ? 24.281 -14.43 -10.75 1 97.75 272 ASN B C 1
ATOM 6266 O O . ASN B 1 272 ? 24.625 -14.211 -9.586 1 97.75 272 ASN B O 1
ATOM 6270 N N . PHE B 1 273 ? 23.094 -14.852 -11.031 1 98.12 273 PHE B N 1
ATOM 6271 C CA . PHE B 1 273 ? 22.109 -15.195 -10.016 1 98.12 273 PHE B CA 1
ATOM 6272 C C . PHE B 1 273 ? 21.156 -16.266 -10.523 1 98.12 273 PHE B C 1
ATOM 6274 O O . PHE B 1 273 ? 20.672 -16.188 -11.648 1 98.12 273 PHE B O 1
ATOM 6281 N N . VAL B 1 274 ? 20.906 -17.25 -9.727 1 98 274 VAL B N 1
ATOM 6282 C CA . VAL B 1 274 ? 19.969 -18.328 -10.078 1 98 274 VAL B CA 1
ATOM 6283 C C . VAL B 1 274 ? 18.922 -18.484 -8.984 1 98 274 VAL B C 1
ATOM 6285 O O . VAL B 1 274 ? 19.266 -18.469 -7.793 1 98 274 VAL B O 1
ATOM 6288 N N . VAL B 1 275 ? 17.719 -18.656 -9.375 1 97.19 275 VAL B N 1
ATOM 6289 C CA . VAL B 1 275 ? 16.656 -18.953 -8.414 1 97.19 275 VAL B CA 1
ATOM 6290 C C . VAL B 1 275 ? 16.156 -20.391 -8.609 1 97.19 275 VAL B C 1
ATOM 6292 O O . VAL B 1 275 ? 15.781 -20.766 -9.719 1 97.19 275 VAL B O 1
ATOM 6295 N N . PHE B 1 276 ? 16.219 -21.156 -7.582 1 96.31 276 PHE B N 1
ATOM 6296 C CA . PHE B 1 276 ? 15.555 -22.453 -7.57 1 96.31 276 PHE B CA 1
ATOM 6297 C C . PHE B 1 276 ? 14.055 -22.297 -7.367 1 96.31 276 PHE B C 1
ATOM 6299 O O . PHE B 1 276 ? 13.602 -21.984 -6.262 1 96.31 276 PHE B O 1
ATOM 6306 N N . LEU B 1 277 ? 13.273 -22.562 -8.383 1 91.56 277 LEU B N 1
ATOM 6307 C CA . LEU B 1 277 ? 11.828 -22.391 -8.344 1 91.56 277 LEU B CA 1
ATOM 6308 C C . LEU B 1 277 ? 11.156 -23.531 -7.602 1 91.56 277 LEU B C 1
ATOM 6310 O O . LEU B 1 277 ? 9.938 -23.547 -7.426 1 91.56 277 LEU B O 1
ATOM 6314 N N . ASP B 1 278 ? 11.906 -24.375 -7.184 1 84.88 278 ASP B N 1
ATOM 6315 C CA . ASP B 1 278 ? 11.391 -25.578 -6.543 1 84.88 278 ASP B CA 1
ATOM 6316 C C . ASP B 1 278 ? 10.516 -25.234 -5.336 1 84.88 278 ASP B C 1
ATOM 6318 O O . ASP B 1 278 ? 10.68 -24.172 -4.734 1 84.88 278 ASP B O 1
ATOM 6322 N N . GLU B 1 279 ? 9.672 -26.156 -5.059 1 75.69 279 GLU B N 1
ATOM 6323 C CA . GLU B 1 279 ? 8.75 -25.938 -3.941 1 75.69 279 GLU B CA 1
ATOM 6324 C C . GLU B 1 279 ? 9.5 -25.922 -2.609 1 75.69 279 GLU B C 1
ATOM 6326 O O . GLU B 1 279 ? 9.141 -25.156 -1.705 1 75.69 279 GLU B O 1
ATOM 6331 N N . ASN B 1 280 ? 10.477 -26.828 -2.525 1 83.38 280 ASN B N 1
ATOM 6332 C CA . ASN B 1 280 ? 11.203 -26.922 -1.264 1 83.38 280 ASN B CA 1
ATOM 6333 C C . ASN B 1 280 ? 12.562 -27.594 -1.444 1 83.38 280 ASN B C 1
ATOM 6335 O O . ASN B 1 280 ? 12.641 -28.812 -1.632 1 83.38 280 ASN B O 1
ATOM 6339 N N . LEU B 1 281 ? 13.617 -26.828 -1.271 1 86.31 281 LEU B N 1
ATOM 6340 C CA . LEU B 1 281 ? 14.977 -27.344 -1.42 1 86.31 281 LEU B CA 1
ATOM 6341 C C . LEU B 1 281 ? 15.297 -28.359 -0.325 1 86.31 281 LEU B C 1
ATOM 6343 O O . LEU B 1 281 ? 15.984 -29.344 -0.575 1 86.31 281 LEU B O 1
ATOM 6347 N N . MET B 1 282 ? 14.711 -28.156 0.803 1 85 282 MET B N 1
ATOM 6348 C CA . MET B 1 282 ? 15.031 -28.984 1.958 1 85 282 MET B CA 1
ATOM 6349 C C . MET B 1 282 ? 14.367 -30.359 1.836 1 85 282 MET B C 1
ATOM 6351 O O . MET B 1 282 ? 14.875 -31.344 2.369 1 85 282 MET B O 1
ATOM 6355 N N . THR B 1 283 ? 13.266 -30.375 1.142 1 82.94 283 THR B N 1
ATOM 6356 C CA . THR B 1 283 ? 12.617 -31.656 0.942 1 82.94 283 THR B CA 1
ATOM 6357 C C . THR B 1 283 ? 13.477 -32.594 0.08 1 82.94 283 THR B C 1
ATOM 6359 O O . THR B 1 283 ? 13.578 -33.781 0.346 1 82.94 283 THR B O 1
ATOM 6362 N N . MET B 1 284 ? 14.148 -32.031 -0.892 1 84 284 MET B N 1
ATOM 6363 C CA . MET B 1 284 ? 15.07 -32.812 -1.715 1 84 284 MET B CA 1
ATOM 6364 C C . MET B 1 284 ? 16.234 -33.344 -0.877 1 84 284 MET B C 1
ATOM 6366 O O . MET B 1 284 ? 16.625 -34.5 -1.026 1 84 284 MET B O 1
ATOM 6370 N N . ASP B 1 285 ? 16.656 -32.531 -0.048 1 86.62 285 ASP B N 1
ATOM 6371 C CA . ASP B 1 285 ? 17.766 -32.906 0.806 1 86.62 285 ASP B CA 1
ATOM 6372 C C . ASP B 1 285 ? 17.359 -34.031 1.77 1 86.62 285 ASP B C 1
ATOM 6374 O O . ASP B 1 285 ? 18.094 -35 1.955 1 86.62 285 ASP B O 1
ATOM 6378 N N . ARG B 1 286 ? 16.219 -33.875 2.318 1 85.25 286 ARG B N 1
ATOM 6379 C CA . ARG B 1 286 ? 15.711 -34.906 3.234 1 85.25 286 ARG B CA 1
ATOM 6380 C C . ARG B 1 286 ? 15.539 -36.25 2.523 1 85.25 286 ARG B C 1
ATOM 6382 O O . ARG B 1 286 ? 15.961 -37.281 3.043 1 85.25 286 ARG B O 1
ATOM 6389 N N . TYR B 1 287 ? 14.977 -36.219 1.377 1 86 287 TYR B N 1
ATOM 6390 C CA . TYR B 1 287 ? 14.695 -37.438 0.628 1 86 287 TYR B CA 1
ATOM 6391 C C . TYR B 1 287 ? 15.984 -38.094 0.15 1 86 287 TYR B C 1
ATOM 6393 O O . TYR B 1 287 ? 16 -39.312 -0.128 1 86 287 TYR B O 1
ATOM 6401 N N . SER B 1 288 ? 17.031 -37.344 0.089 1 88.81 288 SER B N 1
ATOM 6402 C CA . SER B 1 288 ? 18.328 -37.875 -0.317 1 88.81 288 SER B CA 1
ATOM 6403 C C . SER B 1 288 ? 19.188 -38.188 0.894 1 88.81 288 SER B C 1
ATOM 6405 O O . SER B 1 288 ? 20.406 -38.344 0.762 1 88.81 288 SER B O 1
ATOM 6407 N N . LYS B 1 289 ? 18.531 -38.156 2.043 1 90.5 289 LYS B N 1
ATOM 6408 C CA . LYS B 1 289 ? 19.219 -38.469 3.297 1 90.5 289 LYS B CA 1
ATOM 6409 C C . LYS B 1 289 ? 20.312 -37.469 3.582 1 90.5 289 LYS B C 1
ATOM 6411 O O . LYS B 1 289 ? 21.422 -37.812 3.982 1 90.5 289 LYS B O 1
ATOM 6416 N N . GLY B 1 290 ? 20.062 -36.281 3.172 1 90.25 290 GLY B N 1
ATOM 6417 C CA . GLY B 1 290 ? 20.938 -35.156 3.525 1 90.25 290 GLY B CA 1
ATOM 6418 C C . GLY B 1 290 ? 22.125 -35.031 2.602 1 90.25 290 GLY B C 1
ATOM 6419 O O . GLY B 1 290 ? 23.109 -34.375 2.947 1 90.25 290 GLY B O 1
ATOM 6420 N N . THR B 1 291 ? 22.047 -35.531 1.423 1 93.38 291 THR B N 1
ATOM 6421 C CA . THR B 1 291 ? 23.234 -35.531 0.571 1 93.38 291 THR B CA 1
ATOM 6422 C C . THR B 1 291 ? 23.062 -34.562 -0.595 1 93.38 291 THR B C 1
ATOM 6424 O O . THR B 1 291 ? 24.047 -34 -1.075 1 93.38 291 THR B O 1
ATOM 6427 N N . TRP B 1 292 ? 21.906 -34.375 -1.028 1 94.62 292 TRP B N 1
ATOM 6428 C CA . TRP B 1 292 ? 21.672 -33.656 -2.279 1 94.62 292 TRP B CA 1
ATOM 6429 C C . TRP B 1 292 ? 22.188 -32.25 -2.207 1 94.62 292 TRP B C 1
ATOM 6431 O O . TRP B 1 292 ? 22.984 -31.812 -3.055 1 94.62 292 TRP B O 1
ATOM 6441 N N . LEU B 1 293 ? 21.859 -31.516 -1.165 1 94.88 293 LEU B N 1
ATOM 6442 C CA . LEU B 1 293 ? 22.25 -30.125 -1.048 1 94.88 293 LEU B CA 1
ATOM 6443 C C . LEU B 1 293 ? 23.75 -30 -0.797 1 94.88 293 LEU B C 1
ATOM 6445 O O . LEU B 1 293 ? 24.391 -29.078 -1.311 1 94.88 293 LEU B O 1
ATOM 6449 N N . ARG B 1 294 ? 24.25 -30.844 -0.004 1 95.88 294 ARG B N 1
ATOM 6450 C CA . ARG B 1 294 ? 25.688 -30.844 0.257 1 95.88 294 ARG B CA 1
ATOM 6451 C C . ARG B 1 294 ? 26.484 -31.062 -1.028 1 95.88 294 ARG B C 1
ATOM 6453 O O . ARG B 1 294 ? 27.5 -30.406 -1.26 1 95.88 294 ARG B O 1
ATOM 6460 N N . GLU B 1 295 ? 25.969 -32 -1.782 1 97.44 295 GLU B N 1
ATOM 6461 C CA . GLU B 1 295 ? 26.625 -32.312 -3.047 1 97.44 295 GLU B CA 1
ATOM 6462 C C . GLU B 1 295 ? 26.5 -31.141 -4.031 1 97.44 295 GLU B C 1
ATOM 6464 O O . GLU B 1 295 ? 27.453 -30.844 -4.77 1 97.44 295 GLU B O 1
ATOM 6469 N N . ILE B 1 296 ? 25.391 -30.531 -4.105 1 97.44 296 ILE B N 1
ATOM 6470 C CA . ILE B 1 296 ? 25.219 -29.344 -4.934 1 97.44 296 ILE B CA 1
ATOM 6471 C C . ILE B 1 296 ? 26.25 -28.281 -4.547 1 97.44 296 ILE B C 1
ATOM 6473 O O . ILE B 1 296 ? 26.938 -27.734 -5.41 1 97.44 296 ILE B O 1
ATOM 6477 N N . CYS B 1 297 ? 26.375 -28.047 -3.256 1 97.81 297 CYS B N 1
ATOM 6478 C CA . CYS B 1 297 ? 27.281 -27 -2.77 1 97.81 297 CYS B CA 1
ATOM 6479 C C . CYS B 1 297 ? 28.734 -27.359 -3.053 1 97.81 297 CYS B C 1
ATOM 6481 O O . CYS B 1 297 ? 29.516 -26.5 -3.453 1 97.81 297 CYS B O 1
ATOM 6483 N N . ARG B 1 298 ? 29.047 -28.578 -2.83 1 98.06 298 ARG B N 1
ATOM 6484 C CA . ARG B 1 298 ? 30.406 -29.031 -3.137 1 98.06 298 ARG B CA 1
ATOM 6485 C C . ARG B 1 298 ? 30.734 -28.828 -4.609 1 98.06 298 ARG B C 1
ATOM 6487 O O . ARG B 1 298 ? 31.766 -28.25 -4.941 1 98.06 298 ARG B O 1
ATOM 6494 N N . LEU B 1 299 ? 29.875 -29.281 -5.461 1 98.44 299 LEU B N 1
ATOM 6495 C CA . LEU B 1 299 ? 30.078 -29.172 -6.902 1 98.44 299 LEU B CA 1
ATOM 6496 C C . LEU B 1 299 ? 30.078 -27.719 -7.34 1 98.44 299 LEU B C 1
ATOM 6498 O O . LEU B 1 299 ? 30.766 -27.344 -8.289 1 98.44 299 LEU B O 1
ATOM 6502 N N . TRP B 1 300 ? 29.297 -26.875 -6.621 1 98.12 300 TRP B N 1
ATOM 6503 C CA . TRP B 1 300 ? 29.281 -25.438 -6.879 1 98.12 300 TRP B CA 1
ATOM 6504 C C . TRP B 1 300 ? 30.672 -24.844 -6.738 1 98.12 300 TRP B C 1
ATOM 6506 O O . TRP B 1 300 ? 31.125 -24.078 -7.602 1 98.12 300 TRP B O 1
ATOM 6516 N N . HIS B 1 301 ? 31.328 -25.203 -5.699 1 97.81 301 HIS B N 1
ATOM 6517 C CA . HIS B 1 301 ? 32.719 -24.766 -5.449 1 97.81 301 HIS B CA 1
ATOM 6518 C C . HIS B 1 301 ? 33.656 -25.344 -6.48 1 97.81 301 HIS B C 1
ATOM 6520 O O . HIS B 1 301 ? 34.469 -24.609 -7.055 1 97.81 301 HIS B O 1
ATOM 6526 N N . GLU B 1 302 ? 33.531 -26.578 -6.723 1 98 302 GLU B N 1
ATOM 6527 C CA . GLU B 1 302 ? 34.438 -27.297 -7.602 1 98 302 GLU B CA 1
ATOM 6528 C C . GLU B 1 302 ? 34.375 -26.75 -9.023 1 98 302 GLU B C 1
ATOM 6530 O O . GLU B 1 302 ? 35.375 -26.797 -9.758 1 98 302 GLU B O 1
ATOM 6535 N N . ASN B 1 303 ? 33.281 -26.281 -9.383 1 97.94 303 ASN B N 1
ATOM 6536 C CA . ASN B 1 303 ? 33.125 -25.781 -10.75 1 97.94 303 ASN B CA 1
ATOM 6537 C C . ASN B 1 303 ? 33.312 -24.281 -10.836 1 97.94 303 ASN B C 1
ATOM 6539 O O . ASN B 1 303 ? 32.938 -23.656 -11.836 1 97.94 303 ASN B O 1
ATOM 6543 N N . GLY B 1 304 ? 33.75 -23.641 -9.789 1 96.69 304 GLY B N 1
ATOM 6544 C CA . GLY B 1 304 ? 34.062 -22.219 -9.805 1 96.69 304 GLY B CA 1
ATOM 6545 C C . GLY B 1 304 ? 32.875 -21.312 -9.828 1 96.69 304 GLY B C 1
ATOM 6546 O O . GLY B 1 304 ? 32.906 -20.219 -10.375 1 96.69 304 GLY B O 1
ATOM 6547 N N . LEU B 1 305 ? 31.797 -21.75 -9.297 1 98.12 305 LEU B N 1
ATOM 6548 C CA . LEU B 1 305 ? 30.562 -21 -9.352 1 98.12 305 LEU B CA 1
ATOM 6549 C C . LEU B 1 305 ? 30.344 -20.188 -8.07 1 98.12 305 LEU B C 1
ATOM 6551 O O . LEU B 1 305 ? 29.562 -19.25 -8.047 1 98.12 305 LEU B O 1
ATOM 6555 N N . ALA B 1 306 ? 31.031 -20.578 -6.98 1 97.44 306 ALA B N 1
ATOM 6556 C CA . ALA B 1 306 ? 30.875 -19.875 -5.711 1 97.44 306 ALA B CA 1
ATOM 6557 C C . ALA B 1 306 ? 31.344 -18.422 -5.836 1 97.44 306 ALA B C 1
ATOM 6559 O O . ALA B 1 306 ? 32.438 -18.156 -6.363 1 97.44 306 ALA B O 1
ATOM 6560 N N . PRO B 1 307 ? 30.5 -17.5 -5.289 1 96.19 307 PRO B N 1
ATOM 6561 C CA . PRO B 1 307 ? 30.812 -16.078 -5.473 1 96.19 307 PRO B CA 1
ATOM 6562 C C . PRO B 1 307 ? 32.094 -15.664 -4.766 1 96.19 307 PRO B C 1
ATOM 6564 O O . PRO B 1 307 ? 32.375 -16.109 -3.643 1 96.19 307 PRO B O 1
ATOM 6567 N N . VAL B 1 308 ? 32.906 -14.844 -5.422 1 93.88 308 VAL B N 1
ATOM 6568 C CA . VAL B 1 308 ? 34.156 -14.281 -4.887 1 93.88 308 VAL B CA 1
ATOM 6569 C C . VAL B 1 308 ? 34.219 -12.789 -5.211 1 93.88 308 VAL B C 1
ATOM 6571 O O . VAL B 1 308 ? 33.906 -12.375 -6.324 1 93.88 308 VAL B O 1
ATOM 6574 N N . MET B 1 309 ? 34.469 -12.086 -4.262 1 90.88 309 MET B N 1
ATOM 6575 C CA . MET B 1 309 ? 34.594 -10.641 -4.473 1 90.88 309 MET B CA 1
ATOM 6576 C C . MET B 1 309 ? 35.906 -10.305 -5.188 1 90.88 309 MET B C 1
ATOM 6578 O O . MET B 1 309 ? 36.969 -10.773 -4.793 1 90.88 309 MET B O 1
ATOM 6582 N N . ARG B 1 310 ? 35.781 -9.469 -6.129 1 89.56 310 ARG B N 1
ATOM 6583 C CA . ARG B 1 310 ? 36.938 -9.008 -6.867 1 89.56 310 ARG B CA 1
ATOM 6584 C C . ARG B 1 310 ? 37.531 -7.762 -6.223 1 89.56 310 ARG B C 1
ATOM 6586 O O . ARG B 1 310 ? 36.906 -7.152 -5.344 1 89.56 310 ARG B O 1
ATOM 6593 N N . GLU B 1 311 ? 38.625 -7.387 -6.684 1 89.81 311 GLU B N 1
ATOM 6594 C CA . GLU B 1 311 ? 39.344 -6.234 -6.148 1 89.81 311 GLU B CA 1
ATOM 6595 C C . GLU B 1 311 ? 38.562 -4.941 -6.391 1 89.81 311 GLU B C 1
ATOM 6597 O O . GLU B 1 311 ? 38.625 -4.016 -5.582 1 89.81 311 GLU B O 1
ATOM 6602 N N . ASP B 1 312 ? 37.844 -4.996 -7.41 1 88.75 312 ASP B N 1
ATOM 6603 C CA . ASP B 1 312 ? 37.125 -3.773 -7.789 1 88.75 312 ASP B CA 1
ATOM 6604 C C . ASP B 1 312 ? 35.781 -3.68 -7.086 1 88.75 312 ASP B C 1
ATOM 6606 O O . ASP B 1 312 ? 35 -2.762 -7.344 1 88.75 312 ASP B O 1
ATOM 6610 N N . GLY B 1 313 ? 35.469 -4.629 -6.277 1 83.94 313 GLY B N 1
ATOM 6611 C CA . GLY B 1 313 ? 34.25 -4.574 -5.48 1 83.94 313 GLY B CA 1
ATOM 6612 C C . GLY B 1 313 ? 33.094 -5.32 -6.113 1 83.94 313 GLY B C 1
ATOM 6613 O O . GLY B 1 313 ? 32.031 -5.449 -5.504 1 83.94 313 GLY B O 1
ATOM 6614 N N . THR B 1 314 ? 33.375 -5.855 -7.316 1 84.88 314 THR B N 1
ATOM 6615 C CA . THR B 1 314 ? 32.312 -6.625 -7.969 1 84.88 314 THR B CA 1
ATOM 6616 C C . THR B 1 314 ? 32.438 -8.109 -7.621 1 84.88 314 THR B C 1
ATOM 6618 O O . THR B 1 314 ? 33.438 -8.531 -7.031 1 84.88 314 THR B O 1
ATOM 6621 N N . TRP B 1 315 ? 31.422 -8.852 -7.875 1 88.81 315 TRP B N 1
ATOM 6622 C CA . TRP B 1 315 ? 31.422 -10.273 -7.555 1 88.81 315 TRP B CA 1
ATOM 6623 C C . TRP B 1 315 ? 31.547 -11.117 -8.82 1 88.81 315 TRP B C 1
ATOM 6625 O O . TRP B 1 315 ? 30.969 -10.781 -9.859 1 88.81 315 TRP B O 1
ATOM 6635 N N . ASP B 1 316 ? 32.344 -12.109 -8.703 1 93.62 316 ASP B N 1
ATOM 6636 C CA . ASP B 1 316 ? 32.375 -13.172 -9.703 1 93.62 316 ASP B CA 1
ATOM 6637 C C . ASP B 1 316 ? 31.719 -14.445 -9.164 1 93.62 316 ASP B C 1
ATOM 6639 O O . ASP B 1 316 ? 31.75 -14.703 -7.961 1 93.62 316 ASP B O 1
ATOM 6643 N N . GLY B 1 317 ? 31.078 -15.156 -10.055 1 96.44 317 GLY B N 1
ATOM 6644 C CA . GLY B 1 317 ? 30.359 -16.344 -9.633 1 96.44 317 GLY B CA 1
ATOM 6645 C C . GLY B 1 317 ? 28.859 -16.188 -9.703 1 96.44 317 GLY B C 1
ATOM 6646 O O . GLY B 1 317 ? 28.359 -15.258 -10.344 1 96.44 317 GLY B O 1
ATOM 6647 N N . VAL B 1 318 ? 28.125 -17.156 -9.094 1 98.19 318 VAL B N 1
ATOM 6648 C CA . VAL B 1 318 ? 26.672 -17.188 -9.203 1 98.19 318 VAL B CA 1
ATOM 6649 C C . VAL B 1 318 ? 26.047 -17.297 -7.816 1 98.19 318 VAL B C 1
ATOM 6651 O O . VAL B 1 318 ? 26.266 -18.297 -7.113 1 98.19 318 VAL B O 1
ATOM 6654 N N . PHE B 1 319 ? 25.344 -16.25 -7.352 1 98 319 PHE B N 1
ATOM 6655 C CA . PHE B 1 319 ? 24.5 -16.359 -6.164 1 98 319 PHE B CA 1
ATOM 6656 C C . PHE B 1 319 ? 23.219 -17.109 -6.473 1 98 319 PHE B C 1
ATOM 6658 O O . PHE B 1 319 ? 22.828 -17.25 -7.637 1 98 319 PHE B O 1
ATOM 6665 N N . TRP B 1 320 ? 22.641 -17.594 -5.453 1 97.75 320 TRP B N 1
ATOM 6666 C CA . TRP B 1 320 ? 21.391 -18.312 -5.711 1 97.75 320 TRP B CA 1
ATOM 6667 C C . TRP B 1 320 ? 20.469 -18.25 -4.504 1 97.75 320 TRP B C 1
ATOM 6669 O O . TRP B 1 320 ? 20.875 -17.812 -3.422 1 97.75 320 TRP B O 1
ATOM 6679 N N . SER B 1 321 ? 19.203 -18.5 -4.699 1 97.31 321 SER B N 1
ATOM 6680 C CA . SER B 1 321 ? 18.156 -18.531 -3.678 1 97.31 321 SER B CA 1
ATOM 6681 C C . SER B 1 321 ? 17.141 -19.641 -3.949 1 97.31 321 SER B C 1
ATOM 6683 O O . SER B 1 321 ? 17.172 -20.266 -5.012 1 97.31 321 SER B O 1
ATOM 6685 N N . GLY B 1 322 ? 16.297 -19.891 -3.037 1 95.19 322 GLY B N 1
ATOM 6686 C CA . GLY B 1 322 ? 15.25 -20.875 -3.162 1 95.19 322 GLY B CA 1
ATOM 6687 C C . GLY B 1 322 ? 14.281 -20.875 -1.997 1 95.19 322 GLY B C 1
ATOM 6688 O O . GLY B 1 322 ? 14.234 -19.906 -1.226 1 95.19 322 GLY B O 1
ATOM 6689 N N . THR B 1 323 ? 13.453 -21.891 -1.981 1 93.06 323 THR B N 1
ATOM 6690 C CA . THR B 1 323 ? 12.453 -22.031 -0.927 1 93.06 323 THR B CA 1
ATOM 6691 C C . THR B 1 323 ? 12.844 -23.141 0.045 1 93.06 323 THR B C 1
ATOM 6693 O O . THR B 1 323 ? 13.406 -24.172 -0.362 1 93.06 323 THR B O 1
ATOM 6696 N N . SER B 1 324 ? 12.602 -22.844 1.289 1 91.38 324 SER B N 1
ATOM 6697 C CA . SER B 1 324 ? 12.906 -23.812 2.34 1 91.38 324 SER B CA 1
ATOM 6698 C C . SER B 1 324 ? 11.68 -24.109 3.195 1 91.38 324 SER B C 1
ATOM 6700 O O . SER B 1 324 ? 10.602 -23.578 2.941 1 91.38 324 SER B O 1
ATOM 6702 N N . HIS B 1 325 ? 11.883 -25.078 4.082 1 90.75 325 HIS B N 1
ATOM 6703 C CA . HIS B 1 325 ? 10.844 -25.484 5.035 1 90.75 325 HIS B CA 1
ATOM 6704 C C . HIS B 1 325 ? 11.359 -25.391 6.469 1 90.75 325 HIS B C 1
ATOM 6706 O O . HIS B 1 325 ? 12.461 -25.859 6.773 1 90.75 325 HIS B O 1
ATOM 6712 N N . ALA B 1 326 ? 10.555 -24.891 7.32 1 91.94 326 ALA B N 1
ATOM 6713 C CA . ALA B 1 326 ? 10.945 -24.562 8.688 1 91.94 326 ALA B CA 1
ATOM 6714 C C . ALA B 1 326 ? 11.406 -25.812 9.445 1 91.94 326 ALA B C 1
ATOM 6716 O O . ALA B 1 326 ? 12.305 -25.734 10.289 1 91.94 326 ALA B O 1
ATOM 6717 N N . THR B 1 327 ? 10.844 -26.969 9.141 1 89.94 327 THR B N 1
ATOM 6718 C CA . THR B 1 327 ? 11.094 -28.172 9.93 1 89.94 327 THR B CA 1
ATOM 6719 C C . THR B 1 327 ? 12.336 -28.891 9.43 1 89.94 327 THR B C 1
ATOM 6721 O O . THR B 1 327 ? 12.859 -29.781 10.117 1 89.94 327 THR B O 1
ATOM 6724 N N . LEU B 1 328 ? 12.828 -28.469 8.312 1 86.75 328 LEU B N 1
ATOM 6725 C CA . LEU B 1 328 ? 13.836 -29.312 7.684 1 86.75 328 LEU B CA 1
ATOM 6726 C C . LEU B 1 328 ? 15.195 -28.625 7.676 1 86.75 328 LEU B C 1
ATOM 6728 O O . LEU B 1 328 ? 16.203 -29.234 7.348 1 86.75 328 LEU B O 1
ATOM 6732 N N . CYS B 1 329 ? 15.234 -27.453 8.062 1 86.12 329 CYS B N 1
ATOM 6733 C CA . CYS B 1 329 ? 16.5 -26.734 8.023 1 86.12 329 CYS B CA 1
ATOM 6734 C C . CYS B 1 329 ? 17.297 -26.969 9.305 1 86.12 329 CYS B C 1
ATOM 6736 O O . CYS B 1 329 ? 16.719 -27.281 10.344 1 86.12 329 CYS B O 1
ATOM 6738 N N . ASN B 1 330 ? 18.625 -26.969 9.172 1 89.56 330 ASN B N 1
ATOM 6739 C CA . ASN B 1 330 ? 19.531 -27.016 10.312 1 89.56 330 ASN B CA 1
ATOM 6740 C C . ASN B 1 330 ? 20.75 -26.109 10.086 1 89.56 330 ASN B C 1
ATOM 6742 O O . ASN B 1 330 ? 21.062 -25.766 8.945 1 89.56 330 ASN B O 1
ATOM 6746 N N . PRO B 1 331 ? 21.406 -25.75 11.156 1 95.38 331 PRO B N 1
ATOM 6747 C CA . PRO B 1 331 ? 22.5 -24.766 11.062 1 95.38 331 PRO B CA 1
ATOM 6748 C C . PRO B 1 331 ? 23.625 -25.234 10.148 1 95.38 331 PRO B C 1
ATOM 6750 O O . PRO B 1 331 ? 24.203 -24.438 9.406 1 95.38 331 PRO B O 1
ATOM 6753 N N . GLU B 1 332 ? 23.938 -26.438 10.156 1 95.12 332 GLU B N 1
ATOM 6754 C CA . GLU B 1 332 ? 25.078 -26.953 9.398 1 95.12 332 GLU B CA 1
ATOM 6755 C C . GLU B 1 332 ? 24.859 -26.781 7.902 1 95.12 332 GLU B C 1
ATOM 6757 O O . GLU B 1 332 ? 25.703 -26.234 7.203 1 95.12 332 GLU B O 1
ATOM 6762 N N . ILE B 1 333 ? 23.75 -27.25 7.426 1 94.94 333 ILE B N 1
ATOM 6763 C CA . ILE B 1 333 ? 23.484 -27.188 5.992 1 94.94 333 ILE B CA 1
ATOM 6764 C C . ILE B 1 333 ? 23.344 -25.734 5.559 1 94.94 333 ILE B C 1
ATOM 6766 O O . ILE B 1 333 ? 23.75 -25.359 4.449 1 94.94 333 ILE B O 1
ATOM 6770 N N . LEU B 1 334 ? 22.812 -24.891 6.391 1 97.19 334 LEU B N 1
ATOM 6771 C CA . LEU B 1 334 ? 22.641 -23.484 6.062 1 97.19 334 LEU B CA 1
ATOM 6772 C C . LEU B 1 334 ? 23.984 -22.797 5.887 1 97.19 334 LEU B C 1
ATOM 6774 O O . LEU B 1 334 ? 24.156 -21.969 4.988 1 97.19 334 LEU B O 1
ATOM 6778 N N . LYS B 1 335 ? 24.938 -23.109 6.738 1 97.44 335 LYS B N 1
ATOM 6779 C CA . LYS B 1 335 ? 26.281 -22.562 6.609 1 97.44 335 LYS B CA 1
ATOM 6780 C C . LYS B 1 335 ? 26.922 -22.984 5.293 1 97.44 335 LYS B C 1
ATOM 6782 O O . LYS B 1 335 ? 27.531 -22.156 4.602 1 97.44 335 LYS B O 1
ATOM 6787 N N . ILE B 1 336 ? 26.781 -24.25 4.996 1 96.88 336 ILE B N 1
ATOM 6788 C CA . ILE B 1 336 ? 27.328 -24.797 3.758 1 96.88 336 ILE B CA 1
ATOM 6789 C C . ILE B 1 336 ? 26.703 -24.078 2.562 1 96.88 336 ILE B C 1
ATOM 6791 O O . ILE B 1 336 ? 27.391 -23.703 1.62 1 96.88 336 ILE B O 1
ATOM 6795 N N . MET B 1 337 ? 25.422 -23.891 2.613 1 97.38 337 MET B N 1
ATOM 6796 C CA . MET B 1 337 ? 24.688 -23.203 1.548 1 97.38 337 MET B CA 1
ATOM 6797 C C . MET B 1 337 ? 25.188 -21.766 1.391 1 97.38 337 MET B C 1
ATOM 6799 O O . MET B 1 337 ? 25.391 -21.297 0.271 1 97.38 337 MET B O 1
ATOM 6803 N N . ARG B 1 338 ? 25.375 -21.078 2.5 1 97.81 338 ARG B N 1
ATOM 6804 C CA . ARG B 1 338 ? 25.844 -19.703 2.465 1 97.81 338 ARG B CA 1
ATOM 6805 C C . ARG B 1 338 ? 27.203 -19.609 1.781 1 97.81 338 ARG B C 1
ATOM 6807 O O . ARG B 1 338 ? 27.422 -18.734 0.942 1 97.81 338 ARG B O 1
ATOM 6814 N N . GLU B 1 339 ? 28.047 -20.484 2.107 1 97.31 339 GLU B N 1
ATOM 6815 C CA . GLU B 1 339 ? 29.406 -20.5 1.555 1 97.31 339 GLU B CA 1
ATOM 6816 C C . GLU B 1 339 ? 29.375 -20.75 0.048 1 97.31 339 GLU B C 1
ATOM 6818 O O . GLU B 1 339 ? 30.266 -20.281 -0.676 1 97.31 339 GLU B O 1
ATOM 6823 N N . ALA B 1 340 ? 28.344 -21.453 -0.358 1 97.81 340 ALA B N 1
ATOM 6824 C CA . ALA B 1 340 ? 28.203 -21.75 -1.782 1 97.81 340 ALA B CA 1
ATOM 6825 C C . ALA B 1 340 ? 27.438 -20.656 -2.506 1 97.81 340 ALA B C 1
ATOM 6827 O O . ALA B 1 340 ? 27.156 -20.781 -3.701 1 97.81 340 ALA B O 1
ATOM 6828 N N . GLY B 1 341 ? 27.047 -19.578 -1.768 1 97.44 341 GLY B N 1
ATOM 6829 C CA . GLY B 1 341 ? 26.5 -18.422 -2.457 1 97.44 341 GLY B CA 1
ATOM 6830 C C . GLY B 1 341 ? 25.016 -18.25 -2.232 1 97.44 341 GLY B C 1
ATOM 6831 O O . GLY B 1 341 ? 24.375 -17.406 -2.857 1 97.44 341 GLY B O 1
ATOM 6832 N N . CYS B 1 342 ? 24.359 -19.047 -1.369 1 97.75 342 CYS B N 1
ATOM 6833 C CA . CYS B 1 342 ? 22.938 -18.875 -1.088 1 97.75 342 CYS B CA 1
ATOM 6834 C C . CYS B 1 342 ? 22.672 -17.516 -0.44 1 97.75 342 CYS B C 1
ATOM 6836 O O . CYS B 1 342 ? 23.203 -17.234 0.635 1 97.75 342 CYS B O 1
ATOM 6838 N N . SER B 1 343 ? 21.859 -16.719 -1.077 1 97.62 343 SER B N 1
ATOM 6839 C CA . SER B 1 343 ? 21.672 -15.328 -0.652 1 97.62 343 SER B CA 1
ATOM 6840 C C . SER B 1 343 ? 20.453 -15.195 0.269 1 97.62 343 SER B C 1
ATOM 6842 O O . SER B 1 343 ? 20.516 -14.477 1.268 1 97.62 343 SER B O 1
ATOM 6844 N N . HIS B 1 344 ? 19.359 -15.773 -0.08 1 97.69 344 HIS B N 1
ATOM 6845 C CA . HIS B 1 344 ? 18.141 -15.742 0.723 1 97.69 344 HIS B CA 1
ATOM 6846 C C . HIS B 1 344 ? 17.328 -17.016 0.538 1 97.69 344 HIS B C 1
ATOM 6848 O O . HIS B 1 344 ? 17.484 -17.719 -0.463 1 97.69 344 HIS B O 1
ATOM 6854 N N . LEU B 1 345 ? 16.531 -17.328 1.503 1 97.12 345 LEU B N 1
ATOM 6855 C CA . LEU B 1 345 ? 15.609 -18.453 1.48 1 97.12 345 LEU B CA 1
ATOM 6856 C C . LEU B 1 345 ? 14.195 -18 1.831 1 97.12 345 LEU B C 1
ATOM 6858 O O . LEU B 1 345 ? 13.992 -17.297 2.824 1 97.12 345 LEU B O 1
ATOM 6862 N N . VAL B 1 346 ? 13.305 -18.422 1.015 1 96.31 346 VAL B N 1
ATOM 6863 C CA . VAL B 1 346 ? 11.898 -18.109 1.263 1 96.31 346 VAL B CA 1
ATOM 6864 C C . VAL B 1 346 ? 11.273 -19.203 2.129 1 96.31 346 VAL B C 1
ATOM 6866 O O . VAL B 1 346 ? 11.43 -20.391 1.847 1 96.31 346 VAL B O 1
ATOM 6869 N N . TYR B 1 347 ? 10.641 -18.781 3.207 1 95.56 347 TYR B N 1
ATOM 6870 C CA . TYR B 1 347 ? 9.93 -19.688 4.098 1 95.56 347 TYR B CA 1
ATOM 6871 C C . TYR B 1 347 ? 8.43 -19.422 4.062 1 95.56 347 TYR B C 1
ATOM 6873 O O . TYR B 1 347 ? 7.98 -18.297 4.309 1 95.56 347 TYR B O 1
ATOM 6881 N N . GLY B 1 348 ? 7.637 -20.469 3.742 1 94.81 348 GLY B N 1
ATOM 6882 C CA . GLY B 1 348 ? 6.211 -20.406 4.027 1 94.81 348 GLY B CA 1
ATOM 6883 C C . GLY B 1 348 ? 5.883 -20.703 5.48 1 94.81 348 GLY B C 1
ATOM 6884 O O . GLY B 1 348 ? 5.645 -21.859 5.848 1 94.81 348 GLY B O 1
ATOM 6885 N N . TYR B 1 349 ? 5.879 -19.719 6.277 1 96.44 349 TYR B N 1
ATOM 6886 C CA . TYR B 1 349 ? 5.5 -19.938 7.668 1 96.44 349 TYR B CA 1
ATOM 6887 C C . TYR B 1 349 ? 3.988 -20.062 7.809 1 96.44 349 TYR B C 1
ATOM 6889 O O . TYR B 1 349 ? 3.496 -20.781 8.672 1 96.44 349 TYR B O 1
ATOM 6897 N N . GLU B 1 350 ? 3.264 -19.297 6.992 1 96.69 350 GLU B N 1
ATOM 6898 C CA . GLU B 1 350 ? 1.813 -19.344 6.836 1 96.69 350 GLU B CA 1
ATOM 6899 C C . GLU B 1 350 ? 1.106 -18.781 8.062 1 96.69 350 GLU B C 1
ATOM 6901 O O . GLU B 1 350 ? 0.162 -18 7.941 1 96.69 350 GLU B O 1
ATOM 6906 N N . SER B 1 351 ? 1.518 -19.203 9.211 1 97.62 351 SER B N 1
ATOM 6907 C CA . SER B 1 351 ? 0.914 -18.766 10.469 1 97.62 351 SER B CA 1
ATOM 6908 C C . SER B 1 351 ? 1.822 -19.078 11.648 1 97.62 351 SER B C 1
ATOM 6910 O O . SER B 1 351 ? 2.742 -19.891 11.539 1 97.62 351 SER B O 1
ATOM 6912 N N . PHE B 1 352 ? 1.568 -18.406 12.766 1 97.94 352 PHE B N 1
ATOM 6913 C CA . PHE B 1 352 ? 2.244 -18.719 14.016 1 97.94 352 PHE B CA 1
ATOM 6914 C C . PHE B 1 352 ? 1.244 -19.172 15.07 1 97.94 352 PHE B C 1
ATOM 6916 O O . PHE B 1 352 ? 1.553 -19.188 16.266 1 97.94 352 PHE B O 1
ATOM 6923 N N . ALA B 1 353 ? 0.046 -19.516 14.641 1 97.31 353 ALA B N 1
ATOM 6924 C CA . ALA B 1 353 ? -0.963 -20.094 15.523 1 97.31 353 ALA B CA 1
ATOM 6925 C C . ALA B 1 353 ? -1.016 -21.609 15.383 1 97.31 353 ALA B C 1
ATOM 6927 O O . ALA B 1 353 ? -1.265 -22.125 14.289 1 97.31 353 ALA B O 1
ATOM 6928 N N . PRO B 1 354 ? -0.929 -22.312 16.469 1 96.19 354 PRO B N 1
ATOM 6929 C CA . PRO B 1 354 ? -0.87 -23.781 16.391 1 96.19 354 PRO B CA 1
ATOM 6930 C C . PRO B 1 354 ? -2.117 -24.375 15.75 1 96.19 354 PRO B C 1
ATOM 6932 O O . PRO B 1 354 ? -2.016 -25.312 14.945 1 96.19 354 PRO B O 1
ATOM 6935 N N . HIS B 1 355 ? -3.291 -23.891 16.078 1 94.5 355 HIS B N 1
ATOM 6936 C CA . HIS B 1 355 ? -4.516 -24.5 15.57 1 94.5 355 HIS B CA 1
ATOM 6937 C C . HIS B 1 355 ? -4.66 -24.297 14.07 1 94.5 355 HIS B C 1
ATOM 6939 O O . HIS B 1 355 ? -5.207 -25.141 13.367 1 94.5 355 HIS B O 1
ATOM 6945 N N . VAL B 1 356 ? -4.152 -23.188 13.523 1 95.94 356 VAL B N 1
ATOM 6946 C CA . VAL B 1 356 ? -4.191 -22.922 1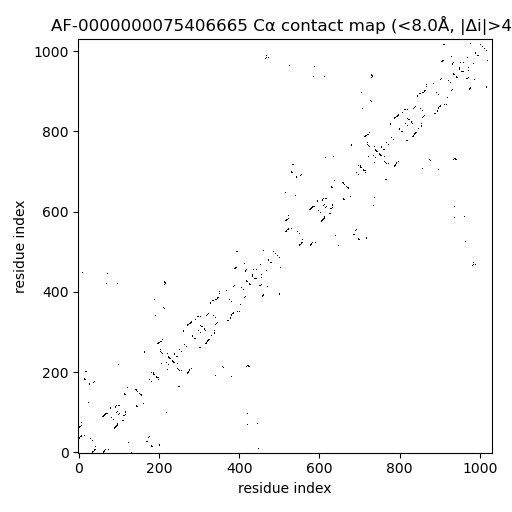2.086 1 95.94 356 VAL B CA 1
ATOM 6947 C C . VAL B 1 356 ? -3.186 -23.828 11.375 1 95.94 356 VAL B C 1
ATOM 6949 O O . VAL B 1 356 ? -3.508 -24.438 10.352 1 95.94 356 VAL B O 1
ATOM 6952 N N . LEU B 1 357 ? -1.966 -23.922 11.945 1 95.56 357 LEU B N 1
ATOM 6953 C CA . LEU B 1 357 ? -0.921 -24.75 11.352 1 95.56 357 LEU B CA 1
ATOM 6954 C C . LEU B 1 357 ? -1.347 -26.219 11.305 1 95.56 357 LEU B C 1
ATOM 6956 O O . LEU B 1 357 ? -1.035 -26.922 10.344 1 95.56 357 LEU B O 1
ATOM 6960 N N . LYS B 1 358 ? -2.07 -26.625 12.273 1 91.81 358 LYS B N 1
ATOM 6961 C CA . LYS B 1 358 ? -2.588 -28 12.281 1 91.81 358 LYS B CA 1
ATOM 6962 C C . LYS B 1 358 ? -3.582 -28.203 11.148 1 91.81 358 LYS B C 1
ATOM 6964 O O . LYS B 1 358 ? -3.555 -29.25 10.477 1 91.81 358 LYS B O 1
ATOM 6969 N N . THR B 1 359 ? -4.336 -27.25 10.867 1 90.25 359 THR B N 1
ATOM 6970 C CA . THR B 1 359 ? -5.375 -27.344 9.852 1 90.25 359 THR B CA 1
ATOM 6971 C C . THR B 1 359 ? -4.766 -27.328 8.453 1 90.25 359 THR B C 1
ATOM 6973 O O . THR B 1 359 ? -5.234 -28.031 7.555 1 90.25 359 THR B O 1
ATOM 6976 N N . ILE B 1 360 ? -3.758 -26.594 8.234 1 90.81 360 ILE B N 1
ATOM 6977 C CA . ILE B 1 360 ? -3.195 -26.422 6.898 1 90.81 360 ILE B CA 1
ATOM 6978 C C . ILE B 1 360 ? -2.391 -27.656 6.508 1 90.81 360 ILE B C 1
ATOM 6980 O O . ILE B 1 360 ? -2.217 -27.953 5.32 1 90.81 360 ILE B O 1
ATOM 6984 N N . GLY B 1 361 ? -1.866 -28.453 7.512 1 84.75 361 GLY B N 1
ATOM 6985 C CA . GLY B 1 361 ? -1.235 -29.734 7.258 1 84.75 361 GLY B CA 1
ATOM 6986 C C . GLY B 1 361 ? 0.216 -29.609 6.832 1 84.75 361 GLY B C 1
ATOM 6987 O O . GLY B 1 361 ? 0.768 -30.531 6.223 1 84.75 361 GLY B O 1
ATOM 6988 N N . LYS B 1 362 ? 0.845 -28.531 7.07 1 84.75 362 LYS B N 1
ATOM 6989 C CA . LYS B 1 362 ? 2.213 -28.328 6.605 1 84.75 362 LYS B CA 1
ATOM 6990 C C . LYS B 1 362 ? 3.219 -28.984 7.539 1 84.75 362 LYS B C 1
ATOM 6992 O O . LYS B 1 362 ? 4.375 -29.203 7.164 1 84.75 362 LYS B O 1
ATOM 6997 N N . GLY B 1 363 ? 2.824 -29.375 8.695 1 86.81 363 GLY B N 1
ATOM 6998 C CA . GLY B 1 363 ? 3.672 -30.109 9.609 1 86.81 363 GLY B CA 1
ATOM 6999 C C . GLY B 1 363 ? 4.59 -29.234 10.43 1 86.81 363 GLY B C 1
ATOM 7000 O O . GLY B 1 363 ? 5.371 -29.719 11.242 1 86.81 363 GLY B O 1
ATOM 7001 N N . ALA B 1 364 ? 4.504 -27.953 10.312 1 91.5 364 ALA B N 1
ATOM 7002 C CA . ALA B 1 364 ? 5.348 -27.031 11.062 1 91.5 364 ALA B CA 1
ATOM 7003 C C . ALA B 1 364 ? 4.641 -26.531 12.312 1 91.5 364 ALA B C 1
ATOM 7005 O O . ALA B 1 364 ? 3.418 -26.656 12.438 1 91.5 364 ALA B O 1
ATOM 7006 N N . THR B 1 365 ? 5.426 -26.078 13.273 1 94.88 365 THR B N 1
ATOM 7007 C CA . THR B 1 365 ? 4.941 -25.422 14.484 1 94.88 365 THR B CA 1
ATOM 7008 C C . THR B 1 365 ? 5.492 -24 14.586 1 94.88 365 THR B C 1
ATOM 7010 O O . THR B 1 365 ? 6.457 -23.656 13.898 1 94.88 365 THR B O 1
ATOM 7013 N N . PRO B 1 366 ? 4.844 -23.203 15.43 1 96.5 366 PRO B N 1
ATOM 7014 C CA . PRO B 1 366 ? 5.395 -21.859 15.617 1 96.5 366 PRO B CA 1
ATOM 7015 C C . PRO B 1 366 ? 6.848 -21.875 16.078 1 96.5 366 PRO B C 1
ATOM 7017 O O . PRO B 1 366 ? 7.648 -21.047 15.641 1 96.5 366 PRO B O 1
ATOM 7020 N N . ALA B 1 367 ? 7.188 -22.797 16.906 1 96.19 367 ALA B N 1
ATOM 7021 C CA . ALA B 1 367 ? 8.555 -22.906 17.406 1 96.19 367 ALA B CA 1
ATOM 7022 C C . ALA B 1 367 ? 9.531 -23.203 16.281 1 96.19 367 ALA B C 1
ATOM 7024 O O . ALA B 1 367 ? 10.617 -22.609 16.203 1 96.19 367 ALA B O 1
ATOM 7025 N N . ASN B 1 368 ? 9.133 -24.156 15.398 1 95.62 368 ASN B N 1
ATOM 7026 C CA . ASN B 1 368 ? 9.953 -24.453 14.227 1 95.62 368 ASN B CA 1
ATOM 7027 C C . ASN B 1 368 ? 10.141 -23.234 13.344 1 95.62 368 ASN B C 1
ATOM 7029 O O . ASN B 1 368 ? 11.242 -22.984 12.836 1 95.62 368 ASN B O 1
ATOM 7033 N N . ASN B 1 369 ? 9.031 -22.547 13.156 1 97.06 369 ASN B N 1
ATOM 7034 C CA . ASN B 1 369 ? 9.07 -21.359 12.312 1 97.06 369 ASN B CA 1
ATOM 7035 C C . ASN B 1 369 ? 10.055 -20.328 12.852 1 97.06 369 ASN B C 1
ATOM 7037 O O . ASN B 1 369 ? 10.93 -19.859 12.125 1 97.06 369 ASN B O 1
ATOM 7041 N N . LYS B 1 370 ? 10.023 -20.016 14.141 1 97.31 370 LYS B N 1
ATOM 7042 C CA . LYS B 1 370 ? 10.891 -19.016 14.75 1 97.31 370 LYS B CA 1
ATOM 7043 C C . LYS B 1 370 ? 12.344 -19.469 14.727 1 97.31 370 LYS B C 1
ATOM 7045 O O . LYS B 1 370 ? 13.242 -18.703 14.383 1 97.31 370 LYS B O 1
ATOM 7050 N N . ARG B 1 371 ? 12.555 -20.703 15.039 1 96.88 371 ARG B N 1
ATOM 7051 C CA . ARG B 1 371 ? 13.906 -21.25 15.062 1 96.88 371 ARG B CA 1
ATOM 7052 C C . ARG B 1 371 ? 14.547 -21.188 13.68 1 96.88 371 ARG B C 1
ATOM 7054 O O . ARG B 1 371 ? 15.711 -20.812 13.555 1 96.88 371 ARG B O 1
ATOM 7061 N N . SER B 1 372 ? 13.797 -21.594 12.695 1 96.75 372 SER B N 1
ATOM 7062 C CA . SER B 1 372 ? 14.32 -21.594 11.336 1 96.75 372 SER B CA 1
ATOM 7063 C C . SER B 1 372 ? 14.695 -20.188 10.891 1 96.75 372 SER B C 1
ATOM 7065 O O . SER B 1 372 ? 15.68 -20 10.172 1 96.75 372 SER B O 1
ATOM 7067 N N . PHE B 1 373 ? 13.906 -19.219 11.297 1 97.62 373 PHE B N 1
ATOM 7068 C CA . PHE B 1 373 ? 14.195 -17.828 10.977 1 97.62 373 PHE B CA 1
ATOM 7069 C C . PHE B 1 373 ? 15.555 -17.406 11.523 1 97.62 373 PHE B C 1
ATOM 7071 O O . PHE B 1 373 ? 16.406 -16.906 10.773 1 97.62 373 PHE B O 1
ATOM 7078 N N . PHE B 1 374 ? 15.82 -17.719 12.734 1 97.62 374 PHE B N 1
ATOM 7079 C CA . PHE B 1 374 ? 17.047 -17.281 13.383 1 97.62 374 PHE B CA 1
ATOM 7080 C C . PHE B 1 374 ? 18.25 -18.094 12.898 1 97.62 374 PHE B C 1
ATOM 7082 O O . PHE B 1 374 ? 19.328 -17.547 12.688 1 97.62 374 PHE B O 1
ATOM 7089 N N . TRP B 1 375 ? 18.047 -19.422 12.711 1 97.81 375 TRP B N 1
ATOM 7090 C CA . TRP B 1 375 ? 19.125 -20.25 12.18 1 97.81 375 TRP B CA 1
ATOM 7091 C C . TRP B 1 375 ? 19.594 -19.719 10.82 1 97.81 375 TRP B C 1
ATOM 7093 O O . TRP B 1 375 ? 20.797 -19.656 10.555 1 97.81 375 TRP B O 1
ATOM 7103 N N . THR B 1 376 ? 18.609 -19.375 9.992 1 97.75 376 THR B N 1
ATOM 7104 C CA . THR B 1 376 ? 18.922 -18.875 8.648 1 97.75 376 THR B CA 1
ATOM 7105 C C . THR B 1 376 ? 19.641 -17.531 8.727 1 97.75 376 THR B C 1
ATOM 7107 O O . THR B 1 376 ? 20.656 -17.328 8.055 1 97.75 376 THR B O 1
ATOM 7110 N N . LEU B 1 377 ? 19.172 -16.672 9.562 1 96.81 377 LEU B N 1
ATOM 7111 C CA . LEU B 1 377 ? 19.781 -15.367 9.766 1 96.81 377 LEU B CA 1
ATOM 7112 C C . LEU B 1 377 ? 21.203 -15.516 10.289 1 96.81 377 LEU B C 1
ATOM 7114 O O . LEU B 1 377 ? 22.125 -14.836 9.812 1 96.81 377 LEU B O 1
ATOM 7118 N N . GLU B 1 378 ? 21.438 -16.344 11.234 1 97.12 378 GLU B N 1
ATOM 7119 C CA . GLU B 1 378 ? 22.734 -16.578 11.859 1 97.12 378 GLU B CA 1
ATOM 7120 C C . GLU B 1 378 ? 23.75 -17.125 10.852 1 97.12 378 GLU B C 1
ATOM 7122 O O . GLU B 1 378 ? 24.938 -16.828 10.945 1 97.12 378 GLU B O 1
ATOM 7127 N N . ALA B 1 379 ? 23.266 -17.875 9.898 1 97.62 379 ALA B N 1
ATOM 7128 C CA . ALA B 1 379 ? 24.125 -18.453 8.875 1 97.62 379 ALA B CA 1
ATOM 7129 C C . ALA B 1 379 ? 24.547 -17.406 7.852 1 97.62 379 ALA B C 1
ATOM 7131 O O . ALA B 1 379 ? 25.375 -17.672 6.984 1 97.62 379 ALA B O 1
ATOM 7132 N N . GLY B 1 380 ? 23.922 -16.219 7.918 1 96.81 380 GLY B N 1
ATOM 7133 C CA . GLY B 1 380 ? 24.219 -15.156 6.973 1 96.81 380 GLY B CA 1
ATOM 7134 C C . GLY B 1 380 ? 23.328 -15.18 5.746 1 96.81 380 GLY B C 1
ATOM 7135 O O . GLY B 1 380 ? 23.641 -14.539 4.742 1 96.81 380 GLY B O 1
ATOM 7136 N N . ILE B 1 381 ? 22.297 -15.984 5.73 1 97.62 381 ILE B N 1
ATOM 7137 C CA . ILE B 1 381 ? 21.297 -16.047 4.676 1 97.62 381 ILE B CA 1
ATOM 7138 C C . ILE B 1 381 ? 20.062 -15.25 5.094 1 97.62 381 ILE B C 1
ATOM 7140 O O . ILE B 1 381 ? 19.609 -15.336 6.238 1 97.62 381 ILE B O 1
ATOM 7144 N N . ARG B 1 382 ? 19.562 -14.469 4.219 1 97.31 382 ARG B N 1
ATOM 7145 C CA . ARG B 1 382 ? 18.375 -13.688 4.547 1 97.31 382 ARG B CA 1
ATOM 7146 C C . ARG B 1 382 ? 17.125 -14.57 4.543 1 97.31 382 ARG B C 1
ATOM 7148 O O . ARG B 1 382 ? 16.766 -15.141 3.508 1 97.31 382 ARG B O 1
ATOM 7155 N N . PRO B 1 383 ? 16.469 -14.711 5.637 1 96.81 383 PRO B N 1
ATOM 7156 C CA . PRO B 1 383 ? 15.172 -15.398 5.621 1 96.81 383 PRO B CA 1
ATOM 7157 C C . PRO B 1 383 ? 14.039 -14.523 5.109 1 96.81 383 PRO B C 1
ATOM 7159 O O . PRO B 1 383 ? 13.922 -13.359 5.512 1 96.81 383 PRO B O 1
ATOM 7162 N N . VAL B 1 384 ? 13.32 -14.984 4.234 1 96.31 384 VAL B N 1
ATOM 7163 C CA . VAL B 1 384 ? 12.164 -14.266 3.697 1 96.31 384 VAL B CA 1
ATOM 7164 C C . VAL B 1 384 ? 10.875 -14.977 4.109 1 96.31 384 VAL B C 1
ATOM 7166 O O . VAL B 1 384 ? 10.477 -15.953 3.486 1 96.31 384 VAL B O 1
ATOM 7169 N N . PRO B 1 385 ? 10.203 -14.461 5.109 1 96.5 385 PRO B N 1
ATOM 7170 C CA . PRO B 1 385 ? 9.008 -15.125 5.633 1 96.5 385 PRO B CA 1
ATOM 7171 C C . PRO B 1 385 ? 7.75 -14.805 4.824 1 96.5 385 PRO B C 1
ATOM 7173 O O . PRO B 1 385 ? 7.566 -13.672 4.387 1 96.5 385 PRO B O 1
ATOM 7176 N N . ASN B 1 386 ? 6.953 -15.781 4.598 1 95.88 386 ASN B N 1
ATOM 7177 C CA . ASN B 1 386 ? 5.617 -15.617 4.035 1 95.88 386 ASN B CA 1
ATOM 7178 C C . ASN B 1 386 ? 4.535 -16.016 5.039 1 95.88 386 ASN B C 1
ATOM 7180 O O . ASN B 1 386 ? 4.676 -17.016 5.742 1 95.88 386 ASN B O 1
ATOM 7184 N N . LEU B 1 387 ? 3.541 -15.195 5.098 1 97.69 387 LEU B N 1
ATOM 7185 C CA . LEU B 1 387 ? 2.383 -15.438 5.949 1 97.69 387 LEU B CA 1
ATOM 7186 C C . LEU B 1 387 ? 1.09 -15.375 5.145 1 97.69 387 LEU B C 1
ATOM 7188 O O . LEU B 1 387 ? 1.012 -14.648 4.145 1 97.69 387 LEU B O 1
ATOM 7192 N N . ILE B 1 388 ? 0.129 -16.109 5.551 1 97.88 388 ILE B N 1
ATOM 7193 C CA . ILE B 1 388 ? -1.191 -16.125 4.93 1 97.88 388 ILE B CA 1
ATOM 7194 C C . ILE B 1 388 ? -2.268 -15.977 6.004 1 97.88 388 ILE B C 1
ATOM 7196 O O . ILE B 1 388 ? -2.178 -16.578 7.074 1 97.88 388 ILE B O 1
ATOM 7200 N N . ILE B 1 389 ? -3.254 -15.164 5.785 1 98.19 389 ILE B N 1
ATOM 7201 C CA . ILE B 1 389 ? -4.438 -15.117 6.641 1 98.19 389 ILE B CA 1
ATOM 7202 C C . ILE B 1 389 ? -5.684 -15.438 5.816 1 98.19 389 ILE B C 1
ATOM 7204 O O . ILE B 1 389 ? -5.645 -15.406 4.582 1 98.19 389 ILE B O 1
ATOM 7208 N N . GLY B 1 390 ? -6.738 -15.773 6.551 1 97.81 390 GLY B N 1
ATOM 7209 C CA . GLY B 1 390 ? -7.988 -16.094 5.875 1 97.81 390 GLY B CA 1
ATOM 7210 C C . GLY B 1 390 ? -8.219 -17.578 5.699 1 97.81 390 GLY B C 1
ATOM 7211 O O . GLY B 1 390 ? -9.094 -17.984 4.938 1 97.81 390 GLY B O 1
ATOM 7212 N N . PHE B 1 391 ? -7.379 -18.359 6.348 1 97.06 391 PHE B N 1
ATOM 7213 C CA . PHE B 1 391 ? -7.688 -19.781 6.387 1 97.06 391 PHE B CA 1
ATOM 7214 C C . PHE B 1 391 ? -9.031 -20.031 7.07 1 97.06 391 PHE B C 1
ATOM 7216 O O . PHE B 1 391 ? -9.531 -19.172 7.789 1 97.06 391 PHE B O 1
ATOM 7223 N N . PRO B 1 392 ? -9.594 -21.234 6.891 1 95.56 392 PRO B N 1
ATOM 7224 C CA . PRO B 1 392 ? -10.938 -21.484 7.406 1 95.56 392 PRO B CA 1
ATOM 7225 C C . PRO B 1 392 ? -11.055 -21.234 8.906 1 95.56 392 PRO B C 1
ATOM 7227 O O . PRO B 1 392 ? -12.062 -20.703 9.375 1 95.56 392 PRO B O 1
ATOM 7230 N N . ASN B 1 393 ? -9.984 -21.516 9.68 1 95.06 393 ASN B N 1
ATOM 7231 C CA . ASN B 1 393 ? -10.109 -21.406 11.125 1 95.06 393 ASN B CA 1
ATOM 7232 C C . ASN B 1 393 ? -9.273 -20.25 11.68 1 95.06 393 ASN B C 1
ATOM 7234 O O . ASN B 1 393 ? -8.969 -20.219 12.867 1 95.06 393 ASN B O 1
ATOM 7238 N N . ASP B 1 394 ? -8.836 -19.391 10.836 1 96.75 394 ASP B N 1
ATOM 7239 C CA . ASP B 1 394 ? -8.242 -18.156 11.328 1 96.75 394 ASP B CA 1
ATOM 7240 C C . ASP B 1 394 ? -9.227 -17.375 12.188 1 96.75 394 ASP B C 1
ATOM 7242 O O . ASP B 1 394 ? -10.422 -17.312 11.867 1 96.75 394 ASP B O 1
ATOM 7246 N N . ASP B 1 395 ? -8.789 -16.922 13.258 1 97.06 395 ASP B N 1
ATOM 7247 C CA . ASP B 1 395 ? -9.594 -16.141 14.188 1 97.06 395 ASP B CA 1
ATOM 7248 C C . ASP B 1 395 ? -8.758 -15.047 14.859 1 97.06 395 ASP B C 1
ATOM 7250 O O . ASP B 1 395 ? -7.625 -14.773 14.438 1 97.06 395 ASP B O 1
ATOM 7254 N N . PHE B 1 396 ? -9.312 -14.344 15.836 1 97.75 396 PHE B N 1
ATOM 7255 C CA . PHE B 1 396 ? -8.609 -13.234 16.484 1 97.75 396 PHE B CA 1
ATOM 7256 C C . PHE B 1 396 ? -7.371 -13.734 17.219 1 97.75 396 PHE B C 1
ATOM 7258 O O . PHE B 1 396 ? -6.359 -13.039 17.281 1 97.75 396 PHE B O 1
ATOM 7265 N N . GLU B 1 397 ? -7.438 -14.93 17.703 1 96.31 397 GLU B N 1
ATOM 7266 C CA . GLU B 1 397 ? -6.285 -15.523 18.375 1 96.31 397 GLU B CA 1
ATOM 7267 C C . GLU B 1 397 ? -5.125 -15.727 17.406 1 96.31 397 GLU B C 1
ATOM 7269 O O . GLU B 1 397 ? -3.973 -15.445 17.734 1 96.31 397 GLU B O 1
ATOM 7274 N N . SER B 1 398 ? -5.391 -16.281 16.266 1 97.69 398 SER B N 1
ATOM 7275 C CA . SER B 1 398 ? -4.332 -16.516 15.289 1 97.69 398 SER B CA 1
ATOM 7276 C C . SER B 1 398 ? -3.727 -15.195 14.812 1 97.69 398 SER B C 1
ATOM 7278 O O . SER B 1 398 ? -2.521 -15.117 14.562 1 97.69 398 SER B O 1
ATOM 7280 N N . LEU B 1 399 ? -4.578 -14.156 14.609 1 98.06 399 LEU B N 1
ATOM 7281 C CA . LEU B 1 399 ? -4.059 -12.852 14.234 1 98.06 399 LEU B CA 1
ATOM 7282 C C . LEU B 1 399 ? -3.074 -12.328 15.273 1 98.06 399 LEU B C 1
ATOM 7284 O O . LEU B 1 399 ? -1.985 -11.867 14.93 1 98.06 399 LEU B O 1
ATOM 7288 N N . ARG B 1 400 ? -3.416 -12.445 16.516 1 97.44 400 ARG B N 1
ATOM 7289 C CA . ARG B 1 400 ? -2.572 -11.953 17.609 1 97.44 400 ARG B CA 1
ATOM 7290 C C . ARG B 1 400 ? -1.289 -12.773 17.719 1 97.44 400 ARG B C 1
ATOM 7292 O O . ARG B 1 400 ? -0.224 -12.234 18.016 1 97.44 400 ARG B O 1
ATOM 7299 N N . ALA B 1 401 ? -1.435 -14.062 17.484 1 97.56 401 ALA B N 1
ATOM 7300 C CA . ALA B 1 401 ? -0.251 -14.914 17.5 1 97.56 401 ALA B CA 1
ATOM 7301 C C . ALA B 1 401 ? 0.752 -14.484 16.438 1 97.56 401 ALA B C 1
ATOM 7303 O O . ALA B 1 401 ? 1.96 -14.461 16.688 1 97.56 401 ALA B O 1
ATOM 7304 N N . ASN B 1 402 ? 0.267 -14.195 15.273 1 98.19 402 ASN B N 1
ATOM 7305 C CA . ASN B 1 402 ? 1.131 -13.711 14.203 1 98.19 402 ASN B CA 1
ATOM 7306 C C . ASN B 1 402 ? 1.808 -12.398 14.578 1 98.19 402 ASN B C 1
ATOM 7308 O O . ASN B 1 402 ? 3.023 -12.258 14.438 1 98.19 402 ASN B O 1
ATOM 7312 N N . MET B 1 403 ? 1.047 -11.461 15.102 1 97.56 403 MET B N 1
ATOM 7313 C CA . MET B 1 403 ? 1.583 -10.148 15.469 1 97.56 403 MET B CA 1
ATOM 7314 C C . MET B 1 403 ? 2.615 -10.281 16.594 1 97.56 403 MET B C 1
ATOM 7316 O O . MET B 1 403 ? 3.645 -9.602 16.562 1 97.56 403 MET B O 1
ATOM 7320 N N . GLN B 1 40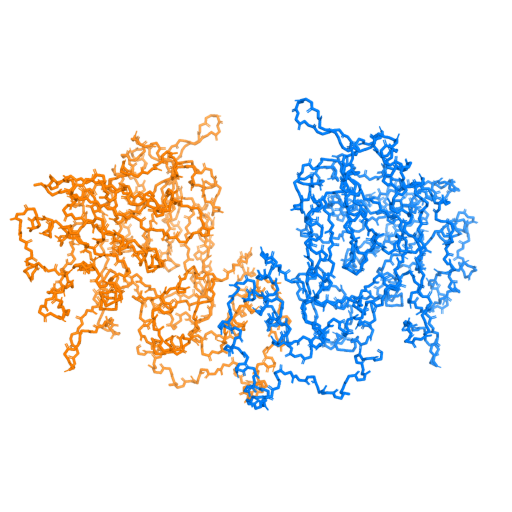4 ? 2.307 -11.102 17.562 1 97.12 404 GLN B N 1
ATOM 7321 C CA . GLN B 1 404 ? 3.268 -11.336 18.625 1 97.12 404 GLN B CA 1
ATOM 7322 C C . GLN B 1 404 ? 4.574 -11.898 18.078 1 97.12 404 GLN B C 1
ATOM 7324 O O . GLN B 1 404 ? 5.656 -11.531 18.547 1 97.12 404 GLN B O 1
ATOM 7329 N N . SER B 1 405 ? 4.445 -12.773 17.156 1 97.38 405 SER B N 1
ATOM 7330 C CA . SER B 1 405 ? 5.637 -13.367 16.562 1 97.38 405 SER B CA 1
ATOM 7331 C C . SER B 1 405 ? 6.449 -12.336 15.797 1 97.38 405 SER B C 1
ATOM 7333 O O . SER B 1 405 ? 7.676 -12.43 15.734 1 97.38 405 SER B O 1
ATOM 7335 N N . TRP B 1 406 ? 5.766 -11.383 15.133 1 96.88 406 TRP B N 1
ATOM 7336 C CA . TRP B 1 406 ? 6.488 -10.281 14.5 1 96.88 406 TRP B CA 1
ATOM 7337 C C . TRP B 1 406 ? 7.398 -9.578 15.5 1 96.88 406 TRP B C 1
ATOM 7339 O O . TRP B 1 406 ? 8.547 -9.25 15.18 1 96.88 406 TRP B O 1
ATOM 7349 N N . ASP B 1 407 ? 6.906 -9.375 16.688 1 94.56 407 ASP B N 1
ATOM 7350 C CA . ASP B 1 407 ? 7.688 -8.75 17.75 1 94.56 407 ASP B CA 1
ATOM 7351 C C . ASP B 1 407 ? 8.891 -9.617 18.125 1 94.56 407 ASP B C 1
ATOM 7353 O O . ASP B 1 407 ? 10 -9.109 18.281 1 94.56 407 ASP B O 1
ATOM 7357 N N . ASP B 1 408 ? 8.602 -10.875 18.234 1 94.69 408 ASP B N 1
ATOM 7358 C CA . ASP B 1 408 ? 9.656 -11.812 18.609 1 94.69 408 ASP B CA 1
ATOM 7359 C C . ASP B 1 408 ? 10.766 -11.836 17.562 1 94.69 408 ASP B C 1
ATOM 7361 O O . ASP B 1 408 ? 11.945 -11.953 17.891 1 94.69 408 ASP B O 1
ATOM 7365 N N . LEU B 1 409 ? 10.367 -11.742 16.359 1 95.81 409 LEU B N 1
ATOM 7366 C CA . LEU B 1 409 ? 11.305 -11.875 15.25 1 95.81 409 LEU B CA 1
ATOM 7367 C C . LEU B 1 409 ? 11.922 -10.531 14.898 1 95.81 409 LEU B C 1
ATOM 7369 O O . LEU B 1 409 ? 12.953 -10.469 14.219 1 95.81 409 LEU B O 1
ATOM 7373 N N . GLY B 1 410 ? 11.273 -9.438 15.297 1 94.19 410 GLY B N 1
ATOM 7374 C CA . GLY B 1 410 ? 11.742 -8.094 14.969 1 94.19 410 GLY B CA 1
ATOM 7375 C C . GLY B 1 410 ? 11.43 -7.688 13.539 1 94.19 410 GLY B C 1
ATOM 7376 O O . GLY B 1 410 ? 12.203 -6.953 12.914 1 94.19 410 GLY B O 1
ATOM 7377 N N . ILE B 1 411 ? 10.352 -8.281 12.969 1 93.62 411 ILE B N 1
ATOM 7378 C CA . ILE B 1 411 ? 9.969 -7.973 11.594 1 93.62 411 ILE B CA 1
ATOM 7379 C C . ILE B 1 411 ? 8.453 -7.863 11.492 1 93.62 411 ILE B C 1
ATOM 7381 O O . ILE B 1 411 ? 7.727 -8.281 12.398 1 93.62 411 ILE B O 1
ATOM 7385 N N . ILE B 1 412 ? 7.988 -7.219 10.453 1 93.69 412 ILE B N 1
ATOM 7386 C CA . ILE B 1 412 ? 6.578 -7.207 10.07 1 93.69 412 ILE B CA 1
ATOM 7387 C C . ILE B 1 412 ? 6.414 -7.852 8.695 1 93.69 412 ILE B C 1
ATOM 7389 O O . ILE B 1 412 ? 7.148 -7.531 7.762 1 93.69 412 ILE B O 1
ATOM 7393 N N . VAL B 1 413 ? 5.562 -8.789 8.648 1 95.5 413 VAL B N 1
ATOM 7394 C CA . VAL B 1 413 ? 5.289 -9.484 7.398 1 95.5 413 VAL B CA 1
ATOM 7395 C C . VAL B 1 413 ? 3.852 -9.211 6.961 1 95.5 413 VAL B C 1
ATOM 7397 O O . VAL B 1 413 ? 2.902 -9.523 7.688 1 95.5 413 VAL B O 1
ATOM 7400 N N . LYS B 1 414 ? 3.67 -8.555 5.84 1 95.62 414 LYS B N 1
ATOM 7401 C CA . LYS B 1 414 ? 2.322 -8.391 5.305 1 95.62 414 LYS B CA 1
ATOM 7402 C C . LYS B 1 414 ? 1.777 -9.719 4.777 1 95.62 414 LYS B C 1
ATOM 7404 O O . LYS B 1 414 ? 2.289 -10.258 3.793 1 95.62 414 LYS B O 1
ATOM 7409 N N . PRO B 1 415 ? 0.719 -10.195 5.32 1 97.75 415 PRO B N 1
ATOM 7410 C CA . PRO B 1 415 ? 0.22 -11.508 4.918 1 97.75 415 PRO B CA 1
ATOM 7411 C C . PRO B 1 415 ? -0.469 -11.484 3.557 1 97.75 415 PRO B C 1
ATOM 7413 O O . PRO B 1 415 ? -1.032 -10.461 3.162 1 97.75 415 PRO B O 1
ATOM 7416 N N . HIS B 1 416 ? -0.371 -12.625 2.863 1 97.38 416 HIS B N 1
ATOM 7417 C CA . HIS B 1 416 ? -1.249 -12.906 1.733 1 97.38 416 HIS B CA 1
ATOM 7418 C C . HIS B 1 416 ? -2.576 -13.5 2.201 1 97.38 416 HIS B C 1
ATOM 7420 O O . HIS B 1 416 ? -2.768 -13.734 3.396 1 97.38 416 HIS B O 1
ATOM 7426 N N . PHE B 1 417 ? -3.492 -13.625 1.315 1 97.44 417 PHE B N 1
ATOM 7427 C CA . PHE B 1 417 ? -4.773 -14.219 1.667 1 97.44 417 PHE B CA 1
ATOM 7428 C C . PHE B 1 417 ? -4.832 -15.68 1.231 1 97.44 417 PHE B C 1
ATOM 7430 O O . PHE B 1 417 ? -4.289 -16.047 0.184 1 97.44 417 PHE B O 1
ATOM 7437 N N . ALA B 1 418 ? -5.457 -16.484 2.039 1 97.06 418 ALA B N 1
ATOM 7438 C CA . ALA B 1 418 ? -5.695 -17.875 1.675 1 97.06 418 ALA B CA 1
ATOM 7439 C C . ALA B 1 418 ? -6.586 -17.969 0.441 1 97.06 418 ALA B C 1
ATOM 7441 O O . ALA B 1 418 ? -7.812 -18.031 0.558 1 97.06 418 ALA B O 1
ATOM 7442 N N . THR B 1 419 ? -5.949 -18 -0.695 1 95.56 419 THR B N 1
ATOM 7443 C CA . THR B 1 419 ? -6.652 -18.078 -1.972 1 95.56 419 THR B CA 1
ATOM 7444 C C . THR B 1 419 ? -6.758 -19.531 -2.447 1 95.56 419 THR B C 1
ATOM 7446 O O . THR B 1 419 ? -5.746 -20.219 -2.58 1 95.56 419 THR B O 1
ATOM 7449 N N . PRO B 1 420 ? -7.941 -19.969 -2.65 1 94.62 420 PRO B N 1
ATOM 7450 C CA . PRO B 1 420 ? -8.109 -21.359 -3.09 1 94.62 420 PRO B CA 1
ATOM 7451 C C . PRO B 1 420 ? -7.871 -21.531 -4.586 1 94.62 420 PRO B C 1
ATOM 7453 O O . PRO B 1 420 ? -8.82 -21.672 -5.355 1 94.62 420 PRO B O 1
ATOM 7456 N N . TYR B 1 421 ? -6.68 -21.672 -4.953 1 93.69 421 TYR B N 1
ATOM 7457 C CA . TYR B 1 421 ? -6.32 -21.859 -6.355 1 93.69 421 TYR B CA 1
ATOM 7458 C C . TYR B 1 421 ? -6.742 -23.234 -6.855 1 93.69 421 TYR B C 1
ATOM 7460 O O . TYR B 1 421 ? -6.621 -24.219 -6.137 1 93.69 421 TYR B O 1
ATOM 7468 N N . PRO B 1 422 ? -7.184 -23.297 -8.133 1 92.75 422 PRO B N 1
ATOM 7469 C CA . PRO B 1 422 ? -7.441 -24.609 -8.711 1 92.75 422 PRO B CA 1
ATOM 7470 C C . PRO B 1 422 ? -6.223 -25.531 -8.656 1 92.75 422 PRO B C 1
ATOM 7472 O O . PRO B 1 422 ? -5.098 -25.078 -8.891 1 92.75 422 PRO B O 1
ATOM 7475 N N . GLY B 1 423 ? -6.484 -26.766 -8.336 1 89.56 423 GLY B N 1
ATOM 7476 C CA . GLY B 1 423 ? -5.395 -27.719 -8.172 1 89.56 423 GLY B CA 1
ATOM 7477 C C . GLY B 1 423 ? -5.047 -27.969 -6.715 1 89.56 423 GLY B C 1
ATOM 7478 O O . GLY B 1 423 ? -4.301 -28.906 -6.402 1 89.56 423 GLY B O 1
ATOM 7479 N N . SER B 1 424 ? -5.609 -27.172 -5.832 1 89.5 424 SER B N 1
ATOM 7480 C CA . SER B 1 424 ? -5.426 -27.406 -4.402 1 89.5 424 SER B CA 1
ATOM 7481 C C . SER B 1 424 ? -6.598 -28.188 -3.814 1 89.5 424 SER B C 1
ATOM 7483 O O . SER B 1 424 ? -7.711 -28.141 -4.348 1 89.5 424 SER B O 1
ATOM 7485 N N . GLU B 1 425 ? -6.414 -28.859 -2.766 1 88.06 425 GLU B N 1
ATOM 7486 C CA . GLU B 1 425 ? -7.484 -29.562 -2.066 1 88.06 425 GLU B CA 1
ATOM 7487 C C . GLU B 1 425 ? -8.578 -28.594 -1.622 1 88.06 425 GLU B C 1
ATOM 7489 O O . GLU B 1 425 ? -9.773 -28.891 -1.762 1 88.06 425 GLU B O 1
ATOM 7494 N N . TRP B 1 426 ? -8.219 -27.484 -1.185 1 90.88 426 TRP B N 1
ATOM 7495 C CA . TRP B 1 426 ? -9.195 -26.562 -0.622 1 90.88 426 TRP B CA 1
ATOM 7496 C C . TRP B 1 426 ? -10 -25.875 -1.725 1 90.88 426 TRP B C 1
ATOM 7498 O O . TRP B 1 426 ? -11.141 -25.469 -1.504 1 90.88 426 TRP B O 1
ATOM 7508 N N . PHE B 1 427 ? -9.484 -25.781 -2.898 1 92.88 427 PHE B N 1
ATOM 7509 C CA . PHE B 1 427 ? -10.344 -25.375 -4.004 1 92.88 427 PHE B CA 1
ATOM 7510 C C . PHE B 1 427 ? -11.484 -26.375 -4.199 1 92.88 427 PHE B C 1
ATOM 7512 O O . PHE B 1 427 ? -12.641 -25.969 -4.383 1 92.88 427 PHE B O 1
ATOM 7519 N N . THR B 1 428 ? -11.102 -27.562 -4.156 1 88.69 428 THR B N 1
ATOM 7520 C CA . THR B 1 428 ? -12.086 -28.625 -4.379 1 88.69 428 THR B CA 1
ATOM 7521 C C . THR B 1 428 ? -13.117 -28.641 -3.256 1 88.69 428 THR B C 1
ATOM 7523 O O . THR B 1 428 ? -14.32 -28.719 -3.514 1 88.69 428 THR B O 1
ATOM 7526 N N . VAL B 1 429 ? -12.664 -28.516 -2.074 1 89.06 429 VAL B N 1
ATOM 7527 C CA . VAL B 1 429 ? -13.523 -28.578 -0.9 1 89.06 429 VAL B CA 1
ATOM 7528 C C . VAL B 1 429 ? -14.469 -27.375 -0.886 1 89.06 429 VAL B C 1
ATOM 7530 O O . VAL B 1 429 ? -15.648 -27.5 -0.56 1 89.06 429 VAL B O 1
ATOM 7533 N N . PHE B 1 430 ? -13.969 -26.234 -1.272 1 94.25 430 PHE B N 1
ATOM 7534 C CA . PHE B 1 430 ? -14.742 -25.016 -1.136 1 94.25 430 PHE B CA 1
ATOM 7535 C C . PHE B 1 430 ? -15.289 -24.562 -2.486 1 94.25 430 PHE B C 1
ATOM 7537 O O . PHE B 1 430 ? -15.711 -23.406 -2.643 1 94.25 430 PHE B O 1
ATOM 7544 N N . ARG B 1 431 ? -15.281 -25.391 -3.443 1 93.94 431 ARG B N 1
ATOM 7545 C CA . ARG B 1 431 ? -15.664 -25.047 -4.809 1 93.94 431 ARG B CA 1
ATOM 7546 C C . ARG B 1 431 ? -17.062 -24.422 -4.848 1 93.94 431 ARG B C 1
ATOM 7548 O O . ARG B 1 431 ? -17.266 -23.391 -5.484 1 93.94 431 ARG B O 1
ATOM 7555 N N . SER B 1 432 ? -18.031 -25.031 -4.129 1 94.44 432 SER B N 1
ATOM 7556 C CA . SER B 1 432 ? -19.406 -24.531 -4.129 1 94.44 432 SER B CA 1
ATOM 7557 C C . SER B 1 432 ? -19.484 -23.125 -3.523 1 94.44 432 SER B C 1
ATOM 7559 O O . SER B 1 432 ? -20.188 -22.266 -4.031 1 94.44 432 SER B O 1
ATOM 7561 N N . ASP B 1 433 ? -18.75 -22.906 -2.451 1 93.69 433 ASP B N 1
ATOM 7562 C CA . ASP B 1 433 ? -18.703 -21.594 -1.814 1 93.69 433 ASP B CA 1
ATOM 7563 C C . ASP B 1 433 ? -18.125 -20.547 -2.76 1 93.69 433 ASP B C 1
ATOM 7565 O O . ASP B 1 433 ? -18.625 -19.422 -2.828 1 93.69 433 ASP B O 1
ATOM 7569 N N . ILE B 1 434 ? -17.109 -20.906 -3.451 1 94.56 434 ILE B N 1
ATOM 7570 C CA . ILE B 1 434 ? -16.438 -20.016 -4.391 1 94.56 434 ILE B CA 1
ATOM 7571 C C . ILE B 1 434 ? -17.375 -19.656 -5.527 1 94.56 434 ILE B C 1
ATOM 7573 O O . ILE B 1 434 ? -17.516 -18.469 -5.883 1 94.56 434 ILE B O 1
ATOM 7577 N N . GLU B 1 435 ? -18.062 -20.656 -6.082 1 95.38 435 GLU B N 1
ATOM 7578 C CA . GLU B 1 435 ? -19.031 -20.406 -7.152 1 95.38 435 GLU B CA 1
ATOM 7579 C C . GLU B 1 435 ? -20.125 -19.453 -6.699 1 95.38 435 GLU B C 1
ATOM 7581 O O . GLU B 1 435 ? -20.516 -18.547 -7.441 1 95.38 435 GLU B O 1
ATOM 7586 N N . ASN B 1 436 ? -20.578 -19.641 -5.5 1 93.81 436 ASN B N 1
ATOM 7587 C CA . ASN B 1 436 ? -21.609 -18.781 -4.961 1 93.81 436 ASN B CA 1
ATOM 7588 C C . ASN B 1 436 ? -21.141 -17.328 -4.855 1 93.81 436 ASN B C 1
ATOM 7590 O O . ASN B 1 436 ? -21.906 -16.406 -5.094 1 93.81 436 ASN B O 1
ATOM 7594 N N . GLN B 1 437 ? -19.891 -17.172 -4.531 1 93.44 437 GLN B N 1
ATOM 7595 C CA . GLN B 1 437 ? -19.328 -15.828 -4.418 1 93.44 437 GLN B CA 1
ATOM 7596 C C . GLN B 1 437 ? -19.266 -15.141 -5.777 1 93.44 437 GLN B C 1
ATOM 7598 O O . GLN B 1 437 ? -19.125 -13.914 -5.852 1 93.44 437 GLN B O 1
ATOM 7603 N N . TYR B 1 438 ? -19.391 -15.875 -6.828 1 95.12 438 TYR B N 1
ATOM 7604 C CA . TYR B 1 438 ? -19.297 -15.328 -8.18 1 95.12 438 TYR B CA 1
ATOM 7605 C C . TYR B 1 438 ? -20.594 -15.586 -8.953 1 95.12 438 TYR B C 1
ATOM 7607 O O . TYR B 1 438 ? -20.562 -15.797 -10.164 1 95.12 438 TYR B O 1
ATOM 7615 N N . GLY B 1 439 ? -21.766 -15.695 -8.312 1 92.44 439 GLY B N 1
ATOM 7616 C CA . GLY B 1 439 ? -23.078 -15.805 -8.922 1 92.44 439 GLY B CA 1
ATOM 7617 C C . GLY B 1 439 ? -23.312 -17.156 -9.586 1 92.44 439 GLY B C 1
ATOM 7618 O O . GLY B 1 439 ? -24.047 -17.25 -10.57 1 92.44 439 GLY B O 1
ATOM 7619 N N . GLY B 1 440 ? -22.562 -18.141 -9.133 1 94.75 440 GLY B N 1
ATOM 7620 C CA . GLY B 1 440 ? -22.75 -19.484 -9.664 1 94.75 440 GLY B CA 1
ATOM 7621 C C . GLY B 1 440 ? -21.922 -19.75 -10.906 1 94.75 440 GLY B C 1
ATOM 7622 O O . GLY B 1 440 ? -22.031 -20.812 -11.523 1 94.75 440 GLY B O 1
ATOM 7623 N N . VAL B 1 441 ? -21.062 -18.797 -11.25 1 95.81 441 VAL B N 1
ATOM 7624 C CA . VAL B 1 441 ? -20.266 -18.922 -12.469 1 95.81 441 VAL B CA 1
ATOM 7625 C C . VAL B 1 441 ? -18.797 -19.062 -12.117 1 95.81 441 VAL B C 1
ATOM 7627 O O . VAL B 1 441 ? -18.109 -18.062 -11.859 1 95.81 441 VAL B O 1
ATOM 7630 N N . LEU B 1 442 ? -18.25 -20.266 -12.195 1 96.5 442 LEU B N 1
ATOM 7631 C CA . LEU B 1 442 ? -16.875 -20.562 -11.805 1 96.5 442 LEU B CA 1
ATOM 7632 C C . LEU B 1 442 ? -15.883 -19.797 -12.656 1 96.5 442 LEU B C 1
ATOM 7634 O O . LEU B 1 442 ? -14.852 -19.328 -12.156 1 96.5 442 LEU B O 1
ATOM 7638 N N . GLU B 1 443 ? -16.188 -19.609 -13.93 1 97.44 443 GLU B N 1
ATOM 7639 C CA . GLU B 1 443 ? -15.258 -18.938 -14.836 1 97.44 443 GLU B CA 1
ATOM 7640 C C . GLU B 1 443 ? -14.984 -17.5 -14.383 1 97.44 443 GLU B C 1
ATOM 7642 O O . GLU B 1 443 ? -13.883 -16.984 -14.57 1 97.44 443 GLU B O 1
ATOM 7647 N N . ARG B 1 444 ? -15.969 -16.906 -13.766 1 96.12 444 ARG B N 1
ATOM 7648 C CA . ARG B 1 444 ? -15.781 -15.555 -13.266 1 96.12 444 ARG B CA 1
ATOM 7649 C C . ARG B 1 444 ? -14.711 -15.516 -12.18 1 96.12 444 ARG B C 1
ATOM 7651 O O . ARG B 1 444 ? -13.93 -14.562 -12.102 1 96.12 444 ARG B O 1
ATOM 7658 N N . PHE B 1 445 ? -14.742 -16.516 -11.359 1 95.5 445 PHE B N 1
ATOM 7659 C CA . PHE B 1 445 ? -13.703 -16.625 -10.344 1 95.5 445 PHE B CA 1
ATOM 7660 C C . PHE B 1 445 ? -12.328 -16.766 -10.984 1 95.5 445 PHE B C 1
ATOM 7662 O O . PHE B 1 445 ? -11.383 -16.078 -10.609 1 95.5 445 PHE B O 1
ATOM 7669 N N . ILE B 1 446 ? -12.242 -17.641 -11.961 1 96.81 446 ILE B N 1
ATOM 7670 C CA . ILE B 1 446 ? -10.969 -17.922 -12.609 1 96.81 446 ILE B CA 1
ATOM 7671 C C . ILE B 1 446 ? -10.445 -16.656 -13.281 1 96.81 446 ILE B C 1
ATOM 7673 O O . ILE B 1 446 ? -9.242 -16.375 -13.234 1 96.81 446 ILE B O 1
ATOM 7677 N N . MET B 1 447 ? -11.328 -15.906 -13.852 1 95.75 447 MET B N 1
ATOM 7678 C CA . MET B 1 447 ? -10.953 -14.664 -14.516 1 95.75 447 MET B CA 1
ATOM 7679 C C . MET B 1 447 ? -10.508 -13.617 -13.5 1 95.75 447 MET B C 1
ATOM 7681 O O . MET B 1 447 ? -9.695 -12.75 -13.812 1 95.75 447 MET B O 1
ATOM 7685 N N . ALA B 1 448 ? -10.992 -13.742 -12.258 1 93.12 448 ALA B N 1
ATOM 7686 C CA . ALA B 1 448 ? -10.68 -12.773 -11.211 1 93.12 448 ALA B CA 1
ATOM 7687 C C . ALA B 1 448 ? -9.391 -13.156 -10.484 1 93.12 448 ALA B C 1
ATOM 7689 O O . ALA B 1 448 ? -8.805 -12.328 -9.781 1 93.12 448 ALA B O 1
ATOM 7690 N N . LEU B 1 449 ? -8.953 -14.336 -10.641 1 92.88 449 LEU B N 1
ATOM 7691 C CA . LEU B 1 449 ? -7.816 -14.867 -9.906 1 92.88 449 LEU B CA 1
ATOM 7692 C C . LEU B 1 449 ? -6.535 -14.125 -10.273 1 92.88 449 LEU B C 1
ATOM 7694 O O . LEU B 1 449 ? -6.246 -13.938 -11.453 1 92.88 449 LEU B O 1
ATOM 7698 N N . GLY B 1 450 ? -5.867 -13.609 -9.281 1 88.31 450 GLY B N 1
ATOM 7699 C CA . GLY B 1 450 ? -4.574 -12.961 -9.43 1 88.31 450 GLY B CA 1
ATOM 7700 C C . GLY B 1 450 ? -3.613 -13.289 -8.297 1 88.31 450 GLY B C 1
ATOM 7701 O O . GLY B 1 450 ? -3.594 -14.414 -7.797 1 88.31 450 GLY B O 1
ATOM 7702 N N . ASP B 1 451 ? -2.816 -12.32 -8 1 87.81 451 ASP B N 1
ATOM 7703 C CA . ASP B 1 451 ? -1.873 -12.477 -6.898 1 87.81 451 ASP B CA 1
ATOM 7704 C C . ASP B 1 451 ? -2.602 -12.578 -5.562 1 87.81 451 ASP B C 1
ATOM 7706 O O . ASP B 1 451 ? -3.607 -11.906 -5.344 1 87.81 451 ASP B O 1
ATOM 7710 N N . ALA B 1 452 ? -2.064 -13.383 -4.684 1 90.5 452 ALA B N 1
ATOM 7711 C CA . ALA B 1 452 ? -2.721 -13.672 -3.414 1 90.5 452 ALA B CA 1
ATOM 7712 C C . ALA B 1 452 ? -2.666 -12.477 -2.475 1 90.5 452 ALA B C 1
ATOM 7714 O O . ALA B 1 452 ? -3.23 -12.508 -1.38 1 90.5 452 ALA B O 1
ATOM 7715 N N . SER B 1 453 ? -2.041 -11.445 -2.883 1 90.69 453 SER B N 1
ATOM 7716 C CA . SER B 1 453 ? -2.07 -10.219 -2.094 1 90.69 453 SER B CA 1
ATOM 7717 C C . SER B 1 453 ? -3.434 -9.539 -2.176 1 90.69 453 SER B C 1
ATOM 7719 O O . SER B 1 453 ? -3.762 -8.688 -1.346 1 90.69 453 SER B O 1
ATOM 7721 N N . GLN B 1 454 ? -4.156 -9.938 -3.16 1 89.5 454 GLN B N 1
ATOM 7722 C CA . GLN B 1 454 ? -5.512 -9.43 -3.318 1 89.5 454 GLN B CA 1
ATOM 7723 C C . GLN B 1 454 ? -6.547 -10.461 -2.893 1 89.5 454 GLN B C 1
ATOM 7725 O O . GLN B 1 454 ? -6.32 -11.664 -3.029 1 89.5 454 GLN B O 1
ATOM 7730 N N . ILE B 1 455 ? -7.629 -9.977 -2.463 1 92.69 455 ILE B N 1
ATOM 7731 C CA . ILE B 1 455 ? -8.672 -10.898 -2.02 1 92.69 455 ILE B CA 1
ATOM 7732 C C . ILE B 1 455 ? -9.578 -11.258 -3.193 1 92.69 455 ILE B C 1
ATOM 7734 O O . ILE B 1 455 ? -10.258 -10.391 -3.75 1 92.69 455 ILE B O 1
ATOM 7738 N N . THR B 1 456 ? -9.594 -12.461 -3.596 1 93.19 456 THR B N 1
ATOM 7739 C CA . THR B 1 456 ? -10.391 -12.898 -4.742 1 93.19 456 THR B CA 1
ATOM 7740 C C . THR B 1 456 ? -11.547 -13.781 -4.289 1 93.19 456 THR B C 1
ATOM 7742 O O . THR B 1 456 ? -12.641 -13.711 -4.855 1 93.19 456 THR B O 1
ATOM 7745 N N . ALA B 1 457 ? -11.297 -14.609 -3.266 1 94.69 457 ALA B N 1
ATOM 7746 C CA . ALA B 1 457 ? -12.328 -15.438 -2.654 1 94.69 457 ALA B CA 1
ATOM 7747 C C . ALA B 1 457 ? -12.055 -15.648 -1.17 1 94.69 457 ALA B C 1
ATOM 7749 O O . ALA B 1 457 ? -10.922 -15.492 -0.712 1 94.69 457 ALA B O 1
ATOM 7750 N N . VAL B 1 458 ? -13.141 -15.93 -0.486 1 95.94 458 VAL B N 1
ATOM 7751 C CA . VAL B 1 458 ? -13.031 -16.094 0.959 1 95.94 458 VAL B CA 1
ATOM 7752 C C . VAL B 1 458 ? -13.391 -17.531 1.34 1 95.94 458 VAL B C 1
ATOM 7754 O O . VAL B 1 458 ? -14.484 -18.016 1.019 1 95.94 458 VAL B O 1
ATOM 7757 N N . ILE B 1 459 ? -12.469 -18.188 2.004 1 96.06 459 ILE B N 1
ATOM 7758 C CA . ILE B 1 459 ? -12.773 -19.516 2.521 1 96.06 459 ILE B CA 1
ATOM 7759 C C . ILE B 1 459 ? -12.75 -19.484 4.047 1 96.06 459 ILE B C 1
ATOM 7761 O O . ILE B 1 459 ? -13 -20.5 4.695 1 96.06 459 ILE B O 1
ATOM 7765 N N . SER B 1 460 ? -12.422 -18.328 4.613 1 96.44 460 SER B N 1
ATOM 7766 C CA . SER B 1 460 ? -12.484 -18.156 6.062 1 96.44 460 SER B CA 1
ATOM 7767 C C . SER B 1 460 ? -13.906 -18.359 6.582 1 96.44 460 SER B C 1
ATOM 7769 O O . SER B 1 460 ? -14.867 -17.906 5.961 1 96.44 460 SER B O 1
ATOM 7771 N N . LYS B 1 461 ? -14.008 -19 7.688 1 95.5 461 LYS B N 1
ATOM 7772 C CA . LYS B 1 461 ? -15.32 -19.203 8.297 1 95.5 461 LYS B CA 1
ATOM 7773 C C . LYS B 1 461 ? -15.648 -18.094 9.289 1 95.5 461 LYS B C 1
ATOM 7775 O O . LYS B 1 461 ? -16.797 -17.953 9.711 1 95.5 461 LYS B O 1
ATOM 7780 N N . ASN B 1 462 ? -14.648 -17.328 9.609 1 96.56 462 ASN B N 1
ATOM 7781 C CA . ASN B 1 462 ? -14.844 -16.328 10.656 1 96.56 462 ASN B CA 1
ATOM 7782 C C . ASN B 1 462 ? -14.93 -14.914 10.078 1 96.56 462 ASN B C 1
ATOM 7784 O O . ASN B 1 462 ? -15.578 -14.039 10.664 1 96.56 462 ASN B O 1
ATOM 7788 N N . PHE B 1 463 ? -14.273 -14.672 8.945 1 97.25 463 PHE B N 1
ATOM 7789 C CA . PHE B 1 463 ? -14.156 -13.312 8.438 1 97.25 463 PHE B CA 1
ATOM 7790 C C . PHE B 1 463 ? -14.562 -13.242 6.973 1 97.25 463 PHE B C 1
ATOM 7792 O O . PHE B 1 463 ? -14.258 -14.141 6.191 1 97.25 463 PHE B O 1
ATOM 7799 N N . ASN B 1 464 ? -15.336 -12.18 6.578 1 96.06 464 ASN B N 1
ATOM 7800 C CA . ASN B 1 464 ? -15.609 -11.914 5.168 1 96.06 464 ASN B CA 1
ATOM 7801 C C . ASN B 1 464 ? -14.477 -11.133 4.516 1 96.06 464 ASN B C 1
ATOM 7803 O O . ASN B 1 464 ? -13.469 -10.828 5.16 1 96.06 464 ASN B O 1
ATOM 7807 N N . ALA B 1 465 ? -14.586 -10.773 3.252 1 96.81 465 ALA B N 1
ATOM 7808 C CA . ALA B 1 465 ? -13.523 -10.164 2.463 1 96.81 465 ALA B CA 1
ATOM 7809 C C . ALA B 1 465 ? -13.133 -8.805 3.033 1 96.81 465 ALA B C 1
ATOM 7811 O O . ALA B 1 465 ? -11.945 -8.516 3.195 1 96.81 465 ALA B O 1
ATOM 7812 N N . VAL B 1 466 ? -14.109 -7.941 3.395 1 97.06 466 VAL B N 1
ATOM 7813 C CA . VAL B 1 466 ? -13.867 -6.598 3.908 1 97.06 466 VAL B CA 1
ATOM 7814 C C . VAL B 1 466 ? -13.125 -6.68 5.238 1 97.06 466 VAL B C 1
ATOM 7816 O O . VAL B 1 466 ? -12.156 -5.953 5.461 1 97.06 466 VAL B O 1
ATOM 7819 N N . GLU B 1 467 ? -13.555 -7.562 6.062 1 97.5 467 GLU B N 1
ATOM 7820 C CA . GLU B 1 467 ? -12.93 -7.754 7.367 1 97.5 467 GLU B CA 1
ATOM 7821 C C . GLU B 1 467 ? -11.484 -8.227 7.23 1 97.5 467 GLU B C 1
ATOM 7823 O O . GLU B 1 467 ? -10.594 -7.73 7.918 1 97.5 467 GLU B O 1
ATOM 7828 N N . LEU B 1 468 ? -11.273 -9.156 6.285 1 98.25 468 LEU B N 1
ATOM 7829 C CA . LEU B 1 468 ? -9.93 -9.695 6.098 1 98.25 468 LEU B CA 1
ATOM 7830 C C . LEU B 1 468 ? -8.977 -8.617 5.598 1 98.25 468 LEU B C 1
ATOM 7832 O O . LEU B 1 468 ? -7.859 -8.484 6.105 1 98.25 468 LEU B O 1
ATOM 7836 N N . VAL B 1 469 ? -9.406 -7.902 4.664 1 97.56 469 VAL B N 1
ATOM 7837 C CA . VAL B 1 469 ? -8.578 -6.836 4.113 1 97.56 469 VAL B CA 1
ATOM 7838 C C . VAL B 1 469 ? -8.289 -5.797 5.199 1 97.56 469 VAL B C 1
ATOM 7840 O O . VAL B 1 469 ? -7.141 -5.371 5.367 1 97.56 469 VAL B O 1
ATOM 7843 N N . GLY B 1 470 ? -9.289 -5.379 5.934 1 97.81 470 GLY B N 1
ATOM 7844 C CA . GLY B 1 470 ? -9.117 -4.422 7.012 1 97.81 470 GLY B CA 1
ATOM 7845 C C . GLY B 1 470 ? -8.203 -4.922 8.117 1 97.81 470 GLY B C 1
ATOM 7846 O O . GLY B 1 470 ? -7.324 -4.195 8.578 1 97.81 470 GLY B O 1
ATOM 7847 N N . LEU B 1 471 ? -8.422 -6.129 8.531 1 98 471 LEU B N 1
ATOM 7848 C CA . LEU B 1 471 ? -7.637 -6.719 9.609 1 98 471 LEU B CA 1
ATOM 7849 C C . LEU B 1 471 ? -6.172 -6.84 9.203 1 98 471 LEU B C 1
ATOM 7851 O O . LEU B 1 471 ? -5.277 -6.582 10.016 1 98 471 LEU B O 1
ATOM 7855 N N . ARG B 1 472 ? -5.926 -7.254 7.953 1 97.69 472 ARG B N 1
ATOM 7856 C CA . ARG B 1 472 ? -4.547 -7.348 7.488 1 97.69 472 ARG B CA 1
ATOM 7857 C C . ARG B 1 472 ? -3.822 -6.016 7.656 1 97.69 472 ARG B C 1
ATOM 7859 O O . ARG B 1 472 ? -2.707 -5.973 8.18 1 97.69 472 ARG B O 1
ATOM 7866 N N . ASP B 1 473 ? -4.477 -4.945 7.207 1 95.44 473 ASP B N 1
ATOM 7867 C CA . ASP B 1 473 ? -3.832 -3.639 7.258 1 95.44 473 ASP B CA 1
ATOM 7868 C C . ASP B 1 473 ? -3.668 -3.162 8.703 1 95.44 473 ASP B C 1
ATOM 7870 O O . ASP B 1 473 ? -2.668 -2.523 9.039 1 95.44 473 ASP B O 1
ATOM 7874 N N . ILE B 1 474 ? -4.609 -3.424 9.516 1 95.69 474 ILE B N 1
ATOM 7875 C CA . ILE B 1 474 ? -4.543 -3.039 10.922 1 95.69 474 ILE B CA 1
ATOM 7876 C C . ILE B 1 474 ? -3.439 -3.832 11.625 1 95.69 474 ILE B C 1
ATOM 7878 O O . ILE B 1 474 ? -2.744 -3.305 12.492 1 95.69 474 ILE B O 1
ATOM 7882 N N . MET B 1 475 ? -3.273 -5.09 11.227 1 96.56 475 MET B N 1
ATOM 7883 C CA . MET B 1 475 ? -2.172 -5.898 11.734 1 96.56 475 MET B CA 1
ATOM 7884 C C . MET B 1 475 ? -0.826 -5.277 11.375 1 96.56 475 MET B C 1
ATOM 7886 O O . MET B 1 475 ? 0.041 -5.121 12.242 1 96.56 475 MET B O 1
ATOM 7890 N N . VAL B 1 476 ? -0.696 -4.969 10.148 1 95.56 476 VAL B N 1
ATOM 7891 C CA . VAL B 1 476 ? 0.565 -4.434 9.648 1 95.56 476 VAL B CA 1
ATOM 7892 C C . VAL B 1 476 ? 0.869 -3.104 10.336 1 95.56 476 VAL B C 1
ATOM 7894 O O . VAL B 1 476 ? 2.031 -2.783 10.594 1 95.56 476 VAL B O 1
ATOM 7897 N N . ALA B 1 477 ? -0.164 -2.41 10.703 1 91.81 477 ALA B N 1
ATOM 7898 C CA . ALA B 1 477 ? -0.008 -1.148 11.422 1 91.81 477 ALA B CA 1
ATOM 7899 C C . ALA B 1 477 ? 0.246 -1.392 12.906 1 91.81 477 ALA B C 1
ATOM 7901 O O . ALA B 1 477 ? 0.425 -0.444 13.672 1 91.81 477 ALA B O 1
ATOM 7902 N N . LEU B 1 478 ? 0.21 -2.615 13.344 1 92.75 478 LEU B N 1
ATOM 7903 C CA . LEU B 1 478 ? 0.436 -3.041 14.727 1 92.75 478 LEU B CA 1
ATOM 7904 C C . LEU B 1 478 ? -0.557 -2.373 15.672 1 92.75 478 LEU B C 1
ATOM 7906 O O . LEU B 1 478 ? -0.198 -1.991 16.781 1 92.75 478 LEU B O 1
ATOM 7910 N N . ASN B 1 479 ? -1.788 -2.191 15.164 1 91.19 479 ASN B N 1
ATOM 7911 C CA . ASN B 1 479 ? -2.807 -1.508 15.953 1 91.19 479 ASN B CA 1
ATOM 7912 C C . ASN B 1 479 ? -3.668 -2.498 16.734 1 91.19 479 ASN B C 1
ATOM 7914 O O . ASN B 1 479 ? -4.805 -2.777 16.344 1 91.19 479 ASN B O 1
ATOM 7918 N N . HIS B 1 480 ? -3.199 -2.896 17.859 1 91.69 480 HIS B N 1
ATOM 7919 C CA . HIS B 1 480 ? -3.854 -3.891 18.703 1 91.69 480 HIS B CA 1
ATOM 7920 C C . HIS B 1 480 ? -5.199 -3.381 19.219 1 91.69 480 HIS B C 1
ATOM 7922 O O . HIS B 1 480 ? -6.152 -4.152 19.344 1 91.69 480 HIS B O 1
ATOM 7928 N N . ASP B 1 481 ? -5.285 -2.162 19.453 1 89.56 481 ASP B N 1
ATOM 7929 C CA . ASP B 1 481 ? -6.504 -1.569 20 1 89.56 481 ASP B CA 1
ATOM 7930 C C . ASP B 1 481 ? -7.672 -1.711 19.031 1 89.56 481 ASP B C 1
ATOM 7932 O O . ASP B 1 481 ? -8.781 -2.062 19.422 1 89.56 481 ASP B O 1
ATOM 7936 N N . ARG B 1 482 ? -7.367 -1.464 17.797 1 92.19 482 ARG B N 1
ATOM 7937 C CA . ARG B 1 482 ? -8.422 -1.544 16.797 1 92.19 482 ARG B CA 1
ATOM 7938 C C . ARG B 1 482 ? -8.859 -2.988 16.578 1 92.19 482 ARG B C 1
ATOM 7940 O O . ARG B 1 482 ? -10.031 -3.252 16.297 1 92.19 482 ARG B O 1
ATOM 7947 N N . ILE B 1 483 ? -7.953 -3.904 16.672 1 94.62 483 ILE B N 1
ATOM 7948 C CA . ILE B 1 483 ? -8.312 -5.312 16.562 1 94.62 483 ILE B CA 1
ATOM 7949 C C . ILE B 1 483 ? -9.203 -5.711 17.75 1 94.62 483 ILE B C 1
ATOM 7951 O O . ILE B 1 483 ? -10.234 -6.359 17.547 1 94.62 483 ILE B O 1
ATOM 7955 N N . ASN B 1 484 ? -8.828 -5.277 18.969 1 93.25 484 ASN B N 1
ATOM 7956 C CA . ASN B 1 484 ? -9.625 -5.57 20.156 1 93.25 484 ASN B CA 1
ATOM 7957 C C . ASN B 1 484 ? -11.016 -4.957 20.062 1 93.25 484 ASN B C 1
ATOM 7959 O O . ASN B 1 484 ? -12.008 -5.598 20.406 1 93.25 484 ASN B O 1
ATOM 7963 N N . GLU B 1 485 ? -11.062 -3.746 19.625 1 92.62 485 GLU B N 1
ATOM 7964 C CA . GLU B 1 485 ? -12.344 -3.074 19.438 1 92.62 485 GLU B CA 1
ATOM 7965 C C . GLU B 1 485 ? -13.227 -3.834 18.453 1 92.62 485 GLU B C 1
ATOM 7967 O O . GLU B 1 485 ? -14.414 -4.039 18.719 1 92.62 485 GLU B O 1
ATOM 7972 N N . TYR B 1 486 ? -12.656 -4.238 17.375 1 95.81 486 TYR B N 1
ATOM 7973 C CA . TYR B 1 486 ? -13.445 -4.949 16.375 1 95.81 486 TYR B CA 1
ATOM 7974 C C . TYR B 1 486 ? -13.922 -6.293 16.906 1 95.81 486 TYR B C 1
ATOM 7976 O O . TYR B 1 486 ? -15.031 -6.727 16.609 1 95.81 486 TYR B O 1
ATOM 7984 N N . GLU B 1 487 ? -13.023 -6.977 17.625 1 96.62 487 GLU B N 1
ATOM 7985 C CA . GLU B 1 487 ? -13.438 -8.25 18.203 1 96.62 487 GLU B CA 1
ATOM 7986 C C . GLU B 1 487 ? -14.711 -8.102 19.031 1 96.62 487 GLU B C 1
ATOM 7988 O O . GLU B 1 487 ? -15.602 -8.945 18.969 1 96.62 487 GLU B O 1
ATOM 7993 N N . GLN B 1 488 ? -14.797 -7.023 19.797 1 94.06 488 GLN B N 1
ATOM 7994 C CA . GLN B 1 488 ? -15.992 -6.777 20.594 1 94.06 488 GLN B CA 1
ATOM 7995 C C . GLN B 1 488 ? -17.219 -6.578 19.719 1 94.06 488 GLN B C 1
ATOM 7997 O O . GLN B 1 488 ? -18.297 -7.109 20 1 94.06 488 GLN B O 1
ATOM 8002 N N . ILE B 1 489 ? -17.031 -5.855 18.672 1 93.56 489 ILE B N 1
ATOM 8003 C CA . ILE B 1 489 ? -18.125 -5.613 17.734 1 93.56 489 ILE B CA 1
ATOM 8004 C C . ILE B 1 489 ? -18.516 -6.922 17.047 1 93.56 489 ILE B C 1
ATOM 8006 O O . ILE B 1 489 ? -19.703 -7.223 16.938 1 93.56 489 ILE B O 1
ATOM 8010 N N . TRP B 1 490 ? -17.5 -7.656 16.609 1 95.5 490 TRP B N 1
ATOM 8011 C CA . TRP B 1 490 ? -17.688 -8.938 15.945 1 95.5 490 TRP B CA 1
ATOM 8012 C C . TRP B 1 490 ? -18.484 -9.898 16.828 1 95.5 490 TRP B C 1
ATOM 8014 O O . TRP B 1 490 ? -19.422 -10.555 16.375 1 95.5 490 TRP B O 1
ATOM 8024 N N . ARG B 1 491 ? -18.141 -9.977 18.156 1 94.94 491 ARG B N 1
ATOM 8025 C CA . ARG B 1 491 ? -18.844 -10.836 19.109 1 94.94 491 ARG B CA 1
ATOM 8026 C C . ARG B 1 491 ? -20.312 -10.445 19.219 1 94.94 491 ARG B C 1
ATOM 8028 O O . ARG B 1 491 ? -21.188 -11.312 19.234 1 94.94 491 ARG B O 1
ATOM 8035 N N . ARG B 1 492 ? -20.531 -9.172 19.25 1 91.88 492 ARG B N 1
ATOM 8036 C CA . ARG B 1 492 ? -21.906 -8.68 19.344 1 91.88 492 ARG B CA 1
ATOM 8037 C C . ARG B 1 492 ? -22.703 -9.031 18.094 1 91.88 492 ARG B C 1
ATOM 8039 O O . ARG B 1 492 ? -23.844 -9.492 18.188 1 91.88 492 ARG B O 1
ATOM 8046 N N . ASN B 1 493 ? -22.094 -8.828 16.938 1 91.31 493 ASN B N 1
ATOM 8047 C CA . ASN B 1 493 ? -22.766 -9.102 15.68 1 91.31 493 ASN B CA 1
ATOM 8048 C C . ASN B 1 493 ? -23.109 -10.578 15.531 1 91.31 493 ASN B C 1
ATOM 8050 O O . ASN B 1 493 ? -24.094 -10.93 14.875 1 91.31 493 ASN B O 1
ATOM 8054 N N . HIS B 1 494 ? -22.312 -11.438 16.156 1 93.19 494 HIS B N 1
ATOM 8055 C CA . HIS B 1 494 ? -22.5 -12.875 15.969 1 93.19 494 HIS B CA 1
ATOM 8056 C C . HIS B 1 494 ? -23.094 -13.516 17.219 1 93.19 494 HIS B C 1
ATOM 8058 O O . HIS B 1 494 ? -23.141 -14.742 17.328 1 93.19 494 HIS B O 1
ATOM 8064 N N . ASN B 1 495 ? -23.469 -12.734 18.234 1 92.81 495 ASN B N 1
ATOM 8065 C CA . ASN B 1 495 ? -24.094 -13.18 19.469 1 92.81 495 ASN B CA 1
ATOM 8066 C C . ASN B 1 495 ? -23.203 -14.164 20.219 1 92.81 495 ASN B C 1
ATOM 8068 O O . ASN B 1 495 ? -23.672 -15.219 20.656 1 92.81 495 ASN B O 1
ATOM 8072 N N . ILE B 1 496 ? -21.906 -13.867 20.281 1 93.94 496 ILE B N 1
ATOM 8073 C CA . ILE B 1 496 ? -20.953 -14.656 21.062 1 93.94 496 ILE B CA 1
ATOM 8074 C C . ILE B 1 496 ? -20.703 -13.984 22.406 1 93.94 496 ILE B C 1
ATOM 8076 O O . ILE B 1 496 ? -20.172 -12.875 22.469 1 93.94 496 ILE B O 1
ATOM 8080 N N . PRO B 1 497 ? -21.047 -14.664 23.484 1 92.5 497 PRO B N 1
ATOM 8081 C CA . PRO B 1 497 ? -20.891 -14.062 24.812 1 92.5 497 PRO B CA 1
ATOM 8082 C C . PRO B 1 497 ? -19.422 -13.844 25.188 1 92.5 497 PRO B C 1
ATOM 8084 O O . PRO B 1 497 ? -18.547 -14.539 24.688 1 92.5 497 PRO B O 1
ATOM 8087 N N . ASP B 1 498 ? -19.25 -12.938 26.094 1 88.62 498 ASP B N 1
ATOM 8088 C CA . ASP B 1 498 ? -17.922 -12.68 26.609 1 88.62 498 ASP B CA 1
ATOM 8089 C C . ASP B 1 498 ? -17.328 -13.93 27.266 1 88.62 498 ASP B C 1
ATOM 8091 O O . ASP B 1 498 ? -18.031 -14.688 27.922 1 88.62 498 ASP B O 1
ATOM 8095 N N . GLY B 1 499 ? -16.062 -14.18 27.141 1 87.12 499 GLY B N 1
ATOM 8096 C CA . GLY B 1 499 ? -15.391 -15.32 27.75 1 87.12 499 GLY B CA 1
ATOM 8097 C C . GLY B 1 499 ? -15.273 -16.516 26.828 1 87.12 499 GLY B C 1
ATOM 8098 O O . GLY B 1 499 ? -14.492 -17.438 27.078 1 87.12 499 GLY B O 1
ATOM 8099 N N . GLN B 1 500 ? -16.109 -16.562 25.844 1 90.75 500 GLN B N 1
ATOM 8100 C CA . GLN B 1 500 ? -16 -17.641 24.859 1 90.75 500 GLN B CA 1
ATOM 8101 C C . GLN B 1 500 ? -15.023 -17.266 23.75 1 90.75 500 GLN B C 1
ATOM 8103 O O . GLN B 1 500 ? -14.773 -16.078 23.516 1 90.75 500 GLN B O 1
ATOM 8108 N N . PRO B 1 501 ? -14.539 -18.281 23.094 1 91.31 501 PRO B N 1
ATOM 8109 C CA . PRO B 1 501 ? -13.633 -17.969 21.984 1 91.31 501 PRO B CA 1
ATOM 8110 C C . PRO B 1 501 ? -14.328 -17.203 20.859 1 91.31 501 PRO B C 1
ATOM 8112 O O . PRO B 1 501 ? -15.492 -17.484 20.547 1 91.31 501 PRO B O 1
ATOM 8115 N N . SER B 1 502 ? -13.672 -16.266 20.328 1 93.56 502 SER B N 1
ATOM 8116 C CA . SER B 1 502 ? -14.195 -15.484 19.203 1 93.56 502 SER B CA 1
ATOM 8117 C C . SER B 1 502 ? -14.055 -16.234 17.891 1 93.56 502 SER B C 1
ATOM 8119 O O . SER B 1 502 ? -13.242 -15.875 17.047 1 93.56 502 SER B O 1
ATOM 8121 N N . THR B 1 503 ? -14.797 -17.219 17.625 1 94.75 503 THR B N 1
ATOM 8122 C CA . THR B 1 503 ? -14.758 -18.031 16.422 1 94.75 503 THR B CA 1
ATOM 8123 C C . THR B 1 503 ? -16.125 -18.656 16.141 1 94.75 503 THR B C 1
ATOM 8125 O O . THR B 1 503 ? -16.906 -18.891 17.062 1 94.75 503 THR B O 1
ATOM 8128 N N . LEU B 1 504 ? -16.453 -18.781 14.922 1 93.12 504 LEU B N 1
ATOM 8129 C CA . LEU B 1 504 ? -17.688 -19.422 14.484 1 93.12 504 LEU B CA 1
ATOM 8130 C C . LEU B 1 504 ? -17.453 -20.891 14.164 1 93.12 504 LEU B C 1
ATOM 8132 O O . LEU B 1 504 ? -18.391 -21.625 13.82 1 93.12 504 LEU B O 1
ATOM 8136 N N . VAL B 1 505 ? -16.234 -21.281 14.18 1 87 505 VAL B N 1
ATOM 8137 C CA . VAL B 1 505 ? -15.867 -22.656 13.844 1 87 505 VAL B CA 1
ATOM 8138 C C . VAL B 1 505 ? -16.016 -23.547 15.078 1 87 505 VAL B C 1
ATOM 8140 O O . VAL B 1 505 ? -15.562 -23.203 16.156 1 87 505 VAL B O 1
ATOM 8143 N N . GLY B 1 506 ? -17.328 -24.281 15.227 1 68.94 506 GLY B N 1
ATOM 8144 C CA . GLY B 1 506 ? -17.609 -25.156 16.359 1 68.94 506 GLY B CA 1
ATOM 8145 C C . GLY B 1 506 ? -16.516 -26.188 16.594 1 68.94 506 GLY B C 1
ATOM 8146 O O . GLY B 1 506 ? -15.656 -26.391 15.742 1 68.94 506 GLY B O 1
ATOM 8147 N N . SER B 1 507 ? -16.375 -26.547 17.844 1 52.69 507 SER B N 1
ATOM 8148 C CA . SER B 1 507 ? -15.508 -27.656 18.219 1 52.69 507 SER B CA 1
ATOM 8149 C C . SER B 1 507 ? -15.711 -28.844 17.281 1 52.69 507 SER B C 1
ATOM 8151 O O . SER B 1 507 ? -14.758 -29.562 16.953 1 52.69 507 SER B O 1
ATOM 8153 N N . THR B 1 508 ? -17 -29.156 16.828 1 41.59 508 THR B N 1
ATOM 8154 C CA . THR B 1 508 ? -17.359 -30.406 16.156 1 41.59 508 THR B CA 1
ATOM 8155 C C . THR B 1 508 ? -17.266 -30.234 14.633 1 41.59 508 THR B C 1
ATOM 8157 O O . THR B 1 508 ? -17.375 -31.219 13.891 1 41.59 508 THR B O 1
ATOM 8160 N N . GLN B 1 509 ? -17.703 -29.375 14.055 1 43.72 509 GLN B N 1
ATOM 8161 C CA . GLN B 1 509 ? -17.875 -29.266 12.609 1 43.72 509 GLN B CA 1
ATOM 8162 C C . GLN B 1 509 ? -16.531 -29.375 11.883 1 43.72 509 GLN B C 1
ATOM 8164 O O . GLN B 1 509 ? -16.453 -29.109 10.68 1 43.72 509 GLN B O 1
ATOM 8169 N N . ASP B 1 510 ? -15.641 -29.734 12.477 1 49.06 510 ASP B N 1
ATOM 8170 C CA . ASP B 1 510 ? -14.328 -29.938 11.867 1 49.06 510 ASP B CA 1
ATOM 8171 C C . ASP B 1 510 ? -14.391 -30.953 10.742 1 49.06 510 ASP B C 1
ATOM 8173 O O . ASP B 1 510 ? -13.359 -31.484 10.312 1 49.06 510 ASP B O 1
ATOM 8177 N N . LYS B 1 511 ? -15.508 -31.656 10.578 1 46.22 511 LYS B N 1
ATOM 8178 C CA . LYS B 1 511 ? -15.344 -32.812 9.711 1 46.22 511 LYS B CA 1
ATOM 8179 C C . LYS B 1 511 ? -14.977 -32.406 8.297 1 46.22 511 LYS B C 1
ATOM 8181 O O . LYS B 1 511 ? -14.391 -33.188 7.543 1 46.22 511 LYS B O 1
ATOM 8186 N N . GLU B 1 512 ? -15.477 -31.453 7.832 1 48.16 512 GLU B N 1
ATOM 8187 C CA . GLU B 1 512 ? -15.258 -31.141 6.422 1 48.16 512 GLU B CA 1
ATOM 8188 C C . GLU B 1 512 ? -13.875 -30.531 6.203 1 48.16 512 GLU B C 1
ATOM 8190 O O . GLU B 1 512 ? -13.273 -30.703 5.141 1 48.16 512 GLU B O 1
ATOM 8195 N N . ILE B 1 513 ? -13.406 -29.688 7.164 1 51.09 513 ILE B N 1
ATOM 8196 C CA . ILE B 1 513 ? -12.055 -29.141 7.062 1 51.09 513 ILE B CA 1
ATOM 8197 C C . ILE B 1 513 ? -11.039 -30.25 7.352 1 51.09 513 ILE B C 1
ATOM 8199 O O . ILE B 1 513 ? -9.883 -30.156 6.922 1 51.09 513 ILE B O 1
ATOM 8203 N N . LYS B 1 514 ? -11.531 -31.375 8.195 1 45.88 514 LYS B N 1
ATOM 8204 C CA . LYS B 1 514 ? -10.656 -32.469 8.633 1 45.88 514 LYS B CA 1
ATOM 8205 C C . LYS B 1 514 ? -10.695 -33.625 7.637 1 45.88 514 LYS B C 1
ATOM 8207 O O . LYS B 1 514 ? -9.906 -34.562 7.746 1 45.88 514 LYS B O 1
ATOM 8212 N N . ARG B 1 515 ? -11.766 -33.688 6.723 1 39.91 515 ARG B N 1
ATOM 8213 C CA . ARG B 1 515 ? -11.648 -34.75 5.742 1 39.91 515 ARG B CA 1
ATOM 8214 C C . ARG B 1 515 ? -10.672 -34.375 4.633 1 39.91 515 ARG B C 1
ATOM 8216 O O . ARG B 1 515 ? -10.68 -33.25 4.156 1 39.91 515 ARG B O 1
#

Radius of gyration: 33.7 Å; Cα contacts (8 Å, |Δi|>4): 1993; chains: 2; bounding box: 74×88×83 Å

Nearest PDB structures (foldseek):
  9ccb-assembly1_A  TM=7.053E-01  e=1.812E-21  Methanothermobacter marburgensis
  7kdy-assembly1_A  TM=7.740E-01  e=1.412E-17  Streptomyces tokunonensis
  7kdx-assembly2_B  TM=7.629E-01  e=7.505E-18  Streptomyces tokunonensis
  7kdy-assembly2_B  TM=7.713E-01  e=7.050E-17  Streptomyces tokunonensis
  6iaz-assembly1_A  TM=4.908E-01  e=2.228E-05  Methanocaldococcus infernus

Organism: Magnetospirillum gryphiswaldense (strain DSM 6361 / JCM 21280 / NBRC 15271 / MSR-1) (NCBI:txid431944)

Solvent-accessible surface area (backbone atoms only — not comparable to full-atom values): 55041 Å² total; per-residue (Å²): 107,36,36,35,37,37,41,38,46,39,56,63,84,91,54,80,56,51,70,77,61,57,70,59,23,32,52,48,28,52,39,42,76,73,57,31,47,74,48,56,46,52,41,40,69,68,65,73,55,69,71,52,51,53,50,58,43,61,70,51,87,46,46,29,39,36,37,53,36,52,50,56,22,44,60,41,44,67,61,46,48,60,52,47,45,71,62,32,70,83,28,46,30,35,37,23,40,53,37,28,48,45,34,50,68,60,43,51,63,79,37,72,71,52,49,35,33,41,41,52,74,49,84,62,41,48,58,53,51,49,53,37,48,46,73,69,49,82,77,62,78,84,45,45,19,30,40,36,70,53,98,94,39,81,43,75,33,58,80,57,81,80,80,78,67,53,68,76,55,71,70,54,38,63,83,61,49,62,45,81,81,39,27,22,79,37,26,51,35,90,72,30,74,64,35,51,64,26,54,27,43,53,70,43,71,55,46,48,43,56,74,70,61,40,36,62,40,38,64,46,28,60,31,47,33,39,40,79,40,68,43,96,84,67,46,77,36,83,43,66,62,49,93,93,53,72,69,48,42,65,42,57,48,51,43,64,57,54,48,50,51,50,49,48,39,34,73,73,69,55,34,37,26,37,36,41,69,31,80,38,57,39,58,53,14,56,77,50,72,60,40,43,56,56,46,36,33,52,48,29,48,75,69,63,31,30,54,44,76,45,93,86,72,47,74,43,38,30,34,31,34,37,24,37,46,47,77,63,63,52,60,68,63,43,39,50,38,30,69,33,20,35,41,29,36,36,31,77,52,39,58,43,24,63,74,49,33,62,63,40,39,67,79,54,47,44,66,37,39,53,50,37,44,50,43,34,43,75,41,67,21,36,60,42,78,37,40,43,42,45,42,52,72,44,36,65,65,37,53,48,33,38,56,51,47,24,61,74,70,73,49,84,73,79,56,29,41,42,50,62,40,69,29,10,58,46,20,65,74,41,39,69,62,52,19,56,76,42,80,65,35,56,67,56,48,51,62,57,41,68,64,42,79,48,86,74,58,75,57,24,65,59,47,56,68,42,46,48,50,10,46,52,54,38,53,70,66,66,39,60,65,60,53,54,52,45,50,56,52,50,27,61,60,68,72,48,62,88,92,54,78,76,59,70,73,58,90,71,65,48,54,70,77,68,98,109,38,35,35,36,38,40,38,46,39,55,64,84,90,53,78,57,51,70,76,62,58,69,60,24,32,54,49,27,51,40,42,76,72,58,31,47,73,48,57,46,52,42,41,69,67,64,72,56,69,71,51,50,52,51,59,45,62,70,53,85,44,48,29,39,36,37,52,37,53,51,55,22,44,61,40,44,67,61,47,49,58,52,46,46,71,59,32,71,84,28,45,30,35,39,23,39,53,38,26,48,44,33,48,68,60,43,51,64,78,36,70,71,51,50,35,34,42,41,52,72,48,83,62,40,47,58,51,52,50,52,36,49,47,73,68,50,83,77,63,74,85,46,43,18,30,38,34,70,53,98,94,38,80,43,75,33,58,79,59,80,80,81,77,67,54,68,76,56,71,71,53,39,61,84,61,48,63,44,81,80,40,28,21,80,38,25,50,35,90,72,29,74,64,35,52,65,26,55,26,42,52,70,45,71,55,46,49,40,57,74,69,60,41,36,61,40,37,62,45,31,59,31,55,34,38,40,78,40,69,42,97,84,69,46,76,37,82,44,66,62,49,93,94,52,72,74,50,43,66,42,59,46,52,46,66,58,51,48,52,51,51,48,47,39,34,72,72,69,55,34,35,25,37,38,40,68,30,80,37,56,39,56,53,15,55,76,50,73,60,40,43,56,57,47,35,34,53,49,29,50,74,68,62,32,31,54,43,76,44,93,85,72,47,75,43,39,30,33,29,36,37,24,38,46,45,76,62,62,54,60,67,62,42,37,50,38,29,69,33,20,34,41,30,35,36,29,76,51,38,56,44,23,62,74,48,32,60,64,40,39,66,78,54,46,42,67,35,41,54,47,37,44,50,43,33,43,74,40,66,20,36,61,41,76,38,39,42,41,44,42,51,73,45,35,65,65,37,53,50,33,38,54,53,45,25,62,74,70,73,48,85,73,79,56,28,40,42,49,61,40,70,28,10,58,46,21,66,73,41,40,67,62,52,18,56,76,41,80,66,34,57,66,56,47,50,62,56,41,68,65,42,80,49,87,74,59,73,58,25,64,59,47,58,65,43,46,48,50,10,47,53,54,38,53,69,66,66,40,62,64,60,54,54,53,45,49,56,52,50,27,60,62,66,72,49,61,88,92,55,79,76,60,70,74,58,93,72,68,46,54,71,80,70,97

Foldseek 3Di:
DFAEEEEEFAAPLVDADAADPQQVLQLQVLCVVLPYHYAYDYCNFPVPDDVVLLCVLQVDQGQEYEYEEALRRLVRVLVNLVSNCVNRVNHAYEYEYLNCQLPVQVSCVSRVSHAKYAHFDCNPQSNVVVVCSVVPHDDCLPGARMWGDDPNDIDHHHHDDDDAAPLVGDHGNCVSDDQPPGHQCNQADPLFPLSNVWRHEHEDEFKQFDQFQQQLDLSNSRQPFWDWDQDPVRDTDIDGDDPPGHPTDMHGHALVSVLVSVLVCCVPVVGAEYEHAYPAPLRVCVVVVNVRLLSNLVSLVVSPQAWDADPVRDIHHHAYEYEHELQRDDLVSLLSNVRSHHAAYEYEPQFADAVQCVLSRRPDHNVSVLVSCVSNVVSNHRYHYAYEDQAQWDDLVRLVSRLVVCVVNVHFHQYFYSDRGRNGNVCVLCVVVLCVVVVNDSVSLSNQDHDRNACSHGNYNQDDRVRVVVSSVCSSVVPVVVSVVVLVVSCVVVVNDPPDGSTPCDPPVCPSSVD/DFEEEEEEFAAPLVDADAADPQLVLQLQVLCVVLPYHYAYDYCNFPVPDDVVLLVVLQVDQGQEYEYEEALRRVVRVLVNLVSNCVNRVNHAYEYEYLNCQLPVQVSCVSRVSHAKYAHARCNPQSNVVVVCSVVPHSDCLPGARMWGDDPNDIDHHHHDDDDAAPLVGDHGNCVSDDQPPGHQCNQADPLFPLSNVWRHEHEDEFKQWDQFQQQLDLSCSRQPQWDWDQDPVRDIDIDGDDPPGGPTDMHGHALVSVLVSVLVCCVPVVGAEYEHAYPAPLRVCVVVVNVRLLSNLVVLVVSPQAWDADPVRDIDHHAYEYEHELQRDDLVSLLSNVRSRHAAYEYEPQFADAVQCVLSRRPDHNVSVLVSCVSNVVSNHRYHYAYEDQAQWDDLVRLVSRLVVCVVNVHFHQYFYSDRGRNGNVCVLCVVVLCVVVVNDSVSLSNQDHDRNACSHGNYNQDDRVRVVVSSVCSSVVPVVVSVVVLVVSCVVVVNDPPDGSTPDDPPPCPSSND

InterPro domains:
  IPR006158 Cobalamin (vitamin B12)-binding domain [PF02310] (18-129)
  IPR006158 Cobalamin (vitamin B12)-binding domain [PS51332] (1-140)
  IPR006638 Elp3/MiaA/NifB-like, radical SAM core domain [SM00729] (200-444)
  IPR007197 Radical SAM [PF04055] (205-400)
  IPR007197 Radical SAM [SFLDS00029] (2-431)
  IPR023404 Radical SAM, alpha/beta horseshoe [G3DSA:3.80.30.20] (243-431)
  IPR051198 Tetrapyrrole and bacteriochlorophyll biosynthesis methyltransferases [PTHR43409] (4-433)
  IPR058240 Radical SAM superfamily [SSF102114] (157-432)